Protein AF-0000000085035501 (afdb_homodimer)

Organism: Korarchaeum cryptofilum (strain OPF8) (NCBI:txid374847)

Secondary structure (DSSP, 8-state):
-GGGPPPPTHHHHSPSPHHHHHTT---SEE-S-----SS-TTHHHHHHHHHHHHHHHHHHHSS---TTS-SSPPPTT--HHHHHHHHHHHHHHS-----TTTGGGGEEEEESHHHHHHHHHHHH--TT-EEEEEES--HHHHHHHHHTT-EEEEEEEETTEE-HHHHHHHHHHIIIIIS----EEEE--SS-TTT-----HHHHHHHHHHHHHHT-EEEEE-TTTT-B-SSPPPPPHHHH-TT-SSEEEEEESTTT-GGG-EEEEE--HHHHHHHHHHHHHHTSS--HHHHHHHHHIIIIIHHHHHHHHHHHHHHHHHHHHHHHHHH--SEEE---SBSSEEEEEES-TT--HHHHIIIIIGGGTEE-EEGGGGS-SSSEEEETTTTEEEEGGGT--SSEEEEE-SSS-HHHHHHHHHHHHHHHHHH-/-GGGPPPPTHHHHSPSPHHHHHTT---SEE-S-----SS-TTHHHHHHHHHHHHHHHHHHHSS---TT--SSPPPTT--HHHHHHHHHHHHHHH-----TTTGGGGEEEEESHHHHHHHHHHHH--TT-EEEEEES--HHHHHHHHHTT-EEEEEEEETTEE-HHHHHHHHHHIIIIIS----EEEE--SS-TTT-----HHHHHHHHHHHHHHT-EEEEE-TTTT-B-SSPPPPPHHHH-TT-SSEEEEEESTTT-GGG-EEEEE--HHHHHHHHHHHHHHTSS--HHHHHHHHHIIIIIHHHHHHHHHHHHHHHHHHHHHHHHHH--SEEE---SBSSEEEEEES-TT--HHHHIIIIIGGGTEE-EEGGGGS-SSSEEEETTTTEEEEGGGT--SSEEEEE-SSS-HHHHHHHHHHHHHHHHHH-

Nearest PDB structures (foldseek):
  3av7-assembly1_C  TM=9.246E-01  e=1.450E-37  Pyrococcus horikoshii OT3
  1wst-assembly1_A-2  TM=9.218E-01  e=1.369E-37  Thermococcus profundus
  2zc0-assembly1_A  TM=9.075E-01  e=1.093E-33  Thermococcus litoralis
  3nra-assembly1_B  TM=8.365E-01  e=4.233E-23  Cereibacter sphaeroides 2.4.1
  3nra-assembly1_A  TM=8.394E-01  e=1.058E-22  Cereibacter sphaeroides 2.4.1

Foldseek 3Di:
DVPVDDDDPLPVVDDDQPLVVQVVFFFLAEFADQAFAPPPLPPVVVVLVVVLVVVVVVCVVDDPNPCPVVLPQDFLQADLVLLLLVQVLCCPVQVAQADNVCSSVQKGKDLALLLVLLLVCVLFDAAAAEEEEEVQADLSNQSSCSSNNYFYAYAYDDLQTGALVLVLLVQVQCCVVVVHGHAEYEDAQALGVFALHHHAPVRLVSNLVSQVVRVHAYEYEPAWLLFFQADDRHRHSSRVVNVLQHYKYKYFCCSPNVVLSMIIIGHHPVRSVSSSVSSCVVPNHRRNSSSVSSSCCSVPPVPPRSNSSNVQQVLLLVLQVVLCVPQAPDWDWHDHRGGWKIKIFHPDQPDAPVVCQVPPQSVVRHDWAFSLSSWRPWHWYQDPVVSHTDTRVVVRTRRMTMTTRRRDGSVSSNVSSNVVSNRNVVVD/DVPVDDDDPLPVVDDDQPLVVQVPFFFLAEFADQAFAPPPLPPVVVVLVVVLVVVVVVCVVDDPNPPPVVLPQDFLQADLVLLLLVQVLCCPVQVAQADNVCRSVQKGKDLALLLVLLLVCVLFDAAAAEEEEEVQADLSNQSSCSSNNYFYAYAYDDLQTGALVLVLLVQVQCCVVVVHGHAEYEDAQALHVFALHHHAPVRLVSNLVSCVVRVHAYEYEPAWLLFFQADDRHRHSSNVVNVLQHYKYKYFCCSPNVVLSMIIIGHHPVRSVSSSVSSCVVPNHRRNSSSVSSSCCSVPPVPPRSNSSNVQQVLLLVLQVVLCVPQAPDWDWHDHRGGWKIKIFHPPQPDAPVVCQVPPLSVVRHDWAFSLSSWRPWHWYQDPVVSHTDTRVVPRTRRMTMTTRRHDGSVSSNVSNNVVSNRNVVVD

Structure (mmCIF, N/CA/C/O backbone):
data_AF-0000000085035501-model_v1
#
loop_
_entity.id
_entity.type
_entity.pdbx_description
1 polymer 'Transcriptional regulator, GntR family'
#
loop_
_atom_site.group_PDB
_atom_site.id
_atom_site.type_symbol
_atom_site.label_atom_id
_atom_site.label_alt_id
_atom_site.label_comp_id
_atom_site.label_asym_id
_atom_site.label_entity_id
_atom_site.label_seq_id
_atom_site.pdbx_PDB_ins_code
_atom_site.Cartn_x
_atom_site.Cartn_y
_atom_site.Cartn_z
_atom_site.occupancy
_atom_site.B_iso_or_equiv
_atom_site.auth_seq_id
_atom_site.auth_comp_id
_atom_site.auth_asym_id
_atom_site.auth_atom_id
_atom_site.pdbx_PDB_model_num
ATOM 1 N N . MET A 1 1 ? -14.766 -21.25 15.281 1 64.81 1 MET A N 1
ATOM 2 C CA . MET A 1 1 ? -14.406 -19.938 14.75 1 64.81 1 MET A CA 1
ATOM 3 C C . MET A 1 1 ? -13.039 -19.5 15.25 1 64.81 1 MET A C 1
ATOM 5 O O . MET A 1 1 ? -12.648 -19.828 16.375 1 64.81 1 MET A O 1
ATOM 9 N N . PRO A 1 2 ? -12.203 -19.109 14.25 1 72.81 2 PRO A N 1
ATOM 10 C CA . PRO A 1 2 ? -10.844 -18.812 14.719 1 72.81 2 PRO A CA 1
ATOM 11 C C . PRO A 1 2 ? -10.797 -17.641 15.688 1 72.81 2 PRO A C 1
ATOM 13 O O . PRO A 1 2 ? -9.812 -16.906 15.719 1 72.81 2 PRO A O 1
ATOM 16 N N . SER A 1 3 ? -11.867 -17.484 16.453 1 70.19 3 SER A N 1
ATOM 17 C CA . SER A 1 3 ? -11.945 -16.344 17.375 1 70.19 3 SER A CA 1
ATOM 18 C C . SER A 1 3 ? -10.828 -16.391 18.406 1 70.19 3 SER A C 1
ATOM 20 O O . SER A 1 3 ? -10.508 -15.367 19.016 1 70.19 3 SER A O 1
ATOM 22 N N . ASP A 1 4 ? -10.156 -17.5 18.359 1 80.31 4 ASP A N 1
ATOM 23 C CA . ASP A 1 4 ? -9.133 -17.656 19.391 1 80.31 4 ASP A CA 1
ATOM 24 C C . ASP A 1 4 ? -7.746 -17.312 18.844 1 80.31 4 ASP A C 1
ATOM 26 O O . ASP A 1 4 ? -6.762 -17.312 19.594 1 80.31 4 ASP A O 1
ATOM 30 N N . VAL A 1 5 ? -7.754 -16.984 17.609 1 88.69 5 VAL A N 1
ATOM 31 C CA . VAL A 1 5 ? -6.453 -16.641 17.031 1 88.69 5 VAL A CA 1
ATOM 32 C C . VAL A 1 5 ? -6 -15.273 17.562 1 88.69 5 VAL A C 1
ATOM 34 O O . VAL A 1 5 ? -6.703 -14.273 17.391 1 88.69 5 VAL A O 1
ATOM 37 N N . GLU A 1 6 ? -4.934 -15.289 18.25 1 91.69 6 GLU A N 1
ATOM 38 C CA . GLU A 1 6 ? -4.367 -14.039 18.766 1 91.69 6 GLU A CA 1
ATOM 39 C C . GLU A 1 6 ? -3.82 -13.172 17.625 1 91.69 6 GLU A C 1
ATOM 41 O O . GLU A 1 6 ? -3.012 -13.633 16.828 1 91.69 6 GLU A O 1
ATOM 46 N N . LEU A 1 7 ? -4.254 -11.961 17.594 1 95.44 7 LEU A N 1
ATOM 47 C CA . LEU A 1 7 ? -3.799 -11.031 16.578 1 95.44 7 LEU A CA 1
ATOM 48 C C . LEU A 1 7 ? -2.422 -10.477 16.922 1 95.44 7 LEU A C 1
ATOM 50 O O . LEU A 1 7 ? -1.917 -10.695 18.016 1 95.44 7 LEU A O 1
ATOM 54 N N . ALA A 1 8 ? -1.812 -9.883 15.961 1 96.44 8 ALA A N 1
ATOM 55 C CA . ALA A 1 8 ? -0.515 -9.242 16.156 1 96.44 8 ALA A CA 1
ATOM 56 C C . ALA A 1 8 ? -0.572 -8.227 17.297 1 96.44 8 ALA A C 1
ATOM 58 O O . ALA A 1 8 ? -1.574 -7.531 17.469 1 96.44 8 ALA A O 1
ATOM 59 N N . LYS A 1 9 ? 0.489 -8.047 18.016 1 95.19 9 LYS A N 1
ATOM 60 C CA . LYS A 1 9 ? 0.569 -7.227 19.219 1 95.19 9 LYS A CA 1
ATOM 61 C C . LYS A 1 9 ? 0.275 -5.762 18.906 1 95.19 9 LYS A C 1
ATOM 63 O O . LYS A 1 9 ? -0.312 -5.051 19.719 1 95.19 9 LYS A O 1
ATOM 68 N N . TRP A 1 10 ? 0.683 -5.273 17.703 1 93.31 10 TRP A N 1
ATOM 69 C CA . TRP A 1 10 ? 0.525 -3.861 17.359 1 93.31 10 TRP A CA 1
ATOM 70 C C . TRP A 1 10 ? -0.947 -3.463 17.375 1 93.31 10 TRP A C 1
ATOM 72 O O . TRP A 1 10 ? -1.28 -2.301 17.625 1 93.31 10 TRP A O 1
ATOM 82 N N . THR A 1 11 ? -1.888 -4.469 17.109 1 93.31 11 THR A N 1
ATOM 83 C CA . THR A 1 11 ? -3.314 -4.172 17.031 1 93.31 11 THR A CA 1
ATOM 84 C C . THR A 1 11 ? -3.842 -3.676 18.375 1 93.31 11 THR A C 1
ATOM 86 O O . THR A 1 11 ? -4.836 -2.949 18.422 1 93.31 11 THR A O 1
ATOM 89 N N . LYS A 1 12 ? -3.17 -3.992 19.422 1 91.19 12 LYS A N 1
ATOM 90 C CA . LYS A 1 12 ? -3.576 -3.592 20.766 1 91.19 12 LYS A CA 1
ATOM 91 C C . LYS A 1 12 ? -2.898 -2.287 21.172 1 91.19 12 LYS A C 1
ATOM 93 O O . LYS A 1 12 ? -3.326 -1.636 22.141 1 91.19 12 LYS A O 1
ATOM 98 N N . LEU A 1 13 ? -1.861 -1.946 20.484 1 87.88 13 LEU A N 1
ATOM 99 C CA . LEU A 1 13 ? -1.081 -0.771 20.859 1 87.88 13 LEU A CA 1
ATOM 100 C C . LEU A 1 13 ? -1.721 0.501 20.312 1 87.88 13 LEU A C 1
ATOM 102 O O . LEU A 1 13 ? -1.51 1.589 20.844 1 87.88 13 LEU A O 1
ATOM 106 N N . ILE A 1 14 ? -2.418 0.408 19.234 1 85.44 14 ILE A N 1
ATOM 107 C CA . ILE A 1 14 ? -2.969 1.586 18.578 1 85.44 14 ILE A CA 1
ATOM 108 C C . ILE A 1 14 ? -4.492 1.543 18.625 1 85.44 14 ILE A C 1
ATOM 110 O O . ILE A 1 14 ? -5.117 0.648 18.062 1 85.44 14 ILE A O 1
ATOM 114 N N . PRO A 1 15 ? -4.977 2.436 19.312 1 80.19 15 PRO A N 1
ATOM 115 C CA . PRO A 1 15 ? -6.438 2.512 19.312 1 80.19 15 PRO A CA 1
ATOM 116 C C . PRO A 1 15 ? -7.004 2.936 17.953 1 80.19 15 PRO A C 1
ATOM 118 O O . PRO A 1 15 ? -6.246 3.275 17.047 1 80.19 15 PRO A O 1
ATOM 121 N N . GLU A 1 16 ? -8.266 2.729 17.844 1 73.81 16 GLU A N 1
ATOM 122 C CA . GLU A 1 16 ? -8.906 3.232 16.641 1 73.81 16 GLU A CA 1
ATOM 123 C C . GLU A 1 16 ? -8.555 4.699 16.391 1 73.81 16 GLU A C 1
ATOM 125 O O . GLU A 1 16 ? -8.453 5.48 17.344 1 73.81 16 GLU A O 1
ATOM 130 N N . SER A 1 17 ? -8.258 4.969 15.148 1 67.19 17 SER A N 1
ATOM 131 C CA . SER A 1 17 ? -7.91 6.34 14.789 1 67.19 17 SER A CA 1
ATOM 132 C C . SER A 1 17 ? -8.977 7.324 15.258 1 67.19 17 SER A C 1
ATOM 134 O O . SER A 1 17 ? -10.172 7.098 15.062 1 67.19 17 SER A O 1
ATOM 136 N N . GLU A 1 18 ? -8.516 8.266 15.977 1 66.81 18 GLU A N 1
ATOM 137 C CA . GLU A 1 18 ? -9.422 9.312 16.438 1 66.81 18 GLU A CA 1
ATOM 138 C C . GLU A 1 18 ? -10.125 9.992 15.258 1 66.81 18 GLU A C 1
ATOM 140 O O . GLU A 1 18 ? -11.328 10.242 15.305 1 66.81 18 GLU A O 1
ATOM 145 N N . ILE A 1 19 ? -9.312 10.242 14.242 1 65.44 19 ILE A N 1
ATOM 146 C CA . ILE A 1 19 ? -9.875 10.914 13.078 1 65.44 19 ILE A CA 1
ATOM 147 C C . ILE A 1 19 ? -10.93 10.031 12.422 1 65.44 19 ILE A C 1
ATOM 149 O O . ILE A 1 19 ? -12.016 10.5 12.07 1 65.44 19 ILE A O 1
ATOM 153 N N . ARG A 1 20 ? -10.625 8.828 12.312 1 68 20 ARG A N 1
ATOM 154 C CA . ARG A 1 20 ? -11.578 7.898 11.703 1 68 20 ARG A CA 1
ATOM 155 C C . ARG A 1 20 ? -12.859 7.809 12.531 1 68 20 ARG A C 1
ATOM 157 O O . ARG A 1 20 ? -13.953 7.711 11.977 1 68 20 ARG A O 1
ATOM 164 N N . ARG A 1 21 ? -12.656 7.875 13.805 1 73.38 21 ARG A N 1
ATOM 165 C CA . ARG A 1 21 ? -13.805 7.855 14.703 1 73.38 21 ARG A CA 1
ATOM 166 C C . ARG A 1 21 ? -14.672 9.094 14.5 1 73.38 21 ARG A C 1
ATOM 168 O O . ARG A 1 21 ? -15.906 9.008 14.508 1 73.38 21 ARG A O 1
ATOM 175 N N . LEU A 1 22 ? -14.023 10.141 14.242 1 77.94 22 LEU A N 1
ATOM 176 C CA . LEU A 1 22 ? -14.727 11.422 14.125 1 77.94 22 LEU A CA 1
ATOM 177 C C . LEU A 1 22 ? -15.484 11.5 12.805 1 77.94 22 LEU A C 1
ATOM 179 O O . LEU A 1 22 ? -16.484 12.203 12.711 1 77.94 22 LEU A O 1
ATOM 183 N N . LEU A 1 23 ? -14.945 10.766 11.812 1 70 23 LEU A N 1
ATOM 184 C CA . LEU A 1 23 ? -15.539 10.828 10.484 1 70 23 LEU A CA 1
ATOM 185 C C . LEU A 1 23 ? -16.906 10.148 10.461 1 70 23 LEU A C 1
ATOM 187 O O . LEU A 1 23 ? -17.672 10.305 9.508 1 70 23 LEU A O 1
ATOM 191 N N . ARG A 1 24 ? -17.281 9.57 11.547 1 71.38 24 ARG A N 1
ATOM 192 C CA . ARG A 1 24 ? -18.578 8.914 11.641 1 71.38 24 ARG A CA 1
ATOM 193 C C . ARG A 1 24 ? -19.688 9.914 11.938 1 71.38 24 ARG A C 1
ATOM 195 O O . ARG A 1 24 ? -20.875 9.633 11.719 1 71.38 24 ARG A O 1
ATOM 202 N N . TYR A 1 25 ? -19.219 11.047 12.391 1 77.81 25 TYR A N 1
ATOM 203 C CA . TYR A 1 25 ? -20.203 12.07 12.727 1 77.81 25 TYR A CA 1
ATOM 204 C C . TYR A 1 25 ? -20.594 12.891 11.5 1 77.81 25 TYR A C 1
ATOM 206 O O . TYR A 1 25 ? -19.719 13.281 10.719 1 77.81 25 TYR A O 1
ATOM 214 N N . ASN A 1 26 ? -21.812 12.945 11.281 1 83.5 26 ASN A N 1
ATOM 215 C CA . ASN A 1 26 ? -22.328 13.836 10.258 1 83.5 26 ASN A CA 1
ATOM 216 C C . ASN A 1 26 ? -22.734 15.188 10.844 1 83.5 26 ASN A C 1
ATOM 218 O O . ASN A 1 26 ? -23.75 15.297 11.539 1 83.5 26 ASN A O 1
ATOM 222 N N . VAL A 1 27 ? -21.922 16.203 10.625 1 90.25 27 VAL A N 1
ATOM 223 C CA . VAL A 1 27 ? -22.156 17.531 11.18 1 90.25 27 VAL A CA 1
ATOM 224 C C . VAL A 1 27 ? -22.188 18.562 10.055 1 90.25 27 VAL A C 1
ATOM 226 O O . VAL A 1 27 ? -21.672 18.328 8.961 1 90.25 27 VAL A O 1
ATOM 229 N N . LYS A 1 28 ? -22.812 19.625 10.305 1 92.06 28 LYS A N 1
ATOM 230 C CA . LYS A 1 28 ? -22.906 20.719 9.344 1 92.06 28 LYS A CA 1
ATOM 231 C C . LYS A 1 28 ? -21.562 21.406 9.188 1 92.06 28 LYS A C 1
ATOM 233 O O . LYS A 1 28 ? -21.172 21.766 8.07 1 92.06 28 LYS A O 1
ATOM 238 N N . TYR A 1 29 ? -20.891 21.656 10.328 1 95.5 29 TYR A N 1
ATOM 239 C CA . TYR A 1 29 ? -19.625 22.375 10.32 1 95.5 29 TYR A CA 1
ATOM 240 C C . TYR A 1 29 ? -18.453 21.422 10.555 1 95.5 29 TYR A C 1
ATOM 242 O O . TYR A 1 29 ? -18.047 21.203 11.695 1 95.5 29 TYR A O 1
ATOM 250 N N . TYR A 1 30 ? -17.875 20.969 9.43 1 92.19 30 TYR A N 1
ATOM 251 C CA . TYR A 1 30 ? -16.797 19.969 9.438 1 92.19 30 TYR A CA 1
ATOM 252 C C . TYR A 1 30 ? -15.438 20.641 9.312 1 92.19 30 TYR A C 1
ATOM 254 O O . TYR A 1 30 ? -15.047 21.078 8.227 1 92.19 30 TYR A O 1
ATOM 262 N N . PHE A 1 31 ? -14.703 20.609 10.438 1 95 31 PHE A N 1
ATOM 263 C CA . PHE A 1 31 ? -13.375 21.203 10.438 1 95 31 PHE A CA 1
ATOM 264 C C . PHE A 1 31 ? -12.312 20.188 10.82 1 95 31 PHE A C 1
ATOM 266 O O . PHE A 1 31 ? -11.211 20.547 11.219 1 95 31 PHE A O 1
ATOM 273 N N . ALA A 1 32 ? -12.656 18.859 10.766 1 89.94 32 ALA A N 1
ATOM 274 C CA . ALA A 1 32 ? -11.758 17.828 11.266 1 89.94 32 ALA A CA 1
ATOM 275 C C . ALA A 1 32 ? -10.82 17.328 10.172 1 89.94 32 ALA A C 1
ATOM 277 O O . ALA A 1 32 ? -9.672 16.969 10.438 1 89.94 32 ALA A O 1
ATOM 278 N N . GLY A 1 33 ? -11.234 17.219 8.93 1 79.44 33 GLY A N 1
ATOM 279 C CA . GLY A 1 33 ? -10.461 16.531 7.906 1 79.44 33 GLY A CA 1
ATOM 280 C C . GLY A 1 33 ? -9.578 17.453 7.098 1 79.44 33 GLY A C 1
ATOM 281 O O . GLY A 1 33 ? -9.719 18.688 7.172 1 79.44 33 GLY A O 1
ATOM 282 N N . GLY A 1 34 ? -8.5 16.906 6.484 1 80.81 34 GLY A N 1
ATOM 283 C CA . GLY A 1 34 ? -7.625 17.578 5.543 1 80.81 34 GLY A CA 1
ATOM 284 C C . GLY A 1 34 ? -7.941 17.25 4.094 1 80.81 34 GLY A C 1
ATOM 285 O O . GLY A 1 34 ? -7.031 17.094 3.275 1 80.81 34 GLY A O 1
ATOM 286 N N . LYS A 1 35 ? -9.227 17.141 3.863 1 79.75 35 LYS A N 1
ATOM 287 C CA . LYS A 1 35 ? -9.648 16.844 2.498 1 79.75 35 LYS A CA 1
ATOM 288 C C . LYS A 1 35 ? -9.672 18.109 1.643 1 79.75 35 LYS A C 1
ATOM 290 O O . LYS A 1 35 ? -10.18 19.141 2.07 1 79.75 35 LYS A O 1
ATOM 295 N N . PRO A 1 36 ? -9.094 17.984 0.449 1 81 36 PRO A N 1
ATOM 296 C CA . PRO A 1 36 ? -9.164 19.141 -0.448 1 81 36 PRO A CA 1
ATOM 297 C C . PRO A 1 36 ? -10.594 19.516 -0.83 1 81 36 PRO A C 1
ATOM 299 O O . PRO A 1 36 ? -11.414 18.625 -1.077 1 81 36 PRO A O 1
ATOM 302 N N . GLY A 1 37 ? -10.875 20.828 -0.765 1 68.06 37 GLY A N 1
ATOM 303 C CA . GLY A 1 37 ? -12.234 21.266 -1.021 1 68.06 37 GLY A CA 1
ATOM 304 C C . GLY A 1 37 ? -12.359 22.141 -2.25 1 68.06 37 GLY A C 1
ATOM 305 O O . GLY A 1 37 ? -13.469 22.406 -2.721 1 68.06 37 GLY A O 1
ATOM 306 N N . VAL A 1 38 ? -11.328 22.844 -2.695 1 56.94 38 VAL A N 1
ATOM 307 C CA . VAL A 1 38 ? -11.398 23.812 -3.793 1 56.94 38 VAL A CA 1
ATOM 308 C C . VAL A 1 38 ? -11.516 23.062 -5.121 1 56.94 38 VAL A C 1
ATOM 310 O O . VAL A 1 38 ? -12.172 23.547 -6.051 1 56.94 38 VAL A O 1
ATOM 313 N N . ILE A 1 39 ? -10.664 22.109 -5.422 1 55.53 39 ILE A N 1
ATOM 314 C CA . ILE A 1 39 ? -10.703 21.516 -6.754 1 55.53 39 ILE A CA 1
ATOM 315 C C . ILE A 1 39 ? -12.109 21 -7.051 1 55.53 39 ILE A C 1
ATOM 317 O O . ILE A 1 39 ? -12.656 20.188 -6.309 1 55.53 39 ILE A O 1
ATOM 321 N N . PRO A 1 40 ? -12.766 21.875 -7.883 1 46.12 40 PRO A N 1
ATOM 322 C CA . PRO A 1 40 ? -14.039 21.234 -8.219 1 46.12 40 PRO A CA 1
ATOM 323 C C . PRO A 1 40 ? -13.898 19.734 -8.469 1 46.12 40 PRO A C 1
ATOM 325 O O . PRO A 1 40 ? -13.25 19.312 -9.438 1 46.12 40 PRO A O 1
ATOM 328 N N . THR A 1 41 ? -13.539 18.969 -7.418 1 45.28 41 THR A N 1
ATOM 329 C CA . THR A 1 41 ? -13.25 17.547 -7.316 1 45.28 41 THR A CA 1
ATOM 330 C C . THR A 1 41 ? -13.719 16.812 -8.57 1 45.28 41 THR A C 1
ATOM 332 O O . THR A 1 41 ? -13.047 15.898 -9.047 1 45.28 41 THR A O 1
ATOM 335 N N . GLY A 1 42 ? -14.828 17.344 -9.289 1 44.09 42 GLY A N 1
ATOM 336 C CA . GLY A 1 42 ? -15.422 16.578 -10.375 1 44.09 42 GLY A CA 1
ATOM 337 C C . GLY A 1 42 ? -14.867 16.938 -11.734 1 44.09 42 GLY A C 1
ATOM 338 O O . GLY A 1 42 ? -14.625 16.062 -12.57 1 44.09 42 GLY A O 1
ATOM 339 N N . ALA A 1 43 ? -14.609 18.188 -11.945 1 49.12 43 ALA A N 1
ATOM 340 C CA . ALA A 1 43 ? -14.32 18.594 -13.312 1 49.12 43 ALA A CA 1
ATOM 341 C C . ALA A 1 43 ? -12.875 18.281 -13.68 1 49.12 43 ALA A C 1
ATOM 343 O O . ALA A 1 43 ? -12.594 17.828 -14.797 1 49.12 43 ALA A O 1
ATOM 344 N N . PHE A 1 44 ? -12.039 18.438 -12.719 1 51.84 44 PHE A N 1
ATOM 345 C CA . PHE A 1 44 ? -10.633 18.312 -13.062 1 51.84 44 PHE A CA 1
ATOM 346 C C . PHE A 1 44 ? -10.266 16.844 -13.32 1 51.84 44 PHE A C 1
ATOM 348 O O . PHE A 1 44 ? -9.609 16.531 -14.32 1 51.84 44 PHE A O 1
ATOM 355 N N . PRO A 1 45 ? -10.797 15.992 -12.508 1 56.16 45 PRO A N 1
ATOM 356 C CA . PRO A 1 45 ? -10.516 14.594 -12.859 1 56.16 45 PRO A CA 1
ATOM 357 C C . PRO A 1 45 ? -11.07 14.203 -14.227 1 56.16 45 PRO A C 1
ATOM 359 O O . PRO A 1 45 ? -10.445 13.422 -14.953 1 56.16 45 PRO A O 1
ATOM 362 N N . MET A 1 46 ? -12.094 14.867 -14.484 1 59.75 46 MET A N 1
ATOM 363 C CA . MET A 1 46 ? -12.688 14.562 -15.781 1 59.75 46 MET A CA 1
ATOM 364 C C . MET A 1 46 ? -11.781 15.016 -16.922 1 59.75 46 MET A C 1
ATOM 366 O O . MET A 1 46 ? -11.594 14.297 -17.891 1 59.75 46 MET A O 1
ATOM 370 N N . ILE A 1 47 ? -11.336 16.219 -16.703 1 56.91 47 ILE A N 1
ATOM 371 C CA . ILE A 1 47 ? -10.461 16.766 -17.734 1 56.91 47 ILE A CA 1
ATOM 372 C C . ILE A 1 47 ? -9.203 15.906 -17.844 1 56.91 47 ILE A C 1
ATOM 374 O O . ILE A 1 47 ? -8.781 15.547 -18.953 1 56.91 47 ILE A O 1
ATOM 378 N N . LEU A 1 48 ? -8.727 15.578 -16.672 1 58.88 48 LEU A N 1
ATOM 379 C CA . LEU A 1 48 ? -7.52 14.766 -16.688 1 58.88 48 LEU A CA 1
ATOM 380 C C . LEU A 1 48 ? -7.797 13.391 -17.281 1 58.88 48 LEU A C 1
ATOM 382 O O . LEU A 1 48 ? -6.977 12.852 -18.031 1 58.88 48 LEU A O 1
ATOM 386 N N . MET A 1 49 ? -8.914 12.945 -16.891 1 63.94 49 MET A N 1
ATOM 387 C CA . MET A 1 49 ? -9.305 11.648 -17.438 1 63.94 49 MET A CA 1
ATOM 388 C C . MET A 1 49 ? -9.492 11.727 -18.953 1 63.94 49 MET A C 1
ATOM 390 O O . MET A 1 49 ? -9.109 10.805 -19.672 1 63.94 49 MET A O 1
ATOM 394 N N . ARG A 1 50 ? -10.109 12.82 -19.359 1 63.5 50 ARG A N 1
ATOM 395 C CA . ARG A 1 50 ? -10.297 13.008 -20.797 1 63.5 50 ARG A CA 1
ATOM 396 C C . ARG A 1 50 ? -8.953 13.07 -21.516 1 63.5 50 ARG A C 1
ATOM 398 O O . ARG A 1 50 ? -8.789 12.461 -22.578 1 63.5 50 ARG A O 1
ATOM 405 N N . LEU A 1 51 ? -8.164 13.82 -20.938 1 57.25 51 LEU A N 1
ATOM 406 C CA . LEU A 1 51 ? -6.848 13.969 -21.547 1 57.25 51 LEU A CA 1
ATOM 407 C C . LEU A 1 51 ? -6.094 12.641 -21.547 1 57.25 51 LEU A C 1
ATOM 409 O O . LEU A 1 51 ? -5.449 12.289 -22.547 1 57.25 51 LEU A O 1
ATOM 413 N N . ALA A 1 52 ? -6.215 12.031 -20.359 1 57.78 52 ALA A N 1
ATOM 414 C CA . ALA A 1 52 ? -5.594 10.711 -20.297 1 57.78 52 ALA A CA 1
ATOM 415 C C . ALA A 1 52 ? -6.191 9.773 -21.344 1 57.78 52 ALA A C 1
ATOM 417 O O . ALA A 1 52 ? -5.473 9.016 -21.984 1 57.78 52 ALA A O 1
ATOM 418 N N . LEU A 1 53 ? -7.434 9.898 -21.438 1 62.31 53 LEU A N 1
ATOM 419 C CA . LEU A 1 53 ? -8.133 9.094 -22.438 1 62.31 53 LEU A CA 1
ATOM 420 C C . LEU A 1 53 ? -7.691 9.461 -23.844 1 62.31 53 LEU A C 1
ATOM 422 O O . LEU A 1 53 ? -7.48 8.586 -24.688 1 62.31 53 LEU A O 1
ATOM 426 N N . GLN A 1 54 ? -7.621 10.758 -24.109 1 60.44 54 GLN A N 1
ATOM 427 C CA . GLN A 1 54 ? -7.184 11.219 -25.422 1 60.44 54 GLN A CA 1
ATOM 428 C C . GLN A 1 54 ? -5.773 10.734 -25.734 1 60.44 54 GLN A C 1
ATOM 430 O O . GLN A 1 54 ? -5.5 10.297 -26.844 1 60.44 54 GLN A O 1
ATOM 435 N N . GLU A 1 55 ? -4.949 10.938 -24.781 1 54.16 55 GLU A N 1
ATOM 436 C CA . GLU A 1 55 ? -3.594 10.43 -24.969 1 54.16 55 GLU A CA 1
ATOM 437 C C . GLU A 1 55 ? -3.605 8.93 -25.266 1 54.16 55 GLU A C 1
ATOM 439 O O . GLU A 1 55 ? -2.877 8.461 -26.141 1 54.16 55 GLU A O 1
ATOM 444 N N . LEU A 1 56 ? -4.414 8.359 -24.453 1 54.44 56 LEU A N 1
ATOM 445 C CA . LEU A 1 56 ? -4.539 6.922 -24.656 1 54.44 56 LEU A CA 1
ATOM 446 C C . LEU A 1 56 ? -5.09 6.621 -26.047 1 54.44 56 LEU A C 1
ATOM 448 O O . LEU A 1 56 ? -4.629 5.688 -26.719 1 54.44 56 LEU A O 1
A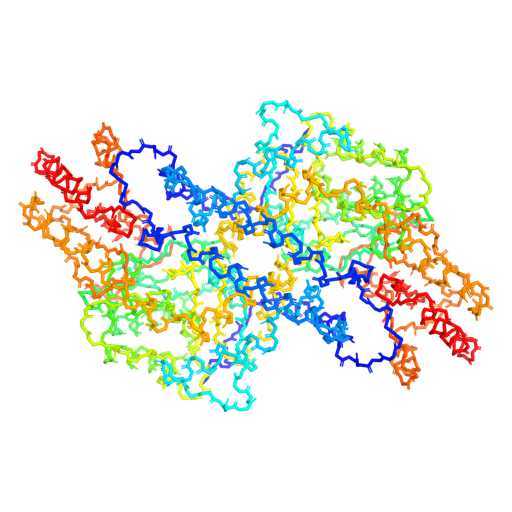TOM 452 N N . GLU A 1 57 ? -6.078 7.434 -26.438 1 58.72 57 GLU A N 1
ATOM 453 C CA . GLU A 1 57 ? -6.68 7.266 -27.75 1 58.72 57 GLU A CA 1
ATOM 454 C C . GLU A 1 57 ? -5.672 7.559 -28.859 1 58.72 57 GLU A C 1
ATOM 456 O O . GLU A 1 57 ? -5.66 6.887 -29.891 1 58.72 57 GLU A O 1
ATOM 461 N N . SER A 1 58 ? -5.02 8.719 -28.766 1 53.28 58 SER A N 1
ATOM 462 C CA . SER A 1 58 ? -4.016 9.07 -29.766 1 53.28 58 SER A CA 1
ATOM 463 C C . SER A 1 58 ? -2.963 7.977 -29.891 1 53.28 58 SER A C 1
ATOM 465 O O . SER A 1 58 ? -2.498 7.688 -31 1 53.28 58 SER A O 1
ATOM 467 N N . VAL A 1 59 ? -2.572 7.594 -28.828 1 45.09 59 VAL A N 1
ATOM 468 C CA . VAL A 1 59 ? -1.604 6.504 -28.875 1 45.09 59 VAL A CA 1
ATOM 469 C C . VAL A 1 59 ? -2.207 5.305 -29.594 1 45.09 59 VAL A C 1
ATOM 471 O O . VAL A 1 59 ? -1.524 4.637 -30.375 1 45.09 59 VAL A O 1
ATOM 474 N N . PHE A 1 60 ? -3.533 5.234 -29.5 1 42.94 60 PHE A N 1
ATOM 475 C CA . PHE A 1 60 ? -4.172 4.055 -30.078 1 42.94 60 PHE A CA 1
ATOM 476 C C . PHE A 1 60 ? -4.711 4.359 -31.469 1 42.94 60 PHE A C 1
ATOM 478 O O . PHE A 1 60 ? -4.941 3.445 -32.281 1 42.94 60 PHE A O 1
ATOM 485 N N . SER A 1 61 ? -5.246 5.605 -31.953 1 43.53 61 SER A N 1
ATOM 486 C CA . SER A 1 61 ? -5.867 5.906 -33.25 1 43.53 61 SER A CA 1
ATOM 487 C C . SER A 1 61 ? -4.852 5.809 -34.375 1 43.53 61 SER A C 1
ATOM 489 O O . SER A 1 61 ? -5.227 5.609 -35.531 1 43.53 61 SER A O 1
ATOM 491 N N . GLY A 1 62 ? -3.588 6.18 -34.5 1 42.31 62 GLY A N 1
ATOM 492 C CA . GLY A 1 62 ? -2.689 6.035 -35.625 1 42.31 62 GLY A CA 1
ATOM 493 C C . GLY A 1 62 ? -1.82 4.793 -35.562 1 42.31 62 GLY A C 1
ATOM 494 O O . GLY A 1 62 ? -1.102 4.469 -36.5 1 42.31 62 GLY A O 1
ATOM 495 N N . ARG A 1 63 ? -0.84 4.996 -34.719 1 36.47 63 ARG A N 1
ATOM 496 C CA . ARG A 1 63 ? 0.372 4.195 -34.594 1 36.47 63 ARG A CA 1
ATOM 497 C C . ARG A 1 63 ? 0.034 2.738 -34.312 1 36.47 63 ARG A C 1
ATOM 499 O O . ARG A 1 63 ? -1.009 2.443 -33.719 1 36.47 63 ARG A O 1
ATOM 506 N N . GLU A 1 64 ? 0.565 1.895 -35.25 1 31.36 64 GLU A N 1
ATOM 507 C CA . GLU A 1 64 ? 0.721 0.509 -34.812 1 31.36 64 GLU A CA 1
ATOM 508 C C . GLU A 1 64 ? 0.938 0.421 -33.312 1 31.36 64 GLU A C 1
ATOM 510 O O . GLU A 1 64 ? 1.764 1.147 -32.75 1 31.36 64 GLU A O 1
ATOM 515 N N . ILE A 1 65 ? -0.095 0.332 -32.594 1 36.59 65 ILE A N 1
ATOM 516 C CA . ILE A 1 65 ? -0.028 0.272 -31.141 1 36.59 65 ILE A CA 1
ATOM 517 C C . ILE A 1 65 ? 1.264 -0.42 -30.703 1 36.59 65 ILE A C 1
ATOM 519 O O . ILE A 1 65 ? 1.47 -1.6 -31 1 36.59 65 ILE A O 1
ATOM 523 N N . ASP A 1 66 ? 2.285 0.201 -30.906 1 32.81 66 ASP A N 1
ATOM 524 C CA . ASP A 1 66 ? 3.375 -0.497 -30.219 1 32.81 66 ASP A CA 1
ATOM 525 C C . ASP A 1 66 ? 2.938 -0.988 -28.844 1 32.81 66 ASP A C 1
ATOM 527 O O . ASP A 1 66 ? 2.275 -0.261 -28.094 1 32.81 66 ASP A O 1
ATOM 531 N N . ILE A 1 67 ? 2.748 -2.078 -28.641 1 35.06 67 ILE A N 1
ATOM 532 C CA . ILE A 1 67 ? 2.371 -3.047 -27.625 1 35.06 67 ILE A CA 1
ATOM 533 C C . ILE A 1 67 ? 2.85 -2.566 -26.25 1 35.06 67 ILE A C 1
ATOM 535 O O . ILE A 1 67 ? 2.471 -3.127 -25.219 1 35.06 67 ILE A O 1
ATOM 539 N N . ILE A 1 68 ? 3.92 -1.834 -26.156 1 37.94 68 ILE A N 1
ATOM 540 C CA . ILE A 1 68 ? 4.734 -1.745 -24.953 1 37.94 68 ILE A CA 1
ATOM 541 C C . ILE A 1 68 ? 4.043 -0.852 -23.922 1 37.94 68 ILE A C 1
ATOM 543 O O . ILE A 1 68 ? 4.121 -1.105 -22.719 1 37.94 68 ILE A O 1
ATOM 547 N N . GLU A 1 69 ? 3.422 0.333 -24.234 1 50.69 69 GLU A N 1
ATOM 548 C CA . GLU A 1 69 ? 3.086 0.993 -22.969 1 50.69 69 GLU A CA 1
ATOM 549 C C . GLU A 1 69 ? 1.779 0.451 -22.391 1 50.69 69 GLU A C 1
ATOM 551 O O . GLU A 1 69 ? 0.716 1.042 -22.594 1 50.69 69 GLU A O 1
ATOM 556 N N . ASP A 1 70 ? 1.649 -0.896 -22.188 1 56.03 70 ASP A N 1
ATOM 557 C CA . ASP A 1 70 ? 0.486 -1.775 -22.125 1 56.03 70 ASP A CA 1
ATOM 558 C C . ASP A 1 70 ? -0.291 -1.557 -20.828 1 56.03 70 ASP A C 1
ATOM 560 O O . ASP A 1 70 ? -1.283 -2.24 -20.562 1 56.03 70 ASP A O 1
ATOM 564 N N . TYR A 1 71 ? -0.056 -0.431 -20.203 1 63.06 71 TYR A N 1
ATOM 565 C CA . TYR A 1 71 ? -0.84 -0.131 -19.016 1 63.06 71 TYR A CA 1
ATOM 566 C C . TYR A 1 71 ? -0.999 -1.369 -18.141 1 63.06 71 TYR A C 1
ATOM 568 O O . TYR A 1 71 ? -2.012 -1.528 -17.453 1 63.06 71 TYR A O 1
ATOM 576 N N . ASN A 1 72 ? -0.031 -2.291 -18.375 1 74.38 72 ASN A N 1
ATOM 577 C CA . ASN A 1 72 ? 0.046 -3.439 -17.484 1 74.38 72 ASN A CA 1
ATOM 578 C C . ASN A 1 72 ? 0.716 -3.076 -16.156 1 74.38 72 ASN A C 1
ATOM 580 O O . ASN A 1 72 ? 0.802 -1.898 -15.805 1 74.38 72 ASN A O 1
ATOM 584 N N . TYR A 1 73 ? 1.067 -4.078 -15.453 1 79.5 73 TYR A N 1
ATOM 585 C CA . TYR A 1 73 ? 1.92 -3.82 -14.305 1 79.5 73 TYR A CA 1
ATOM 586 C C . TYR A 1 73 ? 3.119 -2.965 -14.688 1 79.5 73 TYR A C 1
ATOM 588 O O . TYR A 1 73 ? 3.73 -3.18 -15.734 1 79.5 73 TYR A O 1
ATOM 596 N N . GLY A 1 74 ? 3.291 -1.905 -14.031 1 82.19 74 GLY A N 1
ATOM 597 C CA . GLY A 1 74 ? 4.523 -1.152 -14.203 1 82.19 74 GLY A CA 1
ATOM 598 C C . GLY A 1 74 ? 5.613 -1.564 -13.227 1 82.19 74 GLY A C 1
ATOM 599 O O . GLY A 1 74 ? 5.402 -2.443 -12.391 1 82.19 74 GLY A O 1
ATOM 600 N N . PRO A 1 75 ? 6.754 -1.009 -13.477 1 89.75 75 PRO A N 1
ATOM 601 C CA . PRO A 1 75 ? 7.793 -1.231 -12.469 1 89.75 75 PRO A CA 1
ATOM 602 C C . PRO A 1 75 ? 7.367 -0.798 -11.07 1 89.75 75 PRO A C 1
ATOM 604 O O . PRO A 1 75 ? 6.566 0.129 -10.922 1 89.75 75 PRO A O 1
ATOM 607 N N . THR A 1 76 ? 7.902 -1.462 -10.062 1 93.31 76 THR A N 1
ATOM 608 C CA . THR A 1 76 ? 7.539 -1.199 -8.68 1 93.31 76 THR A CA 1
ATOM 609 C C . THR A 1 76 ? 7.809 0.258 -8.312 1 93.31 76 THR A C 1
ATOM 611 O O . THR A 1 76 ? 7.039 0.873 -7.574 1 93.31 76 THR A O 1
ATOM 614 N N . ASP A 1 77 ? 8.914 0.818 -8.859 1 95.31 77 ASP A N 1
ATOM 615 C CA . ASP A 1 77 ? 9.305 2.178 -8.5 1 95.31 77 ASP A CA 1
ATOM 616 C C . ASP A 1 77 ? 8.625 3.203 -9.406 1 95.31 77 ASP A C 1
ATOM 618 O O . ASP A 1 77 ? 8.797 4.41 -9.219 1 95.31 77 ASP A O 1
ATOM 622 N N . GLY A 1 78 ? 7.852 2.775 -10.391 1 95.25 78 GLY A N 1
ATOM 623 C CA . GLY A 1 78 ? 7.082 3.689 -11.219 1 95.25 78 GLY A CA 1
ATOM 624 C C . GLY A 1 78 ? 7.512 3.678 -12.672 1 95.25 78 GLY A C 1
ATOM 625 O O . GLY A 1 78 ? 8.617 3.244 -12.992 1 95.25 78 GLY A O 1
ATOM 626 N N . LEU A 1 79 ? 6.68 4.188 -13.547 1 92 79 LEU A N 1
ATOM 627 C CA . LEU A 1 79 ? 6.945 4.273 -14.977 1 92 79 LEU A CA 1
ATOM 628 C C . LEU A 1 79 ? 8.094 5.242 -15.258 1 92 79 LEU A C 1
ATOM 630 O O . LEU A 1 79 ? 8.102 6.367 -14.75 1 92 79 LEU A O 1
ATOM 634 N N . PRO A 1 80 ? 9.031 4.836 -16.109 1 92.88 80 PRO A N 1
ATOM 635 C CA . PRO A 1 80 ? 10.203 5.68 -16.359 1 92.88 80 PRO A CA 1
ATOM 636 C C . PRO A 1 80 ? 9.836 7.059 -16.891 1 92.88 80 PRO A C 1
ATOM 638 O O . PRO A 1 80 ? 10.398 8.062 -16.453 1 92.88 80 PRO A O 1
ATOM 641 N N . ASP A 1 81 ? 8.898 7.137 -17.797 1 90.31 81 ASP A N 1
ATOM 642 C CA . ASP A 1 81 ? 8.539 8.422 -18.391 1 90.31 81 ASP A CA 1
ATOM 643 C C . ASP A 1 81 ? 7.875 9.336 -17.359 1 90.31 81 ASP A C 1
ATOM 645 O O . ASP A 1 81 ? 8.078 10.547 -17.375 1 90.31 81 ASP A O 1
ATOM 649 N N . VAL A 1 82 ? 7.102 8.75 -16.469 1 93.19 82 VAL A N 1
ATOM 650 C CA . VAL A 1 82 ? 6.48 9.516 -15.391 1 93.19 82 VAL A CA 1
ATOM 651 C C . VAL A 1 82 ? 7.551 10.008 -14.422 1 93.19 82 VAL A C 1
ATOM 653 O O . VAL A 1 82 ? 7.566 11.18 -14.039 1 93.19 82 VAL A O 1
ATOM 656 N N . ARG A 1 83 ? 8.477 9.125 -14.055 1 97.31 83 ARG A N 1
ATOM 657 C CA . ARG A 1 83 ? 9.555 9.477 -13.141 1 97.31 83 ARG A CA 1
ATOM 658 C C . ARG A 1 83 ? 10.422 10.594 -13.719 1 97.31 83 ARG A C 1
ATOM 660 O O . ARG A 1 83 ? 10.852 11.492 -12.992 1 97.31 83 ARG A O 1
ATOM 667 N N . LYS A 1 84 ? 10.672 10.562 -15.031 1 96.81 84 LYS A N 1
ATOM 668 C CA . LYS A 1 84 ? 11.438 11.609 -15.695 1 96.81 84 LYS A CA 1
ATOM 669 C C . LYS A 1 84 ? 10.719 12.953 -15.617 1 96.81 84 LYS A C 1
ATOM 671 O O . LYS A 1 84 ? 11.32 13.977 -15.297 1 96.81 84 LYS A O 1
ATOM 676 N N . THR A 1 85 ? 9.43 12.93 -15.867 1 94 85 THR A N 1
ATOM 677 C CA . THR A 1 85 ? 8.625 14.141 -15.797 1 94 85 THR A CA 1
ATOM 678 C C . THR A 1 85 ? 8.648 14.734 -14.391 1 94 85 THR A C 1
ATOM 680 O O . THR A 1 85 ? 8.852 15.938 -14.219 1 94 85 THR A O 1
ATOM 683 N N . LEU A 1 86 ? 8.531 13.891 -13.422 1 97.06 86 LEU A N 1
ATOM 684 C CA . LEU A 1 86 ? 8.461 14.359 -12.039 1 97.06 86 LEU A CA 1
ATOM 685 C C . LEU A 1 86 ? 9.828 14.836 -11.555 1 97.06 86 LEU A C 1
ATOM 687 O O . LEU A 1 86 ? 9.922 15.812 -10.812 1 97.06 86 LEU A O 1
ATOM 691 N N . ALA A 1 87 ? 10.875 14.156 -12 1 97.56 87 ALA A N 1
ATOM 692 C CA . ALA A 1 87 ? 12.227 14.609 -11.672 1 97.56 87 ALA A CA 1
ATOM 693 C C . ALA A 1 87 ? 12.484 16 -12.242 1 97.56 87 ALA A C 1
ATOM 695 O O . ALA A 1 87 ? 13.062 16.859 -11.562 1 97.56 87 ALA A O 1
ATOM 696 N N . ASN A 1 88 ? 12.07 16.219 -13.453 1 96.38 88 ASN A N 1
ATOM 697 C CA . ASN A 1 88 ? 12.227 17.531 -14.07 1 96.38 88 ASN A CA 1
ATOM 698 C C . ASN A 1 88 ? 11.43 18.594 -13.336 1 96.38 88 ASN A C 1
ATOM 700 O O . ASN A 1 88 ? 11.914 19.719 -13.133 1 96.38 88 ASN A O 1
ATOM 704 N N . PHE A 1 89 ? 10.281 18.266 -12.984 1 95.69 89 PHE A N 1
ATOM 705 C CA . PHE A 1 89 ? 9.445 19.188 -12.219 1 95.69 89 PHE A CA 1
ATOM 706 C C . PHE A 1 89 ? 10.133 19.578 -10.914 1 95.69 89 PHE A C 1
ATOM 708 O O . PHE A 1 89 ? 10.188 20.766 -10.578 1 95.69 89 PHE A O 1
ATOM 715 N N . LEU A 1 90 ? 10.711 18.594 -10.148 1 97.19 90 LEU A N 1
ATOM 716 C CA . LEU A 1 90 ? 11.367 18.844 -8.867 1 97.19 90 LEU A CA 1
ATOM 717 C C . LEU A 1 90 ? 12.625 19.688 -9.055 1 97.19 90 LEU A C 1
ATOM 719 O O . LEU A 1 90 ? 12.922 20.547 -8.234 1 97.19 90 LEU A O 1
ATOM 723 N N . ARG A 1 91 ? 13.344 19.406 -10.102 1 96.19 91 ARG A N 1
ATOM 724 C CA . ARG A 1 91 ? 14.547 20.172 -10.406 1 96.19 91 ARG A CA 1
ATOM 725 C C . ARG A 1 91 ? 14.211 21.641 -10.641 1 96.19 91 ARG A C 1
ATOM 727 O O . ARG A 1 91 ? 14.859 22.531 -10.086 1 96.19 91 ARG A O 1
ATOM 734 N N . GLU A 1 92 ? 13.18 21.891 -11.398 1 94.69 92 GLU A N 1
ATOM 735 C CA . GLU A 1 92 ? 12.828 23.25 -11.812 1 94.69 92 GLU A CA 1
ATOM 736 C C . GLU A 1 92 ? 12.031 23.953 -10.727 1 94.69 92 GLU A C 1
ATOM 738 O O . GLU A 1 92 ? 12.359 25.094 -10.344 1 94.69 92 GLU A O 1
ATOM 743 N N . ARG A 1 93 ? 11.016 23.297 -10.211 1 93.88 93 ARG A N 1
ATOM 744 C CA . ARG A 1 93 ? 10.062 23.922 -9.297 1 93.88 93 ARG A CA 1
ATOM 745 C C . ARG A 1 93 ? 10.664 24.094 -7.906 1 93.88 93 ARG A C 1
ATOM 747 O O . ARG A 1 93 ? 10.414 25.094 -7.242 1 93.88 93 ARG A O 1
ATOM 754 N N . ASP A 1 94 ? 11.477 23.062 -7.488 1 95.06 94 ASP A N 1
ATOM 755 C CA . ASP A 1 94 ? 11.961 23.047 -6.113 1 95.06 94 ASP A CA 1
ATOM 756 C C . ASP A 1 94 ? 13.469 23.297 -6.062 1 95.06 94 ASP A C 1
ATOM 758 O O . ASP A 1 94 ? 14.07 23.297 -4.984 1 95.06 94 ASP A O 1
ATOM 762 N N . SER A 1 95 ? 14.086 23.5 -7.211 1 95.81 95 SER A N 1
ATOM 763 C CA . SER A 1 95 ? 15.516 23.781 -7.312 1 95.81 95 SER A CA 1
ATOM 764 C C . SER A 1 95 ? 16.344 22.656 -6.688 1 95.81 95 SER A C 1
ATOM 766 O O . SER A 1 95 ? 17.312 22.906 -5.973 1 95.81 95 SER A O 1
ATOM 768 N N . ILE A 1 96 ? 15.883 21.469 -6.816 1 97.06 96 ILE A N 1
ATOM 769 C CA . ILE A 1 96 ? 16.609 20.312 -6.305 1 97.06 96 ILE A CA 1
ATOM 770 C C . ILE A 1 96 ? 17.688 19.891 -7.309 1 97.06 96 ILE A C 1
ATOM 772 O O . ILE A 1 96 ? 17.406 19.766 -8.508 1 97.06 96 ILE A O 1
ATOM 776 N N . ASN A 1 97 ? 18.859 19.703 -6.824 1 94.12 97 ASN A N 1
ATOM 777 C CA . ASN A 1 97 ? 20 19.312 -7.664 1 94.12 97 ASN A CA 1
ATOM 778 C C . ASN A 1 97 ? 19.906 17.859 -8.078 1 94.12 97 ASN A C 1
ATOM 780 O O . ASN A 1 97 ? 20.484 16.984 -7.418 1 94.12 97 ASN A O 1
ATOM 784 N N . LEU A 1 98 ? 19.234 17.609 -9.141 1 95 98 LEU A N 1
ATOM 785 C CA . LEU A 1 98 ? 19.156 16.297 -9.758 1 95 98 LEU A CA 1
ATOM 786 C C . LEU A 1 98 ? 19.859 16.281 -11.117 1 95 98 LEU A C 1
ATOM 788 O O . LEU A 1 98 ? 19.75 17.25 -11.875 1 95 98 LEU A O 1
ATOM 792 N N . ASP A 1 99 ? 20.656 15.234 -11.359 1 94.38 99 ASP A N 1
ATOM 793 C CA . ASP A 1 99 ? 21.25 15.078 -12.68 1 94.38 99 ASP A CA 1
ATOM 794 C C . ASP A 1 99 ? 20.188 15.078 -13.773 1 94.38 99 ASP A C 1
ATOM 796 O O . ASP A 1 99 ? 19.156 14.422 -13.633 1 94.38 99 ASP A O 1
ATOM 800 N N . LYS A 1 100 ? 20.391 15.789 -14.875 1 92.44 100 LYS A N 1
ATOM 801 C CA . LYS A 1 100 ? 19.406 15.977 -15.93 1 92.44 100 LYS A CA 1
ATOM 802 C C . LYS A 1 100 ? 19.094 14.656 -16.625 1 92.44 100 LYS A C 1
ATOM 804 O O . LYS A 1 100 ? 17.953 14.422 -17.047 1 92.44 100 LYS A O 1
ATOM 809 N N . ASP A 1 101 ? 20.047 13.773 -16.688 1 92.81 101 ASP A N 1
ATOM 810 C CA . ASP A 1 101 ? 19.891 12.547 -17.469 1 92.81 101 ASP A CA 1
ATOM 811 C C . ASP A 1 101 ? 19.547 11.359 -16.562 1 92.81 101 ASP A C 1
ATOM 813 O O . ASP A 1 101 ? 18.781 10.477 -16.953 1 92.81 101 ASP A O 1
ATOM 817 N N . GLU A 1 102 ? 20.047 11.43 -15.305 1 94 102 GLU A N 1
ATOM 818 C CA . GLU A 1 102 ? 19.938 10.227 -14.492 1 94 102 GLU A CA 1
ATOM 819 C C . GLU A 1 102 ? 19.188 10.492 -13.195 1 94 102 GLU A C 1
ATOM 821 O O . GLU A 1 102 ? 18.812 9.555 -12.484 1 94 102 GLU A O 1
ATOM 826 N N . GLY A 1 103 ? 18.906 11.742 -12.953 1 93.94 103 GLY A N 1
ATOM 827 C CA . GLY A 1 103 ? 18.297 12.109 -11.68 1 93.94 103 GLY A CA 1
ATOM 828 C C . GLY A 1 103 ? 16.938 11.469 -11.461 1 93.94 103 GLY A C 1
ATOM 829 O O . GLY A 1 103 ? 16.531 11.242 -10.32 1 93.94 103 GLY A O 1
ATOM 830 N N . TRP A 1 104 ? 16.25 11.109 -12.609 1 96.19 104 TRP A N 1
ATOM 831 C CA . TRP A 1 104 ? 14.922 10.5 -12.523 1 96.19 104 TRP A CA 1
ATOM 832 C C . TRP A 1 104 ? 14.992 9.133 -11.852 1 96.19 104 TRP A C 1
ATOM 834 O O . TRP A 1 104 ? 14 8.664 -11.289 1 96.19 104 TRP A O 1
ATOM 844 N N . LYS A 1 105 ? 16.156 8.484 -11.797 1 94.62 105 LYS A N 1
ATOM 845 C CA . LYS A 1 105 ? 16.312 7.168 -11.188 1 94.62 105 LYS A CA 1
ATOM 846 C C . LYS A 1 105 ? 16.172 7.238 -9.672 1 94.62 105 LYS A C 1
ATOM 848 O O . LYS A 1 105 ? 15.961 6.219 -9.008 1 94.62 105 LYS A O 1
ATOM 853 N N . GLN A 1 106 ? 16.234 8.445 -9.109 1 95.19 106 GLN A N 1
ATOM 854 C CA . GLN A 1 106 ? 16.094 8.617 -7.668 1 95.19 106 GLN A CA 1
ATOM 855 C C . GLN A 1 106 ? 14.625 8.742 -7.27 1 95.19 106 GLN A C 1
ATOM 857 O O . GLN A 1 106 ? 14.289 8.672 -6.082 1 95.19 106 GLN A O 1
ATOM 862 N N . VAL A 1 107 ? 13.773 8.93 -8.266 1 97.62 107 VAL A N 1
ATOM 863 C CA . VAL A 1 107 ? 12.359 9.117 -7.984 1 97.62 107 VAL A CA 1
ATOM 864 C C . VAL A 1 107 ? 11.695 7.758 -7.75 1 97.62 107 VAL A C 1
ATOM 866 O O . VAL A 1 107 ? 11.867 6.828 -8.547 1 97.62 107 VAL A O 1
ATOM 869 N N . VAL A 1 108 ? 11.016 7.609 -6.66 1 98.19 108 VAL A N 1
ATOM 870 C CA . VAL A 1 108 ? 10.195 6.441 -6.367 1 98.19 108 VAL A CA 1
ATOM 871 C C . VAL A 1 108 ? 8.727 6.855 -6.281 1 98.19 108 VAL A C 1
ATOM 873 O O . VAL A 1 108 ? 8.359 7.719 -5.484 1 98.19 108 VAL A O 1
ATOM 876 N N . ILE A 1 109 ? 7.914 6.25 -7.125 1 98.25 109 ILE A N 1
ATOM 877 C CA . ILE A 1 109 ? 6.477 6.512 -7.129 1 98.25 109 ILE A CA 1
ATOM 878 C C . ILE A 1 109 ? 5.781 5.59 -6.133 1 98.25 109 ILE A C 1
ATOM 880 O O . ILE A 1 109 ? 6.09 4.398 -6.059 1 98.25 109 ILE A O 1
ATOM 884 N N . THR A 1 110 ? 4.918 6.117 -5.328 1 98.31 110 THR A N 1
ATOM 885 C CA . THR A 1 110 ? 4.133 5.359 -4.359 1 98.31 110 THR A CA 1
ATOM 886 C C . THR A 1 110 ? 2.646 5.672 -4.512 1 98.31 110 THR A C 1
ATOM 888 O O . THR A 1 110 ? 2.271 6.602 -5.227 1 98.31 110 THR A O 1
ATOM 891 N N . THR A 1 111 ? 1.794 4.828 -3.945 1 97.56 111 THR A N 1
ATOM 892 C CA . THR A 1 111 ? 0.36 5.086 -3.885 1 97.56 111 THR A CA 1
ATOM 893 C C . THR A 1 111 ? 0.031 6.035 -2.734 1 97.56 111 THR A C 1
ATOM 895 O O . THR A 1 111 ? -0.367 5.59 -1.654 1 97.56 111 THR A O 1
ATOM 898 N N . GLY A 1 112 ? 0.207 7.305 -3.02 1 95.69 112 GLY A N 1
ATOM 899 C CA . GLY A 1 112 ? 0.157 8.328 -1.987 1 95.69 112 GLY A CA 1
ATOM 900 C C . GLY A 1 112 ? 1.439 8.43 -1.184 1 95.69 112 GLY A C 1
ATOM 901 O O . GLY A 1 112 ? 2.26 7.508 -1.195 1 95.69 112 GLY A O 1
ATOM 902 N N . SER A 1 113 ? 1.584 9.539 -0.459 1 96.06 113 SER A N 1
ATOM 903 C CA . SER A 1 113 ? 2.811 9.734 0.308 1 96.06 113 SER A CA 1
ATOM 904 C C . SER A 1 113 ? 2.76 8.984 1.634 1 96.06 113 SER A C 1
ATOM 906 O O . SER A 1 113 ? 3.799 8.711 2.238 1 96.06 113 SER A O 1
ATOM 908 N N . GLN A 1 114 ? 1.534 8.641 2.1 1 96.88 114 GLN A N 1
ATOM 909 C CA . GLN A 1 114 ? 1.421 7.824 3.301 1 96.88 114 GLN A CA 1
ATOM 910 C C . GLN A 1 114 ? 2.172 6.504 3.139 1 96.88 114 GLN A C 1
ATOM 912 O O . GLN A 1 114 ? 2.801 6.023 4.082 1 96.88 114 GLN A O 1
ATOM 917 N N . GLN A 1 115 ? 2.09 5.949 1.913 1 98.19 115 GLN A N 1
ATOM 918 C CA . GLN A 1 115 ? 2.814 4.707 1.666 1 98.19 115 GLN A CA 1
ATOM 919 C C . GLN A 1 115 ? 4.32 4.906 1.822 1 98.19 115 GLN A C 1
ATOM 921 O O . GLN A 1 115 ? 5.02 4.031 2.34 1 98.19 115 GLN A O 1
ATOM 926 N N . MET A 1 116 ? 4.824 6.023 1.383 1 98.06 116 MET A N 1
ATOM 927 C CA . MET A 1 116 ? 6.25 6.297 1.517 1 98.06 116 MET A CA 1
ATOM 928 C C . MET A 1 116 ? 6.652 6.395 2.984 1 98.06 116 MET A C 1
ATOM 930 O O . MET A 1 116 ? 7.734 5.949 3.367 1 98.06 116 MET A O 1
ATOM 934 N N . ILE A 1 117 ? 5.801 7.043 3.793 1 98.44 117 ILE A N 1
ATOM 935 C CA . ILE A 1 117 ? 6.047 7.102 5.23 1 98.44 117 ILE A CA 1
ATOM 936 C C . ILE A 1 117 ? 6.215 5.688 5.781 1 98.44 117 ILE A C 1
ATOM 938 O O . ILE A 1 117 ? 7.215 5.387 6.434 1 98.44 117 ILE A O 1
ATOM 942 N N . TYR A 1 118 ? 5.301 4.84 5.473 1 98.38 118 TYR A N 1
ATOM 943 C CA . TYR A 1 118 ? 5.348 3.473 5.988 1 98.38 118 TYR A CA 1
ATOM 944 C C . TYR A 1 118 ? 6.605 2.756 5.508 1 98.38 118 TYR A C 1
ATOM 946 O O . TYR A 1 118 ? 7.328 2.152 6.309 1 98.38 118 TYR A O 1
ATOM 954 N N . LEU A 1 119 ? 6.84 2.816 4.203 1 98.38 119 LEU A N 1
ATOM 955 C CA . LEU A 1 119 ? 7.953 2.098 3.596 1 98.38 119 LEU A CA 1
ATOM 956 C C . LEU A 1 119 ? 9.281 2.562 4.184 1 98.38 119 LEU A C 1
ATOM 958 O O . LEU A 1 119 ? 10.156 1.742 4.48 1 98.38 119 LEU A O 1
ATOM 962 N N . THR A 1 120 ? 9.445 3.889 4.348 1 98.06 120 THR A N 1
ATOM 963 C CA . THR A 1 120 ? 10.672 4.445 4.902 1 98.06 120 THR A CA 1
ATOM 964 C C . THR A 1 120 ? 10.898 3.949 6.328 1 98.06 120 THR A C 1
ATOM 966 O O . THR A 1 120 ? 11.984 3.471 6.66 1 98.06 120 THR A O 1
ATOM 969 N N . LEU A 1 121 ? 9.875 4.02 7.109 1 98.38 121 LEU A N 1
ATOM 970 C CA . LEU A 1 121 ? 9.992 3.602 8.5 1 98.38 121 LEU A CA 1
ATOM 971 C C . LEU A 1 121 ? 10.203 2.096 8.602 1 98.38 121 LEU A C 1
ATOM 973 O O . LEU A 1 121 ? 10.984 1.629 9.438 1 98.38 121 LEU A O 1
ATOM 977 N N . ASP A 1 122 ? 9.5 1.393 7.73 1 97.62 122 ASP A N 1
ATOM 978 C CA . ASP A 1 122 ? 9.625 -0.061 7.672 1 97.62 122 ASP A CA 1
ATOM 979 C C . ASP A 1 122 ? 11.062 -0.481 7.379 1 97.62 122 ASP A C 1
ATOM 981 O O . ASP A 1 122 ? 11.539 -1.49 7.906 1 97.62 122 ASP A O 1
ATOM 985 N N . VAL A 1 123 ? 11.797 0.229 6.582 1 97.44 123 VAL A N 1
ATOM 986 C CA . VAL A 1 123 ? 13.156 -0.087 6.156 1 97.44 123 VAL A CA 1
ATOM 987 C C . VAL A 1 123 ? 14.156 0.392 7.211 1 97.44 123 VAL A C 1
ATOM 989 O O . VAL A 1 123 ? 15.203 -0.23 7.418 1 97.44 123 VAL A O 1
ATOM 992 N N . LEU A 1 124 ? 13.812 1.422 7.984 1 97.56 124 LEU A N 1
ATOM 993 C CA . LEU A 1 124 ? 14.781 2.055 8.867 1 97.56 124 LEU A CA 1
ATOM 994 C C . LEU A 1 124 ? 14.672 1.493 10.281 1 97.56 124 LEU A C 1
ATOM 996 O O . LEU A 1 124 ? 15.656 1.479 11.031 1 97.56 124 LEU A O 1
ATOM 1000 N N . LEU A 1 125 ? 13.484 0.987 10.688 1 97.5 125 LEU A N 1
ATOM 1001 C CA . LEU A 1 125 ? 13.273 0.816 12.117 1 97.5 125 LEU A CA 1
ATOM 1002 C C . LEU A 1 125 ? 13.32 -0.659 12.508 1 97.5 125 LEU A C 1
ATOM 1004 O O . LEU A 1 125 ? 12.773 -1.507 11.797 1 97.5 125 LEU A O 1
ATOM 1008 N N . ASN A 1 126 ? 13.992 -0.99 13.508 1 96.94 126 ASN A N 1
ATOM 1009 C CA . ASN A 1 126 ? 13.789 -2.139 14.391 1 96.94 126 ASN A CA 1
ATOM 1010 C C . ASN A 1 126 ? 13.07 -1.74 15.672 1 96.94 126 ASN A C 1
ATOM 1012 O O . ASN A 1 126 ? 13 -0.558 16.016 1 96.94 126 ASN A O 1
ATOM 1016 N N . PRO A 1 127 ? 12.422 -2.701 16.359 1 96.31 127 PRO A N 1
ATOM 1017 C CA . PRO A 1 127 ? 11.797 -2.363 17.641 1 96.31 127 PRO A CA 1
ATOM 1018 C C . PRO A 1 127 ? 12.742 -1.604 18.562 1 96.31 127 PRO A C 1
ATOM 1020 O O . PRO A 1 127 ? 13.906 -1.996 18.734 1 96.31 127 PRO A O 1
ATOM 1023 N N . GLY A 1 128 ? 12.297 -0.475 19.031 1 96.62 128 GLY A N 1
ATOM 1024 C CA . GLY A 1 128 ? 13.07 0.3 19.984 1 96.62 128 GLY A CA 1
ATOM 1025 C C . GLY A 1 128 ? 13.875 1.415 19.344 1 96.62 128 GLY A C 1
ATOM 1026 O O . GLY A 1 128 ? 14.391 2.297 20.031 1 96.62 128 GLY A O 1
ATOM 1027 N N . ASP A 1 129 ? 14.031 1.439 18.047 1 97.88 129 ASP A N 1
ATOM 1028 C CA . ASP A 1 129 ? 14.727 2.531 17.375 1 97.88 129 ASP A CA 1
ATOM 1029 C C . ASP A 1 129 ? 13.984 3.854 17.562 1 97.88 129 ASP A C 1
ATOM 1031 O O . ASP A 1 129 ? 12.766 3.871 17.703 1 97.88 129 ASP A O 1
ATOM 1035 N N . ILE A 1 130 ? 14.719 4.973 17.578 1 98.31 130 ILE A N 1
ATOM 1036 C CA . ILE A 1 130 ? 14.172 6.258 18 1 98.31 130 ILE A CA 1
ATOM 1037 C C . ILE A 1 130 ? 14.008 7.168 16.781 1 98.31 130 ILE A C 1
ATOM 1039 O O . ILE A 1 130 ? 14.898 7.242 15.938 1 98.31 130 ILE A O 1
ATOM 1043 N N . VAL A 1 131 ? 12.883 7.836 16.672 1 98.69 131 VAL A N 1
ATOM 1044 C CA . VAL A 1 131 ? 12.578 8.852 15.664 1 98.69 131 VAL A CA 1
ATOM 1045 C C . VAL A 1 131 ? 12.266 10.18 16.344 1 98.69 131 VAL A C 1
ATOM 1047 O O . VAL A 1 131 ? 11.5 10.219 17.312 1 98.69 131 VAL A O 1
ATOM 1050 N N . ILE A 1 132 ? 12.867 11.258 15.906 1 98.81 132 ILE A N 1
ATOM 1051 C CA . ILE A 1 132 ? 12.555 12.602 16.375 1 98.81 132 ILE A CA 1
ATOM 1052 C C . ILE A 1 132 ? 11.398 13.188 15.57 1 98.81 132 ILE A C 1
ATOM 1054 O O . ILE A 1 132 ? 11.43 13.18 14.336 1 98.81 132 ILE A O 1
ATOM 1058 N N . VAL A 1 133 ? 10.391 13.641 16.25 1 98.69 133 VAL A N 1
ATOM 1059 C CA . VAL A 1 133 ? 9.219 14.219 15.594 1 98.69 133 VAL A CA 1
ATOM 1060 C C . VAL A 1 133 ? 8.883 15.562 16.219 1 98.69 133 VAL A C 1
ATOM 1062 O O . VAL A 1 133 ? 9.242 15.828 17.375 1 98.69 133 VAL A O 1
ATOM 1065 N N . PRO A 1 134 ? 8.203 16.438 15.453 1 98.69 134 PRO A N 1
ATOM 1066 C CA . PRO A 1 134 ? 7.684 17.656 16.078 1 98.69 134 PRO A CA 1
ATOM 1067 C C . PRO A 1 134 ? 6.547 17.375 17.062 1 98.69 134 PRO A C 1
ATOM 1069 O O . PRO A 1 134 ? 5.945 16.312 17.031 1 98.69 134 PRO A O 1
ATOM 1072 N N . ALA A 1 135 ? 6.332 18.281 18 1 97.75 135 ALA A N 1
ATOM 1073 C CA . ALA A 1 135 ? 5.191 18.297 18.906 1 97.75 135 ALA A CA 1
ATOM 1074 C C . ALA A 1 135 ? 4.371 19.578 18.75 1 97.75 135 ALA A C 1
ATOM 1076 O O . ALA A 1 135 ? 4.797 20.656 19.172 1 97.75 135 ALA A O 1
ATOM 1077 N N . PRO A 1 136 ? 3.186 19.5 18.156 1 97.31 136 PRO A N 1
ATOM 1078 C CA . PRO A 1 136 ? 2.426 18.328 17.719 1 97.31 136 PRO A CA 1
ATOM 1079 C C . PRO A 1 136 ? 2.938 17.766 16.391 1 97.31 136 PRO A C 1
ATOM 1081 O O . PRO A 1 136 ? 3.791 18.375 15.742 1 97.31 136 PRO A O 1
ATOM 1084 N N . VAL A 1 137 ? 2.43 16.531 16.062 1 97.12 137 VAL A N 1
ATOM 1085 C CA . VAL A 1 137 ? 2.93 15.836 14.891 1 97.12 137 VAL A CA 1
ATOM 1086 C C . VAL A 1 137 ? 1.77 15.18 14.148 1 97.12 137 VAL A C 1
ATOM 1088 O O . VAL A 1 137 ? 0.747 14.844 14.75 1 97.12 137 VAL A O 1
ATOM 1091 N N . TYR A 1 138 ? 1.923 15 12.859 1 96.12 138 TYR A N 1
ATOM 1092 C CA . TYR A 1 138 ? 0.957 14.328 12 1 96.12 138 TYR A CA 1
ATOM 1093 C C . TYR A 1 138 ? 0.68 12.914 12.5 1 96.12 138 TYR A C 1
ATOM 1095 O O . TYR A 1 138 ? 1.599 12.094 12.609 1 96.12 138 TYR A O 1
ATOM 1103 N N . LEU A 1 139 ? -0.534 12.57 12.633 1 90.94 139 LEU A N 1
ATOM 1104 C CA . LEU A 1 139 ? -0.971 11.32 13.242 1 90.94 139 LEU A CA 1
ATOM 1105 C C . LEU A 1 139 ? -0.601 10.133 12.359 1 90.94 139 LEU A C 1
ATOM 1107 O O . LEU A 1 139 ? -0.23 9.07 12.859 1 90.94 139 LEU A O 1
ATOM 1111 N N . GLY A 1 140 ? -0.745 10.312 11.039 1 91.75 140 GLY A N 1
ATOM 1112 C CA . GLY A 1 140 ? -0.437 9.234 10.117 1 91.75 140 GLY A CA 1
ATOM 1113 C C . GLY A 1 140 ? 1.019 8.805 10.156 1 91.75 140 GLY A C 1
ATOM 1114 O O . GLY A 1 140 ? 1.355 7.691 9.766 1 91.75 140 GLY A O 1
ATOM 1115 N N . PHE A 1 141 ? 1.898 9.672 10.664 1 95.88 141 PHE A N 1
ATOM 1116 C CA . PHE A 1 141 ? 3.314 9.352 10.797 1 95.88 141 PHE A CA 1
ATOM 1117 C C . PHE A 1 141 ? 3.582 8.648 12.125 1 95.88 141 PHE A C 1
ATOM 1119 O O . PHE A 1 141 ? 4.203 7.586 12.156 1 95.88 141 PHE A O 1
ATOM 1126 N N . VAL A 1 142 ? 3.08 9.203 13.211 1 93.44 142 VAL A N 1
ATOM 1127 C CA . VAL A 1 142 ? 3.445 8.742 14.547 1 93.44 142 VAL A CA 1
ATOM 1128 C C . VAL A 1 142 ? 2.838 7.367 14.805 1 93.44 142 VAL A C 1
ATOM 1130 O O . VAL A 1 142 ? 3.443 6.535 15.484 1 93.44 142 VAL A O 1
ATOM 1133 N N . ASN A 1 143 ? 1.668 7.078 14.281 1 92.19 143 ASN A N 1
ATOM 1134 C CA . ASN A 1 143 ? 1.037 5.777 14.477 1 92.19 143 ASN A CA 1
ATOM 1135 C C . ASN A 1 143 ? 1.812 4.668 13.773 1 92.19 143 ASN A C 1
ATOM 1137 O O . ASN A 1 143 ? 1.853 3.533 14.25 1 92.19 143 ASN A O 1
ATOM 1141 N N . VAL A 1 144 ? 2.443 5.016 12.68 1 96 144 VAL A N 1
ATOM 1142 C CA . VAL A 1 144 ? 3.244 4.023 11.969 1 96 144 VAL A CA 1
ATOM 1143 C C . VAL A 1 144 ? 4.469 3.654 12.797 1 96 144 VAL A C 1
ATOM 1145 O O . VAL A 1 144 ? 4.875 2.49 12.828 1 96 144 VAL A O 1
ATOM 1148 N N . ILE A 1 145 ? 5.09 4.652 13.531 1 96.94 145 ILE A N 1
ATOM 1149 C CA . ILE A 1 145 ? 6.211 4.359 14.414 1 96.94 145 ILE A CA 1
ATOM 1150 C C . ILE A 1 145 ? 5.781 3.355 15.477 1 96.94 145 ILE A C 1
ATOM 1152 O O . ILE A 1 145 ? 6.473 2.359 15.719 1 96.94 145 ILE A O 1
ATOM 1156 N N . THR A 1 146 ? 4.594 3.613 16.062 1 94.25 146 THR A N 1
ATOM 1157 C CA . THR A 1 146 ? 4.062 2.734 17.094 1 94.25 146 THR A CA 1
ATOM 1158 C C . THR A 1 146 ? 3.791 1.341 16.531 1 94.25 146 THR A C 1
ATOM 1160 O O . THR A 1 146 ? 4.113 0.337 17.172 1 94.25 146 THR A O 1
ATOM 1163 N N . LYS A 1 147 ? 3.262 1.303 15.383 1 94.44 147 LYS A N 1
ATOM 1164 C CA . LYS A 1 147 ? 2.93 0.037 14.734 1 94.44 147 LYS A CA 1
ATOM 1165 C C . LYS A 1 147 ? 4.176 -0.815 14.516 1 94.44 147 LYS A C 1
ATOM 1167 O O . LYS A 1 147 ? 4.133 -2.039 14.664 1 94.44 147 LYS A O 1
ATOM 1172 N N . LEU A 1 148 ? 5.273 -0.177 14.18 1 96.38 148 LEU A N 1
ATOM 1173 C CA . LEU A 1 148 ? 6.527 -0.863 13.891 1 96.38 148 LEU A CA 1
ATOM 1174 C C . LEU A 1 148 ? 7.383 -0.992 15.148 1 96.38 148 LEU A C 1
ATOM 1176 O O . LEU A 1 148 ? 8.562 -1.322 15.062 1 96.38 148 LEU A O 1
ATOM 1180 N N . TYR A 1 149 ? 6.809 -0.615 16.344 1 95.94 149 TYR A N 1
ATOM 1181 C CA . TYR A 1 149 ? 7.391 -0.79 17.672 1 95.94 149 TYR A CA 1
ATOM 1182 C C . TYR A 1 149 ? 8.602 0.122 17.859 1 95.94 149 TYR A C 1
ATOM 1184 O O . TYR A 1 149 ? 9.508 -0.197 18.625 1 95.94 149 TYR A O 1
ATOM 1192 N N . GLY A 1 150 ? 8.625 1.216 17.047 1 96.81 150 GLY A N 1
ATOM 1193 C CA . GLY A 1 150 ? 9.633 2.244 17.266 1 96.81 150 GLY A CA 1
ATOM 1194 C C . GLY A 1 150 ? 9.328 3.137 18.453 1 96.81 150 GLY A C 1
ATOM 1195 O O . GLY A 1 150 ? 8.25 3.041 19.047 1 96.81 150 GLY A O 1
ATOM 1196 N N . ASP A 1 151 ? 10.32 3.928 18.797 1 97.25 151 ASP A N 1
ATOM 1197 C CA . ASP A 1 151 ? 10.172 4.918 19.859 1 97.25 151 ASP A CA 1
ATOM 1198 C C . ASP A 1 151 ? 10.219 6.336 19.297 1 97.25 151 ASP A C 1
ATOM 1200 O O . ASP A 1 151 ? 10.734 6.562 18.203 1 97.25 151 ASP A O 1
ATOM 1204 N N . THR A 1 152 ? 9.602 7.262 20.047 1 97.94 152 THR A N 1
ATOM 1205 C CA . THR A 1 152 ? 9.516 8.641 19.578 1 97.94 152 THR A CA 1
ATOM 1206 C C . THR A 1 152 ? 10.086 9.602 20.609 1 97.94 152 THR A C 1
ATOM 1208 O O . THR A 1 152 ? 9.906 9.398 21.812 1 97.94 152 THR A O 1
ATOM 1211 N N . ILE A 1 153 ? 10.805 10.539 20.188 1 98.75 153 ILE A N 1
ATOM 1212 C CA . ILE A 1 153 ? 11.109 11.742 20.969 1 98.75 153 ILE A CA 1
ATOM 1213 C C . ILE A 1 153 ? 10.477 12.953 20.297 1 98.75 153 ILE A C 1
ATOM 1215 O O . ILE A 1 153 ? 1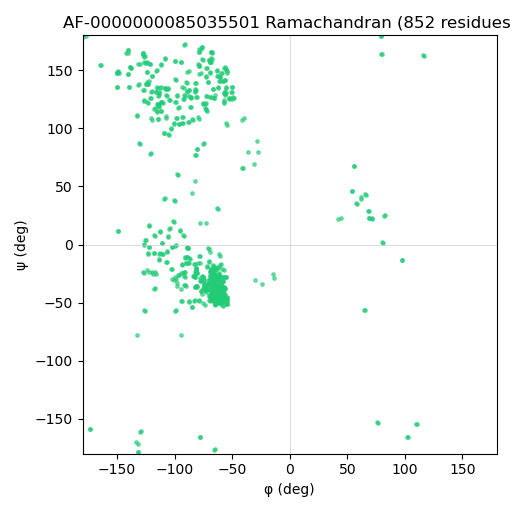0.922 13.375 19.219 1 98.75 153 ILE A O 1
ATOM 1219 N N . ALA A 1 154 ? 9.469 13.445 20.906 1 98.62 154 ALA A N 1
ATOM 1220 C CA . ALA A 1 154 ? 8.812 14.648 20.422 1 98.62 154 ALA A CA 1
ATOM 1221 C C . ALA A 1 154 ? 9.555 15.906 20.859 1 98.62 154 ALA A C 1
ATOM 1223 O O . ALA A 1 154 ? 10.055 15.977 21.984 1 98.62 154 ALA A O 1
ATOM 1224 N N . VAL A 1 155 ? 9.664 16.844 19.969 1 98.75 155 VAL A N 1
ATOM 1225 C CA . VAL A 1 155 ? 10.383 18.078 20.25 1 98.75 155 VAL A CA 1
ATOM 1226 C C . VAL A 1 155 ? 9.453 19.281 20.031 1 98.75 155 VAL A C 1
ATOM 1228 O O . VAL A 1 155 ? 8.922 19.453 18.938 1 98.75 155 VAL A O 1
ATOM 1231 N N . PRO A 1 156 ? 9.258 20.078 21.016 1 96.81 156 PRO A N 1
ATOM 1232 C CA . PRO A 1 156 ? 8.367 21.234 20.875 1 96.81 156 PRO A CA 1
ATOM 1233 C C . PRO A 1 156 ? 8.914 22.281 19.922 1 96.81 156 PRO A C 1
ATOM 1235 O O . PRO A 1 156 ? 10.094 22.266 19.578 1 96.81 156 PRO A O 1
ATOM 1238 N N . GLY A 1 157 ? 8.016 23.078 19.469 1 96.94 157 GLY A N 1
ATOM 1239 C CA . GLY A 1 157 ? 8.336 24.219 18.625 1 96.94 157 GLY A CA 1
ATOM 1240 C C . GLY A 1 157 ? 7.668 25.5 19.062 1 96.94 157 GLY A C 1
ATOM 1241 O O . GLY A 1 157 ? 7.242 25.625 20.203 1 96.94 157 GLY A O 1
ATOM 1242 N N . ASP A 1 158 ? 7.781 26.516 18.234 1 96.69 158 ASP A N 1
ATOM 1243 C CA . ASP A 1 158 ? 7.133 27.812 18.422 1 96.69 158 ASP A CA 1
ATOM 1244 C C . ASP A 1 158 ? 6.375 28.234 17.172 1 96.69 158 ASP A C 1
ATOM 1246 O O . ASP A 1 158 ? 5.945 27.391 16.391 1 96.69 158 ASP A O 1
ATOM 1250 N N . LYS A 1 159 ? 6.066 29.453 17 1 95.62 159 LYS A N 1
ATOM 1251 C CA . LYS A 1 159 ? 5.238 29.969 15.914 1 95.62 159 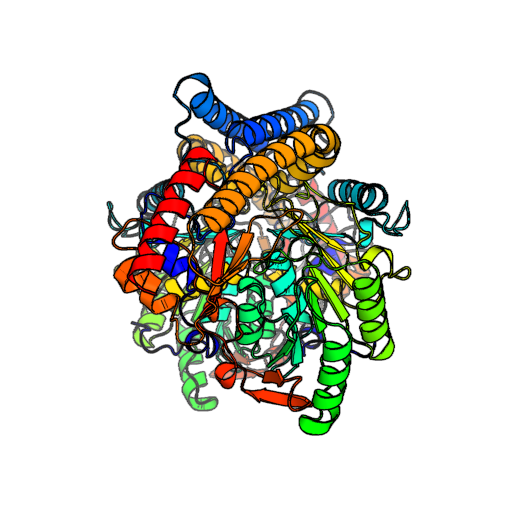LYS A CA 1
ATOM 1252 C C . LYS A 1 159 ? 5.871 29.672 14.562 1 95.62 159 LYS A C 1
ATOM 1254 O O . LYS A 1 159 ? 5.195 29.734 13.531 1 95.62 159 LYS A O 1
ATOM 1259 N N . ASP A 1 160 ? 7.199 29.344 14.617 1 97 160 ASP A N 1
ATOM 1260 C CA . ASP A 1 160 ? 7.91 29.094 13.367 1 97 160 ASP A CA 1
ATOM 1261 C C . ASP A 1 160 ? 8.164 27.594 13.188 1 97 160 ASP A C 1
ATOM 1263 O O . ASP A 1 160 ? 8.906 27.188 12.281 1 97 160 ASP A O 1
ATOM 1267 N N . GLY A 1 161 ? 7.625 26.766 14.031 1 97.88 161 GLY A N 1
ATOM 1268 C CA . GLY A 1 161 ? 7.777 25.328 13.906 1 97.88 161 GLY A CA 1
ATOM 1269 C C . GLY A 1 161 ? 8.797 24.75 14.859 1 97.88 161 GLY A C 1
ATOM 1270 O O . GLY A 1 161 ? 9.18 25.406 15.836 1 97.88 161 GLY A O 1
ATOM 1271 N N . ILE A 1 162 ? 9.227 23.562 14.656 1 98.62 162 ILE A N 1
ATOM 1272 C CA . ILE A 1 162 ? 10.148 22.812 15.508 1 98.62 162 ILE A CA 1
ATOM 1273 C C . ILE A 1 162 ? 11.445 23.609 15.688 1 98.62 162 ILE A C 1
ATOM 1275 O O . ILE A 1 162 ? 11.93 24.234 14.742 1 98.62 162 ILE A O 1
ATOM 1279 N N . ILE A 1 163 ? 12.031 23.594 16.875 1 98.75 163 ILE A N 1
ATOM 1280 C CA . ILE A 1 163 ? 13.234 24.359 17.188 1 98.75 163 ILE A CA 1
ATOM 1281 C C . ILE A 1 163 ? 14.461 23.453 17.047 1 98.75 163 ILE A C 1
ATOM 1283 O O . ILE A 1 163 ? 14.641 22.516 17.812 1 98.75 163 ILE A O 1
ATOM 1287 N N . PRO A 1 164 ? 15.352 23.766 16.141 1 98.81 164 PRO A N 1
ATOM 1288 C CA . PRO A 1 164 ? 16.5 22.891 15.852 1 98.81 164 PRO A CA 1
ATOM 1289 C C . PRO A 1 164 ? 17.406 22.688 17.062 1 98.81 164 PRO A C 1
ATOM 1291 O O . PRO A 1 164 ? 17.906 21.594 17.281 1 98.81 164 PRO A O 1
ATOM 1294 N N . ASP A 1 165 ? 17.578 23.703 17.891 1 98.5 165 ASP A N 1
ATOM 1295 C CA . ASP A 1 165 ? 18.406 23.547 19.078 1 98.5 165 ASP A CA 1
ATOM 1296 C C . ASP A 1 165 ? 17.844 22.484 20.016 1 98.5 165 ASP A C 1
ATOM 1298 O O . ASP A 1 165 ? 18.609 21.719 20.625 1 98.5 165 ASP A O 1
ATOM 1302 N N . TYR A 1 166 ? 16.547 22.469 20.125 1 98.81 166 TYR A N 1
ATOM 1303 C CA . TYR A 1 166 ? 15.914 21.438 20.938 1 98.81 166 TYR A CA 1
ATOM 1304 C C . TYR A 1 166 ? 16.109 20.047 20.328 1 98.81 166 TYR A C 1
ATOM 1306 O O . TYR A 1 166 ? 16.219 19.062 21.047 1 98.81 166 TYR A O 1
ATOM 1314 N N . VAL A 1 167 ? 16.172 19.969 19 1 98.88 167 VAL A N 1
ATOM 1315 C CA . VAL A 1 167 ? 16.422 18.703 18.312 1 98.88 167 VAL A CA 1
ATOM 1316 C C . VAL A 1 167 ? 17.828 18.203 18.656 1 98.88 167 VAL A C 1
ATOM 1318 O O . VAL A 1 167 ? 18 17.031 19 1 98.88 167 VAL A O 1
ATOM 1321 N N . GLU A 1 168 ? 18.75 19.094 18.578 1 98.62 168 GLU A N 1
ATOM 1322 C CA . GLU A 1 168 ? 20.141 18.734 18.891 1 98.62 168 GLU A CA 1
ATOM 1323 C C . GLU A 1 168 ? 20.281 18.25 20.328 1 98.62 168 GLU A C 1
ATOM 1325 O O . GLU A 1 168 ? 20.938 17.234 20.594 1 98.62 168 GLU A O 1
ATOM 1330 N N . ASP A 1 169 ? 19.625 18.969 21.203 1 98.56 169 ASP A N 1
ATOM 1331 C CA . ASP A 1 169 ? 19.672 18.594 22.625 1 98.56 169 ASP A CA 1
ATOM 1332 C C . ASP A 1 169 ? 19 17.234 22.828 1 98.56 169 ASP A C 1
ATOM 1334 O O . ASP A 1 169 ? 19.484 16.406 23.609 1 98.56 169 ASP A O 1
ATOM 1338 N N . ALA A 1 170 ? 17.906 17.031 22.219 1 98.69 170 ALA A N 1
ATOM 1339 C CA . ALA A 1 170 ? 17.188 15.766 22.344 1 98.69 170 ALA A CA 1
ATOM 1340 C C . ALA A 1 170 ? 18.047 14.594 21.875 1 98.69 170 ALA A C 1
ATOM 1342 O O . ALA A 1 170 ? 18.031 13.523 22.484 1 98.69 170 ALA A O 1
ATOM 1343 N N . ILE A 1 171 ? 18.797 14.797 20.766 1 98.5 171 ILE A N 1
ATOM 1344 C CA . ILE A 1 171 ? 19.688 13.766 20.25 1 98.5 171 ILE A CA 1
ATOM 1345 C C . ILE A 1 171 ? 20.766 13.445 21.281 1 98.5 171 ILE A C 1
ATOM 1347 O O . ILE A 1 171 ? 21.016 12.273 21.578 1 98.5 171 ILE A O 1
ATOM 1351 N N . LYS A 1 172 ? 21.312 14.484 21.891 1 98.19 172 LYS A N 1
ATOM 1352 C CA . LYS A 1 172 ? 22.344 14.297 22.906 1 98.19 172 LYS A CA 1
ATOM 1353 C C . LYS A 1 172 ? 21.781 13.547 24.109 1 98.19 172 LYS A C 1
ATOM 1355 O O . LYS A 1 172 ? 22.438 12.641 24.641 1 98.19 172 LYS A O 1
ATOM 1360 N N . LYS A 1 173 ? 20.656 13.93 24.5 1 98.12 173 LYS A N 1
ATOM 1361 C CA . LYS A 1 173 ? 20.016 13.289 25.656 1 98.12 173 LYS A CA 1
ATOM 1362 C C . LYS A 1 173 ? 19.672 11.828 25.359 1 98.12 173 LYS A C 1
ATOM 1364 O O . LYS A 1 173 ? 19.812 10.961 26.219 1 98.12 173 LYS A O 1
ATOM 1369 N N . ALA A 1 174 ? 19.188 11.57 24.141 1 98 174 ALA A N 1
ATOM 1370 C CA . ALA A 1 174 ? 18.891 10.195 23.75 1 98 174 ALA A CA 1
ATOM 1371 C C . ALA A 1 174 ? 20.125 9.312 23.844 1 98 174 ALA A C 1
ATOM 1373 O O . ALA A 1 174 ? 20.062 8.195 24.375 1 98 174 ALA A O 1
ATOM 1374 N N . GLN A 1 175 ? 21.234 9.789 23.328 1 97.19 175 GLN A N 1
ATOM 1375 C CA . GLN A 1 175 ? 22.484 9.039 23.359 1 97.19 175 GLN A CA 1
ATOM 1376 C C . GLN A 1 175 ? 22.969 8.812 24.781 1 97.19 175 GLN A C 1
ATOM 1378 O O . GLN A 1 175 ? 23.391 7.711 25.125 1 97.19 175 GLN A O 1
ATOM 1383 N N . ARG A 1 176 ? 22.812 9.773 25.578 1 96.81 176 ARG A N 1
ATOM 1384 C CA . ARG A 1 176 ? 23.344 9.727 26.938 1 96.81 176 ARG A CA 1
ATOM 1385 C C . ARG A 1 176 ? 22.438 8.891 27.828 1 96.81 176 ARG A C 1
ATOM 1387 O O . ARG A 1 176 ? 22.906 8.016 28.562 1 96.81 176 ARG A O 1
ATOM 1394 N N . ASP A 1 177 ? 21.141 9.156 27.781 1 95.88 177 ASP A N 1
ATOM 1395 C CA . ASP A 1 177 ? 20.219 8.617 28.766 1 95.88 177 ASP A CA 1
ATOM 1396 C C . ASP A 1 177 ? 19.625 7.285 28.297 1 95.88 177 ASP A C 1
ATOM 1398 O O . ASP A 1 177 ? 19.25 6.438 29.109 1 95.88 177 ASP A O 1
ATOM 1402 N N . LEU A 1 178 ? 19.547 7.09 26.984 1 95.69 178 LEU A N 1
ATOM 1403 C CA . LEU A 1 178 ? 18.891 5.898 26.453 1 95.69 178 LEU A CA 1
ATOM 1404 C C . LEU A 1 178 ? 19.906 4.996 25.75 1 95.69 178 LEU A C 1
ATOM 1406 O O . LEU A 1 178 ? 19.609 3.85 25.422 1 95.69 178 LEU A O 1
ATOM 1410 N N . GLY A 1 179 ? 21.125 5.512 25.484 1 96.12 179 GLY A N 1
ATOM 1411 C CA . GLY A 1 179 ? 22.172 4.738 24.828 1 96.12 179 GLY A CA 1
ATOM 1412 C C . GLY A 1 179 ? 21.891 4.492 23.359 1 96.12 179 GLY A C 1
ATOM 1413 O O . GLY A 1 179 ? 22.359 3.496 22.797 1 96.12 179 GLY A O 1
ATOM 1414 N N . LYS A 1 180 ? 21.062 5.332 22.766 1 95.31 180 LYS A N 1
ATOM 1415 C CA . LYS A 1 180 ? 20.656 5.129 21.375 1 95.31 180 LYS A CA 1
ATOM 1416 C C . LYS A 1 180 ? 20.609 6.453 20.609 1 95.31 180 LYS A C 1
ATOM 1418 O O . LYS A 1 180 ? 20.078 7.445 21.125 1 95.31 180 LYS A O 1
ATOM 1423 N N . LYS A 1 181 ? 21.125 6.441 19.453 1 96.19 181 LYS A N 1
ATOM 1424 C CA . LYS A 1 181 ? 21.016 7.574 18.547 1 96.19 181 LYS A CA 1
ATOM 1425 C C . LYS A 1 181 ? 19.766 7.473 17.688 1 96.19 181 LYS A C 1
ATOM 1427 O O . LYS A 1 181 ? 19.469 6.414 17.125 1 96.19 181 LYS A O 1
ATOM 1432 N N . PRO A 1 182 ? 18.984 8.562 17.609 1 98 182 PRO A N 1
ATOM 1433 C CA . PRO A 1 182 ? 17.859 8.539 16.688 1 98 182 PRO A CA 1
ATOM 1434 C C . PRO A 1 182 ? 18.281 8.234 15.242 1 98 182 PRO A C 1
ATOM 1436 O O . PRO A 1 182 ? 19.391 8.57 14.844 1 98 182 PRO A O 1
ATOM 1439 N N . LYS A 1 183 ? 17.406 7.668 14.484 1 97.81 183 LYS A N 1
ATOM 1440 C CA . LYS A 1 183 ? 17.734 7.27 13.117 1 97.81 183 LYS A CA 1
ATOM 1441 C C . LYS A 1 183 ? 17.141 8.25 12.109 1 97.81 183 LYS A C 1
ATOM 1443 O O . LYS A 1 183 ? 17.578 8.305 10.961 1 97.81 183 LYS A O 1
ATOM 1448 N N . LEU A 1 184 ? 16.125 8.992 12.555 1 98.31 184 LEU A N 1
ATOM 1449 C CA . LEU A 1 184 ? 15.344 9.805 11.625 1 98.31 184 LEU A CA 1
ATOM 1450 C C . LEU A 1 184 ? 14.789 11.047 12.312 1 98.31 184 LEU A C 1
ATOM 1452 O O . LEU A 1 184 ? 14.352 10.977 13.461 1 98.31 184 LEU A O 1
ATOM 1456 N N . ILE A 1 185 ? 14.875 12.188 11.703 1 98.75 185 ILE A N 1
ATOM 1457 C CA . ILE A 1 185 ? 14.156 13.414 12.039 1 98.75 185 ILE A CA 1
ATOM 1458 C C . ILE A 1 185 ? 13.023 13.641 11.039 1 98.75 185 ILE A C 1
ATOM 1460 O O . ILE A 1 185 ? 13.242 13.609 9.828 1 98.75 185 ILE A O 1
ATOM 1464 N N . TYR A 1 186 ? 11.82 13.781 11.523 1 98.81 186 TYR A N 1
ATOM 1465 C CA . TYR A 1 186 ? 10.664 14.023 10.672 1 98.81 186 TYR A CA 1
ATOM 1466 C C . TYR A 1 186 ? 10.195 15.469 10.781 1 98.81 186 TYR A C 1
ATOM 1468 O O . TYR A 1 186 ? 10.047 15.992 11.891 1 98.81 186 TYR A O 1
ATOM 1476 N N . VAL A 1 187 ? 9.914 16.141 9.602 1 98.75 187 VAL A N 1
ATOM 1477 C CA . VAL A 1 187 ? 9.375 17.5 9.633 1 98.75 187 VAL A CA 1
ATOM 1478 C C . VAL A 1 187 ? 8.469 17.719 8.422 1 98.75 187 VAL A C 1
ATOM 1480 O O . VAL A 1 187 ? 8.664 17.109 7.371 1 98.75 187 VAL A O 1
ATOM 1483 N N . ILE A 1 188 ? 7.492 18.484 8.562 1 98.62 188 ILE A N 1
ATOM 1484 C CA . ILE A 1 188 ? 6.703 19.109 7.504 1 98.62 188 ILE A CA 1
ATOM 1485 C C . ILE A 1 188 ? 7 20.609 7.461 1 98.62 188 ILE A C 1
ATOM 1487 O O . ILE A 1 188 ? 6.367 21.406 8.164 1 98.62 188 ILE A O 1
ATOM 1491 N N . PRO A 1 189 ? 7.906 21.016 6.594 1 98.5 189 PRO A N 1
ATOM 1492 C CA . PRO A 1 189 ? 8.438 22.391 6.703 1 98.5 189 PRO A CA 1
ATOM 1493 C C . PRO A 1 189 ? 7.461 23.438 6.195 1 98.5 189 PRO A C 1
ATOM 1495 O O . PRO A 1 189 ? 7.555 24.609 6.582 1 98.5 189 PRO A O 1
ATOM 1498 N N . ASP A 1 190 ? 6.602 23.047 5.266 1 98.25 190 ASP A N 1
ATOM 1499 C CA . ASP A 1 190 ? 5.648 23.984 4.688 1 98.25 190 ASP A CA 1
ATOM 1500 C C . ASP A 1 190 ? 4.23 23.703 5.184 1 98.25 190 ASP A C 1
ATOM 1502 O O . ASP A 1 190 ? 3.604 22.719 4.77 1 98.25 190 ASP A O 1
ATOM 1506 N N . SER A 1 191 ? 3.748 24.625 6.035 1 97.81 191 SER A N 1
ATOM 1507 C CA . SER A 1 191 ? 2.371 24.531 6.508 1 97.81 191 SER A CA 1
ATOM 1508 C C . SER A 1 191 ? 2.115 23.172 7.168 1 97.81 191 SER A C 1
ATOM 1510 O O . SER A 1 191 ? 1.231 22.422 6.746 1 97.81 191 SER A O 1
ATOM 1512 N N . ASP A 1 192 ? 2.748 23 8.25 1 98.06 192 ASP A N 1
ATOM 1513 C CA . ASP A 1 192 ? 2.807 21.766 9.016 1 98.06 192 ASP A CA 1
ATOM 1514 C C . ASP A 1 192 ? 1.407 21.266 9.375 1 98.06 192 ASP A C 1
ATOM 1516 O O . ASP A 1 192 ? 0.538 22.062 9.734 1 98.06 192 ASP A O 1
ATOM 1520 N N . ASN A 1 193 ? 1.123 20.016 9.125 1 97.31 193 ASN A N 1
ATOM 1521 C CA . ASN A 1 193 ? 0.009 19.297 9.742 1 97.31 193 ASN A CA 1
ATOM 1522 C C . ASN A 1 193 ? 0.413 18.672 11.078 1 97.31 193 ASN A C 1
ATOM 1524 O O . ASN A 1 193 ? 1.19 17.719 11.109 1 97.31 193 ASN A O 1
ATOM 1528 N N . PRO A 1 194 ? 0.009 19.203 12.148 1 97.12 194 PRO A N 1
ATOM 1529 C CA . PRO A 1 194 ? -1.272 19.906 12.289 1 97.12 194 PRO A CA 1
ATOM 1530 C C . PRO A 1 194 ? -1.107 21.391 12.539 1 97.12 194 PRO A C 1
ATOM 1532 O O . PRO A 1 194 ? -2.088 22.141 12.5 1 97.12 194 PRO A O 1
ATOM 1535 N N . SER A 1 195 ? 0.051 21.922 12.758 1 97.56 195 SER A N 1
ATOM 1536 C CA . SER A 1 195 ? 0.228 23.219 13.391 1 97.56 195 SER A CA 1
ATOM 1537 C C . SER A 1 195 ? 0.047 24.359 12.391 1 97.56 195 SER A C 1
ATOM 1539 O O . SER A 1 195 ? -0.165 25.5 12.781 1 97.56 195 SER A O 1
ATOM 1541 N N . GLY A 1 196 ? 0.24 24.062 11.117 1 97.69 196 GLY A N 1
ATOM 1542 C CA . GLY A 1 196 ? 0.131 25.094 10.094 1 97.69 196 GLY A CA 1
ATOM 1543 C C . GLY A 1 196 ? 1.383 25.938 9.969 1 97.69 196 GLY A C 1
ATOM 1544 O O . GLY A 1 196 ? 1.46 26.828 9.109 1 97.69 196 GLY A O 1
ATOM 1545 N N . THR A 1 197 ? 2.398 25.656 10.727 1 97.88 197 THR A N 1
ATOM 1546 C CA . THR A 1 197 ? 3.602 26.484 10.766 1 97.88 197 THR A CA 1
ATOM 1547 C C . THR A 1 197 ? 4.488 26.203 9.562 1 97.88 197 THR A C 1
ATOM 1549 O O . THR A 1 197 ? 4.426 25.109 8.977 1 97.88 197 THR A O 1
ATOM 1552 N N . THR A 1 198 ? 5.277 27.156 9.156 1 98.38 198 THR A N 1
ATOM 1553 C CA . THR A 1 198 ? 6.273 27.047 8.086 1 98.38 198 THR A CA 1
ATOM 1554 C C . THR A 1 198 ? 7.668 27.359 8.617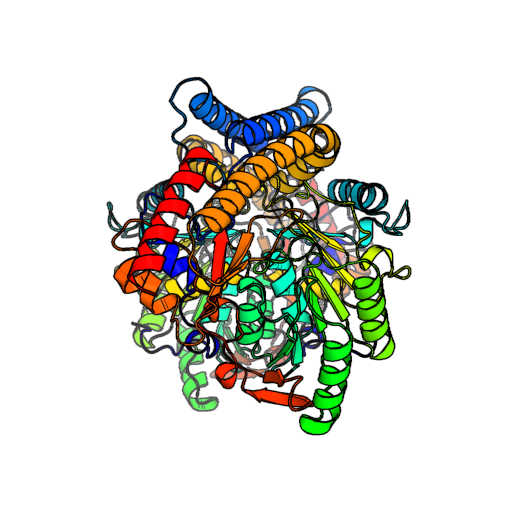 1 98.38 198 THR A C 1
ATOM 1556 O O . THR A 1 198 ? 7.883 28.406 9.25 1 98.38 198 THR A O 1
ATOM 1559 N N . LEU A 1 199 ? 8.586 26.469 8.414 1 98.5 199 LEU A N 1
ATOM 1560 C CA . LEU A 1 199 ? 9.961 26.656 8.875 1 98.5 199 LEU A CA 1
ATOM 1561 C C . LEU A 1 199 ? 10.68 27.703 8.031 1 98.5 199 LEU A C 1
ATOM 1563 O O . LEU A 1 199 ? 10.703 27.609 6.805 1 98.5 199 LEU A O 1
ATOM 1567 N N . PRO A 1 200 ? 11.266 28.688 8.703 1 98.19 200 PRO A N 1
ATOM 1568 C CA . PRO A 1 200 ? 12.125 29.594 7.938 1 98.19 200 PRO A CA 1
ATOM 1569 C C . PRO A 1 200 ? 13.398 28.906 7.426 1 98.19 200 PRO A C 1
ATOM 1571 O O . PRO A 1 200 ? 13.758 27.828 7.902 1 98.19 200 PRO A O 1
ATOM 1574 N N . GLU A 1 201 ? 14.047 29.531 6.508 1 98.06 201 GLU A N 1
ATOM 1575 C CA . GLU A 1 201 ? 15.234 28.953 5.871 1 98.06 201 GLU A CA 1
ATOM 1576 C C . GLU A 1 201 ? 16.312 28.641 6.902 1 98.06 201 GLU A C 1
ATOM 1578 O O . GLU A 1 201 ? 17 27.625 6.797 1 98.06 201 GLU A O 1
ATOM 1583 N N . SER A 1 202 ? 16.5 29.5 7.863 1 98.56 202 SER A N 1
ATOM 1584 C CA . SER A 1 202 ? 17.531 29.312 8.875 1 98.56 202 SER A CA 1
ATOM 1585 C C . SER A 1 202 ? 17.328 28.016 9.641 1 98.56 202 SER A C 1
ATOM 1587 O O . SER A 1 202 ? 18.297 27.281 9.898 1 98.56 202 SER A O 1
ATOM 1589 N N . ARG A 1 203 ? 16.125 27.672 9.969 1 98.75 203 ARG A N 1
ATOM 1590 C CA . ARG A 1 203 ? 15.852 26.453 10.711 1 98.75 203 ARG A CA 1
ATOM 1591 C C . ARG A 1 203 ? 16 25.219 9.82 1 98.75 203 ARG A C 1
ATOM 1593 O O . ARG A 1 203 ? 16.438 24.172 10.281 1 98.75 203 ARG A O 1
ATOM 1600 N N . ARG A 1 204 ? 15.633 25.375 8.555 1 98.81 204 ARG A N 1
ATOM 1601 C CA . ARG A 1 204 ? 15.828 24.281 7.598 1 98.81 204 ARG A CA 1
ATOM 1602 C C . ARG A 1 204 ? 17.297 23.922 7.473 1 98.81 204 ARG A C 1
ATOM 1604 O O . ARG A 1 204 ? 17.656 22.734 7.535 1 98.81 204 ARG A O 1
ATOM 1611 N N . ARG A 1 205 ? 18.141 24.922 7.363 1 98.69 205 ARG A N 1
ATOM 1612 C CA . ARG A 1 205 ? 19.578 24.719 7.266 1 98.69 205 ARG A CA 1
ATOM 1613 C C . ARG A 1 205 ? 20.141 24.078 8.531 1 98.69 205 ARG A C 1
ATOM 1615 O O . ARG A 1 205 ? 20.953 23.156 8.461 1 98.69 205 ARG A O 1
ATOM 1622 N N . LYS A 1 206 ? 19.688 24.578 9.609 1 98.81 206 LYS A N 1
ATOM 1623 C CA . LYS A 1 206 ? 20.172 24.062 10.883 1 98.81 206 LYS A CA 1
ATOM 1624 C C . LYS A 1 206 ? 19.766 22.609 11.086 1 98.81 206 LYS A C 1
ATOM 1626 O O . LYS A 1 206 ? 20.562 21.797 11.57 1 98.81 206 LYS A O 1
ATOM 1631 N N . LEU A 1 207 ? 18.562 22.219 10.75 1 98.88 207 LEU A N 1
ATOM 1632 C CA . LEU A 1 207 ? 18.109 20.844 10.867 1 98.88 207 LEU A CA 1
ATOM 1633 C C . LEU A 1 207 ? 18.938 19.922 9.984 1 98.88 207 LEU A C 1
ATOM 1635 O O . LEU A 1 207 ? 19.297 18.812 10.406 1 98.88 207 LEU A O 1
ATOM 1639 N N . LEU A 1 208 ? 19.219 20.375 8.758 1 98.69 208 LEU A N 1
ATOM 1640 C CA . LEU A 1 208 ? 20.047 19.578 7.859 1 98.69 208 LEU A CA 1
ATOM 1641 C C . LEU A 1 208 ? 21.438 19.375 8.445 1 98.69 208 LEU A C 1
ATOM 1643 O O . LEU A 1 208 ? 21.984 18.281 8.398 1 98.69 208 LEU A O 1
ATOM 1647 N N . GLU A 1 209 ? 21.984 20.469 8.992 1 98.5 209 GLU A N 1
ATOM 1648 C CA . GLU A 1 209 ? 23.297 20.406 9.617 1 98.5 209 GLU A CA 1
ATOM 1649 C C . GLU A 1 209 ? 23.312 19.406 10.773 1 98.5 209 GLU A C 1
ATOM 1651 O O . GLU A 1 209 ? 24.219 18.594 10.883 1 98.5 209 GLU A O 1
ATOM 1656 N N . ILE A 1 210 ? 22.328 19.484 11.594 1 98.56 210 ILE A N 1
ATOM 1657 C CA . ILE A 1 210 ? 22.203 18.578 12.727 1 98.56 210 ILE A CA 1
ATOM 1658 C C . ILE A 1 210 ? 22.125 17.125 12.234 1 98.56 210 ILE A C 1
ATOM 1660 O O . ILE A 1 210 ? 22.797 16.25 12.758 1 98.56 210 ILE A O 1
ATOM 1664 N N . ALA A 1 211 ? 21.312 16.859 11.188 1 98.25 211 ALA A N 1
ATOM 1665 C CA . ALA A 1 211 ? 21.156 15.523 10.633 1 98.25 211 ALA A CA 1
ATOM 1666 C C . ALA A 1 211 ? 22.484 15 10.094 1 98.25 211 ALA A C 1
ATOM 1668 O O . ALA A 1 211 ? 22.891 13.875 10.398 1 98.25 211 ALA A O 1
ATOM 1669 N N . LYS A 1 212 ? 23.234 15.82 9.383 1 97.25 212 LYS A N 1
ATOM 1670 C CA . LYS A 1 212 ? 24.516 15.438 8.773 1 97.25 212 LYS A CA 1
ATOM 1671 C C . LYS A 1 212 ? 25.562 15.148 9.836 1 97.25 212 LYS A C 1
ATOM 1673 O O . LYS A 1 212 ? 26.25 14.133 9.781 1 97.25 212 LYS A O 1
ATOM 1678 N N . GLU A 1 213 ? 25.609 16.016 10.797 1 96.81 213 GLU A N 1
ATOM 1679 C CA . GLU A 1 213 ? 26.625 15.906 11.836 1 96.81 213 GLU A CA 1
ATOM 1680 C C . GLU A 1 213 ? 26.422 14.641 12.672 1 96.81 213 GLU A C 1
ATOM 1682 O O . GLU A 1 213 ? 27.391 14.039 13.141 1 96.81 213 GLU A O 1
ATOM 1687 N N . ASN A 1 214 ? 25.219 14.234 12.797 1 96.75 214 ASN A N 1
ATOM 1688 C CA . ASN A 1 214 ? 24.922 13.094 13.664 1 96.75 214 ASN A CA 1
ATOM 1689 C C . ASN A 1 214 ? 24.688 11.82 12.859 1 96.75 214 ASN A C 1
ATOM 1691 O O . ASN A 1 214 ? 24.453 10.758 13.43 1 96.75 214 ASN A O 1
ATOM 1695 N N . GLY A 1 215 ? 24.734 11.93 11.547 1 96.19 215 GLY A N 1
ATOM 1696 C CA . GLY A 1 215 ? 24.5 10.758 10.727 1 96.19 215 GLY A CA 1
ATOM 1697 C C . GLY A 1 215 ? 23.078 10.234 10.844 1 96.19 215 GLY A C 1
ATOM 1698 O O . GLY A 1 215 ? 22.859 9.031 11.023 1 96.19 215 GLY A O 1
ATOM 1699 N N . ILE A 1 216 ? 22.094 11.117 10.852 1 97.31 216 ILE A N 1
ATOM 1700 C CA . ILE A 1 216 ? 20.672 10.82 10.969 1 97.31 216 ILE A CA 1
ATOM 1701 C C . ILE A 1 216 ? 19.953 11.227 9.688 1 97.31 216 ILE A C 1
ATOM 1703 O O . ILE A 1 216 ? 20.25 12.281 9.117 1 97.31 216 ILE A O 1
ATOM 1707 N N . TYR A 1 217 ? 19.047 10.391 9.141 1 98.31 217 TYR A N 1
ATOM 1708 C CA . TYR A 1 217 ? 18.234 10.781 7.996 1 98.31 217 TYR A CA 1
ATOM 1709 C C . TYR A 1 217 ? 17.219 11.844 8.391 1 98.31 217 TYR A C 1
ATOM 1711 O O . TYR A 1 217 ? 16.812 11.922 9.555 1 98.31 217 TYR A O 1
ATOM 1719 N N . LEU A 1 218 ? 16.906 12.68 7.492 1 98.62 218 LEU A N 1
ATOM 1720 C CA . LEU A 1 218 ? 15.852 13.664 7.656 1 98.62 218 LEU A CA 1
ATOM 1721 C C . LEU A 1 218 ? 14.734 13.445 6.637 1 98.62 218 LEU A C 1
ATOM 1723 O O . LEU A 1 218 ? 14.992 13.422 5.43 1 98.62 218 LEU A O 1
ATOM 1727 N N . LEU A 1 219 ? 13.562 13.141 7.082 1 98.75 219 LEU A N 1
ATOM 1728 C CA . LEU A 1 219 ? 12.391 12.992 6.215 1 98.75 219 LEU A CA 1
ATOM 1729 C C . LEU A 1 219 ? 11.617 14.297 6.109 1 98.75 219 LEU A C 1
ATOM 1731 O O . LEU A 1 219 ? 11.016 14.75 7.086 1 98.75 219 LEU A O 1
ATOM 1735 N N . GLU A 1 220 ? 11.672 14.891 4.984 1 98.88 220 GLU A N 1
ATOM 1736 C CA . GLU A 1 220 ? 10.961 16.125 4.664 1 98.88 220 GLU A CA 1
ATOM 1737 C C . GLU A 1 220 ? 9.641 15.828 3.953 1 98.88 220 GLU A C 1
ATOM 1739 O O . GLU A 1 220 ? 9.633 15.477 2.773 1 98.88 220 GLU A O 1
ATOM 1744 N N . ASP A 1 221 ? 8.57 15.938 4.676 1 98.69 221 ASP A N 1
ATOM 1745 C CA . ASP A 1 221 ? 7.223 15.781 4.137 1 98.69 221 ASP A CA 1
ATOM 1746 C C . ASP A 1 221 ? 6.719 17.078 3.52 1 98.69 221 ASP A C 1
ATOM 1748 O O . ASP A 1 221 ? 6.355 18.016 4.238 1 98.69 221 ASP A O 1
ATOM 1752 N N . ALA A 1 222 ? 6.656 17.109 2.217 1 98.44 222 ALA A N 1
ATOM 1753 C CA . ALA A 1 222 ? 6.324 18.328 1.491 1 98.44 222 ALA A CA 1
ATOM 1754 C C . ALA A 1 222 ? 4.926 18.234 0.881 1 98.44 222 ALA A C 1
ATOM 1756 O O . ALA A 1 222 ? 4.703 18.703 -0.24 1 98.44 222 ALA A O 1
ATOM 1757 N N . ALA A 1 223 ? 3.998 17.672 1.602 1 96.88 223 ALA A N 1
ATOM 1758 C CA . ALA A 1 223 ? 2.639 17.438 1.121 1 96.88 223 ALA A CA 1
ATOM 1759 C C . ALA A 1 223 ? 1.939 18.75 0.785 1 96.88 223 ALA A C 1
ATOM 1761 O O . ALA A 1 223 ? 1.095 18.797 -0.113 1 96.88 223 ALA A O 1
ATOM 1762 N N . TYR A 1 224 ? 2.305 19.859 1.42 1 96.75 224 TYR A N 1
ATOM 1763 C CA . TYR A 1 224 ? 1.56 21.109 1.264 1 96.75 224 TYR A CA 1
ATOM 1764 C C . TYR A 1 224 ? 2.391 22.156 0.529 1 96.75 224 TYR A C 1
ATOM 1766 O O . TYR A 1 224 ? 2.031 23.328 0.501 1 96.75 224 TYR A O 1
ATOM 1774 N N . ARG A 1 225 ? 3.469 21.703 -0.009 1 96.19 225 ARG A N 1
ATOM 1775 C CA . ARG A 1 225 ? 4.438 22.641 -0.576 1 96.19 225 ARG A CA 1
ATOM 1776 C C . ARG A 1 225 ? 3.803 23.484 -1.675 1 96.19 225 ARG A C 1
ATOM 1778 O O . ARG A 1 225 ? 4.137 24.656 -1.83 1 96.19 225 ARG A O 1
ATOM 1785 N N . GLU A 1 226 ? 2.861 22.938 -2.4 1 94.62 226 GLU A N 1
ATOM 1786 C CA . GLU A 1 226 ? 2.271 23.688 -3.51 1 94.62 226 GLU A CA 1
ATOM 1787 C C . GLU A 1 226 ? 1.056 24.484 -3.055 1 94.62 226 GLU A C 1
ATOM 1789 O O . GLU A 1 226 ? 0.562 25.344 -3.787 1 94.62 226 GLU A O 1
ATOM 1794 N N . ILE A 1 227 ? 0.576 24.234 -1.87 1 94.19 227 ILE A N 1
ATOM 1795 C CA . ILE A 1 227 ? -0.572 24.953 -1.334 1 94.19 227 ILE A CA 1
ATOM 1796 C C . ILE A 1 227 ? -0.091 26.094 -0.428 1 94.19 227 ILE A C 1
ATOM 1798 O O . ILE A 1 227 ? -0.367 26.094 0.774 1 94.19 227 ILE A O 1
ATOM 1802 N N . GLN A 1 228 ? 0.667 27.016 -0.974 1 96.25 228 GLN A N 1
ATOM 1803 C CA . GLN A 1 228 ? 1.149 28.219 -0.306 1 96.25 228 GLN A CA 1
ATOM 1804 C C . GLN A 1 228 ? 0.542 29.469 -0.927 1 96.25 228 GLN A C 1
ATOM 1806 O O . GLN A 1 228 ? 0.726 29.734 -2.117 1 96.25 228 GLN A O 1
ATOM 1811 N N . PHE A 1 229 ? -0.192 30.281 -0.13 1 95.19 229 PHE A N 1
ATOM 1812 C CA . PHE A 1 229 ? -0.908 31.406 -0.715 1 95.19 229 PHE A CA 1
ATOM 1813 C C . PHE A 1 229 ? -0.465 32.719 -0.076 1 95.19 229 PHE A C 1
ATOM 1815 O O . PHE A 1 229 ? -0.905 33.781 -0.487 1 95.19 229 PHE A O 1
ATOM 1822 N N . ARG A 1 230 ? 0.402 32.656 0.866 1 94.56 230 ARG A N 1
ATOM 1823 C CA . ARG A 1 230 ? 0.997 33.812 1.498 1 94.56 230 ARG A CA 1
ATOM 1824 C C . ARG A 1 230 ? 2.492 33.625 1.724 1 94.56 230 ARG A C 1
ATOM 1826 O O . ARG A 1 230 ? 2.961 32.5 1.847 1 94.56 230 ARG A O 1
ATOM 1833 N N . GLY A 1 231 ? 3.137 34.719 1.729 1 90.12 231 GLY A N 1
ATOM 1834 C CA . GLY A 1 231 ? 4.559 34.656 2.039 1 90.12 231 GLY A CA 1
ATOM 1835 C C . GLY A 1 231 ? 5.41 34.219 0.868 1 90.12 231 GLY A C 1
ATOM 1836 O O . GLY A 1 231 ? 4.891 33.938 -0.221 1 90.12 231 GLY A O 1
ATOM 1837 N N . GLU A 1 232 ? 6.691 34.156 1.102 1 91.5 232 GLU A N 1
ATOM 1838 C CA . GLU A 1 232 ? 7.641 33.75 0.075 1 91.5 232 GLU A CA 1
ATOM 1839 C C . GLU A 1 232 ? 7.836 32.25 0.079 1 91.5 232 GLU A C 1
ATOM 1841 O O . GLU A 1 232 ? 7.715 31.594 1.123 1 91.5 232 GLU A O 1
ATOM 1846 N N . ARG A 1 233 ? 8.094 31.797 -1.116 1 92.94 233 ARG A N 1
ATOM 1847 C CA . ARG A 1 233 ? 8.414 30.375 -1.244 1 92.94 233 ARG A CA 1
ATOM 1848 C C . ARG A 1 233 ? 9.836 30.094 -0.759 1 92.94 233 ARG A C 1
ATOM 1850 O O . ARG A 1 233 ? 10.797 30.672 -1.273 1 92.94 233 ARG A O 1
ATOM 1857 N N . ILE A 1 234 ? 9.977 29.234 0.234 1 96.62 234 ILE A N 1
ATOM 1858 C CA . ILE A 1 234 ? 11.273 28.906 0.821 1 96.62 234 ILE A CA 1
ATOM 1859 C C . ILE A 1 234 ? 11.781 27.594 0.234 1 96.62 234 ILE A C 1
ATOM 1861 O O . ILE A 1 234 ? 11.008 26.656 0.044 1 96.62 234 ILE A O 1
ATOM 1865 N N . LYS A 1 235 ? 13.039 27.469 -0.019 1 96.75 235 LYS A N 1
ATOM 1866 C CA . LYS A 1 235 ? 13.625 26.25 -0.57 1 96.75 235 LYS A CA 1
ATOM 1867 C C . LYS A 1 235 ? 13.406 25.062 0.368 1 96.75 235 LYS A C 1
ATOM 1869 O O . LYS A 1 235 ? 13.516 25.203 1.588 1 96.75 235 LYS A O 1
ATOM 1874 N N . PRO A 1 236 ? 13.117 23.922 -0.276 1 98.38 236 PRO A N 1
ATOM 1875 C CA . PRO A 1 236 ? 13.047 22.734 0.589 1 98.38 236 PRO A CA 1
ATOM 1876 C C . PRO A 1 236 ? 14.406 22.328 1.146 1 98.38 236 PRO A C 1
ATOM 1878 O O . PRO A 1 236 ? 15.438 22.688 0.579 1 98.38 236 PRO A O 1
ATOM 1881 N N . ILE A 1 237 ? 14.398 21.609 2.266 1 98.81 237 ILE A N 1
ATOM 1882 C CA . ILE A 1 237 ? 15.625 21.109 2.885 1 98.81 237 ILE A CA 1
ATOM 1883 C C . ILE A 1 237 ? 16.391 20.234 1.895 1 98.81 237 ILE A C 1
ATOM 1885 O O . ILE A 1 237 ? 17.609 20.266 1.841 1 98.81 237 ILE A O 1
ATOM 1889 N N . ARG A 1 238 ? 15.633 19.484 1.105 1 98.5 238 ARG A N 1
ATOM 1890 C CA . ARG A 1 238 ? 16.234 18.594 0.12 1 98.5 238 ARG A CA 1
ATOM 1891 C C . ARG A 1 238 ? 17.094 19.359 -0.873 1 98.5 238 ARG A C 1
ATOM 1893 O O . ARG A 1 238 ? 18.109 18.875 -1.338 1 98.5 238 ARG A O 1
ATOM 1900 N N . ALA A 1 239 ? 16.656 20.547 -1.246 1 98.19 239 ALA A N 1
ATOM 1901 C CA . ALA A 1 239 ? 17.406 21.375 -2.18 1 98.19 239 ALA A CA 1
ATOM 1902 C C . ALA A 1 239 ? 18.75 21.812 -1.573 1 98.19 239 ALA A C 1
ATOM 1904 O O . ALA A 1 239 ? 19.703 22.094 -2.297 1 98.19 239 ALA A O 1
ATOM 1905 N N . LEU A 1 240 ? 18.828 21.891 -0.258 1 97.94 240 LEU A N 1
ATOM 1906 C CA . LEU A 1 240 ? 20.047 22.281 0.459 1 97.94 240 LEU A CA 1
ATOM 1907 C C . LEU A 1 240 ? 20.984 21.094 0.609 1 97.94 240 LEU A C 1
ATOM 1909 O O . LEU A 1 240 ? 22.188 21.266 0.841 1 97.94 240 LEU A O 1
ATOM 1913 N N . ASP A 1 241 ? 20.422 19.875 0.555 1 97.25 241 ASP A N 1
ATOM 1914 C CA . ASP A 1 241 ? 21.203 18.641 0.617 1 97.25 241 ASP A CA 1
ATOM 1915 C C . ASP A 1 241 ? 21.797 18.297 -0.747 1 97.25 241 ASP A C 1
ATOM 1917 O O . ASP A 1 241 ? 21.344 17.359 -1.404 1 97.25 241 ASP A O 1
ATOM 1921 N N . GLU A 1 242 ? 22.797 18.891 -1.183 1 92.06 242 GLU A N 1
ATOM 1922 C CA . GLU A 1 242 ? 23.344 18.859 -2.531 1 92.06 242 GLU A CA 1
ATOM 1923 C C . GLU A 1 242 ? 23.688 17.438 -2.955 1 92.06 242 GLU A C 1
ATOM 1925 O O . GLU A 1 242 ? 23.484 17.047 -4.109 1 92.06 242 GLU A O 1
ATOM 1930 N N . GLU A 1 243 ? 24.156 16.641 -2.072 1 90.81 243 GLU A N 1
ATOM 1931 C CA . GLU A 1 243 ? 24.562 15.273 -2.393 1 90.81 243 GLU A CA 1
ATOM 1932 C C . GLU A 1 243 ? 23.359 14.336 -2.434 1 90.81 243 GLU A C 1
ATOM 1934 O O . GLU A 1 243 ? 23.422 13.25 -3.008 1 90.81 243 GLU A O 1
ATOM 1939 N N . GLY A 1 244 ? 22.281 14.758 -1.806 1 93.44 244 GLY A N 1
ATOM 1940 C CA . GLY A 1 244 ? 21.078 13.945 -1.776 1 93.44 244 GLY A CA 1
ATOM 1941 C C . GLY A 1 244 ? 21.234 12.68 -0.959 1 93.44 244 GLY A C 1
ATOM 1942 O O . GLY A 1 244 ? 20.578 11.664 -1.24 1 93.44 244 GLY A O 1
ATOM 1943 N N . SER A 1 245 ? 22.094 12.664 0.057 1 94.44 245 SER A N 1
ATOM 1944 C CA . SER A 1 245 ? 22.422 11.453 0.798 1 94.44 245 SER A CA 1
ATOM 1945 C C . SER A 1 245 ? 21.781 11.461 2.18 1 94.44 245 SER A C 1
ATOM 1947 O O . SER A 1 245 ? 21.828 10.461 2.9 1 94.44 245 SER A O 1
ATOM 1949 N N . THR A 1 246 ? 21.109 12.633 2.566 1 97.06 246 THR A N 1
ATOM 1950 C CA . THR A 1 246 ? 20.641 12.766 3.939 1 97.06 246 THR A CA 1
ATOM 1951 C C . THR A 1 246 ? 19.125 12.906 3.975 1 97.06 246 THR A C 1
ATOM 1953 O O . THR A 1 246 ? 18.453 12.305 4.82 1 97.06 246 THR A O 1
ATOM 1956 N N . VAL A 1 247 ? 18.547 13.625 3.014 1 98.25 247 VAL A N 1
ATOM 1957 C CA . VAL A 1 247 ? 17.156 14.016 3.082 1 98.25 247 VAL A CA 1
ATOM 1958 C C . VAL A 1 247 ? 16.297 13.062 2.242 1 98.25 247 VAL A C 1
ATOM 1960 O O . VAL A 1 247 ? 16.609 12.805 1.078 1 98.25 247 VAL A O 1
ATOM 1963 N N . ILE A 1 248 ? 15.375 12.461 2.826 1 98.25 248 ILE A N 1
ATOM 1964 C CA . ILE A 1 248 ? 14.266 11.805 2.146 1 98.25 248 ILE A CA 1
ATOM 1965 C C . ILE A 1 248 ? 13.148 12.812 1.879 1 98.25 248 ILE A C 1
ATOM 1967 O O . ILE A 1 248 ? 12.602 13.406 2.812 1 98.25 248 ILE A O 1
ATOM 1971 N N . TYR A 1 249 ? 12.836 13.023 0.621 1 98.62 249 TYR A N 1
ATOM 1972 C CA . TYR A 1 249 ? 11.914 14.086 0.229 1 98.62 249 TYR A CA 1
ATOM 1973 C C . TYR A 1 249 ? 10.617 13.508 -0.323 1 98.62 249 TYR A C 1
ATOM 1975 O O . TYR A 1 249 ? 10.633 12.758 -1.299 1 98.62 249 TYR A O 1
ATOM 1983 N N . MET A 1 250 ? 9.5 13.875 0.29 1 98.31 250 MET A N 1
ATOM 1984 C CA . MET A 1 250 ? 8.211 13.312 -0.102 1 98.31 250 MET A CA 1
ATOM 1985 C C . MET A 1 250 ? 7.312 14.391 -0.709 1 98.31 250 MET A C 1
ATOM 1987 O O . MET A 1 250 ? 7.141 15.461 -0.127 1 98.31 250 MET A O 1
ATOM 1991 N N . ARG A 1 251 ? 6.777 14.078 -1.823 1 97.88 251 ARG A N 1
ATOM 1992 C CA . ARG A 1 251 ? 5.746 14.867 -2.486 1 97.88 251 ARG A CA 1
ATOM 1993 C C . ARG A 1 251 ? 4.52 14.016 -2.799 1 97.88 251 ARG A C 1
ATOM 1995 O O . ARG A 1 251 ? 4.617 12.789 -2.877 1 97.88 251 ARG A O 1
ATOM 2002 N N . THR A 1 252 ? 3.439 14.617 -2.936 1 96.44 252 THR A N 1
ATOM 2003 C CA . THR A 1 252 ? 2.213 13.898 -3.264 1 96.44 252 THR A CA 1
ATOM 2004 C C . THR A 1 252 ? 1.278 14.781 -4.09 1 96.44 252 THR A C 1
ATOM 2006 O O . THR A 1 252 ? 1.259 16 -3.926 1 96.44 252 THR A O 1
ATOM 2009 N N . THR A 1 253 ? 0.482 14.164 -4.969 1 91.06 253 THR A N 1
ATOM 2010 C CA . THR A 1 253 ? -0.568 14.844 -5.715 1 91.06 253 THR A CA 1
ATOM 2011 C C . THR A 1 253 ? -1.804 15.055 -4.844 1 91.06 253 THR A C 1
ATOM 2013 O O . THR A 1 253 ? -2.693 15.836 -5.195 1 91.06 253 THR A O 1
ATOM 2016 N N . SER A 1 254 ? -1.867 14.492 -3.711 1 89.31 254 SER A N 1
ATOM 2017 C CA . SER A 1 254 ? -3.113 14.266 -2.982 1 89.31 254 SER A CA 1
ATOM 2018 C C . SER A 1 254 ? -3.699 15.586 -2.48 1 89.31 254 SER A C 1
ATOM 2020 O O . SER A 1 254 ? -4.902 15.68 -2.24 1 89.31 254 SER A O 1
ATOM 2022 N N . LYS A 1 255 ? -2.863 16.578 -2.25 1 90 255 LYS A N 1
ATOM 2023 C CA . LYS A 1 255 ? -3.381 17.859 -1.763 1 90 255 LYS A CA 1
ATOM 2024 C C . LYS A 1 255 ? -3.783 18.766 -2.92 1 90 255 LYS A C 1
ATOM 2026 O O . LYS A 1 255 ? -4.504 19.75 -2.725 1 90 255 LYS A O 1
ATOM 2031 N N . GLU A 1 256 ? -3.312 18.406 -4.09 1 84.94 256 GLU A N 1
ATOM 2032 C CA . GLU A 1 256 ? -3.646 19.125 -5.312 1 84.94 256 GLU A CA 1
ATOM 2033 C C . GLU A 1 256 ? -4.758 18.422 -6.086 1 84.94 256 GLU A C 1
ATOM 2035 O O . GLU A 1 256 ? -5.789 19.016 -6.391 1 84.94 256 GLU A O 1
ATOM 2040 N N . VAL A 1 257 ? -4.504 17.188 -6.398 1 82.31 257 VAL A N 1
ATOM 2041 C CA . VAL A 1 257 ? -5.43 16.328 -7.109 1 82.31 257 VAL A CA 1
ATOM 2042 C C . VAL A 1 257 ? -5.559 14.992 -6.367 1 82.31 257 VAL A C 1
ATOM 2044 O O . VAL A 1 257 ? -4.953 13.992 -6.762 1 82.31 257 VAL A O 1
ATOM 2047 N N . SER A 1 258 ? -6.434 14.938 -5.449 1 83.88 258 SER A N 1
ATOM 2048 C CA . SER A 1 258 ? -6.504 13.852 -4.473 1 83.88 258 SER A CA 1
ATOM 2049 C C . SER A 1 258 ? -6.887 12.539 -5.141 1 83.88 258 SER A C 1
ATOM 2051 O O . SER A 1 258 ? -6.523 11.461 -4.66 1 83.88 258 SER A O 1
ATOM 2053 N N . VAL A 1 259 ? -7.539 12.602 -6.285 1 80.56 259 VAL A N 1
ATOM 2054 C CA . VAL A 1 259 ? -8.07 11.414 -6.941 1 80.56 259 VAL A CA 1
ATOM 2055 C C . VAL A 1 259 ? -6.918 10.547 -7.453 1 80.56 259 VAL A C 1
ATOM 2057 O O . VAL A 1 259 ? -7.07 9.336 -7.609 1 80.56 259 VAL A O 1
ATOM 2060 N N . LEU A 1 260 ? -5.758 11.086 -7.648 1 85.62 260 LEU A N 1
ATOM 2061 C CA . LEU A 1 260 ? -4.656 10.383 -8.297 1 85.62 260 LEU A CA 1
ATOM 2062 C C . LEU A 1 260 ? -3.924 9.492 -7.301 1 85.62 260 LEU A C 1
ATOM 2064 O O . LEU A 1 260 ? -3.432 8.422 -7.668 1 85.62 260 LEU A O 1
ATOM 2068 N N . ARG A 1 261 ? -3.789 9.945 -6.043 1 92.25 261 ARG A N 1
ATOM 2069 C CA . ARG A 1 261 ? -3.104 9.195 -4.996 1 92.25 261 ARG A CA 1
ATOM 2070 C C . ARG A 1 261 ? -1.696 8.805 -5.434 1 92.25 261 ARG A C 1
ATOM 2072 O O . ARG A 1 261 ? -1.292 7.648 -5.289 1 92.25 261 ARG A O 1
ATOM 2079 N N . VAL A 1 262 ? -0.989 9.742 -5.996 1 95.69 262 VAL A N 1
ATOM 2080 C CA . VAL A 1 262 ? 0.369 9.461 -6.449 1 95.69 262 VAL A CA 1
ATOM 2081 C C . VAL A 1 262 ? 1.37 10.227 -5.582 1 95.69 262 VAL A C 1
ATOM 2083 O O . VAL A 1 262 ? 1.309 11.453 -5.488 1 95.69 262 VAL A O 1
ATOM 2086 N N . GLY A 1 263 ? 2.172 9.508 -4.852 1 98 263 GLY A N 1
ATOM 2087 C CA . GLY A 1 263 ? 3.373 10.062 -4.246 1 98 263 GLY A CA 1
ATOM 2088 C C . GLY A 1 263 ? 4.594 9.969 -5.141 1 98 263 GLY A C 1
ATOM 2089 O O . GLY A 1 263 ? 4.766 8.984 -5.863 1 98 263 GLY A O 1
ATOM 2090 N N . TYR A 1 264 ? 5.398 10.961 -5.184 1 98.31 264 TYR A N 1
ATOM 2091 C CA . TYR A 1 264 ? 6.641 10.961 -5.941 1 98.31 264 TYR A CA 1
ATOM 2092 C C . TYR A 1 264 ? 7.797 11.492 -5.098 1 98.31 264 TYR A C 1
ATOM 2094 O O . TYR A 1 264 ? 7.84 12.672 -4.762 1 98.31 264 TYR A O 1
ATOM 2102 N N . ASN A 1 265 ? 8.703 10.656 -4.75 1 98.31 265 ASN A N 1
ATOM 2103 C CA . ASN A 1 265 ? 9.648 10.844 -3.654 1 98.31 265 ASN A CA 1
ATOM 2104 C C . ASN A 1 265 ? 11.094 10.719 -4.129 1 98.31 265 ASN A C 1
ATOM 2106 O O . ASN A 1 265 ? 11.367 10.031 -5.113 1 98.31 265 ASN A O 1
ATOM 2110 N N . LEU A 1 266 ? 11.93 11.453 -3.486 1 97.94 266 LEU A N 1
ATOM 2111 C CA . LEU A 1 266 ? 13.367 11.297 -3.664 1 97.94 266 LEU A CA 1
ATOM 2112 C C . LEU A 1 266 ? 14 10.633 -2.447 1 97.94 266 LEU A C 1
ATOM 2114 O O . LEU A 1 266 ? 13.773 11.062 -1.312 1 97.94 266 LEU A O 1
ATOM 2118 N N . MET A 1 267 ? 14.742 9.602 -2.729 1 93.81 267 MET A N 1
ATOM 2119 C CA . MET A 1 267 ? 15.367 8.812 -1.665 1 93.81 267 MET A CA 1
ATOM 2120 C C . MET A 1 267 ? 16.891 8.82 -1.804 1 93.81 267 MET A C 1
ATOM 2122 O O . MET A 1 267 ? 17.406 8.812 -2.918 1 93.81 267 MET A O 1
ATOM 2126 N N . PRO A 1 268 ? 17.578 8.82 -0.617 1 94.19 268 PRO A N 1
ATOM 2127 C CA . PRO A 1 268 ? 19 8.5 -0.685 1 94.19 268 PRO A CA 1
ATOM 2128 C C . PRO A 1 268 ? 19.266 7.125 -1.302 1 94.19 268 PRO A C 1
ATOM 2130 O O . PRO A 1 268 ? 18.531 6.172 -1.038 1 94.19 268 PRO A O 1
ATOM 2133 N N . PRO A 1 269 ? 20.297 7.012 -2.104 1 90.38 269 PRO A N 1
ATOM 2134 C CA . PRO A 1 269 ? 20.562 5.766 -2.818 1 90.38 269 PRO A CA 1
ATOM 2135 C C . PRO A 1 269 ? 20.734 4.574 -1.881 1 90.38 269 PRO A C 1
ATOM 2137 O O . PRO A 1 269 ? 20.344 3.453 -2.223 1 90.38 269 PRO A O 1
ATOM 2140 N N . GLU A 1 270 ? 21.234 4.801 -0.715 1 89.81 270 GLU A N 1
ATOM 2141 C CA . GLU A 1 270 ? 21.594 3.727 0.203 1 89.81 270 GLU A CA 1
ATOM 2142 C C . GLU A 1 270 ? 20.359 2.975 0.696 1 89.81 270 GLU A C 1
ATOM 2144 O O . GLU A 1 270 ? 20.453 1.816 1.104 1 89.81 270 GLU A O 1
ATOM 2149 N N . ILE A 1 271 ? 19.234 3.637 0.663 1 93.5 271 ILE A N 1
ATOM 2150 C CA . ILE A 1 271 ? 18.078 2.963 1.232 1 93.5 271 ILE A CA 1
ATOM 2151 C C . ILE A 1 271 ? 17.016 2.756 0.15 1 93.5 271 ILE A C 1
ATOM 2153 O O . ILE A 1 271 ? 16.016 2.066 0.373 1 93.5 271 ILE A O 1
ATOM 2157 N N . ARG A 1 272 ? 17.219 3.305 -1.015 1 94.69 272 ARG A N 1
ATOM 2158 C CA . ARG A 1 272 ? 16.234 3.32 -2.084 1 94.69 272 ARG A CA 1
ATOM 2159 C C . ARG A 1 272 ? 15.82 1.901 -2.475 1 94.69 272 ARG A C 1
ATOM 2161 O O . ARG A 1 272 ? 14.633 1.597 -2.578 1 94.69 272 ARG A O 1
ATOM 2168 N N . GLU A 1 273 ? 16.797 1.029 -2.664 1 92.75 273 GLU A N 1
ATOM 2169 C CA . GLU A 1 273 ? 16.516 -0.317 -3.154 1 92.75 273 GLU A CA 1
ATOM 2170 C C . GLU A 1 273 ? 15.695 -1.113 -2.143 1 92.75 273 GLU A C 1
ATOM 2172 O O . GLU A 1 273 ? 14.828 -1.908 -2.521 1 92.75 273 GLU A O 1
ATOM 2177 N N . GLU A 1 274 ? 15.969 -0.903 -0.882 1 95.06 274 GLU A N 1
ATOM 2178 C CA . GLU A 1 274 ? 15.211 -1.601 0.152 1 95.06 274 GLU A CA 1
ATOM 2179 C C . GLU A 1 274 ? 13.773 -1.081 0.233 1 95.06 274 GLU A C 1
ATOM 2181 O O . GLU A 1 274 ? 12.852 -1.839 0.53 1 95.06 274 GLU A O 1
ATOM 2186 N N . VAL A 1 275 ? 13.641 0.205 -0.028 1 96.69 275 VAL A N 1
ATOM 2187 C CA . VAL A 1 275 ? 12.305 0.791 -0.041 1 96.69 275 VAL A CA 1
ATOM 2188 C C . VAL A 1 275 ? 11.5 0.226 -1.212 1 96.69 275 VAL A C 1
ATOM 2190 O O . VAL A 1 275 ? 10.336 -0.138 -1.055 1 96.69 275 VAL A O 1
ATOM 2193 N N . VAL A 1 276 ? 12.117 0.106 -2.348 1 95.25 276 VAL A N 1
ATOM 2194 C CA . VAL A 1 276 ? 11.461 -0.44 -3.529 1 95.25 276 VAL A CA 1
ATOM 2195 C C . VAL A 1 276 ? 11.125 -1.912 -3.301 1 95.25 276 VAL A C 1
ATOM 2197 O O . VAL A 1 276 ? 10.039 -2.373 -3.666 1 95.25 276 VAL A O 1
ATOM 2200 N N . LYS A 1 277 ? 12.047 -2.656 -2.707 1 93.94 277 LYS A N 1
ATOM 2201 C CA . LYS A 1 277 ? 11.797 -4.051 -2.35 1 93.94 277 LYS A CA 1
ATOM 2202 C C . LYS A 1 277 ? 10.586 -4.168 -1.428 1 93.94 277 LYS A C 1
ATOM 2204 O O . LYS A 1 277 ? 9.703 -4.996 -1.659 1 93.94 277 LYS A O 1
ATOM 2209 N N . ALA A 1 278 ? 10.523 -3.334 -0.399 1 95.81 278 ALA A N 1
ATOM 2210 C CA . ALA A 1 278 ? 9.398 -3.322 0.533 1 95.81 278 ALA A CA 1
ATOM 2211 C C . ALA A 1 278 ? 8.086 -3.029 -0.193 1 95.81 278 ALA A C 1
ATOM 2213 O O . ALA A 1 278 ? 7.066 -3.674 0.068 1 95.81 278 ALA A O 1
ATOM 2214 N N . LYS A 1 279 ? 8.141 -2.082 -1.09 1 96.25 279 LYS A N 1
ATOM 2215 C CA . LYS A 1 279 ? 6.941 -1.719 -1.839 1 96.25 279 LYS A CA 1
ATOM 2216 C C . LYS A 1 279 ? 6.426 -2.898 -2.656 1 96.25 279 LYS A C 1
ATOM 2218 O O . LYS A 1 279 ? 5.215 -3.072 -2.811 1 96.25 279 LYS A O 1
ATOM 2223 N N . GLY A 1 280 ? 7.352 -3.66 -3.193 1 93.69 280 GLY A N 1
ATOM 2224 C CA . GLY A 1 280 ? 6.973 -4.844 -3.947 1 93.69 280 GLY A CA 1
ATOM 2225 C C . GLY A 1 280 ? 6.098 -5.801 -3.158 1 93.69 280 GLY A C 1
ATOM 2226 O O . GLY A 1 280 ? 5.25 -6.488 -3.729 1 93.69 280 GLY A O 1
ATOM 2227 N N . TYR A 1 281 ? 6.258 -5.773 -1.874 1 93.88 281 TYR A N 1
ATOM 2228 C CA . TYR A 1 281 ? 5.473 -6.648 -1.012 1 93.88 281 TYR A CA 1
ATOM 2229 C C . TYR A 1 281 ? 4.18 -5.965 -0.577 1 93.88 281 TYR A C 1
ATOM 2231 O O . TYR A 1 281 ? 3.264 -6.621 -0.073 1 93.88 281 TYR A O 1
ATOM 2239 N N . HIS A 1 282 ? 4.117 -4.625 -0.75 1 95.38 282 HIS A N 1
ATOM 2240 C CA . HIS A 1 282 ? 2.945 -3.867 -0.324 1 95.38 282 HIS A CA 1
ATOM 2241 C C . HIS A 1 282 ? 1.857 -3.887 -1.393 1 95.38 282 HIS A C 1
ATOM 2243 O O . HIS A 1 282 ? 0.708 -4.23 -1.107 1 95.38 282 HIS A O 1
ATOM 2249 N N . ASP A 1 283 ? 2.307 -3.488 -2.592 1 94.94 283 ASP A N 1
ATOM 2250 C CA . ASP A 1 283 ? 1.264 -3.385 -3.607 1 94.94 283 ASP A CA 1
ATOM 2251 C C . ASP A 1 283 ? 1.82 -3.68 -4.996 1 94.94 283 ASP A C 1
ATOM 2253 O O . ASP A 1 283 ? 1.134 -3.479 -6 1 94.94 283 ASP A O 1
ATOM 2257 N N . LEU A 1 284 ? 3.031 -4.199 -5.125 1 92.75 284 LEU A N 1
ATOM 2258 C CA . LEU A 1 284 ? 3.732 -4.504 -6.371 1 92.75 284 LEU A CA 1
ATOM 2259 C C . LEU A 1 284 ? 4.027 -3.229 -7.152 1 92.75 284 LEU A C 1
ATOM 2261 O O . LEU A 1 284 ? 5.188 -2.939 -7.461 1 92.75 284 LEU A O 1
ATOM 2265 N N . CYS A 1 285 ? 3.031 -2.461 -7.449 1 93 285 CYS A N 1
ATOM 2266 C CA . CYS A 1 285 ? 3.229 -1.204 -8.164 1 93 285 CYS A CA 1
ATOM 2267 C C . CYS A 1 285 ? 1.995 -0.316 -8.055 1 93 285 CYS A C 1
ATOM 2269 O O . CYS A 1 285 ? 0.894 -0.805 -7.801 1 93 285 CYS A O 1
ATOM 2271 N N . THR A 1 286 ? 2.223 0.931 -8.18 1 96 286 THR A N 1
ATOM 2272 C CA . THR A 1 286 ? 1.153 1.919 -8.258 1 96 286 THR A CA 1
ATOM 2273 C C . THR A 1 286 ? 0.425 1.82 -9.602 1 96 286 THR A C 1
ATOM 2275 O O . THR A 1 286 ? 1.051 1.605 -10.641 1 96 286 THR A O 1
ATOM 2278 N N . PRO A 1 287 ? -0.921 1.962 -9.57 1 91.38 287 PRO A N 1
ATOM 2279 C CA . PRO A 1 287 ? -1.627 1.872 -10.852 1 91.38 287 PRO A CA 1
ATOM 2280 C C . PRO A 1 287 ? -1.023 2.779 -11.922 1 91.38 287 PRO A C 1
ATOM 2282 O O . PRO A 1 287 ? -0.804 3.967 -11.68 1 91.38 287 PRO A O 1
ATOM 2285 N N . THR A 1 288 ? -0.792 2.209 -13.086 1 86 288 THR A N 1
ATOM 2286 C CA . THR A 1 288 ? -0.098 2.934 -14.148 1 86 288 THR A CA 1
ATOM 2287 C C . THR A 1 288 ? -0.963 4.07 -14.68 1 86 288 THR A C 1
ATOM 2289 O O . THR A 1 288 ? -0.447 5.117 -15.078 1 86 288 THR A O 1
ATOM 2292 N N . ILE A 1 289 ? -2.275 3.943 -14.602 1 81.94 289 ILE A N 1
ATOM 2293 C CA . ILE A 1 289 ? -3.178 4.957 -15.141 1 81.94 289 ILE A CA 1
ATOM 2294 C C . ILE A 1 289 ? -3.084 6.23 -14.305 1 81.94 289 ILE A C 1
ATOM 2296 O O . ILE A 1 289 ? -3.062 7.336 -14.844 1 81.94 289 ILE A O 1
ATOM 2300 N N . THR A 1 290 ? -3.086 6.105 -12.984 1 87.62 290 THR A N 1
ATOM 2301 C CA . THR A 1 290 ? -2.984 7.297 -12.148 1 87.62 290 THR A CA 1
ATOM 2302 C C . THR A 1 290 ? -1.61 7.945 -12.297 1 87.62 290 THR A C 1
ATOM 2304 O O . THR A 1 290 ? -1.484 9.164 -12.219 1 87.62 290 THR A O 1
ATOM 2307 N N . GLN A 1 291 ? -0.562 7.148 -12.539 1 90.19 291 GLN A N 1
ATOM 2308 C CA . GLN A 1 291 ? 0.767 7.695 -12.797 1 90.19 291 GLN A CA 1
ATOM 2309 C C . GLN A 1 291 ? 0.777 8.539 -14.07 1 90.19 291 GLN A C 1
ATOM 2311 O O . GLN A 1 291 ? 1.312 9.656 -14.078 1 90.19 291 GLN A O 1
ATOM 2316 N N . LYS A 1 292 ? 0.195 7.973 -15.078 1 83.19 292 LYS A N 1
ATOM 2317 C CA . LYS A 1 292 ? 0.15 8.688 -16.344 1 83.19 292 LYS A CA 1
ATOM 2318 C C . LYS A 1 292 ? -0.655 9.977 -16.234 1 83.19 292 LYS A C 1
ATOM 2320 O O . LYS A 1 292 ? -0.29 11 -16.812 1 83.19 292 LYS A O 1
ATOM 2325 N N . MET A 1 293 ? -1.737 9.93 -15.508 1 81.62 293 MET A N 1
ATOM 2326 C CA . MET A 1 293 ? -2.525 11.133 -15.266 1 81.62 293 MET A CA 1
ATOM 2327 C C . MET A 1 293 ? -1.714 12.172 -14.492 1 81.62 293 MET A C 1
ATOM 2329 O O . MET A 1 293 ? -1.819 13.367 -14.758 1 81.62 293 MET A O 1
ATOM 2333 N N . ALA A 1 294 ? -0.929 11.734 -13.539 1 87.56 294 ALA A N 1
ATOM 2334 C CA . ALA A 1 294 ? -0.062 12.641 -12.797 1 87.56 294 ALA A CA 1
ATOM 2335 C C . ALA A 1 294 ? 0.948 13.312 -13.719 1 87.56 294 ALA A C 1
ATOM 2337 O O . ALA A 1 294 ? 1.208 14.516 -13.602 1 87.56 294 ALA A O 1
ATOM 2338 N N . LYS A 1 295 ? 1.516 12.484 -14.594 1 86.38 295 LYS A N 1
ATOM 2339 C CA . LYS A 1 295 ? 2.439 13.023 -15.578 1 86.38 295 LYS A CA 1
ATOM 2340 C C . LYS A 1 295 ? 1.79 14.156 -16.375 1 86.38 295 LYS A C 1
ATOM 2342 O O . LYS A 1 295 ? 2.373 15.234 -16.531 1 86.38 295 LYS A O 1
ATOM 2347 N N . LEU A 1 296 ? 0.582 13.922 -16.844 1 76.25 296 LEU A N 1
ATOM 2348 C CA . LEU A 1 296 ? -0.137 14.906 -17.641 1 76.25 296 LEU A CA 1
ATOM 2349 C C . LEU A 1 296 ? -0.469 16.141 -16.812 1 76.25 296 LEU A C 1
ATOM 2351 O O . LEU A 1 296 ? -0.396 17.266 -17.312 1 76.25 296 LEU A O 1
ATOM 2355 N N . TYR A 1 297 ? -0.883 15.969 -15.602 1 79.75 297 TYR A N 1
ATOM 2356 C CA . TYR A 1 297 ? -1.183 17.078 -14.703 1 79.75 297 TYR A CA 1
ATOM 2357 C C . TYR A 1 297 ? 0.013 18.016 -14.57 1 79.75 297 TYR A C 1
ATOM 2359 O O . TYR A 1 297 ? -0.109 19.219 -14.789 1 79.75 297 TYR A O 1
ATOM 2367 N N . TYR A 1 298 ? 1.215 17.5 -14.336 1 85.62 298 TYR A N 1
ATOM 2368 C CA . TYR A 1 298 ? 2.377 18.328 -14.055 1 85.62 298 TYR A CA 1
ATOM 2369 C C . TYR A 1 298 ? 2.973 18.891 -15.336 1 85.62 298 TYR A C 1
ATOM 2371 O O . TYR A 1 298 ? 3.596 19.969 -15.32 1 85.62 298 TYR A O 1
ATOM 2379 N N . GLU A 1 299 ? 2.732 18.219 -16.391 1 80.69 299 GLU A N 1
ATOM 2380 C CA . GLU A 1 299 ? 3.275 18.688 -17.672 1 80.69 299 GLU A CA 1
ATOM 2381 C C . GLU A 1 299 ? 2.4 19.781 -18.266 1 80.69 299 GLU A C 1
ATOM 2383 O O . GLU A 1 299 ? 2.912 20.734 -18.859 1 80.69 299 GLU A O 1
ATOM 2388 N N . LEU A 1 300 ? 1.059 19.625 -18.047 1 70.56 300 LEU A N 1
ATOM 2389 C CA . LEU A 1 300 ? 0.189 20.438 -18.891 1 70.56 300 LEU A CA 1
ATOM 2390 C C . LEU A 1 300 ? -0.666 21.375 -18.062 1 70.56 300 LEU A C 1
ATOM 2392 O O . LEU A 1 300 ? -1.064 22.453 -18.531 1 70.56 300 LEU A O 1
ATOM 2396 N N . TYR A 1 301 ? -0.937 21.094 -16.797 1 71.31 301 TYR A N 1
ATOM 2397 C CA . TYR A 1 301 ? -2.045 21.781 -16.141 1 71.31 301 TYR A CA 1
ATOM 2398 C C . TYR A 1 301 ? -1.577 22.5 -14.875 1 71.31 301 TYR A C 1
ATOM 2400 O O . TYR A 1 301 ? -2.182 23.484 -14.445 1 71.31 301 TYR A O 1
ATOM 2408 N N . PHE A 1 302 ? -0.506 22.094 -14.328 1 79.31 302 PHE A N 1
ATOM 2409 C CA . PHE A 1 302 ? -0.104 22.469 -12.984 1 79.31 302 PHE A CA 1
ATOM 2410 C C . PHE A 1 302 ? 0.004 23.984 -12.852 1 79.31 302 PHE A C 1
ATOM 2412 O O . PHE A 1 302 ? -0.614 24.594 -11.969 1 79.31 302 PHE A O 1
ATOM 2419 N N . PRO A 1 303 ? 0.725 24.734 -13.672 1 76.5 303 PRO A N 1
ATOM 2420 C CA . PRO A 1 303 ? 0.952 26.156 -13.414 1 76.5 303 PRO A CA 1
ATOM 2421 C C . PRO A 1 303 ? -0.346 26.969 -13.336 1 76.5 303 PRO A C 1
ATOM 2423 O O . PRO A 1 303 ? -0.557 27.719 -12.391 1 76.5 303 PRO A O 1
ATOM 2426 N N . LYS A 1 304 ? -1.264 26.781 -14.227 1 70.5 304 LYS A N 1
ATOM 2427 C CA . LYS A 1 304 ? -2.504 27.547 -14.25 1 70.5 304 LYS A CA 1
ATOM 2428 C C . LYS A 1 304 ? -3.477 27.047 -13.188 1 70.5 304 LYS A C 1
ATOM 2430 O O . LYS A 1 304 ? -4.164 27.859 -12.547 1 70.5 304 LYS A O 1
ATOM 2435 N N . PHE A 1 305 ? -3.406 25.891 -12.938 1 73.81 305 PHE A N 1
ATOM 2436 C CA . PHE A 1 305 ? -4.355 25.281 -12.016 1 73.81 305 PHE A CA 1
ATOM 2437 C C . PHE A 1 305 ? -4 25.609 -10.57 1 73.81 305 PHE A C 1
ATOM 2439 O O . PHE A 1 305 ? -4.871 25.969 -9.781 1 73.81 305 PHE A O 1
ATOM 2446 N N . ILE A 1 306 ? -2.773 25.594 -10.266 1 83.62 306 ILE A N 1
ATOM 2447 C CA . ILE A 1 306 ? -2.338 25.703 -8.875 1 83.62 306 ILE A CA 1
ATOM 2448 C C . ILE A 1 306 ? -2.594 27.109 -8.359 1 83.62 306 ILE A C 1
ATOM 2450 O O . ILE A 1 306 ? -2.9 27.312 -7.184 1 83.62 306 ILE A O 1
ATOM 2454 N N . GLU A 1 307 ? -2.539 28.109 -9.219 1 83.31 307 GLU A N 1
ATOM 2455 C CA . GLU A 1 307 ? -2.785 29.484 -8.797 1 83.31 307 GLU A CA 1
ATOM 2456 C C . GLU A 1 307 ? -4.238 29.688 -8.383 1 83.31 307 GLU A C 1
ATOM 2458 O O . GLU A 1 307 ? -4.52 30.359 -7.391 1 83.31 307 GLU A O 1
ATOM 2463 N N . LYS A 1 308 ? -5.102 29.062 -9.133 1 78.75 308 LYS A N 1
ATOM 2464 C CA . LYS A 1 308 ? -6.52 29.141 -8.797 1 78.75 308 LYS A CA 1
ATOM 2465 C C . LYS A 1 308 ? -6.812 28.422 -7.48 1 78.75 308 LYS A C 1
ATOM 2467 O O . LYS A 1 308 ? -7.613 28.906 -6.672 1 78.75 308 LYS A O 1
ATOM 2472 N N . VAL A 1 309 ? -6.16 27.375 -7.328 1 83.06 309 VAL A N 1
ATOM 2473 C CA . VAL A 1 309 ? -6.32 26.578 -6.121 1 83.06 309 VAL A CA 1
ATOM 2474 C C . VAL A 1 309 ? -5.832 27.375 -4.91 1 83.06 309 VAL A C 1
ATOM 2476 O O . VAL A 1 309 ? -6.512 27.438 -3.883 1 83.06 309 VAL A O 1
ATOM 2479 N N . ARG A 1 310 ? -4.727 28.016 -5.02 1 90.75 310 ARG A N 1
ATOM 2480 C CA . ARG A 1 310 ? -4.141 28.797 -3.932 1 90.75 310 ARG A CA 1
ATOM 2481 C C . ARG A 1 310 ? -5.062 29.938 -3.52 1 90.75 310 ARG A C 1
ATOM 2483 O O . ARG A 1 310 ? -5.242 30.203 -2.328 1 90.75 310 ARG A O 1
ATOM 2490 N N . GLU A 1 311 ? -5.645 30.562 -4.496 1 89.88 311 GLU A N 1
ATOM 2491 C CA . GLU A 1 311 ? -6.566 31.656 -4.203 1 89.88 311 GLU A CA 1
ATOM 2492 C C . GLU A 1 311 ? -7.801 31.141 -3.459 1 89.88 311 GLU A C 1
ATOM 2494 O O . GLU A 1 311 ? -8.297 31.812 -2.547 1 89.88 311 GLU A O 1
ATOM 2499 N N . GLY A 1 312 ? -8.281 30 -3.875 1 90.5 312 GLY A N 1
ATOM 2500 C CA . GLY A 1 312 ? -9.398 29.375 -3.189 1 90.5 312 GLY A CA 1
ATOM 2501 C C . GLY A 1 312 ? -9.109 29.062 -1.735 1 90.5 312 GLY A C 1
ATOM 2502 O O . GLY A 1 312 ? -9.953 29.297 -0.863 1 90.5 312 GLY A O 1
ATOM 2503 N N . TYR A 1 313 ? -7.934 28.578 -1.492 1 93.31 313 TYR A N 1
ATOM 2504 C CA . TYR A 1 313 ? -7.559 28.234 -0.124 1 93.31 313 TYR A CA 1
ATOM 2505 C C . TYR A 1 313 ? -7.273 29.484 0.692 1 93.31 313 TYR A C 1
ATOM 2507 O O . TYR A 1 313 ? -7.539 29.516 1.896 1 93.31 313 TYR A O 1
ATOM 2515 N N . ARG A 1 314 ? -6.715 30.547 0.069 1 96.38 314 ARG A N 1
ATOM 2516 C CA . ARG A 1 314 ? -6.48 31.812 0.76 1 96.38 314 ARG A CA 1
ATOM 2517 C C . ARG A 1 314 ? -7.777 32.375 1.34 1 96.38 314 ARG A C 1
ATOM 2519 O O . ARG A 1 314 ? -7.816 32.781 2.5 1 96.38 314 ARG A O 1
ATOM 2526 N N . LYS A 1 315 ? -8.82 32.344 0.563 1 96.12 315 LYS A N 1
ATOM 2527 C CA . LYS A 1 315 ? -10.117 32.844 0.998 1 96.12 315 LYS A CA 1
ATOM 2528 C C . LYS A 1 315 ? -10.664 32.062 2.174 1 96.12 315 LYS A C 1
ATOM 2530 O O . LYS A 1 315 ? -11.273 32.625 3.086 1 96.12 315 LYS A O 1
ATOM 2535 N N . ARG A 1 316 ? -10.492 30.797 2.125 1 96.06 316 ARG A N 1
ATOM 2536 C CA . ARG A 1 316 ? -10.945 29.922 3.203 1 96.06 316 ARG A CA 1
ATOM 2537 C C . ARG A 1 316 ? -10.148 30.188 4.48 1 96.06 316 ARG A C 1
ATOM 2539 O O . ARG A 1 316 ? -10.727 30.266 5.566 1 96.06 316 ARG A O 1
ATOM 2546 N N . TYR A 1 317 ? -8.844 30.312 4.312 1 97.38 317 TYR A N 1
ATOM 2547 C CA . TYR A 1 317 ? -7.98 30.641 5.441 1 97.38 317 TYR A CA 1
ATOM 2548 C C . TYR A 1 317 ? -8.398 31.969 6.074 1 97.38 317 TYR A C 1
ATOM 2550 O O . TYR A 1 317 ? -8.562 32.062 7.293 1 97.38 317 TYR A O 1
ATOM 2558 N N . GLU A 1 318 ? -8.57 32.969 5.285 1 98.38 318 GLU A N 1
ATOM 2559 C CA . GLU A 1 318 ? -8.922 34.312 5.773 1 98.38 318 GLU A CA 1
ATOM 2560 C C . GLU A 1 318 ? -10.25 34.281 6.512 1 98.38 318 GLU A C 1
ATOM 2562 O O . GLU A 1 318 ? -10.398 34.938 7.547 1 98.38 318 GLU A O 1
ATOM 2567 N N . ALA A 1 319 ? -11.148 33.531 5.965 1 98.38 319 ALA A N 1
ATOM 2568 C CA . ALA A 1 319 ? -12.453 33.438 6.617 1 98.38 319 ALA A CA 1
ATOM 2569 C C . ALA A 1 319 ? -12.32 32.812 8.008 1 98.38 319 ALA A C 1
ATOM 2571 O O . ALA A 1 319 ? -12.914 33.312 8.969 1 98.38 319 ALA A O 1
ATOM 2572 N N . MET A 1 320 ? -11.562 31.781 8.109 1 98.62 320 MET A N 1
ATOM 2573 C CA . MET A 1 320 ? -11.414 31.109 9.391 1 98.62 320 MET A CA 1
ATOM 2574 C C . MET A 1 320 ? -10.625 31.969 10.367 1 98.62 320 MET A C 1
ATOM 2576 O O . MET A 1 320 ? -11.023 32.125 11.523 1 98.62 320 MET A O 1
ATOM 2580 N N . ALA A 1 321 ? -9.523 32.5 9.938 1 98.69 321 ALA A N 1
ATOM 2581 C CA . ALA A 1 321 ? -8.664 33.344 10.781 1 98.69 321 ALA A CA 1
ATOM 2582 C C . ALA A 1 321 ? -9.43 34.531 11.352 1 98.69 321 ALA A C 1
ATOM 2584 O O . ALA A 1 321 ? -9.359 34.781 12.555 1 98.69 321 ALA A O 1
ATOM 2585 N N . LYS A 1 322 ? -10.133 35.156 10.492 1 98.69 322 LYS A N 1
ATOM 2586 C CA . LYS A 1 322 ? -10.914 36.312 10.914 1 98.69 322 LYS A CA 1
ATOM 2587 C C . LYS A 1 322 ? -11.977 35.906 11.938 1 98.69 322 LYS A C 1
ATOM 2589 O O . LYS A 1 322 ? -12.148 36.594 12.953 1 98.69 322 LYS A O 1
ATOM 2594 N N . ALA A 1 323 ? -12.664 34.875 11.633 1 98.75 323 ALA A N 1
ATOM 2595 C CA . ALA A 1 323 ? -13.719 34.406 12.531 1 98.75 323 ALA A CA 1
ATOM 2596 C C . ALA A 1 323 ? -13.156 34 13.891 1 98.75 323 ALA A C 1
ATOM 2598 O O . ALA A 1 323 ? -13.781 34.25 14.93 1 98.75 323 ALA A O 1
ATOM 2599 N N . ILE A 1 324 ? -12.031 33.375 13.922 1 98.75 324 ILE A N 1
ATOM 2600 C CA . ILE A 1 324 ? -11.375 33 15.18 1 98.75 324 ILE A CA 1
ATOM 2601 C C . ILE A 1 324 ? -11.023 34.25 15.969 1 98.75 324 ILE A C 1
ATOM 2603 O O . ILE A 1 324 ? -11.352 34.375 17.156 1 98.75 324 ILE A O 1
ATOM 2607 N N . ASP A 1 325 ? -10.438 35.219 15.344 1 98.38 325 ASP A N 1
ATOM 2608 C CA . ASP A 1 325 ? -9.984 36.438 15.992 1 98.38 325 ASP A CA 1
ATOM 2609 C C . ASP A 1 325 ? -11.164 37.219 16.578 1 98.38 325 ASP A C 1
ATOM 2611 O O . ASP A 1 325 ? -11.016 37.906 17.609 1 98.38 325 ASP A O 1
ATOM 2615 N N . GLU A 1 326 ? -12.258 37.031 15.969 1 98.19 326 GLU A N 1
ATOM 2616 C CA . GLU A 1 326 ? -13.414 37.812 16.359 1 98.19 326 GLU A CA 1
ATOM 2617 C C . GLU A 1 326 ? -14.234 37.125 17.422 1 98.19 326 GLU A C 1
ATOM 2619 O O . GLU A 1 326 ? -14.938 37.75 18.219 1 98.19 326 GLU A O 1
ATOM 2624 N N . SER A 1 327 ? -14.117 35.844 17.5 1 98.19 327 SER A N 1
ATOM 2625 C CA . SER A 1 327 ? -15.172 35.156 18.25 1 98.19 327 SER A CA 1
ATOM 2626 C C . SER A 1 327 ? -14.594 34.25 19.328 1 98.19 327 SER A C 1
ATOM 2628 O O . SER A 1 327 ? -15.281 33.906 20.297 1 98.19 327 SER A O 1
ATOM 2630 N N . PHE A 1 328 ? -13.375 33.812 19.203 1 98.38 328 PHE A N 1
ATOM 2631 C CA . PHE A 1 328 ? -12.82 32.844 20.156 1 98.38 328 PHE A CA 1
ATOM 2632 C C . PHE A 1 328 ? -12.406 33.562 21.438 1 98.38 328 PHE A C 1
ATOM 2634 O O . PHE A 1 328 ? -12.016 34.719 21.422 1 98.38 328 PHE A O 1
ATOM 2641 N N . PRO A 1 329 ? -12.539 32.844 22.609 1 97.75 329 PRO A N 1
ATOM 2642 C CA . PRO A 1 329 ? -11.984 33.406 23.844 1 97.75 329 PRO A CA 1
ATOM 2643 C C . PRO A 1 329 ? -10.461 33.531 23.797 1 97.75 329 PRO A C 1
ATOM 2645 O O . PRO A 1 329 ? -9.844 33.219 22.781 1 97.75 329 PRO A O 1
ATOM 2648 N N . ASP A 1 330 ? -9.883 33.969 24.938 1 97.19 330 ASP A N 1
ATOM 2649 C CA . ASP A 1 330 ? -8.438 34.188 25.016 1 97.19 330 ASP A CA 1
ATOM 2650 C C . ASP A 1 330 ? -7.66 32.938 24.672 1 97.19 330 ASP A C 1
ATOM 2652 O O . ASP A 1 330 ? -7.906 31.875 25.25 1 97.19 330 ASP A O 1
ATOM 2656 N N . GLY A 1 331 ? -6.828 33 23.703 1 97.12 331 GLY A N 1
ATOM 2657 C CA . GLY A 1 331 ? -6 31.922 23.172 1 97.12 331 GLY A CA 1
ATOM 2658 C C . GLY A 1 331 ? -5.07 32.375 22.062 1 97.12 331 GLY A C 1
ATOM 2659 O O . GLY A 1 331 ? -4.973 33.562 21.781 1 97.12 331 GLY A O 1
ATOM 2660 N N . THR A 1 332 ? -4.328 31.422 21.609 1 97.25 332 THR A N 1
ATOM 2661 C CA . THR A 1 332 ? -3.408 31.703 20.516 1 97.25 332 THR A CA 1
ATOM 2662 C C . THR A 1 332 ? -3.668 30.766 19.344 1 97.25 332 THR A C 1
ATOM 2664 O O . THR A 1 332 ? -3.967 29.594 19.531 1 97.25 332 THR A O 1
ATOM 2667 N N . ARG A 1 333 ? -3.598 31.297 18.172 1 98 333 ARG A N 1
ATOM 2668 C CA . ARG A 1 333 ? -3.668 30.469 16.969 1 98 333 ARG A CA 1
ATOM 2669 C C . ARG A 1 333 ? -2.414 30.641 16.109 1 98 333 ARG A C 1
ATOM 2671 O O . ARG A 1 333 ? -1.75 31.672 16.172 1 98 333 ARG A O 1
ATOM 2678 N N . THR A 1 334 ? -2.113 29.656 15.312 1 98.19 334 THR A N 1
ATOM 2679 C CA . THR A 1 334 ? -1.069 29.766 14.305 1 98.19 334 THR A CA 1
ATOM 2680 C C . THR A 1 334 ? -1.554 30.609 13.125 1 98.19 334 THR A C 1
ATOM 2682 O O . THR A 1 334 ? -2.744 30.906 13.016 1 98.19 334 THR A O 1
ATOM 2685 N N . ASP A 1 335 ? -0.651 31.141 12.383 1 97.62 335 ASP A N 1
ATOM 2686 C CA . ASP A 1 335 ? -0.921 31.938 11.195 1 97.62 335 ASP A CA 1
ATOM 2687 C C . ASP A 1 335 ? -0.287 31.312 9.953 1 97.62 335 ASP A C 1
ATOM 2689 O O . ASP A 1 335 ? 0.743 31.781 9.469 1 97.62 335 ASP A O 1
ATOM 2693 N N . PRO A 1 336 ? -0.918 30.281 9.406 1 97.44 336 PRO A N 1
ATOM 2694 C CA . PRO A 1 336 ? -0.334 29.516 8.305 1 97.44 336 PRO A CA 1
ATOM 2695 C C . PRO A 1 336 ? -0.126 30.359 7.047 1 97.44 336 PRO A C 1
ATOM 2697 O O . PRO A 1 336 ? -0.941 31.234 6.746 1 97.44 336 PRO A O 1
ATOM 2700 N N . THR A 1 337 ? 0.93 30.078 6.32 1 97.56 337 THR A N 1
ATOM 2701 C CA . THR A 1 337 ? 1.186 30.703 5.02 1 97.56 337 THR A CA 1
ATOM 2702 C C . THR A 1 337 ? 0.531 29.891 3.902 1 97.56 337 THR A C 1
ATOM 2704 O O . THR A 1 337 ? 0.44 30.359 2.764 1 97.56 337 THR A O 1
ATOM 2707 N N . GLY A 1 338 ? 0.059 28.75 4.164 1 97.38 338 GLY A N 1
ATOM 2708 C CA . GLY A 1 338 ? -0.568 27.797 3.271 1 97.38 338 GLY A CA 1
ATOM 2709 C C . GLY A 1 338 ? -1.155 26.594 3.998 1 97.38 338 GLY A C 1
ATOM 2710 O O . GLY A 1 338 ? -1.526 26.703 5.168 1 97.38 338 GLY A O 1
ATOM 2711 N N . GLY A 1 339 ? -1.338 25.516 3.246 1 96.56 339 GLY A N 1
ATOM 2712 C CA . GLY A 1 339 ? -1.837 24.281 3.828 1 96.56 339 GLY A CA 1
ATOM 2713 C C . GLY A 1 339 ? -3.326 24.312 4.117 1 96.56 339 GLY A C 1
ATOM 2714 O O . GLY A 1 339 ? -4.086 24.984 3.412 1 96.56 339 GLY A O 1
ATOM 2715 N N . PHE A 1 340 ? -3.707 23.5 5.121 1 96.88 340 PHE A N 1
ATOM 2716 C CA . PHE A 1 340 ? -5.133 23.234 5.281 1 96.88 340 PHE A CA 1
ATOM 2717 C C . PHE A 1 340 ? -5.586 23.547 6.703 1 96.88 340 PHE A C 1
ATOM 2719 O O . PHE A 1 340 ? -6.777 23.484 7.012 1 96.88 340 PHE A O 1
ATOM 2726 N N . PHE A 1 341 ? -4.645 24.016 7.656 1 98.06 341 PHE A N 1
ATOM 2727 C CA . PHE A 1 341 ? -5.031 23.922 9.055 1 98.06 341 PHE A CA 1
ATOM 2728 C C . PHE A 1 341 ? -4.59 25.156 9.828 1 98.06 341 PHE A C 1
ATOM 2730 O O . PHE A 1 341 ? -3.551 25.75 9.523 1 98.06 341 PHE A O 1
ATOM 2737 N N . ILE A 1 342 ? -5.379 25.531 10.812 1 98.5 342 ILE A N 1
ATOM 2738 C CA . ILE A 1 342 ? -5.012 26.438 11.891 1 98.5 342 ILE A CA 1
ATOM 2739 C C . ILE A 1 342 ? -5.016 25.688 13.219 1 98.5 342 ILE A C 1
ATOM 2741 O O . ILE A 1 342 ? -5.938 24.922 13.5 1 98.5 342 ILE A O 1
ATOM 2745 N N . TRP A 1 343 ? -3.953 25.781 13.93 1 98.56 343 TRP A N 1
ATOM 2746 C CA . TRP A 1 343 ? -3.881 25.281 15.297 1 98.56 343 TRP A CA 1
ATOM 2747 C C . TRP A 1 343 ? -4.273 26.359 16.297 1 98.56 343 TRP A C 1
ATOM 2749 O O . TRP A 1 343 ? -3.777 27.484 16.219 1 98.56 343 TRP A O 1
ATOM 2759 N N . TRP A 1 344 ? -5.199 26.078 17.203 1 98.44 344 TRP A N 1
ATOM 2760 C CA . TRP A 1 344 ? -5.594 27.016 18.25 1 98.44 344 TRP A CA 1
ATOM 2761 C C . TRP A 1 344 ? -5.406 26.391 19.641 1 98.44 344 TRP A C 1
ATOM 2763 O O . TRP A 1 344 ? -5.711 25.219 19.844 1 98.44 344 TRP A O 1
ATOM 2773 N N . GLU A 1 345 ? -4.902 27.172 20.562 1 97.62 345 GLU A N 1
ATOM 2774 C CA . GLU A 1 345 ? -4.742 26.781 21.953 1 97.62 345 GLU A CA 1
ATOM 2775 C C . GLU A 1 345 ? -5.398 27.781 22.891 1 97.62 345 GLU A C 1
ATOM 2777 O O . GLU A 1 345 ? -5.156 28.984 22.797 1 97.62 345 GLU A O 1
ATOM 2782 N N . SER A 1 346 ? -6.137 27.234 23.812 1 97.81 346 SER A N 1
ATOM 2783 C CA . SER A 1 346 ? -6.742 28.078 24.828 1 97.81 346 SER A CA 1
ATOM 2784 C C . SER A 1 346 ? -5.699 28.578 25.828 1 97.81 346 SER A C 1
ATOM 2786 O O . SER A 1 346 ? -4.773 27.844 26.172 1 97.81 346 SER A O 1
ATOM 2788 N N . SER A 1 347 ? -5.895 29.797 26.281 1 96.69 347 SER A N 1
ATOM 2789 C CA . SER A 1 347 ? -5.055 30.297 27.359 1 96.69 347 SER A CA 1
ATOM 2790 C C . SER A 1 347 ? -5.328 29.547 28.672 1 96.69 347 SER A C 1
ATOM 2792 O O . SER A 1 347 ? -4.492 29.547 29.578 1 96.69 347 SER A O 1
ATOM 2794 N N . ARG A 1 348 ? -6.461 28.984 28.75 1 96.25 348 ARG A N 1
ATOM 2795 C CA . ARG A 1 348 ? -6.793 28.141 29.891 1 96.25 348 ARG A CA 1
ATOM 2796 C C . ARG A 1 348 ? -6.188 26.75 29.75 1 96.25 348 ARG A C 1
ATOM 2798 O O . ARG A 1 348 ? -6.754 25.891 29.078 1 96.25 348 ARG A O 1
ATOM 2805 N N . LYS A 1 349 ? -5.258 26.516 30.531 1 93.81 349 LYS A N 1
ATOM 2806 C CA . LYS A 1 349 ? -4.492 25.281 30.406 1 93.81 349 LYS A CA 1
ATOM 2807 C C . LYS A 1 349 ? -5.316 24.078 30.859 1 93.81 349 LYS A C 1
ATOM 2809 O O . LYS A 1 349 ? -5.016 22.938 30.484 1 93.81 349 LYS A O 1
ATOM 2814 N N . ASP A 1 350 ? -6.328 24.297 31.609 1 94.38 350 ASP A N 1
ATOM 2815 C CA . ASP A 1 350 ? -7.16 23.203 32.125 1 94.38 350 ASP A CA 1
ATOM 2816 C C . ASP A 1 350 ? -8.297 22.891 31.141 1 94.38 350 ASP A C 1
ATOM 2818 O O . ASP A 1 350 ? -9.07 21.953 31.359 1 94.38 350 ASP A O 1
ATOM 2822 N N . PHE A 1 351 ? -8.328 23.688 30.062 1 96.62 351 PHE A N 1
ATOM 2823 C CA . PHE A 1 351 ? -9.328 23.406 29.031 1 96.62 351 PHE A CA 1
ATOM 2824 C C . PHE A 1 351 ? -9.055 22.078 28.359 1 96.62 351 PHE A C 1
ATOM 2826 O O . PHE A 1 351 ? -7.938 21.812 27.906 1 96.62 351 PHE A O 1
ATOM 2833 N N . ASP A 1 352 ? -10.086 21.234 28.359 1 97.5 352 ASP A N 1
ATOM 2834 C CA . ASP A 1 352 ? -10.016 19.938 27.703 1 97.5 352 ASP A CA 1
ATOM 2835 C C . ASP A 1 352 ? -10.75 19.938 26.375 1 97.5 352 ASP A C 1
ATOM 2837 O O . ASP A 1 352 ? -11.969 19.75 26.328 1 97.5 352 ASP A O 1
ATOM 2841 N N . SER A 1 353 ? -9.969 20.078 25.344 1 97.38 353 SER A N 1
ATOM 2842 C CA . SER A 1 353 ? -10.547 20.234 24 1 97.38 353 SER A CA 1
ATOM 2843 C C . SER A 1 353 ? -11.305 18.984 23.578 1 97.38 353 SER A C 1
ATOM 2845 O O . SER A 1 353 ? -12.281 19.078 22.828 1 97.38 353 SER A O 1
ATOM 2847 N N . LYS A 1 354 ? -10.828 17.812 23.969 1 96.12 354 LYS A N 1
ATOM 2848 C CA . LYS A 1 354 ? -11.516 16.562 23.625 1 96.12 354 LYS A CA 1
ATOM 2849 C C . LYS A 1 354 ? -12.875 16.484 24.312 1 96.12 354 LYS A C 1
ATOM 2851 O O . LYS A 1 354 ? -13.875 16.156 23.672 1 96.12 354 LYS A O 1
ATOM 2856 N N . LYS A 1 355 ? -12.906 16.734 25.609 1 96.69 355 LYS A N 1
ATOM 2857 C CA . LYS A 1 355 ? -14.156 16.734 26.359 1 96.69 355 LYS A CA 1
ATOM 2858 C C . LYS A 1 355 ? -15.148 17.75 25.781 1 96.69 355 LYS A C 1
ATOM 2860 O O . LYS A 1 355 ? -16.328 17.453 25.625 1 96.69 355 LYS A O 1
ATOM 2865 N N . PHE A 1 356 ? -14.641 18.891 25.516 1 97.75 356 PHE A N 1
ATOM 2866 C CA . PHE A 1 356 ? -15.477 19.938 24.938 1 97.75 356 PHE A CA 1
ATOM 2867 C C . PHE A 1 356 ? -16.062 19.5 23.594 1 97.75 356 PHE A C 1
ATOM 2869 O O . PHE A 1 356 ? -17.219 19.781 23.297 1 97.75 356 PHE A O 1
ATOM 2876 N N . LEU A 1 357 ? -15.266 18.859 22.719 1 96.94 357 LEU A N 1
ATOM 2877 C CA . LEU A 1 357 ? -15.727 18.359 21.422 1 96.94 357 LEU A CA 1
ATOM 2878 C C . LEU A 1 357 ? -16.906 17.422 21.609 1 96.94 357 LEU A C 1
ATOM 2880 O O . LEU A 1 357 ? -17.953 17.594 20.953 1 96.94 357 LEU A O 1
ATOM 2884 N N . GLU A 1 358 ? -16.781 16.453 22.469 1 94.69 358 GLU A N 1
ATOM 2885 C CA . GLU A 1 358 ? -17.75 15.383 22.641 1 94.69 358 GLU A CA 1
ATOM 2886 C C . GLU A 1 358 ? -19.031 15.898 23.312 1 94.69 358 GLU A C 1
ATOM 2888 O O . GLU A 1 358 ? -20.141 15.516 22.938 1 94.69 358 GLU A O 1
ATOM 2893 N N . GLU A 1 359 ? -18.891 16.797 24.281 1 96.69 359 GLU A N 1
ATOM 2894 C CA . GLU A 1 359 ? -20.016 17.188 25.125 1 96.69 359 GLU A CA 1
ATOM 2895 C C . GLU A 1 359 ? -20.719 18.406 24.578 1 96.69 359 GLU A C 1
ATOM 2897 O O . GLU A 1 359 ? -21.906 18.625 24.844 1 96.69 359 GLU A O 1
ATOM 2902 N N . VAL A 1 360 ? -19.969 19.188 23.812 1 97.75 360 VAL A N 1
ATOM 2903 C CA . VAL A 1 360 ? -20.562 20.469 23.453 1 97.75 360 VAL A CA 1
ATOM 2904 C C . VAL A 1 360 ? -20.547 20.656 21.938 1 97.75 360 VAL A C 1
ATOM 2906 O O . VAL A 1 360 ? -21.594 20.844 21.312 1 97.75 360 VAL A O 1
ATOM 2909 N N . ALA A 1 361 ? -19.438 20.594 21.281 1 97.88 361 ALA A N 1
ATOM 2910 C CA . ALA A 1 361 ? -19.281 20.969 19.875 1 97.88 361 ALA A CA 1
ATOM 2911 C C . ALA A 1 361 ? -20.094 20.047 18.969 1 97.88 361 ALA A C 1
ATOM 2913 O O . ALA A 1 361 ? -20.891 20.5 18.141 1 97.88 361 ALA A O 1
ATOM 2914 N N . ILE A 1 362 ? -19.875 18.703 19.156 1 96.19 362 ILE A N 1
ATOM 2915 C CA . ILE A 1 362 ? -20.531 17.734 18.281 1 96.19 362 ILE A CA 1
ATOM 2916 C C . ILE A 1 362 ? -22.047 17.859 18.422 1 96.19 362 ILE A C 1
ATOM 2918 O O . ILE A 1 362 ? -22.766 17.953 17.406 1 96.19 362 ILE A O 1
ATOM 2922 N N . PRO A 1 363 ? -22.609 17.906 19.625 1 96 363 PRO A N 1
ATOM 2923 C CA . PRO A 1 363 ? -24.062 18.094 19.75 1 96 363 PRO A CA 1
ATOM 2924 C C . PRO A 1 363 ? -24.562 19.359 19.078 1 96 363 PRO A C 1
ATOM 2926 O O . PRO A 1 363 ? -25.75 19.5 18.797 1 96 363 PRO A O 1
ATOM 2929 N N . ASN A 1 364 ? -23.672 20.297 18.891 1 97.31 364 ASN A N 1
ATOM 2930 C CA . ASN A 1 364 ? -24.047 21.547 18.234 1 97.31 364 ASN A CA 1
ATOM 2931 C C . ASN A 1 364 ? -23.547 21.594 16.797 1 97.31 364 ASN A C 1
ATOM 2933 O O . ASN A 1 364 ? -23.328 22.672 16.234 1 97.31 364 ASN A O 1
ATOM 2937 N N . ASP A 1 365 ? -23.125 20.5 16.203 1 96.56 365 ASP A N 1
ATOM 2938 C CA . ASP A 1 365 ? -22.906 20.281 14.766 1 96.56 365 ASP A CA 1
ATOM 2939 C C . ASP A 1 365 ? -21.547 20.828 14.328 1 96.56 365 ASP A C 1
ATOM 2941 O O . ASP A 1 365 ? -21.391 21.281 13.195 1 96.56 365 ASP A O 1
ATOM 2945 N N . VAL A 1 366 ? -20.656 20.906 15.258 1 97.31 366 VAL A N 1
ATOM 2946 C CA . VAL A 1 366 ? -19.297 21.328 14.93 1 97.31 366 VAL A CA 1
ATOM 2947 C C . VAL A 1 366 ? -18.312 20.203 15.211 1 97.31 366 VAL A C 1
ATOM 2949 O O . VAL A 1 366 ? -18.344 19.594 16.281 1 97.31 366 VAL A O 1
ATOM 2952 N N . LEU A 1 367 ? -17.469 19.953 14.242 1 96.38 367 LEU A N 1
ATOM 2953 C CA . LEU A 1 367 ? -16.469 18.891 14.398 1 96.38 367 LEU A CA 1
ATOM 2954 C C . LEU A 1 367 ? -15.07 19.422 14.125 1 96.38 367 LEU A C 1
ATOM 2956 O O . LEU A 1 367 ? -14.828 20.062 13.102 1 96.38 367 LEU A O 1
ATOM 2960 N N . TYR A 1 368 ? -14.195 19.281 15.023 1 96.5 368 TYR A N 1
ATOM 2961 C CA . TYR A 1 368 ? -12.766 19.547 14.883 1 96.5 368 TYR A CA 1
ATOM 2962 C C . TYR A 1 368 ? -11.945 18.375 15.43 1 96.5 368 TYR A C 1
ATOM 2964 O O . TYR A 1 368 ? -12.492 17.344 15.805 1 96.5 368 TYR A O 1
ATOM 2972 N N . VAL A 1 369 ? -10.578 18.453 15.406 1 96.06 369 VAL A N 1
ATOM 2973 C CA . VAL A 1 369 ? -9.75 17.406 15.977 1 96.06 369 VAL A CA 1
ATOM 2974 C C . VAL A 1 369 ? -9.062 17.906 17.234 1 96.06 369 VAL A C 1
ATOM 2976 O O . VAL A 1 369 ? -8.352 18.922 17.203 1 96.06 369 VAL A O 1
ATOM 2979 N N . PRO A 1 370 ? -9.297 17.234 18.344 1 96.19 370 PRO A N 1
ATOM 2980 C CA . PRO A 1 370 ? -8.586 17.625 19.562 1 96.19 370 PRO A CA 1
ATOM 2981 C C . PRO A 1 370 ? -7.07 17.5 19.438 1 96.19 370 PRO A C 1
ATOM 2983 O O . PRO A 1 370 ? -6.578 16.562 18.797 1 96.19 370 PRO A O 1
ATOM 2986 N N . GLY A 1 371 ? -6.398 18.406 20.047 1 95.94 371 GLY A N 1
ATOM 2987 C CA . GLY A 1 371 ? -4.957 18.516 19.875 1 95.94 371 GLY A CA 1
ATOM 2988 C C . GLY A 1 371 ? -4.211 17.297 20.391 1 95.94 371 GLY A C 1
ATOM 2989 O O . GLY A 1 371 ? -3.178 16.906 19.844 1 95.94 371 GLY A O 1
ATOM 2990 N N . GLU A 1 372 ? -4.727 16.656 21.422 1 93.75 372 GLU A N 1
ATOM 2991 C CA . GLU A 1 372 ? -4.074 15.516 22.062 1 93.75 372 GLU A CA 1
ATOM 2992 C C . GLU A 1 372 ? -3.809 14.398 21.062 1 93.75 372 GLU A C 1
ATOM 2994 O O . GLU A 1 372 ? -2.84 13.648 21.203 1 93.75 372 GLU A O 1
ATOM 2999 N N . ALA A 1 373 ? -4.602 14.305 20.031 1 92.31 373 ALA A N 1
ATOM 3000 C CA . ALA A 1 373 ? -4.5 13.242 19.031 1 92.31 373 ALA A CA 1
ATOM 3001 C C . ALA A 1 373 ? -3.205 13.359 18.234 1 92.31 373 ALA A C 1
ATOM 3003 O O . ALA A 1 373 ? -2.758 12.391 17.609 1 92.31 373 ALA A O 1
ATOM 3004 N N . PHE A 1 374 ? -2.582 14.547 18.266 1 95.75 374 PHE A N 1
ATOM 3005 C CA . PHE A 1 374 ? -1.422 14.812 17.422 1 95.75 374 PHE A CA 1
ATOM 3006 C C . PHE A 1 374 ? -0.131 14.688 18.219 1 95.75 374 PHE A C 1
ATOM 3008 O O . PHE A 1 374 ? 0.91 15.211 17.812 1 95.75 374 PHE A O 1
ATOM 3015 N N . TYR A 1 375 ? -0.211 14.008 19.344 1 94.69 375 TYR A N 1
ATOM 3016 C CA . TYR A 1 375 ? 0.957 13.648 20.125 1 94.69 375 TYR A CA 1
ATOM 3017 C C . TYR A 1 375 ? 1.145 12.141 20.172 1 94.69 375 TYR A C 1
ATOM 3019 O O . TYR A 1 375 ? 0.172 11.383 20.109 1 94.69 375 TYR A O 1
ATOM 3027 N N . PRO A 1 376 ? 2.402 11.711 20.281 1 93.5 376 PRO A N 1
ATOM 3028 C CA . PRO A 1 376 ? 2.623 10.266 20.344 1 93.5 376 PRO A CA 1
ATOM 3029 C C . PRO A 1 376 ? 1.911 9.617 21.531 1 93.5 376 PRO A C 1
ATOM 3031 O O . PRO A 1 376 ? 1.771 10.234 22.594 1 93.5 376 PRO A O 1
ATOM 3034 N N . LEU A 1 377 ? 1.487 8.367 21.344 1 87.31 377 LEU A N 1
ATOM 3035 C CA . LEU A 1 377 ? 0.818 7.609 22.391 1 87.31 377 LEU A CA 1
ATOM 3036 C C . LEU A 1 377 ? 1.815 7.145 23.438 1 87.31 377 LEU A C 1
ATOM 3038 O O . LEU A 1 377 ? 1.453 6.957 24.609 1 87.31 377 LEU A O 1
ATOM 3042 N N . THR A 1 378 ? 3.002 6.926 23.016 1 89.81 378 THR A N 1
ATOM 3043 C CA . THR A 1 378 ? 4.098 6.48 23.859 1 89.81 378 THR A CA 1
ATOM 3044 C C . THR A 1 378 ? 5.398 7.176 23.484 1 89.81 378 THR A C 1
ATOM 3046 O O . THR A 1 378 ? 5.461 7.883 22.469 1 89.81 378 THR A O 1
ATOM 3049 N N . GLY A 1 379 ? 6.371 7.055 24.312 1 95.69 379 GLY A N 1
ATOM 3050 C CA . GLY A 1 379 ? 7.672 7.648 24.047 1 95.69 379 GLY A CA 1
ATOM 3051 C C . GLY A 1 379 ? 7.988 8.82 24.953 1 95.69 379 GLY A C 1
ATOM 3052 O O . GLY A 1 379 ? 7.574 8.844 26.125 1 95.69 379 GLY A O 1
ATOM 3053 N N . ARG A 1 380 ? 8.867 9.711 24.438 1 97.56 380 ARG A N 1
ATOM 3054 C CA . ARG A 1 380 ? 9.367 10.812 25.25 1 97.56 380 ARG A CA 1
ATOM 3055 C C . ARG A 1 380 ? 9.133 12.148 24.547 1 97.56 380 ARG A C 1
ATOM 3057 O O . ARG A 1 380 ? 8.82 12.188 23.359 1 97.56 380 ARG A O 1
ATOM 3064 N N . ILE A 1 381 ? 9.203 13.141 25.297 1 98 381 ILE A N 1
ATOM 3065 C CA . ILE A 1 381 ? 9.188 14.508 24.797 1 98 381 ILE A CA 1
ATOM 3066 C C . ILE A 1 381 ? 10.32 15.305 25.438 1 98 381 ILE A C 1
ATOM 3068 O O . ILE A 1 381 ? 10.617 15.125 26.625 1 98 381 ILE A O 1
ATOM 3072 N N . TYR A 1 382 ? 10.984 16.094 24.641 1 98.38 382 TYR A N 1
ATOM 3073 C CA . TYR A 1 382 ? 12.008 16.984 25.172 1 98.38 382 TYR A CA 1
ATOM 3074 C C . TYR A 1 382 ? 11.383 18.156 25.938 1 98.38 382 TYR A C 1
ATOM 3076 O O . TYR A 1 382 ? 10.562 18.891 25.391 1 98.38 382 TYR A O 1
ATOM 3084 N N . ASP A 1 383 ? 11.742 18.281 27.188 1 96.88 383 ASP A N 1
ATOM 3085 C CA . ASP A 1 383 ? 11.305 19.375 28.031 1 96.88 383 ASP A CA 1
ATOM 3086 C C . ASP A 1 383 ? 12.398 20.438 28.156 1 96.88 383 ASP A C 1
ATOM 3088 O O . ASP A 1 383 ? 13.328 20.281 28.953 1 96.88 383 ASP A O 1
ATOM 3092 N N . PRO A 1 384 ? 12.18 21.484 27.453 1 94.81 384 PRO A N 1
ATOM 3093 C CA . PRO A 1 384 ? 13.242 22.5 27.469 1 94.81 384 PRO A CA 1
ATOM 3094 C C . PRO A 1 384 ? 13.438 23.125 28.844 1 94.81 384 PRO A C 1
ATOM 3096 O O . PRO A 1 384 ? 14.531 23.594 29.156 1 94.81 384 PRO A O 1
ATOM 3099 N N . SER A 1 385 ? 12.43 23.172 29.688 1 93.31 385 SER A N 1
ATOM 3100 C CA . SER A 1 385 ? 12.539 23.766 31.016 1 93.31 385 SER A CA 1
ATOM 3101 C C . SER A 1 385 ? 13.477 22.953 31.906 1 93.31 385 SER A C 1
ATOM 3103 O O . SER A 1 385 ? 14.227 23.516 32.719 1 93.31 385 SER A O 1
ATOM 3105 N N . GLU A 1 386 ? 13.523 21.672 31.672 1 91.06 386 GLU A N 1
ATOM 3106 C CA . GLU A 1 386 ? 14.344 20.781 32.469 1 91.06 386 GLU A CA 1
ATOM 3107 C C . GLU A 1 386 ? 15.578 20.312 31.703 1 91.06 386 GLU A C 1
ATOM 3109 O O . GLU A 1 386 ? 16.516 19.781 32.281 1 91.06 386 GLU A O 1
ATOM 3114 N N . GLY A 1 387 ? 15.484 20.531 30.438 1 93.62 387 GLY A N 1
ATOM 3115 C CA . GLY A 1 387 ? 16.547 20 29.594 1 93.62 387 GLY A CA 1
ATOM 3116 C C . GLY A 1 387 ? 16.641 18.484 29.641 1 93.62 387 GLY A C 1
ATOM 3117 O O . GLY A 1 387 ? 17.75 17.938 29.75 1 93.62 387 GLY A O 1
ATOM 3118 N N . SER A 1 388 ? 15.492 17.844 29.641 1 95.94 388 SER A N 1
ATOM 3119 C CA . SER A 1 388 ? 15.469 16.391 29.797 1 95.94 388 SER A CA 1
ATOM 3120 C C . SER A 1 388 ? 14.391 15.758 28.922 1 95.94 388 SER A C 1
ATOM 3122 O O . SER A 1 388 ? 13.547 16.453 28.375 1 95.94 388 SER A O 1
ATOM 3124 N N . LEU A 1 389 ? 14.492 14.492 28.75 1 97.94 389 LEU A N 1
ATOM 3125 C CA . LEU A 1 389 ? 13.453 13.695 28.125 1 97.94 389 LEU A CA 1
ATOM 3126 C C . LEU A 1 389 ? 12.492 13.133 29.156 1 97.94 389 LEU A C 1
ATOM 3128 O O . LEU A 1 389 ? 12.914 12.5 30.125 1 97.94 389 LEU A O 1
ATOM 3132 N N . VAL A 1 390 ? 11.242 13.406 28.969 1 97.06 390 VAL A N 1
ATOM 3133 C CA . VAL A 1 390 ? 10.227 12.914 29.906 1 97.06 390 VAL A CA 1
ATOM 3134 C C . VAL A 1 390 ? 9.141 12.172 29.141 1 97.06 390 VAL A C 1
ATOM 3136 O O . VAL A 1 390 ? 9.07 12.25 27.906 1 97.06 390 VAL A O 1
ATOM 3139 N N . ASP A 1 391 ? 8.359 11.438 29.859 1 96.56 391 ASP A N 1
ATOM 3140 C CA . ASP A 1 391 ? 7.242 10.727 29.25 1 96.56 391 ASP A CA 1
ATOM 3141 C C . ASP A 1 391 ? 6.316 11.688 28.516 1 96.56 391 ASP A C 1
ATOM 3143 O O . ASP A 1 391 ? 5.91 12.719 29.062 1 96.56 391 ASP A O 1
ATOM 3147 N N . VAL A 1 392 ? 6.02 11.359 27.25 1 95.88 392 VAL A N 1
ATOM 3148 C CA . VAL A 1 392 ? 5.25 12.266 26.406 1 95.88 392 VAL A CA 1
ATOM 3149 C C . VAL A 1 392 ? 3.879 12.516 27.031 1 95.88 392 VAL A C 1
ATOM 3151 O O . VAL A 1 392 ? 3.336 13.617 26.938 1 95.88 392 VAL A O 1
ATOM 3154 N N . ARG A 1 393 ? 3.244 11.57 27.766 1 90.19 393 ARG A N 1
ATOM 3155 C CA . ARG A 1 393 ? 1.901 11.68 28.328 1 90.19 393 ARG A CA 1
ATOM 3156 C C . ARG A 1 393 ? 1.859 12.703 29.453 1 90.19 393 ARG A C 1
ATOM 3158 O O . ARG A 1 393 ? 0.82 13.312 29.703 1 90.19 393 ARG A O 1
ATOM 3165 N N . LYS A 1 394 ? 2.984 12.898 29.984 1 90.94 394 LYS A N 1
ATOM 3166 C CA . LYS A 1 394 ? 3.068 13.836 31.109 1 90.94 394 LYS A CA 1
ATOM 3167 C C . LYS A 1 394 ? 3.084 15.281 30.609 1 90.94 394 LYS A C 1
ATOM 3169 O O . LYS A 1 394 ? 2.85 16.203 31.391 1 90.94 394 LYS A O 1
ATOM 3174 N N . ARG A 1 395 ? 3.342 15.422 29.375 1 91.56 395 ARG A N 1
ATOM 3175 C CA . ARG A 1 395 ? 3.52 16.781 28.859 1 91.56 395 ARG A CA 1
ATOM 3176 C C . ARG A 1 395 ? 2.576 17.047 27.703 1 91.56 395 ARG A C 1
ATOM 3178 O O . ARG A 1 395 ? 2.662 18.109 27.062 1 91.56 395 ARG A O 1
ATOM 3185 N N . THR A 1 396 ? 1.722 16.156 27.359 1 94.62 396 THR A N 1
ATOM 3186 C CA . THR A 1 396 ? 0.772 16.359 26.266 1 94.62 396 THR A CA 1
ATOM 3187 C C . THR A 1 396 ? -0.312 17.344 26.672 1 94.62 396 THR A C 1
ATOM 3189 O O . THR A 1 396 ? -1.106 17.078 27.562 1 94.62 396 THR A O 1
ATOM 3192 N N . PRO A 1 397 ? -0.369 18.5 26 1 95.69 397 PRO A N 1
ATOM 3193 C CA . PRO A 1 397 ? -1.406 19.469 26.344 1 95.69 397 PRO A CA 1
ATOM 3194 C C . PRO A 1 397 ? -2.797 19.031 25.875 1 95.69 397 PRO A C 1
ATOM 3196 O O . PRO A 1 397 ? -2.934 18.375 24.844 1 95.69 397 PRO A O 1
ATOM 3199 N N . LYS A 1 398 ? -3.795 19.453 26.547 1 96.44 398 LYS A N 1
ATOM 3200 C CA . LYS A 1 398 ? -5.172 19.094 26.219 1 96.44 398 LYS A CA 1
ATOM 3201 C C . LYS A 1 398 ? -5.941 20.281 25.672 1 96.44 398 LYS A C 1
ATOM 3203 O O . LYS A 1 398 ? -7.055 20.141 25.172 1 96.44 398 LYS A O 1
ATOM 3208 N N . ASN A 1 399 ? -5.336 21.484 25.719 1 97.56 399 ASN A N 1
ATOM 3209 C CA . ASN A 1 399 ? -6.07 22.719 25.484 1 97.56 399 ASN A CA 1
ATOM 3210 C C . ASN A 1 399 ? -5.945 23.172 24.031 1 97.56 399 ASN A C 1
ATOM 3212 O O . ASN A 1 399 ? -6.203 24.344 23.719 1 97.56 399 ASN A O 1
ATOM 3216 N N . GLY A 1 400 ? -5.453 22.312 23.172 1 97.12 400 GLY A N 1
ATOM 3217 C CA . GLY A 1 400 ? -5.293 22.656 21.766 1 97.12 400 GLY A CA 1
ATOM 3218 C C . GLY A 1 400 ? -6.281 21.953 20.859 1 97.12 400 GLY A C 1
ATOM 3219 O O . GLY A 1 400 ? -6.883 20.953 21.25 1 97.12 400 GLY A O 1
ATOM 3220 N N . MET A 1 401 ? -6.488 22.469 19.672 1 97.62 401 MET A N 1
ATOM 3221 C CA . MET A 1 401 ? -7.309 21.828 18.641 1 97.62 401 MET A CA 1
ATOM 3222 C C . MET A 1 401 ? -6.816 22.203 17.25 1 97.62 401 MET A C 1
ATOM 3224 O O . MET A 1 401 ? -6.254 23.281 17.047 1 97.62 401 MET A O 1
ATOM 3228 N N . ARG A 1 402 ? -6.945 21.328 16.328 1 97.75 402 ARG A N 1
ATOM 3229 C CA . ARG A 1 402 ? -6.695 21.594 14.906 1 97.75 402 ARG A CA 1
ATOM 3230 C C . ARG A 1 402 ? -7.992 21.891 14.164 1 97.75 402 ARG A C 1
ATOM 3232 O O . ARG A 1 402 ? -8.953 21.125 14.25 1 97.75 402 ARG A O 1
ATOM 3239 N N . LEU A 1 403 ? -8 22.969 13.477 1 98.25 403 LEU A N 1
ATOM 3240 C CA . LEU A 1 403 ? -9.141 23.406 12.672 1 98.25 403 LEU A CA 1
ATOM 3241 C C . LEU A 1 403 ? -8.797 23.391 11.188 1 98.25 403 LEU A C 1
ATOM 3243 O O . LEU A 1 403 ? -7.914 24.141 10.75 1 98.25 403 LEU A O 1
ATOM 3247 N N . GLY A 1 404 ? -9.523 22.562 10.422 1 96.69 404 GLY A N 1
ATOM 3248 C CA . GLY A 1 404 ? -9.297 22.5 8.984 1 96.69 404 GLY A CA 1
ATOM 3249 C C . GLY A 1 404 ? -10.18 23.438 8.195 1 96.69 404 GLY A C 1
ATOM 3250 O O . GLY A 1 404 ? -11.383 23.531 8.445 1 96.69 404 GLY A O 1
ATOM 3251 N N . TYR A 1 405 ? -9.625 24.172 7.215 1 95.94 405 TYR A N 1
ATOM 3252 C CA . TYR A 1 405 ? -10.406 25.125 6.441 1 95.94 405 TYR A CA 1
ATOM 3253 C C . TYR A 1 405 ? -10.461 24.734 4.969 1 95.94 405 TYR A C 1
ATOM 3255 O O . TYR A 1 405 ? -11 25.469 4.141 1 95.94 405 TYR A O 1
ATOM 3263 N N . SER A 1 406 ? -9.953 23.562 4.637 1 91.94 406 SER A N 1
ATOM 3264 C CA . SER A 1 406 ? -9.742 23.219 3.232 1 91.94 406 SER A CA 1
ATOM 3265 C C . SER A 1 406 ? -11.055 22.828 2.559 1 91.94 406 SER A C 1
ATOM 3267 O O . SER A 1 406 ? -11.25 23.078 1.37 1 91.94 406 SER A O 1
ATOM 3269 N N . TYR A 1 407 ? -11.977 22.281 3.225 1 86.62 407 TYR A N 1
ATOM 3270 C CA . TYR A 1 407 ? -13.078 21.578 2.592 1 86.62 407 TYR A CA 1
ATOM 3271 C C . TYR A 1 407 ? -14.273 22.5 2.383 1 86.62 407 TYR A C 1
ATOM 3273 O O . TYR A 1 407 ? -14.828 22.562 1.283 1 86.62 407 TYR A O 1
ATOM 3281 N N . ASN A 1 408 ? -14.68 23.25 3.424 1 89.81 408 ASN A N 1
ATOM 3282 C CA . ASN A 1 408 ? -15.898 24.062 3.414 1 89.81 408 ASN A CA 1
ATOM 3283 C C . ASN A 1 408 ? -15.688 25.375 2.662 1 89.81 408 ASN A C 1
ATOM 3285 O O . ASN A 1 408 ? -14.578 25.891 2.613 1 89.81 408 ASN A O 1
ATOM 3289 N N . ASP A 1 409 ? -16.766 25.891 2.168 1 90.88 409 ASP A N 1
ATOM 3290 C CA . ASP A 1 409 ? -16.719 27.234 1.579 1 90.88 409 ASP A CA 1
ATOM 3291 C C . ASP A 1 409 ? -16.516 28.297 2.654 1 90.88 409 ASP A C 1
ATOM 3293 O O . ASP A 1 409 ? -16.875 28.094 3.816 1 90.88 409 ASP A O 1
ATOM 3297 N N . PRO A 1 410 ? -16.031 29.453 2.252 1 95.19 410 PRO A N 1
ATOM 3298 C CA . PRO A 1 410 ? -15.727 30.516 3.215 1 95.19 410 PRO A CA 1
ATOM 3299 C C . PRO A 1 410 ? -16.922 30.906 4.066 1 95.19 410 PRO A C 1
ATOM 3301 O O . PRO A 1 410 ? -16.781 31.156 5.266 1 95.19 410 PRO A O 1
ATOM 3304 N N . ALA A 1 411 ? -18.094 30.922 3.463 1 96.75 411 ALA A N 1
ATOM 3305 C CA . ALA A 1 411 ? -19.281 31.344 4.203 1 96.75 411 ALA A CA 1
ATOM 3306 C C . ALA A 1 411 ? -19.609 30.328 5.301 1 96.75 411 ALA A C 1
ATOM 3308 O O . ALA A 1 411 ? -19.953 30.719 6.422 1 96.75 411 ALA A O 1
ATOM 3309 N N . VAL A 1 412 ? -19.5 29.062 4.957 1 96 412 VAL A N 1
ATOM 3310 C CA . VAL A 1 412 ? -19.766 28 5.918 1 96 412 VAL A CA 1
ATOM 3311 C C . VAL A 1 412 ? -18.703 28.016 7.008 1 96 412 VAL A C 1
ATOM 3313 O O . VAL A 1 412 ? -19 27.812 8.188 1 96 412 VAL A O 1
AT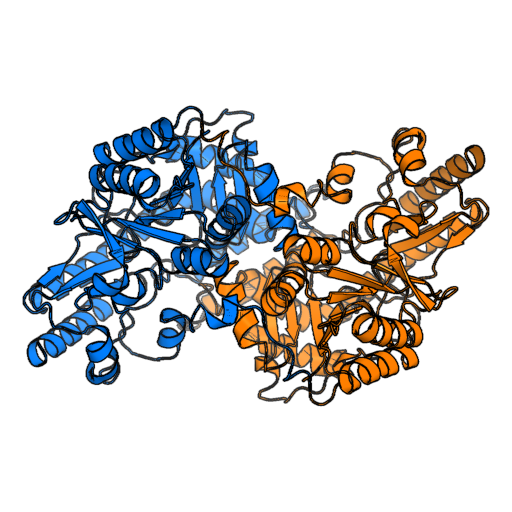OM 3316 N N . ILE A 1 413 ? -17.5 28.328 6.676 1 97.62 413 ILE A N 1
ATOM 3317 C CA . ILE A 1 413 ? -16.391 28.406 7.625 1 97.62 413 ILE A CA 1
ATOM 3318 C C . ILE A 1 413 ? -16.656 29.531 8.625 1 97.62 413 ILE A C 1
ATOM 3320 O O . ILE A 1 413 ? -16.578 29.328 9.836 1 97.62 413 ILE A O 1
ATOM 3324 N N . GLU A 1 414 ? -16.984 30.609 8.109 1 98.38 414 GLU A N 1
ATOM 3325 C CA . GLU A 1 414 ? -17.234 31.766 8.969 1 98.38 414 GLU A CA 1
ATOM 3326 C C . GLU A 1 414 ? -18.359 31.484 9.961 1 98.38 414 GLU A C 1
ATOM 3328 O O . GLU A 1 414 ? -18.219 31.719 11.156 1 98.38 414 GLU A O 1
ATOM 3333 N N . GLU A 1 415 ? -19.422 30.953 9.438 1 98.5 415 GLU A N 1
ATOM 3334 C CA . GLU A 1 415 ? -20.578 30.625 10.273 1 98.5 415 GLU A CA 1
ATOM 3335 C C . GLU A 1 415 ? -20.219 29.609 11.344 1 98.5 415 GLU A C 1
ATOM 3337 O O . GLU A 1 415 ? -20.516 29.797 12.523 1 98.5 415 GLU A O 1
ATOM 3342 N N . GLY A 1 416 ? -19.594 28.547 10.922 1 98.56 416 GLY A N 1
ATOM 3343 C CA . GLY A 1 416 ? -19.266 27.453 11.828 1 98.56 416 GLY A CA 1
ATOM 3344 C C . GLY A 1 416 ? -18.25 27.859 12.883 1 98.56 416 GLY A C 1
ATOM 3345 O O . GLY A 1 416 ? -18.359 27.469 14.047 1 98.56 416 GLY A O 1
ATOM 3346 N N . ILE A 1 417 ? -17.297 28.625 12.531 1 98.75 417 ILE A N 1
ATOM 3347 C CA . ILE A 1 417 ? -16.25 29.031 13.461 1 98.75 417 ILE A CA 1
ATOM 3348 C C . ILE A 1 417 ? -16.812 30.047 14.461 1 98.75 417 ILE A C 1
ATOM 3350 O O . ILE A 1 417 ? -16.453 30.031 15.641 1 98.75 417 ILE A O 1
ATOM 3354 N N . ARG A 1 418 ? -17.656 30.953 14.039 1 98.62 418 ARG A N 1
ATOM 3355 C CA . ARG A 1 418 ? -18.297 31.875 14.969 1 98.62 418 ARG A CA 1
ATOM 3356 C C . ARG A 1 418 ? -19.172 31.109 15.977 1 98.62 418 ARG A C 1
ATOM 3358 O O . ARG A 1 418 ? -19.203 31.469 17.156 1 98.62 418 ARG A O 1
ATOM 3365 N N . LYS A 1 419 ? -19.812 30.141 15.453 1 98.56 419 LYS A N 1
ATOM 3366 C CA . LYS A 1 419 ? -20.594 29.297 16.359 1 98.56 419 LYS A CA 1
ATOM 3367 C C . LYS A 1 419 ? -19.688 28.625 17.391 1 98.56 419 LYS A C 1
ATOM 3369 O O . LYS A 1 419 ? -20 28.609 18.578 1 98.56 419 LYS A O 1
ATOM 3374 N N . LEU A 1 420 ? -18.625 28.062 16.938 1 98.62 420 LEU A N 1
ATOM 3375 C CA . LEU A 1 420 ? -17.656 27.422 17.828 1 98.62 420 LEU A CA 1
ATOM 3376 C C . LEU A 1 420 ? -17.141 28.422 18.859 1 98.62 420 LEU A C 1
ATOM 3378 O O . LEU A 1 420 ? -17.016 28.094 20.031 1 98.62 420 LEU A O 1
ATOM 3382 N N . GLY A 1 421 ? -16.828 29.609 18.391 1 98.5 421 GLY A N 1
ATOM 3383 C CA . GLY A 1 421 ? -16.391 30.656 19.297 1 98.5 421 GLY A CA 1
ATOM 3384 C C . GLY A 1 421 ? -17.391 30.984 20.391 1 98.5 421 GLY A C 1
ATOM 3385 O O . GLY A 1 421 ? -17.031 31.156 21.547 1 98.5 421 GLY A O 1
ATOM 3386 N N . SER A 1 422 ? -18.625 31.031 19.984 1 98.06 422 SER A N 1
ATOM 3387 C CA . SER A 1 422 ? -19.688 31.297 20.953 1 98.06 422 SER A CA 1
ATOM 3388 C C . SER A 1 422 ? -19.781 30.188 21.984 1 98.06 422 SER A C 1
ATOM 3390 O O . SER A 1 422 ? -19.984 30.453 23.172 1 98.06 422 SER A O 1
ATOM 3392 N N . LEU A 1 423 ? -19.672 28.984 21.5 1 98.19 423 LEU A N 1
ATOM 3393 C CA . LEU A 1 423 ? -19.734 27.828 22.406 1 98.19 423 LEU A CA 1
ATOM 3394 C C . LEU A 1 423 ? -18.547 27.828 23.359 1 98.19 423 LEU A C 1
ATOM 3396 O O . LEU A 1 423 ? -18.703 27.516 24.547 1 98.19 423 LEU A O 1
ATOM 3400 N N . LEU A 1 424 ? -17.438 28.156 22.875 1 97.94 424 LEU A N 1
ATOM 3401 C CA . LEU A 1 424 ? -16.234 28.219 23.688 1 97.94 424 LEU A CA 1
ATOM 3402 C C . LEU A 1 424 ? -16.359 29.297 24.766 1 97.94 424 LEU A C 1
ATOM 3404 O O . LEU A 1 424 ? -15.969 29.078 25.906 1 97.94 424 LEU A O 1
ATOM 3408 N N . SER A 1 425 ? -16.844 30.391 24.406 1 95.62 425 SER A N 1
ATOM 3409 C CA . SER A 1 425 ? -16.953 31.516 25.328 1 95.62 425 SER A CA 1
ATOM 3410 C C . SER A 1 425 ? -17.906 31.203 26.469 1 95.62 425 SER A C 1
ATOM 3412 O O . SER A 1 425 ? -17.719 31.688 27.594 1 95.62 425 SER A O 1
ATOM 3414 N N . LYS A 1 426 ? -18.812 30.344 26.234 1 92.81 426 LYS A N 1
ATOM 3415 C CA . LYS A 1 426 ? -19.75 29.938 27.281 1 92.81 426 LYS A CA 1
ATOM 3416 C C . LYS A 1 426 ? -19.141 28.875 28.188 1 92.81 426 LYS A C 1
ATOM 3418 O O . LYS A 1 426 ? -19.547 28.734 29.344 1 92.81 426 LYS A O 1
ATOM 3423 N N . SER A 1 427 ? -18.234 28.141 27.594 1 83.69 427 SER A N 1
ATOM 3424 C CA . SER A 1 427 ? -17.703 27 28.328 1 83.69 427 SER A CA 1
ATOM 3425 C C . SER A 1 427 ? -16.359 27.312 28.969 1 83.69 427 SER A C 1
ATOM 3427 O O . SER A 1 427 ? -15.922 26.625 29.891 1 83.69 427 SER A O 1
ATOM 3429 N N . VAL A 1 428 ? -15.672 28.141 28.438 1 73.62 428 VAL A N 1
ATOM 3430 C CA . VAL A 1 428 ? -14.328 28.469 28.922 1 73.62 428 VAL A CA 1
ATOM 3431 C C . VAL A 1 428 ? -14.383 29.734 29.766 1 73.62 428 VAL A C 1
ATOM 3433 O O . VAL A 1 428 ? -15.141 30.672 29.469 1 73.62 428 VAL A O 1
ATOM 3436 N N . MET B 1 1 ? 27.375 11.125 6.043 1 65.56 1 MET B N 1
ATOM 3437 C CA . MET B 1 1 ? 26.312 10.375 5.367 1 65.56 1 MET B CA 1
ATOM 3438 C C . MET B 1 1 ? 25.766 9.281 6.273 1 65.56 1 MET B C 1
ATOM 3440 O O . MET B 1 1 ? 26.484 8.719 7.094 1 65.56 1 MET B O 1
ATOM 3444 N N . PRO B 1 2 ? 24.406 9.312 6.359 1 73.56 2 PRO B N 1
ATOM 3445 C CA . PRO B 1 2 ? 23.875 8.344 7.32 1 73.56 2 PRO B CA 1
ATOM 3446 C C . PRO B 1 2 ? 24.188 6.898 6.938 1 73.56 2 PRO B C 1
ATOM 3448 O O . PRO B 1 2 ? 23.406 5.992 7.25 1 73.56 2 PRO B O 1
ATOM 3451 N N . SER B 1 3 ? 25.297 6.703 6.285 1 70.69 3 SER B N 1
ATOM 3452 C CA . SER B 1 3 ? 25.656 5.367 5.809 1 70.69 3 SER B CA 1
ATOM 3453 C C . SER B 1 3 ? 25.797 4.387 6.969 1 70.69 3 SER B C 1
ATOM 3455 O O . SER B 1 3 ? 25.734 3.172 6.77 1 70.69 3 SER B O 1
ATOM 3457 N N . ASP B 1 4 ? 25.766 4.977 8.125 1 80.44 4 ASP B N 1
ATOM 3458 C CA . ASP B 1 4 ? 26 4.109 9.281 1 80.44 4 ASP B CA 1
ATOM 3459 C C . ASP B 1 4 ? 24.672 3.711 9.938 1 80.44 4 ASP B C 1
ATOM 3461 O O . ASP B 1 4 ? 24.672 2.93 10.898 1 80.44 4 ASP B O 1
ATOM 3465 N N . VAL B 1 5 ? 23.641 4.211 9.359 1 88.88 5 VAL B N 1
ATOM 3466 C CA . VAL B 1 5 ? 22.359 3.855 9.953 1 88.88 5 VAL B CA 1
ATOM 3467 C C . VAL B 1 5 ? 22.016 2.402 9.633 1 88.88 5 VAL B C 1
ATOM 3469 O O . VAL B 1 5 ? 21.969 2.018 8.461 1 88.88 5 VAL B O 1
ATOM 3472 N N . GLU B 1 6 ? 21.922 1.628 10.641 1 91.75 6 GLU B N 1
ATOM 3473 C CA . GLU B 1 6 ? 21.547 0.227 10.461 1 91.75 6 GLU B CA 1
ATOM 3474 C C . GLU B 1 6 ? 20.094 0.092 10.023 1 91.75 6 GLU B C 1
ATOM 3476 O O . GLU B 1 6 ? 19.188 0.627 10.664 1 91.75 6 GLU B O 1
ATOM 3481 N N . LEU B 1 7 ? 19.891 -0.608 8.953 1 95.5 7 LEU B N 1
ATOM 3482 C CA . LEU B 1 7 ? 18.547 -0.82 8.438 1 95.5 7 LEU B CA 1
ATOM 3483 C C . LEU B 1 7 ? 17.828 -1.904 9.227 1 95.5 7 LEU B C 1
ATOM 3485 O O . LEU B 1 7 ? 18.438 -2.586 10.055 1 95.5 7 LEU B O 1
ATOM 3489 N N . ALA B 1 8 ? 16.562 -1.967 9.047 1 96.5 8 ALA B N 1
ATOM 3490 C CA . ALA B 1 8 ? 15.75 -2.996 9.688 1 96.5 8 ALA B CA 1
ATOM 3491 C C . ALA B 1 8 ? 16.281 -4.391 9.375 1 96.5 8 ALA B C 1
ATOM 3493 O O . ALA B 1 8 ? 16.734 -4.648 8.258 1 96.5 8 ALA B O 1
ATOM 3494 N N . LYS B 1 9 ? 16.125 -5.328 10.266 1 95.25 9 LYS B N 1
ATOM 3495 C CA . LYS B 1 9 ? 16.688 -6.672 10.18 1 95.25 9 LYS B CA 1
ATOM 3496 C C . LYS B 1 9 ? 16.125 -7.434 8.984 1 95.25 9 LYS B C 1
ATOM 3498 O O . LYS B 1 9 ? 16.812 -8.234 8.359 1 95.25 9 LYS B O 1
ATOM 3503 N N . TRP B 1 10 ? 14.828 -7.195 8.648 1 93.5 10 TRP B N 1
ATOM 3504 C CA . TRP B 1 10 ? 14.18 -7.957 7.586 1 93.5 10 TRP B CA 1
ATOM 3505 C C . TRP B 1 10 ? 14.891 -7.738 6.25 1 93.5 10 TRP B C 1
ATOM 3507 O O . TRP B 1 10 ? 14.867 -8.609 5.379 1 93.5 10 TRP B O 1
ATOM 3517 N N . THR B 1 11 ? 15.586 -6.531 6.074 1 93.38 11 THR B N 1
ATOM 3518 C CA . THR B 1 11 ? 16.234 -6.199 4.812 1 93.38 11 THR B CA 1
ATOM 3519 C C . THR B 1 11 ? 17.375 -7.184 4.52 1 93.38 11 THR B C 1
ATOM 3521 O O . THR B 1 11 ? 17.719 -7.395 3.357 1 93.38 11 THR B O 1
ATOM 3524 N N . LYS B 1 12 ? 17.875 -7.812 5.52 1 91.25 12 LYS B N 1
ATOM 3525 C CA . LYS B 1 12 ? 18.969 -8.766 5.371 1 91.25 12 LYS B CA 1
ATOM 3526 C C . LYS B 1 12 ? 18.438 -10.188 5.219 1 91.25 12 LYS B C 1
ATOM 3528 O O . LYS B 1 12 ? 19.172 -11.086 4.789 1 91.25 12 LYS B O 1
ATOM 3533 N N . LEU B 1 13 ? 17.203 -10.391 5.578 1 87.94 13 LEU B N 1
ATOM 3534 C CA . LEU B 1 13 ? 16.641 -11.734 5.562 1 87.94 13 LEU B CA 1
ATOM 3535 C C . LEU B 1 13 ? 16.156 -12.102 4.164 1 87.94 13 LEU B C 1
ATOM 3537 O O . LEU B 1 13 ? 16.047 -13.289 3.828 1 87.94 13 LEU B O 1
ATOM 3541 N N . ILE B 1 14 ? 15.789 -11.148 3.377 1 85.56 14 ILE B N 1
ATOM 3542 C CA . ILE B 1 14 ? 15.211 -11.414 2.066 1 85.56 14 ILE B CA 1
ATOM 3543 C C . ILE B 1 14 ? 16.141 -10.891 0.974 1 85.56 14 ILE B C 1
ATOM 3545 O O . ILE B 1 14 ? 16.391 -9.68 0.882 1 85.56 14 ILE B O 1
ATOM 3549 N N . PRO B 1 15 ? 16.594 -11.766 0.288 1 80.19 15 PRO B N 1
ATOM 3550 C CA . PRO B 1 15 ? 17.406 -11.32 -0.848 1 80.19 15 PRO B CA 1
ATOM 3551 C C . PRO B 1 15 ? 16.578 -10.617 -1.922 1 80.19 15 PRO B C 1
ATOM 3553 O O . PRO B 1 15 ? 15.352 -10.578 -1.832 1 80.19 15 PRO B O 1
ATOM 3556 N N . GLU B 1 16 ? 17.281 -9.961 -2.77 1 73.75 16 GLU B N 1
ATOM 3557 C CA . GLU B 1 16 ? 16.578 -9.375 -3.906 1 73.75 16 GLU B CA 1
ATOM 3558 C C . GLU B 1 16 ? 15.695 -10.414 -4.598 1 73.75 16 GLU B C 1
ATOM 3560 O O . GLU B 1 16 ? 16.078 -11.578 -4.723 1 73.75 16 GLU B O 1
ATOM 3565 N N . SER B 1 17 ? 14.5 -9.969 -4.898 1 67.31 17 SER B N 1
ATOM 3566 C CA . SER B 1 17 ? 13.555 -10.867 -5.566 1 67.31 17 SER B CA 1
ATOM 3567 C C . SER B 1 17 ? 14.18 -11.484 -6.816 1 67.31 17 SER B C 1
ATOM 3569 O O . SER B 1 17 ? 14.781 -10.781 -7.629 1 67.31 17 SER B O 1
ATOM 3571 N N . GLU B 1 18 ? 14.133 -12.75 -6.824 1 66.62 18 GLU B N 1
ATOM 3572 C CA . GLU B 1 18 ? 14.625 -13.469 -7.996 1 66.62 18 GLU B CA 1
ATOM 3573 C C . GLU B 1 18 ? 13.914 -13.008 -9.266 1 66.62 18 GLU B C 1
ATOM 3575 O O . GLU B 1 18 ? 14.547 -12.797 -10.297 1 66.62 18 GLU B O 1
ATOM 3580 N N . ILE B 1 19 ? 12.617 -12.859 -9.102 1 65.38 19 ILE B N 1
ATOM 3581 C CA . ILE B 1 19 ? 11.828 -12.453 -10.266 1 65.38 19 ILE B CA 1
ATOM 3582 C C . ILE B 1 19 ? 12.242 -11.055 -10.711 1 65.38 19 ILE B C 1
ATOM 3584 O O . ILE B 1 19 ? 12.43 -10.805 -11.898 1 65.38 19 ILE B O 1
ATOM 3588 N N . ARG B 1 20 ? 12.383 -10.219 -9.797 1 68.06 20 ARG B N 1
ATOM 3589 C CA . ARG B 1 20 ? 12.789 -8.859 -10.125 1 68.06 20 ARG B CA 1
ATOM 3590 C C . ARG B 1 20 ? 14.164 -8.836 -10.781 1 68.06 20 ARG B C 1
ATOM 3592 O O . ARG B 1 20 ? 14.406 -8.055 -11.703 1 68.06 20 ARG B O 1
ATOM 3599 N N . ARG B 1 21 ? 14.984 -9.719 -10.297 1 73.62 21 ARG B N 1
ATOM 3600 C CA . ARG B 1 21 ? 16.312 -9.836 -10.891 1 73.62 21 ARG B CA 1
ATOM 3601 C C . ARG B 1 21 ? 16.234 -10.312 -12.336 1 73.62 21 ARG B C 1
ATOM 3603 O O . ARG B 1 21 ? 16.953 -9.82 -13.203 1 73.62 21 ARG B O 1
ATOM 3610 N N . LEU B 1 22 ? 15.312 -11.141 -12.555 1 78.12 22 LEU B N 1
ATOM 3611 C CA . LEU B 1 22 ? 15.18 -11.75 -13.875 1 78.12 22 LEU B CA 1
ATOM 3612 C C . LEU B 1 22 ? 14.594 -10.758 -14.875 1 78.12 22 LEU B C 1
ATOM 3614 O O . LEU B 1 22 ? 14.859 -10.852 -16.078 1 78.12 22 LEU B O 1
ATOM 3618 N N . LEU B 1 23 ? 13.805 -9.828 -14.328 1 69.88 23 LEU B N 1
ATOM 3619 C CA . LEU B 1 23 ? 13.117 -8.883 -15.195 1 69.88 23 LEU B CA 1
ATOM 3620 C C . LEU B 1 23 ? 14.109 -7.898 -15.812 1 69.88 23 LEU B C 1
ATOM 3622 O O . LEU B 1 23 ? 13.773 -7.176 -16.75 1 69.88 23 LEU B O 1
ATOM 3626 N N . ARG B 1 24 ? 15.344 -7.992 -15.445 1 71.25 24 ARG B N 1
ATOM 3627 C CA . ARG B 1 24 ? 16.375 -7.113 -15.984 1 71.25 24 ARG B CA 1
ATOM 3628 C C . ARG B 1 24 ? 16.891 -7.637 -17.328 1 71.25 24 ARG B C 1
ATOM 3630 O O . ARG B 1 24 ? 17.5 -6.887 -18.094 1 71.25 24 ARG B O 1
ATOM 3637 N N . TYR B 1 25 ? 16.578 -8.891 -17.516 1 77.81 25 TYR B N 1
ATOM 3638 C CA . TYR B 1 25 ? 17.047 -9.484 -18.766 1 77.81 25 TYR B CA 1
ATOM 3639 C C . TYR B 1 25 ? 16.062 -9.211 -19.906 1 77.81 25 TYR B C 1
ATOM 3641 O O . TYR B 1 25 ? 14.852 -9.336 -19.734 1 77.81 25 TYR B O 1
ATOM 3649 N N . ASN B 1 26 ? 16.578 -8.695 -20.906 1 83.62 26 ASN B N 1
ATOM 3650 C CA . ASN B 1 26 ? 15.805 -8.547 -22.141 1 83.62 26 ASN B CA 1
ATOM 3651 C C . ASN B 1 26 ? 16 -9.734 -23.078 1 83.62 26 ASN B C 1
ATOM 3653 O O . ASN B 1 26 ? 17.078 -9.891 -23.672 1 83.62 26 ASN B O 1
ATOM 3657 N N . VAL B 1 27 ? 15.031 -10.609 -23.156 1 90.25 27 VAL B N 1
ATOM 3658 C CA . VAL B 1 27 ? 15.117 -11.82 -23.953 1 90.25 27 VAL B CA 1
ATOM 3659 C C . VAL B 1 27 ? 13.953 -11.875 -24.938 1 90.25 27 VAL B C 1
ATOM 3661 O O . VAL B 1 27 ? 12.93 -11.211 -24.734 1 90.25 27 VAL B O 1
ATOM 3664 N N . LYS B 1 28 ? 14.141 -12.586 -25.969 1 92.12 28 LYS B N 1
ATOM 3665 C CA . LYS B 1 28 ? 13.102 -12.773 -26.969 1 92.12 28 LYS B CA 1
ATOM 3666 C C . LYS B 1 28 ? 11.961 -13.641 -26.438 1 92.12 28 LYS B C 1
ATOM 3668 O O . LYS B 1 28 ? 10.789 -13.359 -26.672 1 92.12 28 LYS B O 1
ATOM 3673 N N . TYR B 1 29 ? 12.352 -14.727 -25.75 1 95.56 29 TYR B N 1
ATOM 3674 C CA . TYR B 1 29 ? 11.367 -15.68 -25.25 1 95.56 29 TYR B CA 1
ATOM 3675 C C . TYR B 1 29 ? 11.203 -15.531 -23.734 1 95.56 29 TYR B C 1
ATOM 3677 O O . TYR B 1 29 ? 11.898 -16.203 -22.969 1 95.56 29 TYR B O 1
ATOM 3685 N N . TYR B 1 30 ? 10.188 -14.742 -23.344 1 92.12 30 TYR B N 1
ATOM 3686 C CA . TYR B 1 30 ? 9.93 -14.398 -21.953 1 92.12 30 TYR B CA 1
ATOM 3687 C C . TYR B 1 30 ? 8.828 -15.273 -21.375 1 92.12 30 TYR B C 1
ATOM 3689 O O . TYR B 1 30 ? 7.645 -15.07 -21.656 1 92.12 30 TYR B O 1
ATOM 3697 N N . PHE B 1 31 ? 9.258 -16.172 -20.484 1 95 31 PHE B N 1
ATOM 3698 C CA . PHE B 1 31 ? 8.289 -17.062 -19.844 1 95 31 PHE B CA 1
ATOM 3699 C C . PHE B 1 31 ? 8.32 -16.922 -18.328 1 95 31 PHE B C 1
ATOM 3701 O O . PHE B 1 31 ? 7.863 -17.812 -17.609 1 95 31 PHE B O 1
ATOM 3708 N N . ALA B 1 32 ? 8.922 -15.82 -17.812 1 89.94 32 ALA B N 1
ATOM 3709 C CA . ALA B 1 32 ? 9.141 -15.688 -16.375 1 89.94 32 ALA B CA 1
ATOM 3710 C C . ALA B 1 32 ? 7.965 -14.992 -15.695 1 89.94 32 ALA B C 1
ATOM 3712 O O . ALA B 1 32 ? 7.637 -15.289 -14.539 1 89.94 32 ALA B O 1
ATOM 3713 N N . GLY B 1 33 ? 7.309 -14.039 -16.312 1 79.44 33 GLY B N 1
ATOM 3714 C CA . GLY B 1 33 ? 6.352 -13.195 -15.617 1 79.44 33 GLY B CA 1
ATOM 3715 C C . GLY B 1 33 ? 4.922 -13.688 -15.734 1 79.44 33 GLY B C 1
ATOM 3716 O O . GLY B 1 33 ? 4.633 -14.57 -16.547 1 79.44 33 GLY B O 1
ATOM 3717 N N . GLY B 1 34 ? 4.047 -13.281 -14.781 1 81.06 34 GLY B N 1
ATOM 3718 C CA . GLY B 1 34 ? 2.611 -13.508 -14.797 1 81.06 34 GLY B CA 1
ATOM 3719 C C . GLY B 1 34 ? 1.828 -12.289 -15.25 1 81.06 34 GLY B C 1
ATOM 3720 O O . GLY B 1 34 ? 0.76 -11.992 -14.711 1 81.06 34 GLY B O 1
ATOM 3721 N N . LYS B 1 35 ? 2.412 -11.625 -16.219 1 79.5 35 LYS B N 1
ATOM 3722 C CA . LYS B 1 35 ? 1.738 -10.445 -16.75 1 79.5 35 LYS B CA 1
ATOM 3723 C C . LYS B 1 35 ? 0.683 -10.836 -17.781 1 79.5 35 LYS B C 1
ATOM 3725 O O . LYS B 1 35 ? 0.937 -11.672 -18.656 1 79.5 35 LYS B O 1
ATOM 3730 N N . PRO B 1 36 ? -0.501 -10.242 -17.641 1 81.62 36 PRO B N 1
ATOM 3731 C CA . PRO B 1 36 ? -1.526 -10.516 -18.641 1 81.62 36 PRO B CA 1
ATOM 3732 C C . PRO B 1 36 ? -1.116 -10.062 -20.047 1 81.62 36 PRO B C 1
ATOM 3734 O O . PRO B 1 36 ? -0.525 -8.984 -20.203 1 81.62 36 PRO B O 1
ATOM 3737 N N . GLY B 1 37 ? -1.373 -10.922 -21.031 1 68.38 37 GLY B N 1
ATOM 3738 C CA . GLY B 1 37 ? -0.938 -10.617 -22.375 1 68.38 37 GLY B CA 1
ATOM 3739 C C . GLY B 1 37 ? -2.088 -10.469 -23.359 1 68.38 37 GLY B C 1
ATOM 3740 O O . GLY B 1 37 ? -1.898 -9.992 -24.484 1 68.38 37 GLY B O 1
ATOM 3741 N N . VAL B 1 38 ? -3.258 -11.039 -23.141 1 57.06 38 VAL B N 1
ATOM 3742 C CA . VAL B 1 38 ? -4.363 -11.055 -24.094 1 57.06 38 VAL B CA 1
ATOM 3743 C C . VAL B 1 38 ? -5.035 -9.68 -24.125 1 57.06 38 VAL B C 1
ATOM 3745 O O . VAL B 1 38 ? -5.52 -9.25 -25.172 1 57.06 38 VAL B O 1
ATOM 3748 N N . ILE B 1 39 ? -5.398 -9.109 -23 1 55.31 39 ILE B N 1
ATOM 3749 C CA . ILE B 1 39 ? -6.168 -7.871 -23.078 1 55.31 39 ILE B CA 1
ATOM 3750 C C . ILE B 1 39 ? -5.406 -6.836 -23.906 1 55.31 39 ILE B C 1
ATOM 3752 O O . ILE B 1 39 ? -4.258 -6.508 -23.594 1 55.31 39 ILE B O 1
ATOM 3756 N N . PRO B 1 40 ? -5.934 -6.699 -25.141 1 45.97 40 PRO B N 1
ATOM 3757 C CA . PRO B 1 40 ? -5.195 -5.609 -25.797 1 45.97 40 PRO B CA 1
ATOM 3758 C C . PRO B 1 40 ? -4.93 -4.438 -24.844 1 45.97 40 PRO B C 1
ATOM 3760 O O . PRO B 1 40 ? -5.863 -3.74 -24.453 1 45.97 40 PRO B O 1
ATOM 3763 N N . THR B 1 41 ? -4.113 -4.664 -23.797 1 45.12 41 THR B N 1
ATOM 3764 C CA . THR B 1 41 ? -3.705 -3.828 -22.672 1 45.12 41 THR B CA 1
ATOM 3765 C C . THR B 1 41 ? -4.062 -2.367 -22.938 1 45.12 41 THR B C 1
ATOM 3767 O O . THR B 1 41 ? -4.469 -1.651 -22.016 1 45.12 41 THR B O 1
ATOM 3770 N N . GLY B 1 42 ? -4.184 -1.942 -24.281 1 44.44 42 GLY B N 1
ATOM 3771 C CA . GLY B 1 42 ? -4.363 -0.528 -24.578 1 44.44 42 GLY B CA 1
ATOM 3772 C C . GLY B 1 42 ? -5.812 -0.147 -24.812 1 44.44 42 GLY B C 1
ATOM 3773 O O . GLY B 1 42 ? -6.254 0.93 -24.406 1 44.44 42 GLY B O 1
ATOM 3774 N N . ALA B 1 43 ? -6.559 -1.005 -25.406 1 49.44 43 ALA B N 1
ATOM 3775 C CA . ALA B 1 43 ? -7.887 -0.579 -25.844 1 49.44 43 ALA B CA 1
ATOM 3776 C C . ALA B 1 43 ? -8.875 -0.607 -24.688 1 49.44 43 ALA B C 1
ATOM 3778 O O . ALA B 1 43 ? -9.703 0.297 -24.547 1 49.44 43 ALA B O 1
ATOM 3779 N N . PHE B 1 44 ? -8.711 -1.562 -23.859 1 52.34 44 PHE B N 1
ATOM 3780 C CA . PHE B 1 44 ? -9.727 -1.749 -22.844 1 52.34 44 PHE B CA 1
ATOM 3781 C C . PHE B 1 44 ? -9.625 -0.665 -21.766 1 52.34 44 PHE B C 1
ATOM 3783 O O . PHE B 1 44 ? -10.633 -0.065 -21.391 1 52.34 44 PHE B O 1
ATOM 3790 N N . PRO B 1 45 ? -8.414 -0.323 -21.422 1 56.38 45 PRO B N 1
ATOM 3791 C CA . PRO B 1 45 ? -8.352 0.794 -20.484 1 56.38 45 PRO B CA 1
ATOM 3792 C C . PRO B 1 45 ? -8.93 2.086 -21.062 1 56.38 45 PRO B C 1
ATOM 3794 O O . PRO B 1 45 ? -9.555 2.861 -20.328 1 56.38 45 PRO B O 1
ATOM 3797 N N . MET B 1 46 ? -8.773 2.109 -22.281 1 59.88 46 MET B N 1
ATOM 3798 C CA . MET B 1 46 ? -9.297 3.316 -22.922 1 59.88 46 MET B CA 1
ATOM 3799 C C . MET B 1 46 ? -10.82 3.35 -22.844 1 59.88 46 MET B C 1
ATOM 3801 O O . MET B 1 46 ? -11.406 4.391 -22.562 1 59.88 46 MET B O 1
ATOM 3805 N N . ILE B 1 47 ? -11.328 2.201 -23.203 1 57.22 47 ILE B N 1
ATOM 3806 C CA . ILE B 1 47 ? -12.781 2.123 -23.188 1 57.22 47 ILE B CA 1
ATOM 3807 C C . ILE B 1 47 ? -13.289 2.365 -21.766 1 57.22 47 ILE B C 1
ATOM 3809 O O . ILE B 1 47 ? -14.227 3.143 -21.562 1 57.22 47 ILE B O 1
ATOM 3813 N N . LEU B 1 48 ? -12.57 1.729 -20.875 1 59.28 48 LEU B N 1
ATOM 3814 C CA . LEU B 1 48 ? -12.992 1.898 -19.484 1 59.28 48 LEU B CA 1
ATOM 3815 C C . LEU B 1 48 ? -12.805 3.344 -19.031 1 59.28 48 LEU B C 1
ATOM 3817 O O . LEU B 1 48 ? -13.648 3.889 -18.312 1 59.28 48 LEU B O 1
ATOM 3821 N N . MET B 1 49 ? -11.727 3.824 -19.469 1 63.84 49 MET B N 1
ATOM 3822 C CA . MET B 1 49 ? -11.461 5.219 -19.141 1 63.84 49 MET B CA 1
ATOM 3823 C C . MET B 1 49 ? -12.508 6.137 -19.766 1 63.84 49 MET B C 1
ATOM 3825 O O . MET B 1 49 ? -12.953 7.098 -19.141 1 63.84 49 MET B O 1
ATOM 3829 N N . ARG B 1 50 ? -12.852 5.82 -20.984 1 63.59 50 ARG B N 1
ATOM 3830 C CA . ARG B 1 50 ? -13.875 6.609 -21.656 1 63.59 50 ARG B CA 1
ATOM 3831 C C . ARG B 1 50 ? -15.203 6.527 -20.922 1 63.59 50 ARG B C 1
ATOM 3833 O O . ARG B 1 50 ? -15.875 7.543 -20.719 1 63.59 50 ARG B O 1
ATOM 3840 N N . LEU B 1 51 ? -15.477 5.367 -20.609 1 57.62 51 LEU B N 1
ATOM 3841 C CA . LEU B 1 51 ? -16.734 5.164 -19.906 1 57.62 51 LEU B CA 1
ATOM 3842 C C . LEU B 1 51 ? -16.703 5.852 -18.547 1 57.62 51 LEU B C 1
ATOM 3844 O O . LEU B 1 51 ? -17.688 6.469 -18.141 1 57.62 51 LEU B O 1
ATOM 3848 N N . ALA B 1 52 ? -15.531 5.625 -17.906 1 57.72 52 ALA B N 1
ATOM 3849 C CA . ALA B 1 52 ? -15.383 6.312 -16.625 1 57.72 52 ALA B CA 1
ATOM 3850 C C . ALA B 1 52 ? -15.492 7.824 -16.812 1 57.72 52 ALA B C 1
ATOM 3852 O O . ALA B 1 52 ? -16.125 8.508 -15.992 1 57.72 52 ALA B O 1
ATOM 3853 N N . LEU B 1 53 ? -14.898 8.242 -17.844 1 62.44 53 LEU B N 1
ATOM 3854 C CA . LEU B 1 53 ? -14.969 9.664 -18.156 1 62.44 53 LEU B CA 1
ATOM 3855 C C . LEU B 1 53 ? -16.406 10.086 -18.453 1 62.44 53 LEU B C 1
ATOM 3857 O O . LEU B 1 53 ? -16.844 11.148 -18 1 62.44 53 LEU B O 1
ATOM 3861 N N . GLN B 1 54 ? -17.094 9.305 -19.234 1 60.56 54 GLN B N 1
ATOM 3862 C CA . GLN B 1 54 ? -18.484 9.602 -19.578 1 60.56 54 GLN B CA 1
ATOM 3863 C C . GLN B 1 54 ? -19.344 9.648 -18.312 1 60.56 54 GLN B C 1
ATOM 3865 O O . GLN B 1 54 ? -20.188 10.531 -18.172 1 60.56 54 GLN B O 1
ATOM 3870 N N . GLU B 1 55 ? -19.172 8.648 -17.562 1 54.66 55 GLU B N 1
ATOM 3871 C CA . GLU B 1 55 ? -19.906 8.656 -16.297 1 54.66 55 GLU B CA 1
ATOM 3872 C C . GLU B 1 55 ? -19.594 9.906 -15.484 1 54.66 55 GLU B C 1
ATOM 3874 O O . GLU B 1 55 ? -20.5 10.523 -14.914 1 54.66 55 GLU B O 1
ATOM 3879 N N . LEU B 1 56 ? -18.328 10.133 -15.484 1 54.84 56 LEU B N 1
ATOM 3880 C CA . LEU B 1 56 ? -17.906 11.336 -14.773 1 54.84 56 LEU B CA 1
ATOM 3881 C C . LEU B 1 56 ? -18.531 12.586 -15.391 1 54.84 56 LEU B C 1
ATOM 3883 O O . LEU B 1 56 ? -18.953 13.492 -14.672 1 54.84 56 LEU B O 1
ATOM 3887 N N . GLU B 1 57 ? -18.531 12.586 -16.719 1 58.69 57 GLU B N 1
ATOM 3888 C CA . GLU B 1 57 ? -19.109 13.719 -17.438 1 58.69 57 GLU B CA 1
ATOM 3889 C C . GLU B 1 57 ? -20.609 13.82 -17.172 1 58.69 57 GLU B C 1
ATOM 3891 O O . GLU B 1 57 ? -21.156 14.922 -17.062 1 58.69 57 GLU B O 1
ATOM 3896 N N . SER B 1 58 ? -21.297 12.719 -17.344 1 53.56 58 SER B N 1
ATOM 3897 C CA . SER B 1 58 ? -22.734 12.719 -17.094 1 53.56 58 SER B CA 1
ATOM 3898 C C . SER B 1 58 ? -23.047 13.219 -15.688 1 53.56 58 SER B C 1
ATOM 3900 O O . SER B 1 58 ? -24.031 13.93 -15.484 1 53.56 58 SER B O 1
ATOM 3902 N N . VAL B 1 59 ? -22.312 12.719 -14.859 1 45.78 59 VAL B N 1
ATOM 3903 C CA . VAL B 1 59 ? -22.516 13.18 -13.484 1 45.78 59 VAL B CA 1
ATOM 3904 C C . VAL B 1 59 ? -22.297 14.688 -13.406 1 45.78 59 VAL B C 1
ATOM 3906 O O . VAL B 1 59 ? -23.047 15.391 -12.727 1 45.78 59 VAL B O 1
ATOM 3909 N N . PHE B 1 60 ? -21.375 15.109 -14.242 1 43.47 60 PHE B N 1
ATOM 3910 C CA . PHE B 1 60 ? -21.047 16.516 -14.164 1 43.47 60 PHE B CA 1
ATOM 3911 C C . PHE B 1 60 ? -21.891 17.344 -15.117 1 43.47 60 PHE B C 1
ATOM 3913 O O . PHE B 1 60 ? -22.078 18.547 -14.93 1 43.47 60 PHE B O 1
ATOM 3920 N N . SER B 1 61 ? -22.375 17.016 -16.391 1 44.06 61 SER B N 1
ATOM 3921 C CA . SER B 1 61 ? -23.109 17.75 -17.422 1 44.06 61 SER B CA 1
ATOM 3922 C C . SER B 1 61 ? -24.531 18.031 -16.969 1 44.06 61 SER B C 1
ATOM 3924 O O . SER B 1 61 ? -25.219 18.859 -17.562 1 44.06 61 SER B O 1
ATOM 3926 N N . GLY B 1 62 ? -25.266 17.703 -15.961 1 39.25 62 GLY B N 1
ATOM 3927 C CA . GLY B 1 62 ? -26.578 18.156 -15.523 1 39.25 62 GLY B CA 1
ATOM 3928 C C . GLY B 1 62 ? -26.641 18.484 -14.039 1 39.25 62 GLY B C 1
ATOM 3929 O O . GLY B 1 62 ? -27.531 19.203 -13.594 1 39.25 62 GLY B O 1
ATOM 3930 N N . ARG B 1 63 ? -26.734 17.5 -13.133 1 35.78 63 ARG B N 1
ATOM 3931 C CA . ARG B 1 63 ? -27.203 17.5 -11.75 1 35.78 63 ARG B CA 1
ATOM 3932 C C . ARG B 1 63 ? -26.297 18.344 -10.867 1 35.78 63 ARG B C 1
ATOM 3934 O O . ARG B 1 63 ? -25.125 18.547 -11.172 1 35.78 63 ARG B O 1
ATOM 3941 N N . GLU B 1 64 ? -27 19.297 -10.086 1 32.06 64 GLU B N 1
ATOM 3942 C CA . GLU B 1 64 ? -26.359 19.828 -8.891 1 32.06 64 GLU B CA 1
ATOM 3943 C C . GLU B 1 64 ? -25.375 18.828 -8.305 1 32.06 64 GLU B C 1
ATOM 3945 O O . GLU B 1 64 ? -25.719 17.656 -8.07 1 32.06 64 GLU B O 1
ATOM 3950 N N . ILE B 1 65 ? -24.281 18.766 -8.852 1 36.34 65 ILE B N 1
ATOM 3951 C CA . ILE B 1 65 ? -23.25 17.828 -8.461 1 36.34 65 ILE B CA 1
ATOM 3952 C C . ILE B 1 65 ? -23.266 17.641 -6.941 1 36.34 65 ILE B C 1
ATOM 3954 O O . ILE B 1 65 ? -23.062 18.609 -6.195 1 36.34 65 ILE B O 1
ATOM 3958 N N . ASP B 1 66 ? -24.109 16.906 -6.547 1 33 66 ASP B N 1
ATOM 3959 C CA . ASP B 1 66 ? -23.922 16.609 -5.129 1 33 66 ASP B CA 1
ATOM 3960 C C . ASP B 1 66 ? -22.438 16.422 -4.801 1 33 66 ASP B C 1
ATOM 3962 O O . ASP B 1 66 ? -21.703 15.797 -5.566 1 33 66 ASP B O 1
ATOM 3966 N N . ILE B 1 67 ? -21.828 17.219 -4.172 1 35.66 67 ILE B N 1
ATOM 3967 C CA . ILE B 1 67 ? -20.531 17.453 -3.549 1 35.66 67 ILE B CA 1
ATOM 3968 C C . ILE B 1 67 ? -19.859 16.109 -3.252 1 35.66 67 ILE B C 1
ATOM 3970 O O . ILE B 1 67 ? -18.641 16.047 -3.043 1 35.66 67 ILE B O 1
ATOM 3974 N N . ILE B 1 68 ? -20.609 15.094 -2.926 1 38.09 68 ILE B N 1
ATOM 3975 C CA . ILE B 1 68 ? -20.125 13.867 -2.295 1 38.09 68 ILE B CA 1
ATOM 3976 C C . ILE B 1 68 ? -19.344 13.039 -3.305 1 38.09 68 ILE B C 1
ATOM 3978 O O . ILE B 1 68 ? -18.406 12.32 -2.934 1 38.09 68 ILE B O 1
ATOM 3982 N N . GLU B 1 69 ? -19.719 12.906 -4.609 1 50.62 69 GLU B N 1
ATOM 3983 C CA . GLU B 1 69 ? -18.938 11.867 -5.277 1 50.62 69 GLU B CA 1
ATOM 3984 C C . GLU B 1 69 ? -17.625 12.414 -5.805 1 50.62 69 GLU B C 1
ATOM 3986 O O . GLU B 1 69 ? -17.375 12.398 -7.012 1 50.62 69 GLU B O 1
ATOM 3991 N N . ASP B 1 70 ? -16.922 13.227 -5 1 55.81 70 ASP B N 1
ATOM 3992 C CA . ASP B 1 70 ? -15.922 14.227 -5.367 1 55.81 70 ASP B CA 1
ATOM 3993 C C . ASP B 1 70 ? -14.578 13.57 -5.688 1 55.81 70 ASP B C 1
ATOM 3995 O O . ASP B 1 70 ? -13.602 14.258 -5.977 1 55.81 70 ASP B O 1
ATOM 3999 N N . TYR B 1 71 ? -14.625 12.281 -5.949 1 63.22 71 TYR B N 1
ATOM 4000 C CA . TYR B 1 71 ? -13.391 11.625 -6.355 1 63.22 71 TYR B CA 1
ATOM 4001 C C . TYR B 1 71 ? -12.227 12.055 -5.469 1 63.22 71 TYR B C 1
ATOM 4003 O O . TYR B 1 71 ? -11.078 12.109 -5.922 1 63.22 71 TYR B O 1
ATOM 4011 N N . ASN B 1 72 ? -12.641 12.523 -4.246 1 74.38 72 ASN B N 1
ATOM 4012 C CA . ASN B 1 72 ? -11.625 12.789 -3.23 1 74.38 72 ASN B CA 1
ATOM 4013 C C . ASN B 1 72 ? -11.141 11.508 -2.564 1 74.38 72 ASN B C 1
ATOM 4015 O O . ASN B 1 72 ? -11.328 10.414 -3.105 1 74.38 72 ASN B O 1
ATOM 4019 N N . TYR B 1 73 ? -10.484 11.695 -1.479 1 79.62 73 TYR B N 1
ATOM 4020 C CA . TYR B 1 73 ? -10.195 10.516 -0.661 1 79.62 73 TYR B CA 1
ATOM 4021 C C . TYR B 1 73 ? -11.469 9.719 -0.393 1 79.62 73 TYR B C 1
ATOM 4023 O O . TYR B 1 73 ? -12.523 10.289 -0.118 1 79.62 73 TYR B O 1
ATOM 4031 N N . GLY B 1 74 ? -11.438 8.5 -0.701 1 82.44 74 GLY B N 1
ATOM 4032 C CA . GLY B 1 74 ? -12.523 7.629 -0.284 1 82.44 74 GLY B CA 1
ATOM 4033 C C . GLY B 1 74 ? -12.273 6.961 1.055 1 82.44 74 GLY B C 1
ATOM 4034 O O . GLY B 1 74 ? -11.219 7.156 1.664 1 82.44 74 GLY B O 1
ATOM 4035 N N . PRO B 1 75 ? -13.312 6.324 1.499 1 89.81 75 PRO B N 1
ATOM 4036 C CA . PRO B 1 75 ? -13.078 5.52 2.699 1 89.81 75 PRO B CA 1
ATOM 4037 C C . PRO B 1 75 ? -11.938 4.512 2.523 1 89.81 75 PRO B C 1
ATOM 4039 O O . PRO B 1 75 ? -11.703 4.039 1.411 1 89.81 75 PRO B O 1
ATOM 4042 N N . THR B 1 76 ? -11.273 4.199 3.613 1 93.31 76 THR B N 1
ATOM 4043 C CA . THR B 1 76 ? -10.117 3.305 3.586 1 93.31 76 THR B CA 1
ATOM 4044 C C . THR B 1 76 ? -10.508 1.94 3.021 1 93.31 76 THR B C 1
ATOM 4046 O O . THR B 1 76 ? -9.727 1.321 2.291 1 93.31 76 THR B O 1
ATOM 4049 N N . ASP B 1 77 ? -11.734 1.501 3.346 1 95.38 77 ASP B N 1
ATOM 4050 C CA . ASP B 1 77 ? -12.148 0.167 2.926 1 95.38 77 ASP B CA 1
ATOM 4051 C C . ASP B 1 77 ? -12.789 0.205 1.54 1 95.38 77 ASP B C 1
ATOM 4053 O O . ASP B 1 77 ? -13.164 -0.837 0.993 1 95.38 77 ASP B O 1
ATOM 4057 N N . GLY B 1 78 ? -12.945 1.365 0.935 1 95.25 78 GLY B N 1
ATOM 4058 C CA . GLY B 1 78 ? -13.438 1.466 -0.429 1 95.25 78 GLY B CA 1
ATOM 4059 C C . GLY B 1 78 ? -14.758 2.201 -0.531 1 95.25 78 GLY B C 1
ATOM 4060 O O . GLY B 1 78 ? -15.492 2.32 0.456 1 95.25 78 GLY B O 1
ATOM 4061 N N . LEU B 1 79 ? -15.102 2.645 -1.713 1 92 79 LEU B N 1
ATOM 4062 C CA . LEU B 1 79 ? -16.344 3.348 -1.987 1 92 79 LEU B CA 1
ATOM 4063 C C . LEU B 1 79 ? -17.547 2.424 -1.796 1 92 79 LEU B C 1
ATOM 4065 O O . LEU B 1 79 ? -17.562 1.305 -2.316 1 92 79 LEU B O 1
ATOM 4069 N N . PRO B 1 80 ? -18.578 2.916 -1.099 1 92.94 80 PRO B N 1
ATOM 4070 C CA . PRO B 1 80 ? -19.719 2.047 -0.801 1 92.94 80 PRO B CA 1
ATOM 4071 C C . PRO B 1 80 ? -20.391 1.501 -2.061 1 92.94 80 PRO B C 1
ATOM 4073 O O . PRO B 1 80 ? -20.734 0.321 -2.113 1 92.94 80 PRO B O 1
ATOM 4076 N N . ASP B 1 81 ? -20.547 2.311 -3.072 1 90.25 81 ASP B N 1
ATOM 4077 C CA . ASP B 1 81 ? -21.234 1.862 -4.285 1 90.25 81 ASP B CA 1
ATOM 4078 C C . ASP B 1 81 ? -20.406 0.817 -5.023 1 90.25 81 ASP B C 1
ATOM 4080 O O . ASP B 1 81 ? -20.953 -0.123 -5.605 1 90.25 81 ASP B O 1
ATOM 4084 N N . VAL B 1 82 ? -19.094 0.967 -4.984 1 93.12 82 VAL B N 1
ATOM 4085 C CA . VAL B 1 82 ? -18.203 -0.018 -5.594 1 93.12 82 VAL B CA 1
ATOM 4086 C C . VAL B 1 82 ? -18.266 -1.322 -4.805 1 93.12 82 VAL B C 1
ATOM 4088 O O . VAL B 1 82 ? -18.391 -2.402 -5.383 1 93.12 82 VAL B O 1
ATOM 4091 N N . ARG B 1 83 ? -18.219 -1.23 -3.479 1 97.31 83 ARG B N 1
ATOM 4092 C CA . ARG B 1 83 ? -18.266 -2.408 -2.619 1 97.31 83 ARG B CA 1
ATOM 4093 C C . ARG B 1 83 ? -19.578 -3.164 -2.818 1 97.31 83 ARG B C 1
ATOM 4095 O O . ARG B 1 83 ? -19.594 -4.398 -2.828 1 97.31 83 ARG B O 1
ATOM 4102 N N . LYS B 1 84 ? -20.688 -2.438 -2.988 1 96.81 84 LYS B N 1
ATOM 4103 C CA . LYS B 1 84 ? -21.984 -3.059 -3.244 1 96.81 84 LYS B CA 1
ATOM 4104 C C . LYS B 1 84 ? -21.984 -3.818 -4.566 1 96.81 84 LYS B C 1
ATOM 4106 O O . LYS B 1 84 ? -22.438 -4.961 -4.637 1 96.81 84 LYS B O 1
ATOM 4111 N N . THR B 1 85 ? -21.438 -3.207 -5.586 1 93.88 85 THR B N 1
ATOM 4112 C CA . THR B 1 85 ? -21.344 -3.842 -6.898 1 93.88 85 THR B CA 1
ATOM 4113 C C . THR B 1 85 ? -20.516 -5.121 -6.82 1 93.88 85 THR B C 1
ATOM 4115 O O . THR B 1 85 ? -20.922 -6.16 -7.344 1 93.88 85 THR B O 1
ATOM 4118 N N . LEU B 1 86 ? -19.438 -5.062 -6.117 1 97 86 LEU B N 1
ATOM 4119 C CA . LEU B 1 86 ? -18.531 -6.203 -6.047 1 97 86 LEU B CA 1
ATOM 4120 C C . LEU B 1 86 ? -19.109 -7.309 -5.176 1 97 86 LEU B C 1
ATOM 4122 O O . LEU B 1 86 ? -18.953 -8.492 -5.477 1 97 86 LEU B O 1
ATOM 4126 N N . ALA B 1 87 ? -19.797 -6.926 -4.117 1 97.5 87 ALA B N 1
ATOM 4127 C CA . ALA B 1 87 ? -20.484 -7.91 -3.289 1 97.5 87 ALA B CA 1
ATOM 4128 C C . ALA B 1 87 ? -21.531 -8.664 -4.094 1 97.5 87 ALA B C 1
ATOM 4130 O O . ALA B 1 87 ? -21.656 -9.891 -3.982 1 97.5 87 ALA B O 1
ATOM 4131 N N . ASN B 1 88 ? -22.281 -7.945 -4.895 1 96.25 88 ASN B N 1
ATOM 4132 C CA . ASN B 1 88 ? -23.281 -8.57 -5.75 1 96.25 88 ASN B CA 1
ATOM 4133 C C . ASN B 1 88 ? -22.641 -9.508 -6.77 1 96.25 88 ASN B C 1
ATOM 4135 O O . ASN B 1 88 ? -23.156 -10.602 -7.023 1 96.25 88 ASN B O 1
ATOM 4139 N N . PHE B 1 89 ? -21.625 -9.086 -7.328 1 95.5 89 PHE B N 1
ATOM 4140 C CA . PHE B 1 89 ? -20.891 -9.914 -8.273 1 95.5 89 PHE B CA 1
ATOM 4141 C C . PHE B 1 89 ? -20.453 -11.219 -7.621 1 95.5 89 PHE B C 1
ATOM 4143 O O . PHE B 1 89 ? -20.641 -12.297 -8.188 1 95.5 89 PHE B O 1
ATOM 4150 N N . LEU B 1 90 ? -19.875 -11.164 -6.363 1 97.19 90 LEU B N 1
ATOM 4151 C CA . LEU B 1 90 ? -19.375 -12.336 -5.648 1 97.19 90 LEU B CA 1
ATOM 4152 C C . LEU B 1 90 ? -20.531 -13.266 -5.273 1 97.19 90 LEU B C 1
ATOM 4154 O O . LEU B 1 90 ? -20.391 -14.492 -5.336 1 97.19 90 LEU B O 1
ATOM 4158 N N . ARG B 1 91 ? -21.609 -12.688 -4.883 1 96.12 91 ARG B N 1
ATOM 4159 C CA . ARG B 1 91 ? -22.797 -13.477 -4.543 1 96.12 91 ARG B CA 1
ATOM 4160 C C . ARG B 1 91 ? -23.281 -14.273 -5.746 1 96.12 91 ARG B C 1
ATOM 4162 O O . ARG B 1 91 ? -23.547 -15.477 -5.633 1 96.12 91 ARG B O 1
ATOM 4169 N N . GLU B 1 92 ? -23.344 -13.641 -6.887 1 94.56 92 GLU B N 1
ATOM 4170 C CA . GLU B 1 92 ? -23.922 -14.25 -8.078 1 94.56 92 GLU B CA 1
ATOM 4171 C C . GLU B 1 92 ? -22.906 -15.148 -8.789 1 94.56 92 GLU B C 1
ATOM 4173 O O . GLU B 1 92 ? -23.203 -16.297 -9.117 1 94.56 92 GLU B O 1
ATOM 4178 N N . ARG B 1 93 ? -21.719 -14.625 -8.984 1 93.69 93 ARG B N 1
ATOM 4179 C CA . ARG B 1 93 ? -20.703 -15.289 -9.797 1 93.69 93 ARG B CA 1
ATOM 4180 C C . ARG B 1 93 ? -20.078 -16.453 -9.047 1 93.69 93 ARG B C 1
ATOM 4182 O O . ARG B 1 93 ? -19.797 -17.5 -9.641 1 93.69 93 ARG B O 1
ATOM 4189 N N . ASP B 1 94 ? -19.875 -16.25 -7.699 1 94.94 94 ASP B N 1
ATOM 4190 C CA . ASP B 1 94 ? -19.125 -17.234 -6.926 1 94.94 94 ASP B CA 1
ATOM 4191 C C . ASP B 1 94 ? -20.031 -17.969 -5.938 1 94.94 94 ASP B C 1
ATOM 4193 O O . ASP B 1 94 ? -19.562 -18.828 -5.184 1 94.94 94 ASP B O 1
ATOM 4197 N N . SER B 1 95 ? -21.297 -17.641 -5.938 1 95.75 95 SER B N 1
ATOM 4198 C CA . SER B 1 95 ? -22.297 -18.266 -5.066 1 95.75 95 SER B CA 1
ATOM 4199 C C . SER B 1 95 ? -21.906 -18.109 -3.598 1 95.75 95 SER B C 1
ATOM 4201 O O . SER B 1 95 ? -22.031 -19.062 -2.816 1 95.75 95 SER B O 1
ATOM 4203 N N . ILE B 1 96 ? -21.328 -17.031 -3.27 1 97.06 96 ILE B N 1
ATOM 4204 C CA . ILE B 1 96 ? -20.969 -16.766 -1.882 1 97.06 96 ILE B CA 1
ATOM 4205 C C . ILE B 1 96 ? -22.188 -16.219 -1.128 1 97.06 96 ILE B C 1
ATOM 4207 O O . ILE B 1 96 ? -22.875 -15.32 -1.611 1 97.06 96 ILE B O 1
ATOM 4211 N N . ASN B 1 97 ? -22.422 -16.781 0.013 1 94.06 97 ASN B N 1
ATOM 4212 C CA . ASN B 1 97 ? -23.562 -16.391 0.835 1 94.06 97 ASN B CA 1
ATOM 4213 C C . ASN B 1 97 ? -23.328 -15.055 1.531 1 94.06 97 ASN B C 1
ATOM 4215 O O . ASN B 1 97 ? -22.859 -15.023 2.674 1 94.06 97 ASN B O 1
ATOM 4219 N N . LEU B 1 98 ? -23.641 -14.016 0.857 1 95 98 LEU B N 1
ATOM 4220 C CA . LEU B 1 98 ? -23.594 -12.672 1.416 1 95 98 LEU B CA 1
ATOM 4221 C C . LEU B 1 98 ? -25 -12.094 1.549 1 95 98 LEU B C 1
ATOM 4223 O O . LEU B 1 98 ? -25.844 -12.297 0.672 1 95 98 LEU B O 1
ATOM 4227 N N . ASP B 1 99 ? -25.281 -11.461 2.703 1 94.31 99 ASP B N 1
ATOM 4228 C CA . ASP B 1 99 ? -26.547 -10.758 2.861 1 94.31 99 ASP B CA 1
ATOM 4229 C C . ASP B 1 99 ? -26.75 -9.734 1.746 1 94.31 99 ASP B C 1
ATOM 4231 O O . ASP B 1 99 ? -25.828 -8.992 1.407 1 94.31 99 ASP B O 1
ATOM 4235 N N . LYS B 1 100 ? -27.938 -9.664 1.144 1 92.44 100 LYS B N 1
ATOM 4236 C CA . LYS B 1 100 ? -28.219 -8.82 -0.016 1 92.44 100 LYS B CA 1
ATOM 4237 C C . LYS B 1 100 ? -28.109 -7.34 0.339 1 92.44 100 LYS B C 1
ATOM 4239 O O . LYS B 1 100 ? -27.703 -6.527 -0.489 1 92.44 100 LYS B O 1
ATOM 4244 N N . ASP B 1 101 ? -28.375 -7 1.569 1 92.75 101 ASP B N 1
ATOM 4245 C CA . ASP B 1 101 ? -28.438 -5.594 1.955 1 92.75 101 ASP B CA 1
ATOM 4246 C C . ASP B 1 101 ? -27.172 -5.164 2.676 1 92.75 101 ASP B C 1
ATOM 4248 O O . ASP B 1 101 ? -26.719 -4.023 2.535 1 92.75 101 ASP B O 1
ATOM 4252 N N . GLU B 1 102 ? -26.547 -6.145 3.373 1 93.94 102 GLU B N 1
ATOM 4253 C CA . GLU B 1 102 ? -25.469 -5.73 4.262 1 93.94 102 GLU B CA 1
ATOM 4254 C C . GLU B 1 102 ? -24.156 -6.441 3.918 1 93.94 102 GLU B C 1
ATOM 4256 O O . GLU B 1 102 ? -23.094 -6.066 4.41 1 93.94 102 GLU B O 1
ATOM 4261 N N . GLY B 1 103 ? -24.25 -7.387 3.027 1 93.94 103 GLY B N 1
ATOM 4262 C CA . GLY B 1 103 ? -23.078 -8.203 2.725 1 93.94 103 GLY B CA 1
ATOM 4263 C C . GLY B 1 103 ? -21.922 -7.398 2.166 1 93.94 103 GLY B C 1
ATOM 4264 O O . GLY B 1 103 ? -20.766 -7.781 2.326 1 93.94 103 GLY B O 1
ATOM 4265 N N . TRP B 1 104 ? -22.25 -6.223 1.529 1 96.25 104 TRP B N 1
ATOM 4266 C CA . TRP B 1 104 ? -21.219 -5.375 0.936 1 96.25 104 TRP B CA 1
ATOM 4267 C C . TRP B 1 104 ? -20.297 -4.82 2.006 1 96.25 104 TRP B C 1
ATOM 4269 O O . TRP B 1 104 ? -19.156 -4.461 1.717 1 96.25 104 TRP B O 1
ATOM 4279 N N . LYS B 1 105 ? -20.688 -4.793 3.281 1 94.62 105 LYS B N 1
ATOM 4280 C CA . LYS B 1 105 ? -19.875 -4.266 4.375 1 94.62 105 LYS B CA 1
ATOM 4281 C C . LYS B 1 105 ? -18.688 -5.172 4.668 1 94.62 105 LYS B C 1
ATOM 4283 O O . LYS B 1 105 ? -17.734 -4.758 5.324 1 94.62 105 LYS B O 1
ATOM 4288 N N . GLN B 1 106 ? -18.719 -6.398 4.148 1 95.12 106 GLN B N 1
ATOM 4289 C CA . GLN B 1 106 ? -17.625 -7.336 4.367 1 95.12 106 GLN B CA 1
ATOM 4290 C C . GLN B 1 106 ? -16.531 -7.164 3.314 1 95.12 106 GLN B C 1
ATOM 4292 O O . GLN B 1 106 ? -15.438 -7.703 3.455 1 95.12 106 GLN B O 1
ATOM 4297 N N . VAL B 1 107 ? -16.859 -6.395 2.283 1 97.62 107 VAL B N 1
ATOM 4298 C CA . VAL B 1 107 ? -15.906 -6.207 1.194 1 97.62 107 VAL B CA 1
ATOM 4299 C C . VAL B 1 107 ? -14.891 -5.137 1.58 1 97.62 107 VAL B C 1
ATOM 4301 O O . VAL B 1 107 ? -15.258 -4.055 2.039 1 97.62 107 VAL B O 1
ATOM 4304 N N . VAL B 1 108 ? -13.641 -5.453 1.482 1 98.19 108 VAL B N 1
ATOM 4305 C CA . VAL B 1 108 ? -12.547 -4.504 1.652 1 98.19 108 VAL B CA 1
ATOM 4306 C C . VAL B 1 108 ? -11.797 -4.344 0.336 1 98.19 108 VAL B C 1
ATOM 4308 O O . VAL B 1 108 ? -11.289 -5.324 -0.221 1 98.19 108 VAL B O 1
ATOM 4311 N N . ILE B 1 109 ? -11.75 -3.127 -0.154 1 98.25 109 ILE B N 1
ATOM 4312 C CA . ILE B 1 109 ? -11.023 -2.816 -1.381 1 98.25 109 ILE B CA 1
ATOM 4313 C C . ILE B 1 109 ? -9.562 -2.506 -1.053 1 98.25 109 ILE B C 1
ATOM 4315 O O . ILE B 1 109 ? -9.273 -1.794 -0.088 1 98.25 109 ILE B O 1
ATOM 4319 N N . THR B 1 110 ? -8.648 -3.07 -1.775 1 98.38 110 THR B N 1
ATOM 4320 C CA . THR B 1 110 ? -7.223 -2.83 -1.625 1 98.38 110 THR B CA 1
ATOM 4321 C C . THR B 1 110 ? -6.594 -2.451 -2.963 1 98.38 110 THR B C 1
ATOM 4323 O O . THR B 1 110 ? -7.234 -2.564 -4.008 1 98.38 110 THR B O 1
ATOM 4326 N N . THR B 1 111 ? -5.395 -1.882 -2.918 1 97.56 111 THR B N 1
ATOM 4327 C CA . THR B 1 111 ? -4.621 -1.61 -4.125 1 97.56 111 THR B CA 1
ATOM 4328 C C . THR B 1 111 ? -3.904 -2.871 -4.602 1 97.56 111 THR B C 1
ATOM 4330 O O . THR B 1 111 ? -2.721 -3.064 -4.32 1 97.56 111 THR B O 1
ATOM 4333 N N . GLY B 1 112 ? -4.66 -3.68 -5.309 1 95.69 112 GLY B N 1
ATOM 4334 C CA . GLY B 1 112 ? -4.219 -5.02 -5.664 1 95.69 112 GLY B CA 1
ATOM 4335 C C . GLY B 1 112 ? -4.379 -6.02 -4.535 1 95.69 112 GLY B C 1
ATOM 4336 O O . GLY B 1 112 ? -4.52 -5.637 -3.373 1 95.69 112 GLY B O 1
ATOM 4337 N N . SER B 1 113 ? -4.309 -7.305 -4.891 1 96 113 SER B N 1
ATOM 4338 C CA . SER B 1 113 ? -4.504 -8.328 -3.871 1 96 113 SER B CA 1
ATOM 4339 C C . SER B 1 113 ? -3.225 -8.562 -3.07 1 96 113 SER B C 1
ATOM 4341 O O . SER B 1 113 ? -3.273 -9.086 -1.954 1 96 113 SER B O 1
ATOM 4343 N N . GLN B 1 114 ? -2.061 -8.18 -3.641 1 96.81 114 GLN B N 1
ATOM 4344 C CA . GLN B 1 114 ? -0.817 -8.266 -2.881 1 96.81 114 GLN B CA 1
ATOM 4345 C C . GLN B 1 114 ? -0.912 -7.477 -1.578 1 96.81 114 GLN B C 1
ATOM 4347 O O . GLN B 1 114 ? -0.399 -7.91 -0.545 1 96.81 114 GLN B O 1
ATOM 4352 N N . GLN B 1 115 ? -1.584 -6.309 -1.663 1 98.19 115 GLN B N 1
ATOM 4353 C CA . GLN B 1 115 ? -1.754 -5.512 -0.451 1 98.19 115 GLN B CA 1
ATOM 4354 C C . GLN B 1 115 ? -2.568 -6.273 0.594 1 98.19 115 GLN B C 1
ATOM 4356 O O . GLN B 1 115 ? -2.279 -6.191 1.79 1 98.19 115 GLN B O 1
ATOM 4361 N N . MET B 1 116 ? -3.564 -6.992 0.165 1 98 116 MET B N 1
ATOM 4362 C CA . MET B 1 116 ? -4.375 -7.762 1.104 1 98 116 MET B CA 1
ATOM 4363 C C . MET B 1 116 ? -3.545 -8.852 1.776 1 98 116 MET B C 1
ATOM 4365 O O . MET B 1 116 ? -3.727 -9.133 2.963 1 98 116 MET B O 1
ATOM 4369 N N . ILE B 1 117 ? -2.689 -9.508 0.991 1 98.38 117 ILE B N 1
ATOM 4370 C CA . ILE B 1 117 ? -1.781 -10.5 1.56 1 98.38 117 ILE B CA 1
ATOM 4371 C C . ILE B 1 117 ? -0.977 -9.867 2.693 1 98.38 117 ILE B C 1
ATOM 4373 O O . ILE B 1 117 ? -0.958 -10.391 3.812 1 98.38 117 ILE B O 1
ATOM 4377 N N . TYR B 1 118 ? -0.39 -8.758 2.432 1 98.38 118 TYR B N 1
ATOM 4378 C CA . TYR B 1 118 ? 0.437 -8.102 3.438 1 98.38 118 TYR B CA 1
ATOM 4379 C C . TYR B 1 118 ? -0.387 -7.723 4.664 1 98.38 118 TYR B C 1
ATOM 4381 O O . TYR B 1 118 ? 0.003 -8.016 5.797 1 98.38 118 TYR B O 1
ATOM 4389 N N . LEU B 1 119 ? -1.514 -7.059 4.418 1 98.38 119 LEU B N 1
ATOM 4390 C CA . LEU B 1 119 ? -2.352 -6.562 5.504 1 98.38 119 LEU B CA 1
ATOM 4391 C C . LEU B 1 119 ? -2.834 -7.707 6.387 1 98.38 119 LEU B C 1
ATOM 4393 O O . LEU B 1 119 ? -2.828 -7.594 7.617 1 98.38 119 LEU B O 1
ATOM 4397 N N . THR B 1 120 ? -3.266 -8.812 5.762 1 98.06 120 THR B N 1
ATOM 4398 C CA . THR B 1 120 ? -3.75 -9.969 6.504 1 98.06 120 THR B CA 1
ATOM 4399 C C . THR B 1 120 ? -2.646 -10.547 7.387 1 98.06 120 THR B C 1
ATOM 4401 O O . THR B 1 120 ? -2.854 -10.773 8.578 1 98.06 120 THR B O 1
ATOM 4404 N N . LEU B 1 121 ? -1.505 -10.727 6.809 1 98.38 121 LEU B N 1
ATOM 4405 C CA . LEU B 1 121 ? -0.388 -11.305 7.551 1 98.38 121 LEU B CA 1
ATOM 4406 C C . LEU B 1 121 ? 0.082 -10.352 8.648 1 98.38 121 LEU B C 1
ATOM 4408 O O . LEU B 1 121 ? 0.415 -10.781 9.75 1 98.38 121 LEU B O 1
ATOM 4412 N N . ASP B 1 122 ? 0.08 -9.07 8.305 1 97.62 122 ASP B N 1
ATOM 4413 C CA . ASP B 1 122 ? 0.469 -8.031 9.25 1 97.62 122 ASP B CA 1
ATOM 4414 C C . ASP B 1 122 ? -0.425 -8.055 10.484 1 97.62 122 ASP B C 1
ATOM 4416 O O . ASP B 1 122 ? 0.043 -7.809 11.602 1 97.62 122 ASP B O 1
ATOM 4420 N N . VAL B 1 123 ? -1.688 -8.336 10.359 1 97.44 123 VAL B N 1
ATOM 4421 C CA . VAL B 1 123 ? -2.672 -8.32 11.438 1 97.44 123 VAL B CA 1
ATOM 4422 C C . VAL B 1 123 ? -2.623 -9.648 12.203 1 97.44 123 VAL B C 1
ATOM 4424 O O . VAL B 1 123 ? -2.854 -9.68 13.414 1 97.44 123 VAL B O 1
ATOM 4427 N N . LEU B 1 124 ? -2.201 -10.734 11.555 1 97.56 124 LEU B N 1
ATOM 4428 C CA . LEU B 1 124 ? -2.314 -12.055 12.156 1 97.56 124 LEU B CA 1
ATOM 4429 C C . LEU B 1 124 ? -1.004 -12.461 12.82 1 97.56 124 LEU B C 1
ATOM 4431 O O . LEU B 1 124 ? -1.006 -13.242 13.781 1 97.56 124 LEU B O 1
ATOM 4435 N N . LEU B 1 125 ? 0.154 -11.93 12.367 1 97.5 125 LEU B N 1
ATOM 4436 C CA . LEU B 1 125 ? 1.4 -12.594 12.734 1 97.5 125 LEU B CA 1
ATOM 4437 C C . LEU B 1 125 ? 2.17 -11.773 13.766 1 97.5 125 LEU B C 1
ATOM 4439 O O . LEU B 1 125 ? 2.246 -10.547 13.656 1 97.5 125 LEU B O 1
ATOM 4443 N N . ASN B 1 126 ? 2.65 -12.367 14.758 1 96.94 126 ASN B N 1
ATOM 4444 C CA . ASN B 1 126 ? 3.814 -12 15.555 1 96.94 126 ASN B CA 1
ATOM 4445 C C . ASN B 1 126 ? 5.043 -12.812 15.156 1 96.94 126 ASN B C 1
ATOM 4447 O O . ASN B 1 126 ? 4.926 -13.852 14.5 1 96.94 126 ASN B O 1
ATOM 4451 N N . PRO B 1 127 ? 6.25 -12.312 15.453 1 96.31 127 PRO B N 1
ATOM 4452 C CA . PRO B 1 127 ? 7.441 -13.109 15.172 1 96.31 127 PRO B CA 1
ATOM 4453 C C . PRO B 1 127 ? 7.328 -14.539 15.688 1 96.31 127 PRO B C 1
ATOM 4455 O O . PRO B 1 127 ? 6.926 -14.758 16.844 1 96.31 127 PRO B O 1
ATOM 4458 N N . GLY B 1 128 ? 7.543 -15.477 14.82 1 96.62 128 GLY B N 1
ATOM 4459 C CA . GLY B 1 128 ? 7.539 -16.875 15.211 1 96.62 128 GLY B CA 1
ATOM 4460 C C . GLY B 1 128 ? 6.215 -17.562 14.945 1 96.62 128 GLY B C 1
ATOM 4461 O O . GLY B 1 128 ? 6.129 -18.797 15 1 96.62 128 GLY B O 1
ATOM 4462 N N . ASP B 1 129 ? 5.152 -16.859 14.664 1 97.88 129 ASP B N 1
ATOM 4463 C CA . ASP B 1 129 ? 3.879 -17.484 14.328 1 97.88 129 ASP B CA 1
ATOM 4464 C C . ASP B 1 129 ? 3.986 -18.297 13.031 1 97.88 129 ASP B C 1
ATOM 4466 O O . ASP B 1 129 ? 4.781 -17.969 12.156 1 97.88 129 ASP B O 1
ATOM 4470 N N . ILE B 1 130 ? 3.195 -19.375 12.906 1 98.31 130 ILE B N 1
ATOM 4471 C CA . ILE B 1 130 ? 3.381 -20.359 11.852 1 98.31 130 ILE B CA 1
ATOM 4472 C C . ILE B 1 130 ? 2.254 -20.234 10.82 1 98.31 130 ILE B C 1
ATOM 4474 O O . ILE B 1 130 ? 1.086 -20.078 11.188 1 98.31 130 ILE B O 1
ATOM 4478 N N . VAL B 1 131 ? 2.578 -20.25 9.555 1 98.69 131 VAL B N 1
ATOM 4479 C CA . VAL B 1 131 ? 1.654 -20.266 8.43 1 98.69 131 VAL B CA 1
ATOM 4480 C C . VAL B 1 131 ? 1.884 -21.531 7.598 1 98.69 131 VAL B C 1
ATOM 4482 O O . VAL B 1 131 ? 3.025 -21.875 7.285 1 98.69 131 VAL B O 1
ATOM 4485 N N . ILE B 1 132 ? 0.841 -22.25 7.258 1 98.81 132 ILE B N 1
ATOM 4486 C CA . ILE B 1 132 ? 0.908 -23.391 6.359 1 98.81 132 ILE B CA 1
ATOM 4487 C C . ILE B 1 132 ? 0.763 -22.922 4.914 1 98.81 132 ILE B C 1
ATOM 4489 O O . ILE B 1 132 ? -0.172 -22.203 4.582 1 98.81 132 ILE B O 1
ATOM 4493 N N . VAL B 1 133 ? 1.687 -23.328 4.09 1 98.69 133 VAL B N 1
ATOM 4494 C CA . VAL B 1 133 ? 1.671 -22.938 2.682 1 98.69 133 VAL B CA 1
ATOM 4495 C C . VAL B 1 133 ? 1.872 -24.172 1.804 1 98.69 133 VAL B C 1
ATOM 4497 O O . VAL B 1 133 ? 2.434 -25.172 2.252 1 98.69 133 VAL B O 1
ATOM 4500 N N . PRO B 1 134 ? 1.385 -24.109 0.552 1 98.62 134 PRO B N 1
ATOM 4501 C CA . PRO B 1 134 ? 1.724 -25.188 -0.383 1 98.62 134 PRO B CA 1
ATOM 4502 C C . PRO B 1 134 ? 3.199 -25.172 -0.777 1 98.62 134 PRO B C 1
ATOM 4504 O O . PRO B 1 134 ? 3.889 -24.172 -0.592 1 98.62 134 PRO B O 1
ATOM 4507 N N . ALA B 1 135 ? 3.701 -26.312 -1.21 1 97.75 135 ALA B N 1
ATOM 4508 C CA . ALA B 1 135 ? 5.027 -26.469 -1.803 1 97.75 135 ALA B CA 1
ATOM 4509 C C . ALA B 1 135 ? 4.93 -27.016 -3.225 1 97.75 135 ALA B C 1
ATOM 4511 O O . ALA B 1 135 ? 4.633 -28.203 -3.426 1 97.75 135 ALA B O 1
ATOM 4512 N N . PRO B 1 136 ? 5.207 -26.203 -4.23 1 97.25 136 PRO B N 1
ATOM 4513 C CA . PRO B 1 136 ? 5.707 -24.828 -4.223 1 97.25 136 PRO B CA 1
ATOM 4514 C C . PRO B 1 136 ? 4.621 -23.812 -3.891 1 97.25 136 PRO B C 1
ATOM 4516 O O . PRO B 1 136 ? 3.443 -24.156 -3.801 1 97.25 136 PRO B O 1
ATOM 4519 N N . VAL B 1 137 ? 5.09 -22.547 -3.621 1 97.06 137 VAL B N 1
ATOM 4520 C CA . VAL B 1 137 ? 4.172 -21.516 -3.172 1 97.06 137 VAL B CA 1
ATOM 4521 C C . VAL B 1 137 ? 4.508 -20.188 -3.859 1 97.06 137 VAL B C 1
ATOM 4523 O O . VAL B 1 137 ? 5.652 -19.969 -4.25 1 97.06 137 VAL B O 1
ATOM 4526 N N . TYR B 1 138 ? 3.525 -19.344 -4.012 1 96.12 138 TYR B N 1
ATOM 4527 C CA . TYR B 1 138 ? 3.668 -18.016 -4.574 1 96.12 138 TYR B CA 1
ATOM 4528 C C . TYR B 1 138 ? 4.688 -17.188 -3.789 1 96.12 138 TYR B C 1
ATOM 4530 O O . TYR B 1 138 ? 4.531 -16.984 -2.582 1 96.12 138 TYR B O 1
ATOM 4538 N N . LEU B 1 139 ? 5.598 -16.594 -4.445 1 90.75 139 LEU B N 1
ATOM 4539 C CA . LEU B 1 139 ? 6.73 -15.906 -3.84 1 90.75 139 LEU B CA 1
ATOM 4540 C C . LEU B 1 139 ? 6.27 -14.641 -3.115 1 90.75 139 LEU B C 1
ATOM 4542 O O . LEU B 1 139 ? 6.805 -14.297 -2.059 1 90.75 139 LEU B O 1
ATOM 4546 N N . GLY B 1 140 ? 5.305 -13.938 -3.725 1 91.69 140 GLY B N 1
ATOM 4547 C CA . GLY B 1 140 ? 4.809 -12.711 -3.121 1 91.69 140 GLY B CA 1
ATOM 4548 C C . GLY B 1 140 ? 4.156 -12.938 -1.769 1 91.69 140 GLY B C 1
ATOM 4549 O O . GLY B 1 140 ? 4.051 -12.008 -0.964 1 91.69 140 GLY B O 1
ATOM 4550 N N . PHE B 1 141 ? 3.75 -14.164 -1.479 1 95.81 141 PHE B N 1
ATOM 4551 C CA . PHE B 1 141 ? 3.156 -14.508 -0.193 1 95.81 141 PHE B CA 1
ATOM 4552 C C . PHE B 1 141 ? 4.234 -14.891 0.815 1 95.81 141 PHE B C 1
ATOM 4554 O O . PHE B 1 141 ? 4.273 -14.359 1.925 1 95.81 141 PHE B O 1
ATOM 4561 N N . VAL B 1 142 ? 5.137 -15.766 0.432 1 93.38 142 VAL B N 1
ATOM 4562 C CA . VAL B 1 142 ? 6.078 -16.375 1.372 1 93.38 142 VAL B CA 1
ATOM 4563 C C . VAL B 1 142 ? 7.098 -15.328 1.823 1 93.38 142 VAL B C 1
ATOM 4565 O O . VAL B 1 142 ? 7.543 -15.344 2.973 1 93.38 142 VAL B O 1
ATOM 4568 N N . ASN B 1 143 ? 7.477 -14.391 0.979 1 92.12 143 ASN B N 1
ATOM 4569 C CA . ASN B 1 143 ? 8.438 -13.352 1.348 1 92.12 143 ASN B CA 1
ATOM 4570 C C . ASN B 1 143 ? 7.852 -12.391 2.381 1 92.12 143 ASN B C 1
ATOM 4572 O O . ASN B 1 143 ? 8.578 -11.875 3.232 1 92.12 143 ASN B O 1
ATOM 4576 N N . VAL B 1 144 ? 6.543 -12.219 2.324 1 95.94 144 VAL B N 1
ATOM 4577 C CA . VAL B 1 144 ? 5.895 -11.352 3.305 1 95.94 144 VAL B CA 1
ATOM 4578 C C . VAL B 1 144 ? 5.941 -12.008 4.684 1 95.94 144 VAL B C 1
ATOM 4580 O O . VAL B 1 144 ? 6.129 -11.328 5.695 1 95.94 144 VAL B O 1
ATOM 4583 N N . ILE B 1 145 ? 5.797 -13.367 4.758 1 96.94 145 ILE B N 1
ATOM 4584 C CA . ILE B 1 145 ? 5.914 -14.078 6.027 1 96.94 145 ILE B CA 1
ATOM 4585 C C . ILE B 1 145 ? 7.297 -13.844 6.625 1 96.94 145 ILE B C 1
ATOM 4587 O O . ILE B 1 145 ? 7.426 -13.508 7.805 1 96.94 145 ILE B O 1
ATOM 4591 N N . THR B 1 146 ? 8.32 -13.969 5.762 1 94.19 146 THR B N 1
ATOM 4592 C CA . THR B 1 146 ? 9.695 -13.773 6.195 1 94.19 146 THR B CA 1
ATOM 4593 C C . THR B 1 146 ? 9.914 -12.336 6.668 1 94.19 146 THR B C 1
ATOM 4595 O O . THR B 1 146 ? 10.555 -12.109 7.695 1 94.19 146 THR B O 1
ATOM 4598 N N . LYS B 1 147 ? 9.367 -11.438 5.949 1 94.44 147 LYS B N 1
ATOM 4599 C CA . LYS B 1 147 ? 9.508 -10.023 6.273 1 94.44 147 LYS B CA 1
ATOM 4600 C C . LYS B 1 147 ? 8.93 -9.711 7.648 1 94.44 147 LYS B C 1
ATOM 4602 O O . LYS B 1 147 ? 9.484 -8.898 8.391 1 94.44 147 LYS B O 1
ATOM 4607 N N . LEU B 1 148 ? 7.84 -10.352 7.984 1 96.31 148 LEU B N 1
ATOM 4608 C CA . LEU B 1 148 ? 7.141 -10.109 9.242 1 96.31 148 LEU B CA 1
ATOM 4609 C C . LEU B 1 148 ? 7.633 -11.07 10.32 1 96.31 148 LEU B C 1
ATOM 4611 O O . LEU B 1 148 ? 7.008 -11.195 11.383 1 96.31 148 LEU B O 1
ATOM 4615 N N . TYR B 1 149 ? 8.727 -11.852 10.031 1 95.94 149 TYR B N 1
ATOM 4616 C CA . TYR B 1 149 ? 9.438 -12.719 10.953 1 95.94 149 TYR B CA 1
ATOM 4617 C C . TYR B 1 149 ? 8.578 -13.914 11.359 1 95.94 149 TYR B C 1
ATOM 4619 O O . TYR B 1 149 ? 8.734 -14.461 12.453 1 95.94 149 TYR B O 1
ATOM 4627 N N . GLY B 1 150 ? 7.574 -14.227 10.484 1 96.81 150 GLY B N 1
ATOM 4628 C CA . GLY B 1 150 ? 6.809 -15.445 10.68 1 96.81 150 GLY B CA 1
ATOM 4629 C C . GLY B 1 150 ? 7.566 -16.688 10.266 1 96.81 150 GLY B C 1
ATOM 4630 O O . GLY B 1 150 ? 8.656 -16.609 9.695 1 96.81 150 GLY B O 1
ATOM 4631 N N . ASP B 1 151 ? 6.98 -17.812 10.625 1 97.25 151 ASP B N 1
ATOM 4632 C CA . ASP B 1 151 ? 7.516 -19.125 10.234 1 97.25 151 ASP B CA 1
ATOM 4633 C C . ASP B 1 151 ? 6.586 -19.828 9.25 1 97.25 151 ASP B C 1
ATOM 4635 O O . ASP B 1 151 ? 5.398 -19.5 9.172 1 97.25 151 ASP B O 1
ATOM 4639 N N . THR B 1 152 ? 7.16 -20.719 8.453 1 97.88 152 THR B N 1
ATOM 4640 C CA . THR B 1 152 ? 6.387 -21.406 7.426 1 97.88 152 THR B CA 1
ATOM 4641 C C . THR B 1 152 ? 6.5 -22.922 7.574 1 97.88 152 THR B C 1
ATOM 4643 O O . THR B 1 152 ? 7.566 -23.438 7.918 1 97.88 152 THR B O 1
ATOM 4646 N N . ILE B 1 153 ? 5.453 -23.594 7.414 1 98.75 153 ILE B N 1
ATOM 4647 C CA . ILE B 1 153 ? 5.441 -25.031 7.141 1 98.75 153 ILE B CA 1
ATOM 4648 C C . ILE B 1 153 ? 4.879 -25.281 5.746 1 98.75 153 ILE B C 1
ATOM 4650 O O . ILE B 1 153 ? 3.686 -25.094 5.504 1 98.75 153 ILE B O 1
ATOM 4654 N N . ALA B 1 154 ? 5.746 -25.656 4.887 1 98.56 154 ALA B N 1
ATOM 4655 C CA . ALA B 1 154 ? 5.344 -26 3.527 1 98.56 154 ALA B CA 1
ATOM 4656 C C . ALA B 1 154 ? 4.812 -27.438 3.457 1 98.56 154 ALA B C 1
ATOM 4658 O O . ALA B 1 154 ? 5.34 -28.328 4.117 1 98.56 154 ALA B O 1
ATOM 4659 N N . VAL B 1 155 ? 3.766 -27.625 2.709 1 98.75 155 VAL B N 1
ATOM 4660 C CA . VAL B 1 155 ? 3.135 -28.922 2.58 1 98.75 155 VAL B CA 1
ATOM 4661 C C . VAL B 1 155 ? 3.08 -29.328 1.109 1 98.75 155 VAL B C 1
ATOM 4663 O O . VAL B 1 155 ? 2.512 -28.609 0.283 1 98.75 155 VAL B O 1
ATOM 4666 N N . PRO B 1 156 ? 3.646 -30.438 0.779 1 96.81 156 PRO B N 1
ATOM 4667 C CA . PRO B 1 156 ? 3.656 -30.875 -0.62 1 96.81 156 PRO B CA 1
ATOM 4668 C C . PRO B 1 156 ? 2.268 -31.25 -1.13 1 96.81 156 PRO B C 1
ATOM 4670 O O . PRO B 1 156 ? 1.341 -31.422 -0.335 1 96.81 156 PRO B O 1
ATOM 4673 N N . GLY B 1 157 ? 2.178 -31.25 -2.41 1 96.94 157 GLY B N 1
ATOM 4674 C CA . GLY B 1 157 ? 0.968 -31.672 -3.1 1 96.94 157 GLY B CA 1
ATOM 4675 C C . GLY B 1 157 ? 1.233 -32.625 -4.246 1 96.94 157 GLY B C 1
ATOM 4676 O O . GLY B 1 157 ? 2.287 -33.281 -4.297 1 96.94 157 GLY B O 1
ATOM 4677 N N . ASP B 1 158 ? 0.202 -32.875 -5.016 1 96.69 158 ASP B N 1
ATOM 4678 C CA . ASP B 1 158 ? 0.272 -33.719 -6.223 1 96.69 158 ASP B CA 1
ATOM 4679 C C . ASP B 1 158 ? -0.373 -33 -7.41 1 96.69 158 ASP B C 1
ATOM 4681 O O . ASP B 1 158 ? -0.424 -31.766 -7.449 1 96.69 158 ASP B O 1
ATOM 4685 N N . LYS B 1 159 ? -0.733 -33.688 -8.43 1 95.62 159 LYS B N 1
ATOM 4686 C CA . LYS B 1 159 ? -1.246 -33.125 -9.664 1 95.62 159 LYS B CA 1
ATOM 4687 C C . LYS B 1 159 ? -2.518 -32.312 -9.414 1 95.62 159 LYS B C 1
ATOM 4689 O O . LYS B 1 159 ? -2.922 -31.5 -10.25 1 95.62 159 LYS B O 1
ATOM 4694 N N . ASP B 1 160 ? -3.125 -32.562 -8.211 1 96.94 160 ASP B N 1
ATOM 4695 C CA . ASP B 1 160 ? -4.375 -31.891 -7.891 1 96.94 160 ASP B CA 1
ATOM 4696 C C . ASP B 1 160 ? -4.148 -30.781 -6.855 1 96.94 160 ASP B C 1
ATOM 4698 O O . ASP B 1 160 ? -5.105 -30.203 -6.34 1 96.94 160 ASP B O 1
ATOM 4702 N N . GLY B 1 161 ? -2.93 -30.5 -6.508 1 97.88 161 GLY B N 1
ATOM 4703 C CA . GLY B 1 161 ? -2.613 -29.438 -5.566 1 97.88 161 GLY B CA 1
ATOM 4704 C C . GLY B 1 161 ? -2.281 -29.953 -4.18 1 97.88 161 GLY B C 1
ATOM 4705 O O . GLY B 1 161 ? -1.992 -31.141 -4 1 97.88 161 GLY B O 1
ATOM 4706 N N . ILE B 1 162 ? -2.264 -29.109 -3.203 1 98.62 162 ILE B N 1
ATOM 4707 C CA . ILE B 1 162 ? -1.896 -29.406 -1.822 1 98.62 162 ILE B CA 1
ATOM 4708 C C . ILE B 1 162 ? -2.773 -30.531 -1.28 1 98.62 162 ILE B C 1
ATOM 4710 O O . ILE B 1 162 ? -3.973 -30.578 -1.564 1 98.62 162 ILE B O 1
ATOM 4714 N N . ILE B 1 163 ? -2.217 -31.453 -0.481 1 98.75 163 ILE B N 1
ATOM 4715 C CA . ILE B 1 163 ? -2.936 -32.594 0.049 1 98.75 163 ILE B CA 1
ATOM 4716 C C . ILE B 1 163 ? -3.434 -32.281 1.459 1 98.75 163 ILE B C 1
ATOM 4718 O O . ILE B 1 163 ? -2.637 -32.125 2.387 1 98.75 163 ILE B O 1
ATOM 4722 N N . PRO B 1 164 ? -4.727 -32.281 1.675 1 98.81 164 PRO B N 1
ATOM 4723 C CA . PRO B 1 164 ? -5.289 -31.875 2.965 1 98.81 164 PRO B CA 1
ATOM 4724 C C . PRO B 1 164 ? -4.832 -32.75 4.113 1 98.81 164 PRO B C 1
ATOM 4726 O O . PRO B 1 164 ? -4.59 -32.281 5.223 1 98.81 164 PRO B O 1
ATOM 4729 N N . ASP B 1 165 ? -4.656 -34.062 3.877 1 98.5 165 ASP B N 1
ATOM 4730 C CA . ASP B 1 165 ? -4.199 -34.938 4.938 1 98.5 165 ASP B CA 1
ATOM 4731 C C . ASP B 1 165 ? -2.816 -34.531 5.438 1 98.5 165 ASP B C 1
ATOM 4733 O O . ASP B 1 165 ? -2.533 -34.625 6.633 1 98.5 165 ASP B O 1
ATOM 4737 N N . TYR B 1 166 ? -2 -34.125 4.523 1 98.81 166 TYR B N 1
ATOM 4738 C CA . TYR B 1 166 ? -0.673 -33.656 4.902 1 98.81 166 TYR B CA 1
ATOM 4739 C C . TYR B 1 166 ? -0.76 -32.375 5.695 1 98.81 166 TYR B C 1
ATOM 4741 O O . TYR B 1 166 ? 0.057 -32.125 6.582 1 98.81 166 TYR B O 1
ATOM 4749 N N . VAL B 1 167 ? -1.746 -31.531 5.406 1 98.88 167 VAL B N 1
ATOM 4750 C CA . VAL B 1 167 ? -1.971 -30.297 6.148 1 98.88 167 VAL B CA 1
ATOM 4751 C C . VAL B 1 167 ? -2.346 -30.625 7.594 1 98.88 167 VAL B C 1
ATOM 4753 O O . VAL B 1 167 ? -1.789 -30.062 8.531 1 98.88 167 VAL B O 1
ATOM 4756 N N . GLU B 1 168 ? -3.238 -31.547 7.734 1 98.62 168 GLU B N 1
ATOM 4757 C CA . GLU B 1 168 ? -3.68 -31.969 9.062 1 98.62 168 GLU B CA 1
ATOM 4758 C C . GLU B 1 168 ? -2.518 -32.531 9.883 1 98.62 168 GLU B C 1
ATOM 4760 O O . GLU B 1 168 ? -2.354 -32.188 11.055 1 98.62 168 GLU B O 1
ATOM 4765 N N . ASP B 1 169 ? -1.738 -33.344 9.227 1 98.56 169 ASP B N 1
ATOM 4766 C CA . ASP B 1 169 ? -0.579 -33.938 9.898 1 98.56 169 ASP B CA 1
ATOM 4767 C C . ASP B 1 169 ? 0.429 -32.844 10.281 1 98.56 169 ASP B C 1
ATOM 4769 O O . ASP B 1 169 ? 1.013 -32.875 11.367 1 98.56 169 ASP B O 1
ATOM 4773 N N . ALA B 1 170 ? 0.662 -31.938 9.406 1 98.69 170 ALA B N 1
ATOM 4774 C CA . ALA B 1 170 ? 1.603 -30.859 9.664 1 98.69 170 ALA B CA 1
ATOM 4775 C C . ALA B 1 170 ? 1.169 -30.031 10.875 1 98.69 170 ALA B C 1
ATOM 4777 O O . ALA B 1 170 ? 2.004 -29.625 11.688 1 98.69 170 ALA B O 1
ATOM 4778 N N . ILE B 1 171 ? -0.147 -29.781 10.992 1 98.5 171 ILE B N 1
ATOM 4779 C CA . ILE B 1 171 ? -0.688 -29.031 12.117 1 98.5 171 ILE B CA 1
ATOM 4780 C C . ILE B 1 171 ? -0.422 -29.797 13.422 1 98.5 171 ILE B C 1
ATOM 4782 O O . ILE B 1 171 ? 0.052 -29.219 14.398 1 98.5 171 ILE B O 1
ATOM 4786 N N . LYS B 1 172 ? -0.644 -31.094 13.383 1 98.19 172 LYS B N 1
ATOM 4787 C CA . LYS B 1 172 ? -0.405 -31.938 14.555 1 98.19 172 LYS B CA 1
ATOM 4788 C C . LYS B 1 172 ? 1.069 -31.922 14.945 1 98.19 172 LYS B C 1
ATOM 4790 O O . LYS B 1 172 ? 1.402 -31.797 16.125 1 98.19 172 LYS B O 1
ATOM 4795 N N . LYS B 1 173 ? 1.878 -32.031 13.984 1 98.12 173 LYS B N 1
ATOM 4796 C CA . LYS B 1 173 ? 3.316 -32.031 14.234 1 98.12 173 LYS B CA 1
ATOM 4797 C C . LYS B 1 173 ? 3.791 -30.688 14.766 1 98.12 173 LYS B C 1
ATOM 4799 O O . LYS B 1 173 ? 4.66 -30.641 15.633 1 98.12 173 LYS B O 1
ATOM 4804 N N . ALA B 1 174 ? 3.248 -29.625 14.203 1 98 174 ALA B N 1
ATOM 4805 C CA . ALA B 1 174 ? 3.604 -28.281 14.68 1 98 174 ALA B CA 1
ATOM 4806 C C . ALA B 1 174 ? 3.266 -28.125 16.156 1 98 174 ALA B C 1
ATOM 4808 O O . ALA B 1 174 ? 4.078 -27.609 16.938 1 98 174 ALA B O 1
ATOM 4809 N N . GLN B 1 175 ? 2.096 -28.547 16.547 1 97.19 175 GLN B N 1
ATOM 4810 C CA . GLN B 1 175 ? 1.657 -28.453 17.938 1 97.19 175 GLN B CA 1
ATOM 4811 C C . GLN B 1 175 ? 2.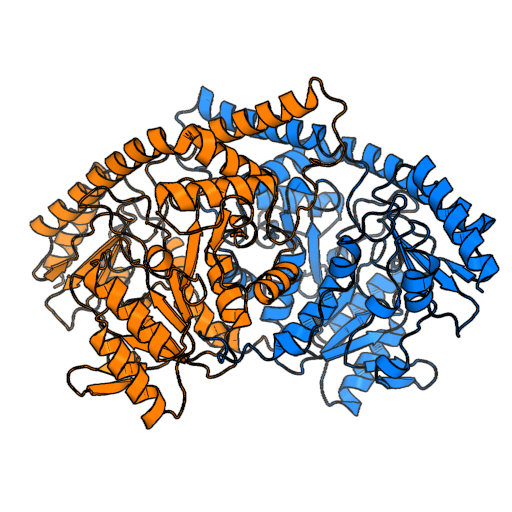525 -29.312 18.844 1 97.19 175 GLN B C 1
ATOM 4813 O O . GLN B 1 175 ? 2.916 -28.875 19.938 1 97.19 175 GLN B O 1
ATOM 4818 N N . ARG B 1 176 ? 2.861 -30.422 18.391 1 96.75 176 ARG B N 1
ATOM 4819 C CA . ARG B 1 176 ? 3.592 -31.375 19.219 1 96.75 176 ARG B CA 1
ATOM 4820 C C . ARG B 1 176 ? 5.066 -31 19.297 1 96.75 176 ARG B C 1
ATOM 4822 O O . ARG B 1 176 ? 5.637 -30.969 20.391 1 96.75 176 ARG B O 1
ATOM 4829 N N . ASP B 1 177 ? 5.68 -30.719 18.172 1 95.88 177 ASP B N 1
ATOM 4830 C CA . ASP B 1 177 ? 7.133 -30.609 18.078 1 95.88 177 ASP B CA 1
ATOM 4831 C C . ASP B 1 177 ? 7.578 -29.156 18.312 1 95.88 177 ASP B C 1
ATOM 4833 O O . ASP B 1 177 ? 8.688 -28.906 18.781 1 95.88 177 ASP B O 1
ATOM 4837 N N . LEU B 1 178 ? 6.711 -28.219 17.984 1 95.69 178 LEU B N 1
ATOM 4838 C CA . LEU B 1 178 ? 7.098 -26.812 18.062 1 95.69 178 LEU B CA 1
ATOM 4839 C C . LEU B 1 178 ? 6.309 -26.078 19.141 1 95.69 178 LEU B C 1
ATOM 4841 O O . LEU B 1 178 ? 6.633 -24.953 19.516 1 95.69 178 LEU B O 1
ATOM 4845 N N . GLY B 1 179 ? 5.238 -26.719 19.656 1 96.12 179 GLY B N 1
ATOM 4846 C CA . GLY B 1 179 ? 4.422 -26.125 20.703 1 96.12 179 GLY B CA 1
ATOM 4847 C C . GLY B 1 179 ? 3.568 -24.969 20.219 1 96.12 179 GLY B C 1
ATOM 4848 O O . GLY B 1 179 ? 3.227 -24.078 20.984 1 96.12 179 GLY B O 1
ATOM 4849 N N . LYS B 1 180 ? 3.314 -24.938 18.922 1 95.44 180 LYS B N 1
ATOM 4850 C CA . LYS B 1 180 ? 2.58 -23.812 18.328 1 95.44 180 LYS B CA 1
ATOM 4851 C C . LYS B 1 180 ? 1.582 -24.297 17.281 1 95.44 180 LYS B C 1
ATOM 4853 O O . LYS B 1 180 ? 1.914 -25.125 16.438 1 95.44 180 LYS B O 1
ATOM 4858 N N . LYS B 1 181 ? 0.433 -23.766 17.344 1 96.38 181 LYS B N 1
ATOM 4859 C CA . LYS B 1 181 ? -0.579 -24 16.312 1 96.38 181 LYS B CA 1
ATOM 4860 C C . LYS B 1 181 ? -0.463 -22.969 15.188 1 96.38 181 LYS B C 1
ATOM 4862 O O . LYS B 1 181 ? -0.346 -21.781 15.445 1 96.38 181 LYS B O 1
ATOM 4867 N N . PRO B 1 182 ? -0.465 -23.453 13.945 1 98 182 PRO B N 1
ATOM 4868 C CA . PRO B 1 182 ? -0.5 -22.484 12.844 1 98 182 PRO B CA 1
ATOM 4869 C C . PRO B 1 182 ? -1.705 -21.547 12.922 1 98 182 PRO B C 1
ATOM 4871 O O . PRO B 1 182 ? -2.758 -21.938 13.438 1 98 182 PRO B O 1
ATOM 4874 N N . LYS B 1 183 ? -1.571 -20.375 12.398 1 97.81 183 LYS B N 1
ATOM 4875 C CA . LYS B 1 183 ? -2.635 -19.375 12.469 1 97.81 183 LYS B CA 1
ATOM 4876 C C . LYS B 1 183 ? -3.387 -19.281 11.148 1 97.81 183 LYS B C 1
ATOM 4878 O O . LYS B 1 183 ? -4.512 -18.781 11.102 1 97.81 183 LYS B O 1
ATOM 4883 N N . LEU B 1 184 ? -2.73 -19.734 10.07 1 98.31 184 LEU B N 1
ATOM 4884 C CA . LEU B 1 184 ? -3.258 -19.484 8.734 1 98.31 184 LEU B CA 1
ATOM 4885 C C . LEU B 1 184 ? -2.859 -20.609 7.781 1 98.31 184 LEU B C 1
ATOM 4887 O O . LEU B 1 184 ? -1.73 -21.109 7.832 1 98.31 184 LEU B O 1
ATOM 4891 N N . ILE B 1 185 ? -3.75 -21.094 6.973 1 98.75 185 ILE B N 1
ATOM 4892 C CA . ILE B 1 185 ? -3.51 -21.922 5.801 1 98.75 185 ILE B CA 1
ATOM 4893 C C . ILE B 1 185 ? -3.689 -21.109 4.527 1 98.75 185 ILE B C 1
ATOM 4895 O O . ILE B 1 185 ? -4.711 -20.438 4.355 1 98.75 185 ILE B O 1
ATOM 4899 N N . TYR B 1 186 ? -2.691 -21.078 3.705 1 98.81 186 TYR B N 1
ATOM 4900 C CA . TYR B 1 186 ? -2.756 -20.344 2.449 1 98.81 186 TYR B CA 1
ATOM 4901 C C . TYR B 1 186 ? -2.902 -21.297 1.266 1 98.81 186 TYR B C 1
ATOM 4903 O O . TYR B 1 186 ? -2.174 -22.281 1.163 1 98.81 186 TYR B O 1
ATOM 4911 N N . VAL B 1 187 ? -3.855 -20.969 0.294 1 98.75 187 VAL B N 1
ATOM 4912 C CA . VAL B 1 187 ? -3.986 -21.781 -0.912 1 98.75 187 VAL B CA 1
ATOM 4913 C C . VAL B 1 187 ? -4.449 -20.906 -2.074 1 98.75 187 VAL B C 1
ATOM 4915 O O . VAL B 1 187 ? -5.145 -19.906 -1.87 1 98.75 187 VAL B O 1
ATOM 4918 N N . ILE B 1 188 ? -4.07 -21.203 -3.225 1 98.62 188 ILE B N 1
ATOM 4919 C CA . ILE B 1 188 ? -4.621 -20.75 -4.496 1 98.62 188 ILE B CA 1
ATOM 4920 C C . ILE B 1 188 ? -5.34 -21.906 -5.188 1 98.62 188 ILE B C 1
ATOM 4922 O O . ILE B 1 188 ? -4.727 -22.688 -5.922 1 98.62 188 ILE B O 1
ATOM 4926 N N . PRO B 1 189 ? -6.629 -22 -5.016 1 98.5 189 PRO B N 1
ATOM 4927 C CA . PRO B 1 189 ? -7.324 -23.234 -5.402 1 98.5 189 PRO B CA 1
ATOM 4928 C C . PRO B 1 189 ? -7.504 -23.359 -6.914 1 98.5 189 PRO B C 1
ATOM 4930 O O . PRO B 1 189 ? -7.664 -24.469 -7.434 1 98.5 189 PRO B O 1
ATOM 4933 N N . ASP B 1 190 ? -7.578 -22.203 -7.582 1 98.25 190 ASP B N 1
ATOM 4934 C CA . ASP B 1 190 ? -7.789 -22.219 -9.023 1 98.25 190 ASP B CA 1
ATOM 4935 C C . ASP B 1 190 ? -6.512 -21.812 -9.766 1 98.25 190 ASP B C 1
ATOM 4937 O O . ASP B 1 190 ? -6.117 -20.656 -9.758 1 98.25 190 ASP B O 1
ATOM 4941 N N . SER B 1 191 ? -5.926 -22.828 -10.445 1 97.81 191 SER B N 1
ATOM 4942 C CA . SER B 1 191 ? -4.754 -22.562 -11.273 1 97.81 191 SER B CA 1
ATOM 4943 C C . SER B 1 191 ? -3.646 -21.891 -10.461 1 97.81 191 SER B C 1
ATOM 4945 O O . SER B 1 191 ? -3.203 -20.797 -10.797 1 97.81 191 SER B O 1
ATOM 4947 N N . ASP B 1 192 ? -3.146 -22.641 -9.578 1 98.06 192 ASP B N 1
ATOM 4948 C CA . ASP B 1 192 ? -2.186 -22.219 -8.562 1 98.06 192 ASP B CA 1
ATOM 4949 C C . ASP B 1 192 ? -0.948 -21.594 -9.203 1 98.06 192 ASP B C 1
ATOM 4951 O O . ASP B 1 192 ? -0.463 -22.078 -10.227 1 98.06 192 ASP B O 1
ATOM 4955 N N . ASN B 1 193 ? -0.526 -20.438 -8.719 1 97.25 193 ASN B N 1
ATOM 4956 C CA . ASN B 1 193 ? 0.815 -19.922 -8.938 1 97.25 193 ASN B CA 1
ATOM 4957 C C . ASN B 1 193 ? 1.794 -20.406 -7.875 1 97.25 193 ASN B C 1
ATOM 4959 O O . ASN B 1 193 ? 1.707 -20 -6.715 1 97.25 193 ASN B O 1
ATOM 4963 N N . PRO B 1 194 ? 2.625 -21.297 -8.18 1 97.12 194 PRO B N 1
ATOM 4964 C CA . PRO B 1 194 ? 3.223 -21.438 -9.508 1 97.12 194 PRO B CA 1
ATOM 4965 C C . PRO B 1 194 ? 2.801 -22.719 -10.211 1 97.12 194 PRO B C 1
ATOM 4967 O O . PRO B 1 194 ? 3.076 -22.891 -11.406 1 97.12 194 PRO B O 1
ATOM 4970 N N . SER B 1 195 ? 2.127 -23.625 -9.609 1 97.56 195 SER B N 1
ATOM 4971 C CA . SER B 1 195 ? 2.051 -25.016 -10.07 1 97.56 195 SER B CA 1
ATOM 4972 C C . SER B 1 195 ? 1.016 -25.172 -11.18 1 97.56 195 SER B C 1
ATOM 4974 O O . SER B 1 195 ? 1.03 -26.156 -11.914 1 97.56 195 SER B O 1
ATOM 4976 N N . GLY B 1 196 ? 0.058 -24.25 -11.234 1 97.69 196 GLY B N 1
ATOM 4977 C CA . GLY B 1 196 ? -0.997 -24.344 -12.234 1 97.69 196 GLY B CA 1
ATOM 4978 C C . GLY B 1 196 ? -2.096 -25.328 -11.844 1 97.69 196 GLY B C 1
ATOM 4979 O O . GLY B 1 196 ? -3.086 -25.469 -12.562 1 97.69 196 GLY B O 1
ATOM 4980 N N . THR B 1 197 ? -2.016 -25.922 -10.695 1 97.88 197 THR B N 1
ATOM 4981 C CA . THR B 1 197 ? -2.959 -26.953 -10.281 1 97.88 197 THR B CA 1
ATOM 4982 C C . THR B 1 197 ? -4.27 -26.328 -9.805 1 97.88 197 THR B C 1
ATOM 4984 O O . THR B 1 197 ? -4.293 -25.172 -9.375 1 97.88 197 THR B O 1
ATOM 4987 N N . THR B 1 198 ? -5.348 -27.062 -9.906 1 98.38 198 THR B N 1
ATOM 4988 C CA . THR B 1 198 ? -6.672 -26.688 -9.414 1 98.38 198 THR B CA 1
ATOM 4989 C C . THR B 1 198 ? -7.18 -27.719 -8.406 1 98.38 198 THR B C 1
ATOM 4991 O O . THR B 1 198 ? -7.191 -28.922 -8.688 1 98.38 198 THR B O 1
ATOM 4994 N N . LEU B 1 199 ? -7.551 -27.266 -7.242 1 98.5 199 LEU B N 1
ATOM 4995 C CA . LEU B 1 199 ? -8.055 -28.141 -6.195 1 98.5 199 LEU B CA 1
ATOM 4996 C C . LEU B 1 199 ? -9.453 -28.641 -6.535 1 98.5 199 LEU B C 1
ATOM 4998 O O . LEU B 1 199 ? -10.352 -27.844 -6.828 1 98.5 199 LEU B O 1
ATOM 5002 N N . PRO B 1 200 ? -9.633 -29.953 -6.488 1 98.19 200 PRO B N 1
ATOM 5003 C CA . PRO B 1 200 ? -11.008 -30.438 -6.617 1 98.19 200 PRO B CA 1
ATOM 5004 C C . PRO B 1 200 ? -11.883 -30.078 -5.414 1 98.19 200 PRO B C 1
ATOM 5006 O O . PRO B 1 200 ? -11.359 -29.719 -4.355 1 98.19 200 PRO B O 1
ATOM 5009 N N . GLU B 1 201 ? -13.156 -30.203 -5.57 1 98.06 201 GLU B N 1
ATOM 5010 C CA . GLU B 1 201 ? -14.102 -29.828 -4.531 1 98.06 201 GLU B CA 1
ATOM 5011 C C . GLU B 1 201 ? -13.844 -30.594 -3.238 1 98.06 201 GLU B C 1
ATOM 5013 O O . GLU B 1 201 ? -13.969 -30.031 -2.145 1 98.06 201 GLU B O 1
ATOM 5018 N N . SER B 1 202 ? -13.523 -31.844 -3.328 1 98.56 202 SER B N 1
ATOM 5019 C CA . SER B 1 202 ? -13.305 -32.688 -2.148 1 98.56 202 SER B CA 1
ATOM 5020 C C . SER B 1 202 ? -12.164 -32.125 -1.295 1 98.56 202 SER B C 1
ATOM 5022 O O . SER B 1 202 ? -12.266 -32.094 -0.068 1 98.56 202 SER B O 1
ATOM 5024 N N . ARG B 1 203 ? -11.109 -31.672 -1.903 1 98.75 203 ARG B N 1
ATOM 5025 C CA . ARG B 1 203 ? -9.977 -31.125 -1.16 1 98.75 203 ARG B CA 1
ATOM 5026 C C . ARG B 1 203 ? -10.305 -29.766 -0.568 1 98.75 203 ARG B C 1
ATOM 5028 O O . ARG B 1 203 ? -9.852 -29.422 0.526 1 98.75 203 ARG B O 1
ATOM 5035 N N . ARG B 1 204 ? -11.094 -28.984 -1.298 1 98.81 204 ARG B N 1
ATOM 5036 C CA . ARG B 1 204 ? -11.539 -27.688 -0.783 1 98.81 204 ARG B CA 1
ATOM 5037 C C . ARG B 1 204 ? -12.352 -27.859 0.497 1 98.81 204 ARG B C 1
ATOM 5039 O O . ARG B 1 204 ? -12.109 -27.172 1.49 1 98.81 204 ARG B O 1
ATOM 5046 N N . ARG B 1 205 ? -13.25 -28.812 0.49 1 98.69 205 ARG B N 1
ATOM 5047 C CA . ARG B 1 205 ? -14.078 -29.109 1.653 1 98.69 205 ARG B CA 1
ATOM 5048 C C . ARG B 1 205 ? -13.227 -29.594 2.824 1 98.69 205 ARG B C 1
ATOM 5050 O O . ARG B 1 205 ? -13.422 -29.156 3.961 1 98.69 205 ARG B O 1
ATOM 5057 N N . LYS B 1 206 ? -12.344 -30.438 2.508 1 98.81 206 LYS B N 1
ATOM 5058 C CA . LYS B 1 206 ? -11.5 -31 3.557 1 98.81 206 LYS B CA 1
ATOM 5059 C C . LYS B 1 206 ? -10.609 -29.938 4.184 1 98.81 206 LYS B C 1
ATOM 5061 O O . LYS B 1 206 ? -10.414 -29.922 5.402 1 98.81 206 LYS B O 1
ATOM 5066 N N . LEU B 1 207 ? -10.039 -29.047 3.416 1 98.88 207 LEU B N 1
ATOM 5067 C CA . LEU B 1 207 ? -9.211 -27.953 3.938 1 98.88 207 LEU B CA 1
ATOM 5068 C C . LEU B 1 207 ? -10.023 -27.047 4.855 1 98.88 207 LEU B C 1
ATOM 5070 O O . LEU B 1 207 ? -9.539 -26.625 5.906 1 98.88 207 LEU B O 1
ATOM 5074 N N . LEU B 1 208 ? -11.25 -26.734 4.434 1 98.69 208 LEU B N 1
ATOM 5075 C CA . LEU B 1 208 ? -12.125 -25.906 5.262 1 98.69 208 LEU B CA 1
ATOM 5076 C C . LEU B 1 208 ? -12.414 -26.609 6.59 1 98.69 208 LEU B C 1
ATOM 5078 O O . LEU B 1 208 ? -12.375 -25.969 7.648 1 98.69 208 LEU B O 1
ATOM 5082 N N . GLU B 1 209 ? -12.688 -27.906 6.5 1 98.56 209 GLU B N 1
ATOM 5083 C CA . GLU B 1 209 ? -12.953 -28.688 7.703 1 98.56 209 GLU B CA 1
ATOM 5084 C C . GLU B 1 209 ? -11.758 -28.656 8.648 1 98.56 209 GLU B C 1
ATOM 5086 O O . GLU B 1 209 ? -11.914 -28.453 9.852 1 98.56 209 GLU B O 1
ATOM 5091 N N . ILE B 1 210 ? -10.609 -28.875 8.117 1 98.56 210 ILE B N 1
ATOM 5092 C CA . ILE B 1 210 ? -9.383 -28.859 8.898 1 98.56 210 ILE B CA 1
ATOM 5093 C C . ILE B 1 210 ? -9.211 -27.484 9.562 1 98.56 210 ILE B C 1
ATOM 5095 O O . ILE B 1 210 ? -8.906 -27.406 10.75 1 98.56 210 ILE B O 1
ATOM 5099 N N . ALA B 1 211 ? -9.43 -26.391 8.812 1 98.25 211 ALA B N 1
ATOM 5100 C CA . ALA B 1 211 ? -9.297 -25.031 9.344 1 98.25 211 ALA B CA 1
ATOM 5101 C C . ALA B 1 211 ? -10.273 -24.797 10.492 1 98.25 211 ALA B C 1
ATOM 5103 O O . ALA B 1 211 ? -9.883 -24.312 11.555 1 98.25 211 ALA B O 1
ATOM 5104 N N . LYS B 1 212 ? -11.516 -25.219 10.352 1 97.25 212 LYS B N 1
ATOM 5105 C CA . LYS B 1 212 ? -12.562 -25.016 11.352 1 97.25 212 LYS B CA 1
ATOM 5106 C C . LYS B 1 212 ? -12.273 -25.812 12.617 1 97.25 212 LYS B C 1
ATOM 5108 O O . LYS B 1 212 ? -12.359 -25.281 13.727 1 97.25 212 LYS B O 1
ATOM 5113 N N . GLU B 1 213 ? -11.883 -27.031 12.406 1 96.88 213 GLU B N 1
ATOM 5114 C CA . GLU B 1 213 ? -11.656 -27.922 13.539 1 96.88 213 GLU B CA 1
ATOM 5115 C C . GLU B 1 213 ? -10.477 -27.453 14.391 1 96.88 213 GLU B C 1
ATOM 5117 O O . GLU B 1 213 ? -10.469 -27.641 15.609 1 96.88 213 GLU B O 1
ATOM 5122 N N . ASN B 1 214 ? -9.555 -26.812 13.766 1 96.75 214 ASN B N 1
ATOM 5123 C CA . ASN B 1 214 ? -8.352 -26.406 14.484 1 96.75 214 ASN B CA 1
ATOM 5124 C C . ASN B 1 214 ? -8.375 -24.922 14.844 1 96.75 214 ASN B C 1
ATOM 5126 O O . ASN B 1 214 ? -7.445 -24.422 15.477 1 96.75 214 ASN B O 1
ATOM 5130 N N . GLY B 1 215 ? -9.414 -24.234 14.43 1 96.25 215 GLY B N 1
ATOM 5131 C CA . GLY B 1 215 ? -9.484 -22.812 14.711 1 96.25 215 GLY B CA 1
ATOM 5132 C C . GLY B 1 215 ? -8.398 -22.016 14.008 1 96.25 215 GLY B C 1
ATOM 5133 O O . GLY B 1 215 ? -7.734 -21.188 14.625 1 96.25 215 GLY B O 1
ATOM 5134 N N . ILE B 1 216 ? -8.141 -22.312 12.75 1 97.31 216 ILE B N 1
ATOM 5135 C CA . ILE B 1 216 ? -7.141 -21.672 11.898 1 97.31 216 ILE B CA 1
ATOM 5136 C C . ILE B 1 216 ? -7.824 -20.953 10.75 1 97.31 216 ILE B C 1
ATOM 5138 O O . ILE B 1 216 ? -8.781 -21.469 10.164 1 97.31 216 ILE B O 1
ATOM 5142 N N . TYR B 1 217 ? -7.434 -19.703 10.422 1 98.31 217 TYR B N 1
ATOM 5143 C CA . TYR B 1 217 ? -7.957 -19.016 9.242 1 98.31 217 TYR B CA 1
ATOM 5144 C C . TYR B 1 217 ? -7.445 -19.656 7.965 1 98.31 217 TYR B C 1
ATOM 5146 O O . TYR B 1 217 ? -6.383 -20.281 7.957 1 98.31 217 TYR B O 1
ATOM 5154 N N . LEU B 1 218 ? -8.234 -19.625 6.965 1 98.62 218 LEU B N 1
ATOM 5155 C CA . LEU B 1 218 ? -7.844 -20.078 5.633 1 98.62 218 LEU B CA 1
ATOM 5156 C C . LEU B 1 218 ? -7.891 -18.922 4.637 1 98.62 218 LEU B C 1
ATOM 5158 O O . LEU B 1 218 ? -8.93 -18.266 4.48 1 98.62 218 LEU B O 1
ATOM 5162 N N . LEU B 1 219 ? -6.781 -18.562 4.07 1 98.75 219 LEU B N 1
ATOM 5163 C CA . LEU B 1 219 ? -6.703 -17.531 3.043 1 98.75 219 LEU B CA 1
ATOM 5164 C C . LEU B 1 219 ? -6.789 -18.141 1.648 1 98.75 219 LEU B C 1
ATOM 5166 O O . LEU B 1 219 ? -5.875 -18.844 1.216 1 98.75 219 LEU B O 1
ATOM 5170 N N . GLU B 1 220 ? -7.859 -17.906 1.006 1 98.88 220 GLU B N 1
ATOM 5171 C CA . GLU B 1 220 ? -8.117 -18.359 -0.359 1 98.88 220 GLU B CA 1
ATOM 5172 C C . GLU B 1 220 ? -7.789 -17.266 -1.372 1 98.88 220 GLU B C 1
ATOM 5174 O O . GLU B 1 220 ? -8.539 -16.297 -1.512 1 98.88 220 GLU B O 1
ATOM 5179 N N . ASP B 1 221 ? -6.684 -17.422 -2.021 1 98.69 221 ASP B N 1
ATOM 5180 C CA . ASP B 1 221 ? -6.258 -16.516 -3.086 1 98.69 221 ASP B CA 1
ATOM 5181 C C . ASP B 1 221 ? -6.883 -16.906 -4.422 1 98.69 221 ASP B C 1
ATOM 5183 O O . ASP B 1 221 ? -6.469 -17.891 -5.043 1 98.69 221 ASP B O 1
ATOM 5187 N N . ALA B 1 222 ? -7.816 -16.109 -4.871 1 98.44 222 ALA B N 1
ATOM 5188 C CA . ALA B 1 222 ? -8.586 -16.438 -6.062 1 98.44 222 ALA B CA 1
ATOM 5189 C C . ALA B 1 222 ? -8.211 -15.531 -7.23 1 98.44 222 ALA B C 1
ATOM 5191 O O . ALA B 1 222 ? -9.078 -15.117 -8.008 1 98.44 222 ALA B O 1
ATOM 5192 N N . ALA B 1 223 ? -6.961 -15.234 -7.363 1 96.81 223 ALA B N 1
ATOM 5193 C CA . ALA B 1 223 ? -6.461 -14.312 -8.375 1 96.81 223 ALA B CA 1
ATOM 5194 C C . ALA B 1 223 ? -6.766 -14.812 -9.781 1 96.81 223 ALA B C 1
ATOM 5196 O O . ALA B 1 223 ? -6.969 -14.016 -10.703 1 96.81 223 ALA B O 1
ATOM 5197 N N . TYR B 1 224 ? -6.887 -16.125 -9.992 1 96.75 224 TYR B N 1
ATOM 5198 C CA . TYR B 1 224 ? -7.008 -16.672 -11.344 1 96.75 224 TYR B CA 1
ATOM 5199 C C . TYR B 1 224 ? -8.391 -17.281 -11.562 1 96.75 224 TYR B C 1
ATOM 5201 O O . TYR B 1 224 ? -8.617 -17.984 -12.555 1 96.75 224 TYR B O 1
ATOM 5209 N N . ARG B 1 225 ? -9.25 -17 -10.648 1 96.19 225 ARG B N 1
ATOM 5210 C CA . ARG B 1 225 ? -10.547 -17.672 -10.648 1 96.19 225 ARG B CA 1
ATOM 5211 C C . ARG B 1 225 ? -11.297 -17.406 -11.953 1 96.19 225 ARG B C 1
ATOM 5213 O O . ARG B 1 225 ? -12.008 -18.281 -12.461 1 96.19 225 ARG B O 1
ATOM 5220 N N . GLU B 1 226 ? -11.117 -16.25 -12.555 1 94.69 226 GLU B N 1
ATOM 5221 C CA . GLU B 1 226 ? -11.867 -15.906 -13.758 1 94.69 226 GLU B CA 1
ATOM 5222 C C . GLU B 1 226 ? -11.109 -16.328 -15.016 1 94.69 226 GLU B C 1
ATOM 5224 O O . GLU B 1 226 ? -11.664 -16.344 -16.109 1 94.69 226 GLU B O 1
ATOM 5229 N N . ILE B 1 227 ? -9.867 -16.703 -14.859 1 94.19 227 ILE B N 1
ATOM 5230 C CA . ILE B 1 227 ? -9.062 -17.141 -15.992 1 94.19 227 ILE B CA 1
ATOM 5231 C C . ILE B 1 227 ? -9.055 -18.672 -16.047 1 94.19 227 ILE B C 1
ATOM 5233 O O . ILE B 1 227 ? -8 -19.297 -15.914 1 94.19 227 ILE B O 1
ATOM 5237 N N . GLN B 1 228 ? -10.203 -19.281 -16.203 1 96.31 228 GLN B N 1
ATOM 5238 C CA . GLN B 1 228 ? -10.398 -20.719 -16.375 1 96.31 228 GLN B CA 1
ATOM 5239 C C . GLN B 1 228 ? -10.953 -21.031 -17.766 1 96.31 228 GLN B C 1
ATOM 5241 O O . GLN B 1 228 ? -12.031 -20.578 -18.125 1 96.31 228 GLN B O 1
ATOM 5246 N N . PHE B 1 229 ? -10.227 -21.844 -18.562 1 95.19 229 PHE B N 1
ATOM 5247 C CA . PHE B 1 229 ? -10.648 -22.062 -19.938 1 95.19 229 PHE B CA 1
ATOM 5248 C C . PHE B 1 229 ? -10.875 -23.547 -20.203 1 95.19 229 PHE B C 1
ATOM 5250 O O . PHE B 1 229 ? -11.305 -23.922 -21.297 1 95.19 229 PHE B O 1
ATOM 5257 N N . ARG B 1 230 ? -10.641 -24.359 -19.25 1 94.5 230 ARG B N 1
ATOM 5258 C CA . ARG B 1 230 ? -10.914 -25.781 -19.328 1 94.5 230 ARG B CA 1
ATOM 5259 C C . ARG B 1 230 ? -11.531 -26.297 -18.031 1 94.5 230 ARG B C 1
ATOM 5261 O O . ARG B 1 230 ? -11.305 -25.719 -16.969 1 94.5 230 ARG B O 1
ATOM 5268 N N . GLY B 1 231 ? -12.273 -27.297 -18.203 1 90.06 231 GLY B N 1
ATOM 5269 C CA . GLY B 1 231 ? -12.836 -27.938 -17.031 1 90.06 231 GLY B CA 1
ATOM 5270 C C . GLY B 1 231 ? -14.031 -27.203 -16.469 1 90.06 231 GLY B C 1
ATOM 5271 O O . GLY B 1 231 ? -14.469 -26.188 -17.016 1 90.06 231 GLY B O 1
ATOM 5272 N N . GLU B 1 232 ? -14.578 -27.766 -15.414 1 91.38 232 GLU B N 1
ATOM 5273 C CA . GLU B 1 232 ? -15.742 -27.172 -14.758 1 91.38 232 GLU B CA 1
ATOM 5274 C C . GLU B 1 232 ? -15.328 -26.156 -13.703 1 91.38 232 GLU B C 1
ATOM 5276 O O . GLU B 1 232 ? -14.258 -26.266 -13.109 1 91.38 232 GLU B O 1
ATOM 5281 N N . ARG B 1 233 ? -16.219 -25.219 -13.602 1 92.81 233 ARG B N 1
ATOM 5282 C CA . ARG B 1 233 ? -16 -24.234 -12.547 1 92.81 233 ARG B CA 1
ATOM 5283 C C . ARG B 1 233 ? -16.344 -24.812 -11.18 1 92.81 233 ARG B C 1
ATOM 5285 O O . ARG B 1 233 ? -17.484 -25.25 -10.953 1 92.81 233 ARG B O 1
ATOM 5292 N N . ILE B 1 234 ? -15.398 -24.828 -10.266 1 96.62 234 ILE B N 1
ATOM 5293 C CA . ILE B 1 234 ? -15.586 -25.375 -8.93 1 96.62 234 ILE B CA 1
ATOM 5294 C C . ILE B 1 234 ? -15.852 -24.25 -7.934 1 96.62 234 ILE B C 1
ATOM 5296 O O . ILE B 1 234 ? -15.227 -23.203 -7.996 1 96.62 234 ILE B O 1
ATOM 5300 N N . LYS B 1 235 ? -16.703 -24.453 -7 1 96.75 235 LYS B N 1
ATOM 5301 C CA . LYS B 1 235 ? -17.031 -23.438 -5.996 1 96.75 235 LYS B CA 1
ATOM 5302 C C . LYS B 1 235 ? -15.805 -23.062 -5.168 1 96.75 235 LYS B C 1
ATOM 5304 O O . LYS B 1 235 ? -15.008 -23.938 -4.812 1 96.75 235 LYS B O 1
ATOM 5309 N N . PRO B 1 236 ? -15.727 -21.75 -4.879 1 98.38 236 PRO B N 1
ATOM 5310 C CA . PRO B 1 236 ? -14.633 -21.391 -3.975 1 98.38 236 PRO B CA 1
ATOM 5311 C C . PRO B 1 236 ? -14.852 -21.906 -2.553 1 98.38 236 PRO B C 1
ATOM 5313 O O . PRO B 1 236 ? -15.984 -22.188 -2.16 1 98.38 236 PRO B O 1
ATOM 5316 N N . ILE B 1 237 ? -13.766 -22.062 -1.794 1 98.81 237 ILE B N 1
ATOM 5317 C CA . ILE B 1 237 ? -13.836 -22.5 -0.405 1 98.81 237 ILE B CA 1
ATOM 5318 C C . ILE B 1 237 ? -14.703 -21.547 0.401 1 98.81 237 ILE B C 1
ATOM 5320 O O . ILE B 1 237 ? -15.461 -21.953 1.278 1 98.81 237 ILE B O 1
ATOM 5324 N N . ARG B 1 238 ? -14.602 -20.266 0.059 1 98.5 238 ARG B N 1
ATOM 5325 C CA . ARG B 1 238 ? -15.375 -19.234 0.756 1 98.5 238 ARG B CA 1
ATOM 5326 C C . ARG B 1 238 ? -16.875 -19.5 0.636 1 98.5 238 ARG B C 1
ATOM 5328 O O . ARG B 1 238 ? -17.625 -19.219 1.564 1 98.5 238 ARG B O 1
ATOM 5335 N N . ALA B 1 239 ? -17.312 -19.969 -0.51 1 98.12 239 ALA B N 1
ATOM 5336 C CA . ALA B 1 239 ? -18.734 -20.266 -0.718 1 98.12 239 ALA B CA 1
ATOM 5337 C C . ALA B 1 239 ? -19.188 -21.406 0.189 1 98.12 239 ALA B C 1
ATOM 5339 O O . ALA B 1 239 ? -20.359 -21.516 0.525 1 98.12 239 ALA B O 1
ATOM 5340 N N . LEU B 1 240 ? -18.281 -22.281 0.589 1 97.94 240 LEU B N 1
ATOM 5341 C CA . LEU B 1 240 ? -18.562 -23.406 1.47 1 97.94 240 LEU B CA 1
ATOM 5342 C C . LEU B 1 240 ? -18.578 -22.969 2.93 1 97.94 240 LEU B C 1
ATOM 5344 O O . LEU B 1 240 ? -19.156 -23.656 3.781 1 97.94 240 LEU B O 1
ATOM 5348 N N . ASP B 1 241 ? -17.891 -21.875 3.236 1 97.19 241 ASP B N 1
ATOM 5349 C CA . ASP B 1 241 ? -17.859 -21.297 4.574 1 97.19 241 ASP B CA 1
ATOM 5350 C C . ASP B 1 241 ? -19.094 -20.422 4.82 1 97.19 241 ASP B C 1
ATOM 5352 O O . ASP B 1 241 ? -19 -19.203 4.859 1 97.19 241 ASP B O 1
ATOM 5356 N N . GLU B 1 242 ? -20.188 -20.938 5.07 1 92.06 242 GLU B N 1
ATOM 5357 C CA . GLU B 1 242 ? -21.5 -20.297 5.105 1 92.06 242 GLU B CA 1
ATOM 5358 C C . GLU B 1 242 ? -21.516 -19.141 6.086 1 92.06 242 GLU B C 1
ATOM 5360 O O . GLU B 1 242 ? -22.125 -18.094 5.82 1 92.06 242 GLU B O 1
ATOM 5365 N N . GLU B 1 243 ? -20.844 -19.25 7.176 1 90.75 243 GLU B N 1
ATOM 5366 C CA . GLU B 1 243 ? -20.844 -18.219 8.203 1 90.75 243 GLU B CA 1
ATOM 5367 C C . GLU B 1 243 ? -19.875 -17.094 7.852 1 90.75 243 GLU B C 1
ATOM 5369 O O . GLU B 1 243 ? -19.969 -15.992 8.391 1 90.75 243 GLU B O 1
ATOM 5374 N N . GLY B 1 244 ? -18.922 -17.406 6.984 1 93.31 244 GLY B N 1
ATOM 5375 C CA . GLY B 1 244 ? -17.938 -16.422 6.586 1 93.31 244 GLY B CA 1
ATOM 5376 C C . GLY B 1 244 ? -16.984 -16.047 7.703 1 93.31 244 GLY B C 1
ATOM 5377 O O . GLY B 1 244 ? -16.469 -14.93 7.742 1 93.31 244 GLY B O 1
ATOM 5378 N N . SER B 1 245 ? -16.719 -16.953 8.648 1 94.38 245 SER B N 1
ATOM 5379 C CA . SER B 1 245 ? -15.93 -16.625 9.828 1 94.38 245 SER B CA 1
ATOM 5380 C C . SER B 1 245 ? -14.539 -17.25 9.75 1 94.38 245 SER B C 1
ATOM 5382 O O . SER B 1 245 ? -13.68 -16.953 10.594 1 94.38 245 SER B O 1
ATOM 5384 N N . THR B 1 246 ? -14.281 -18.109 8.688 1 97.06 246 THR B N 1
ATOM 5385 C CA . THR B 1 246 ? -13.031 -18.859 8.656 1 97.06 246 THR B CA 1
ATOM 5386 C C . THR B 1 246 ? -12.188 -18.453 7.453 1 97.06 246 THR B C 1
ATOM 5388 O O . THR B 1 246 ? -10.969 -18.297 7.566 1 97.06 246 THR B O 1
ATOM 5391 N N . VAL B 1 247 ? -12.828 -18.188 6.316 1 98.25 247 VAL B N 1
ATOM 5392 C CA . VAL B 1 247 ? -12.109 -18.031 5.055 1 98.25 247 VAL B CA 1
ATOM 5393 C C . VAL B 1 247 ? -11.922 -16.547 4.75 1 98.25 247 VAL B C 1
ATOM 5395 O O . VAL B 1 247 ? -12.875 -15.773 4.801 1 98.25 247 VAL B O 1
ATOM 5398 N N . ILE B 1 248 ? -10.75 -16.141 4.59 1 98.25 248 ILE B N 1
ATOM 5399 C CA . ILE B 1 248 ? -10.391 -14.875 3.959 1 98.25 248 ILE B CA 1
ATOM 5400 C C . ILE B 1 248 ? -10.305 -15.055 2.447 1 98.25 248 ILE B C 1
ATOM 5402 O O . ILE B 1 248 ? -9.5 -15.852 1.958 1 98.25 248 ILE B O 1
ATOM 5406 N N . TYR B 1 249 ? -11.133 -14.352 1.721 1 98.62 249 TYR B N 1
ATOM 5407 C CA . TYR B 1 249 ? -11.266 -14.562 0.284 1 98.62 249 TYR B CA 1
ATOM 5408 C C . TYR B 1 249 ? -10.734 -13.375 -0.499 1 98.62 249 TYR B C 1
ATOM 5410 O O . TYR B 1 249 ? -11.211 -12.25 -0.325 1 98.62 249 TYR B O 1
ATOM 5418 N N . MET B 1 250 ? -9.773 -13.617 -1.374 1 98.31 250 MET B N 1
ATOM 5419 C CA . MET B 1 250 ? -9.133 -12.539 -2.117 1 98.31 250 MET B CA 1
ATOM 5420 C C . MET B 1 250 ? -9.453 -12.633 -3.605 1 98.31 250 MET B C 1
ATOM 5422 O O . MET B 1 250 ? -9.305 -13.703 -4.207 1 98.31 250 MET B O 1
ATOM 5426 N N . ARG B 1 251 ? -9.852 -11.555 -4.141 1 97.88 251 ARG B N 1
ATOM 5427 C CA . ARG B 1 251 ? -10.031 -11.367 -5.578 1 97.88 251 ARG B CA 1
ATOM 5428 C C . ARG B 1 251 ? -9.266 -10.141 -6.066 1 97.88 251 ARG B C 1
ATOM 5430 O O . ARG B 1 251 ? -8.953 -9.242 -5.285 1 97.88 251 ARG B O 1
ATOM 5437 N N . THR B 1 252 ? -8.969 -10.117 -7.281 1 96.38 252 THR B N 1
ATOM 5438 C CA . THR B 1 252 ? -8.266 -8.977 -7.863 1 96.38 252 THR B CA 1
ATOM 5439 C C . THR B 1 252 ? -8.648 -8.797 -9.328 1 96.38 252 THR B C 1
ATOM 5441 O O . THR B 1 252 ? -8.938 -9.773 -10.023 1 96.38 252 THR B O 1
ATOM 5444 N N . THR B 1 253 ? -8.641 -7.551 -9.805 1 91.06 253 THR B N 1
ATOM 5445 C CA . THR B 1 253 ? -8.836 -7.234 -11.211 1 91.06 253 THR B CA 1
ATOM 5446 C C . THR B 1 253 ? -7.555 -7.488 -12.008 1 91.06 253 THR B C 1
ATOM 5448 O O . THR B 1 253 ? -7.582 -7.531 -13.242 1 91.06 253 THR B O 1
ATOM 5451 N N . SER B 1 254 ? -6.477 -7.73 -11.391 1 89.38 254 SER B N 1
ATOM 5452 C CA . SER B 1 254 ? -5.148 -7.582 -11.977 1 89.38 254 SER B CA 1
ATOM 5453 C C . SER B 1 254 ? -4.895 -8.633 -13.055 1 89.38 254 SER B C 1
ATOM 5455 O O . SER B 1 254 ? -4.062 -8.43 -13.938 1 89.38 254 SER B O 1
ATOM 5457 N N . LYS B 1 255 ? -5.551 -9.773 -12.969 1 90 255 LYS B N 1
ATOM 5458 C CA . LYS B 1 255 ? -5.336 -10.805 -13.977 1 90 255 LYS B CA 1
ATOM 5459 C C . LYS B 1 255 ? -6.277 -10.625 -15.164 1 90 255 LYS B C 1
ATOM 5461 O O . LYS B 1 255 ? -6.062 -11.195 -16.234 1 90 255 LYS B O 1
ATOM 5466 N N . GLU B 1 256 ? -7.285 -9.82 -14.93 1 85.12 256 GLU B N 1
ATOM 5467 C CA . GLU B 1 256 ? -8.258 -9.492 -15.969 1 85.12 256 GLU B CA 1
ATOM 5468 C C . GLU B 1 256 ? -7.949 -8.133 -16.594 1 85.12 256 GLU B C 1
ATOM 5470 O O . GLU B 1 256 ? -7.805 -8.023 -17.812 1 85.12 256 GLU B O 1
ATOM 5475 N N . VAL B 1 257 ? -7.902 -7.152 -15.758 1 82.31 257 VAL B N 1
ATOM 5476 C CA . VAL B 1 257 ? -7.605 -5.773 -16.125 1 82.31 257 VAL B CA 1
ATOM 5477 C C . VAL B 1 257 ? -6.516 -5.215 -15.211 1 82.31 257 VAL B C 1
ATOM 5479 O O . VAL B 1 257 ? -6.805 -4.469 -14.273 1 82.31 257 VAL B O 1
ATOM 5482 N N . SER B 1 258 ? -5.309 -5.426 -15.562 1 83.94 258 SER B N 1
ATOM 5483 C CA . SER B 1 258 ? -4.168 -5.203 -14.68 1 83.94 258 SER B CA 1
ATOM 5484 C C . SER B 1 258 ? -3.988 -3.723 -14.367 1 83.94 258 SER B C 1
ATOM 5486 O O . SER B 1 258 ? -3.465 -3.363 -13.312 1 83.94 258 SER B O 1
ATOM 5488 N N . VAL B 1 259 ? -4.484 -2.855 -15.227 1 80.75 259 VAL B N 1
ATOM 5489 C CA . VAL B 1 259 ? -4.258 -1.419 -15.094 1 80.75 259 VAL B CA 1
ATOM 5490 C C . VAL B 1 259 ? -4.992 -0.889 -13.867 1 80.75 259 VAL B C 1
ATOM 5492 O O . VAL B 1 259 ? -4.605 0.133 -13.297 1 80.75 259 VAL B O 1
ATOM 5495 N N . LEU B 1 260 ? -5.992 -1.566 -13.383 1 85.69 260 LEU B N 1
ATOM 5496 C CA . LEU B 1 260 ? -6.859 -1.049 -12.336 1 85.69 260 LEU B CA 1
ATOM 5497 C C . LEU B 1 260 ? -6.23 -1.255 -10.961 1 85.69 260 LEU B C 1
ATOM 5499 O O . LEU B 1 260 ? -6.418 -0.436 -10.055 1 85.69 260 LEU B O 1
ATOM 5503 N N . ARG B 1 261 ? -5.527 -2.387 -10.766 1 92.25 261 ARG B N 1
ATOM 5504 C CA . ARG B 1 261 ? -4.883 -2.709 -9.492 1 92.25 261 ARG B CA 1
ATOM 5505 C C . ARG B 1 261 ? -5.883 -2.65 -8.344 1 92.25 261 ARG B C 1
ATOM 5507 O O . ARG B 1 261 ? -5.605 -2.045 -7.309 1 92.25 261 ARG B O 1
ATOM 5514 N N . VAL B 1 262 ? -7.02 -3.236 -8.547 1 95.62 262 VAL B N 1
ATOM 5515 C CA . VAL B 1 262 ? -8.039 -3.229 -7.504 1 95.62 262 VAL B CA 1
ATOM 5516 C C . VAL B 1 262 ? -8.234 -4.645 -6.965 1 95.62 262 VAL B C 1
ATOM 5518 O O . VAL B 1 262 ? -8.555 -5.566 -7.719 1 95.62 262 VAL B O 1
ATOM 5521 N N . GLY B 1 263 ? -7.91 -4.84 -5.719 1 98 263 GLY B N 1
ATOM 5522 C CA . GLY B 1 263 ? -8.336 -6.02 -4.98 1 98 263 GLY B CA 1
ATOM 5523 C C . GLY B 1 263 ? -9.664 -5.832 -4.277 1 98 263 GLY B C 1
ATOM 5524 O O . GLY B 1 263 ? -9.961 -4.75 -3.766 1 98 263 GLY B O 1
ATOM 5525 N N . TYR B 1 264 ? -10.5 -6.812 -4.285 1 98.31 264 TYR B N 1
ATOM 5526 C CA . TYR B 1 264 ? -11.781 -6.785 -3.582 1 98.31 264 TYR B CA 1
ATOM 5527 C C . TYR B 1 264 ? -11.992 -8.07 -2.789 1 98.31 264 TYR B C 1
ATOM 5529 O O . TYR B 1 264 ? -12.172 -9.141 -3.371 1 98.31 264 TYR B O 1
ATOM 5537 N N . ASN B 1 265 ? -11.953 -7.988 -1.512 1 98.25 265 ASN B N 1
ATOM 5538 C CA . ASN B 1 265 ? -11.742 -9.109 -0.604 1 98.25 265 ASN B CA 1
ATOM 5539 C C . ASN B 1 265 ? -12.875 -9.234 0.41 1 98.25 265 ASN B C 1
ATOM 5541 O O . ASN B 1 265 ? -13.523 -8.242 0.744 1 98.25 265 ASN B O 1
ATOM 5545 N N . LEU B 1 266 ? -13.133 -10.438 0.783 1 97.94 266 LEU B N 1
ATOM 5546 C CA . LEU B 1 266 ? -14.039 -10.711 1.895 1 97.94 266 LEU B CA 1
ATOM 5547 C C . LEU B 1 266 ? -13.258 -11.172 3.125 1 97.94 266 LEU B C 1
ATOM 5549 O O . LEU B 1 266 ? -12.445 -12.094 3.045 1 97.94 266 LEU B O 1
ATOM 5553 N N . MET B 1 267 ? -13.539 -10.5 4.207 1 93.81 267 MET B N 1
ATOM 5554 C CA . MET B 1 267 ? -12.828 -10.781 5.453 1 93.81 267 MET B CA 1
ATOM 5555 C C . MET B 1 267 ? -13.797 -11.234 6.539 1 93.81 267 MET B C 1
ATOM 5557 O O . MET B 1 267 ? -14.922 -10.742 6.613 1 93.81 267 MET B O 1
ATOM 5561 N N . PRO B 1 268 ? -13.305 -12.188 7.402 1 94.19 268 PRO B N 1
ATOM 5562 C CA . PRO B 1 268 ? -14.055 -12.406 8.641 1 94.19 268 PRO B CA 1
ATOM 5563 C C . PRO B 1 268 ? -14.195 -11.141 9.477 1 94.19 268 PRO B C 1
ATOM 5565 O O . PRO B 1 268 ? -13.25 -10.359 9.586 1 94.19 268 PRO B O 1
ATOM 5568 N N . PRO B 1 269 ? -15.344 -10.945 10.07 1 90.31 269 PRO B N 1
ATOM 5569 C CA . PRO B 1 269 ? -15.602 -9.711 10.82 1 90.31 269 PRO B CA 1
ATOM 5570 C C . PRO B 1 269 ? -14.594 -9.477 11.938 1 90.31 269 PRO B C 1
ATOM 5572 O O . PRO B 1 269 ? -14.242 -8.328 12.227 1 90.31 269 PRO B O 1
ATOM 5575 N N . GLU B 1 270 ? -14.086 -10.516 12.508 1 89.88 270 GLU B N 1
ATOM 5576 C CA . GLU B 1 270 ? -13.242 -10.414 13.695 1 89.88 270 GLU B CA 1
ATOM 5577 C C . GLU B 1 270 ? -11.914 -9.742 13.375 1 89.88 270 GLU B C 1
ATOM 5579 O O . GLU B 1 270 ? -11.266 -9.18 14.266 1 89.88 270 GLU B O 1
ATOM 5584 N N . ILE B 1 271 ? -11.516 -9.812 12.125 1 93.5 271 ILE B N 1
ATOM 5585 C CA . ILE B 1 271 ? -10.195 -9.266 11.836 1 93.5 271 ILE B CA 1
ATOM 5586 C C . ILE B 1 271 ? -10.32 -8.102 10.859 1 93.5 271 ILE B C 1
ATOM 5588 O O . ILE B 1 271 ? -9.344 -7.391 10.594 1 93.5 271 ILE B O 1
ATOM 5592 N N . ARG B 1 272 ? -11.492 -7.871 10.328 1 94.69 272 ARG B N 1
ATOM 5593 C CA . ARG B 1 272 ? -11.727 -6.895 9.273 1 94.69 272 ARG B CA 1
ATOM 5594 C C . ARG B 1 272 ? -11.297 -5.5 9.711 1 94.69 272 ARG B C 1
ATOM 5596 O O . ARG B 1 272 ? -10.578 -4.809 8.977 1 94.69 272 ARG B O 1
ATOM 5603 N N . GLU B 1 273 ? -11.695 -5.09 10.898 1 92.75 273 GLU B N 1
ATOM 5604 C CA . GLU B 1 273 ? -11.43 -3.729 11.359 1 92.75 273 GLU B CA 1
ATOM 5605 C C . GLU B 1 273 ? -9.938 -3.477 11.523 1 92.75 273 GLU B C 1
ATOM 5607 O O . GLU B 1 273 ? -9.453 -2.379 11.242 1 92.75 273 GLU B O 1
ATOM 5612 N N . GLU B 1 274 ? -9.227 -4.484 11.969 1 95.06 274 GLU B N 1
ATOM 5613 C CA . GLU B 1 274 ? -7.781 -4.34 12.125 1 95.06 274 GLU B CA 1
ATOM 5614 C C . GLU B 1 274 ? -7.082 -4.273 10.773 1 95.06 274 GLU B C 1
ATOM 5616 O O . GLU B 1 274 ? -6.07 -3.584 10.625 1 95.06 274 GLU B O 1
ATOM 5621 N N . VAL B 1 275 ? -7.648 -4.988 9.812 1 96.69 275 VAL B N 1
ATOM 5622 C CA . VAL B 1 275 ? -7.098 -4.945 8.461 1 96.69 275 VAL B CA 1
ATOM 5623 C C . VAL B 1 275 ? -7.312 -3.559 7.863 1 96.69 275 VAL B C 1
ATOM 5625 O O . VAL B 1 275 ? -6.402 -2.988 7.254 1 96.69 275 VAL B O 1
ATOM 5628 N N . VAL B 1 276 ? -8.469 -3.006 8.062 1 95.25 276 VAL B N 1
ATOM 5629 C CA . VAL B 1 276 ? -8.781 -1.675 7.555 1 95.25 276 VAL B CA 1
ATOM 5630 C C . VAL B 1 276 ? -7.914 -0.634 8.258 1 95.25 276 VAL B C 1
ATOM 5632 O O . VAL B 1 276 ? -7.406 0.291 7.617 1 95.25 276 VAL B O 1
ATOM 5635 N N . LYS B 1 277 ? -7.738 -0.773 9.57 1 93.81 277 LYS B N 1
ATOM 5636 C CA . LYS B 1 277 ? -6.848 0.104 10.32 1 93.81 277 LYS B CA 1
ATOM 5637 C C . LYS B 1 277 ? -5.426 0.052 9.766 1 93.81 277 LYS B C 1
ATOM 5639 O O . LYS B 1 277 ? -4.809 1.093 9.539 1 93.81 277 LYS B O 1
ATOM 5644 N N . ALA B 1 278 ? -4.914 -1.145 9.508 1 95.81 278 ALA B N 1
ATOM 5645 C CA . ALA B 1 278 ? -3.584 -1.328 8.93 1 95.81 278 ALA B CA 1
ATOM 5646 C C . ALA B 1 278 ? -3.475 -0.653 7.57 1 95.81 278 ALA B C 1
ATOM 5648 O O . ALA B 1 278 ? -2.471 -0 7.273 1 95.81 278 ALA B O 1
ATOM 5649 N N . LYS B 1 279 ? -4.5 -0.815 6.785 1 96.25 279 LYS B N 1
ATOM 5650 C CA . LYS B 1 279 ? -4.496 -0.215 5.453 1 96.25 279 LYS B CA 1
ATOM 5651 C C . LYS B 1 279 ? -4.402 1.306 5.535 1 96.25 279 LYS B C 1
ATOM 5653 O O . LYS B 1 279 ? -3.762 1.94 4.695 1 96.25 279 LYS B O 1
ATOM 5658 N N . GLY B 1 280 ? -5.07 1.863 6.531 1 93.69 280 GLY B N 1
ATOM 5659 C CA . GLY B 1 280 ?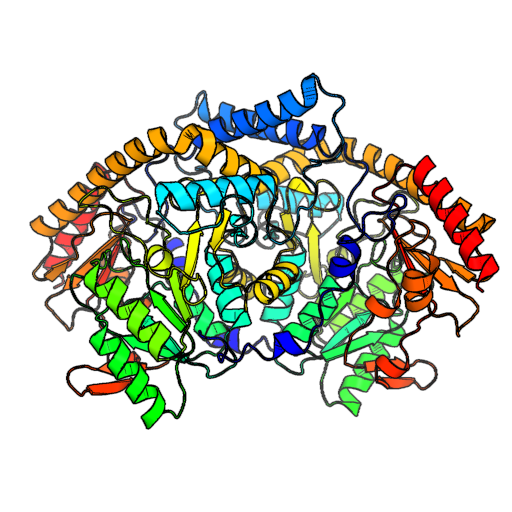 -5.004 3.301 6.738 1 93.69 280 GLY B CA 1
ATOM 5660 C C . GLY B 1 280 ? -3.588 3.82 6.891 1 93.69 280 GLY B C 1
ATOM 5661 O O . GLY B 1 280 ? -3.289 4.949 6.5 1 93.69 280 GLY B O 1
ATOM 5662 N N . TYR B 1 281 ? -2.725 2.979 7.379 1 93.94 281 TYR B N 1
ATOM 5663 C CA . TYR B 1 281 ? -1.33 3.365 7.57 1 93.94 281 TYR B CA 1
ATOM 5664 C C . TYR B 1 281 ? -0.505 3.061 6.324 1 93.94 281 TYR B C 1
ATOM 5666 O O . TYR B 1 281 ? 0.62 3.547 6.184 1 93.94 281 TYR B O 1
ATOM 5674 N N . HIS B 1 282 ? -1.067 2.223 5.414 1 95.31 282 HIS B N 1
ATOM 5675 C CA . HIS B 1 282 ? -0.347 1.828 4.207 1 95.31 282 HIS B CA 1
ATOM 5676 C C . HIS B 1 282 ? -0.517 2.863 3.102 1 95.31 282 HIS B C 1
ATOM 5678 O O . HIS B 1 282 ? 0.47 3.352 2.545 1 95.31 282 HIS B O 1
ATOM 5684 N N . ASP B 1 283 ? -1.806 3.133 2.846 1 95.06 283 ASP B N 1
ATOM 5685 C CA . ASP B 1 283 ? -2.002 4.027 1.711 1 95.06 283 ASP B CA 1
ATOM 5686 C C . ASP B 1 283 ? -3.254 4.883 1.896 1 95.06 283 ASP B C 1
ATOM 5688 O O . ASP B 1 283 ? -3.68 5.578 0.971 1 95.06 283 ASP B O 1
ATOM 5692 N N . LEU B 1 284 ? -3.857 4.918 3.072 1 92.75 284 LEU B N 1
ATOM 5693 C CA . LEU B 1 284 ? -5.078 5.641 3.412 1 92.75 284 LEU B CA 1
ATOM 5694 C C . LEU B 1 284 ? -6.27 5.086 2.643 1 92.75 284 LEU B C 1
ATOM 5696 O O . LEU B 1 284 ? -7.262 4.668 3.242 1 92.75 284 LEU B O 1
ATOM 5700 N N . CYS B 1 285 ? -6.191 5.051 1.355 1 93.06 285 CYS B N 1
ATOM 5701 C CA . CYS B 1 285 ? -7.27 4.5 0.54 1 93.06 285 CYS B CA 1
ATOM 5702 C C . CYS B 1 285 ? -6.789 4.227 -0.881 1 93.06 285 CYS B C 1
ATOM 5704 O O . CYS B 1 285 ? -5.805 4.812 -1.333 1 93.06 285 CYS B O 1
ATOM 5706 N N . THR B 1 286 ? -7.441 3.324 -1.504 1 96 286 THR B N 1
ATOM 5707 C CA . THR B 1 286 ? -7.23 3.035 -2.918 1 96 286 THR B CA 1
ATOM 5708 C C . THR B 1 286 ? -7.777 4.16 -3.789 1 96 286 THR B C 1
ATOM 5710 O O . THR B 1 286 ? -8.836 4.719 -3.496 1 96 286 THR B O 1
ATOM 5713 N N . PRO B 1 287 ? -7.035 4.512 -4.867 1 91.38 287 PRO B N 1
ATOM 5714 C CA . PRO B 1 287 ? -7.555 5.59 -5.711 1 91.38 287 PRO B CA 1
ATOM 5715 C C . PRO B 1 287 ? -9.008 5.371 -6.121 1 91.38 287 PRO B C 1
ATOM 5717 O O . PRO B 1 287 ? -9.359 4.289 -6.605 1 91.38 287 PRO B O 1
ATOM 5720 N N . THR B 1 288 ? -9.812 6.395 -5.945 1 86.12 288 THR B N 1
ATOM 5721 C CA . THR B 1 288 ? -11.25 6.262 -6.172 1 86.12 288 THR B CA 1
ATOM 5722 C C . THR B 1 288 ? -11.547 6.062 -7.656 1 86.12 288 THR B C 1
ATOM 5724 O O . THR B 1 288 ? -12.492 5.367 -8.016 1 86.12 288 THR B O 1
ATOM 5727 N N . ILE B 1 289 ? -10.703 6.574 -8.539 1 81.88 289 ILE B N 1
ATOM 5728 C CA . ILE B 1 289 ? -10.938 6.477 -9.977 1 81.88 289 ILE B CA 1
ATOM 5729 C C . ILE B 1 289 ? -10.805 5.023 -10.422 1 81.88 289 ILE B C 1
ATOM 5731 O O . ILE B 1 289 ? -11.594 4.539 -11.234 1 81.88 289 ILE B O 1
ATOM 5735 N N . THR B 1 290 ? -9.781 4.324 -9.969 1 87.69 290 THR B N 1
ATOM 5736 C CA . THR B 1 290 ? -9.625 2.926 -10.359 1 87.69 290 THR B CA 1
ATOM 5737 C C . THR B 1 290 ? -10.742 2.07 -9.773 1 87.69 290 THR B C 1
ATOM 5739 O O . THR B 1 290 ? -11.172 1.096 -10.391 1 87.69 290 THR B O 1
ATOM 5742 N N . GLN B 1 291 ? -11.242 2.428 -8.586 1 90.38 291 GLN B N 1
ATOM 5743 C CA . GLN B 1 291 ? -12.383 1.727 -7.996 1 90.38 291 GLN B CA 1
ATOM 5744 C C . GLN B 1 291 ? -13.625 1.875 -8.867 1 90.38 291 GLN B C 1
ATOM 5746 O O . GLN B 1 291 ? -14.32 0.893 -9.141 1 90.38 291 GLN B O 1
ATOM 5751 N N . LYS B 1 292 ? -13.859 3.1 -9.258 1 83.25 292 LYS B N 1
ATOM 5752 C CA . LYS B 1 292 ? -15.023 3.359 -10.094 1 83.25 292 LYS B CA 1
ATOM 5753 C C . LYS B 1 292 ? -14.922 2.635 -11.43 1 83.25 292 LYS B C 1
ATOM 5755 O O . LYS B 1 292 ? -15.914 2.119 -11.945 1 83.25 292 LYS B O 1
ATOM 5760 N N . MET B 1 293 ? -13.75 2.617 -11.992 1 81.75 293 MET B N 1
ATOM 5761 C CA . MET B 1 293 ? -13.539 1.874 -13.234 1 81.75 293 MET B CA 1
ATOM 5762 C C . MET B 1 293 ? -13.781 0.384 -13.023 1 81.75 293 MET B C 1
ATOM 5764 O O . MET B 1 293 ? -14.328 -0.289 -13.898 1 81.75 293 MET B O 1
ATOM 5768 N N . ALA B 1 294 ? -13.359 -0.143 -11.898 1 87.56 294 ALA B N 1
ATOM 5769 C CA . ALA B 1 294 ? -13.617 -1.546 -11.578 1 87.56 294 ALA B CA 1
ATOM 5770 C C . ALA B 1 294 ? -15.117 -1.825 -11.5 1 87.56 294 ALA B C 1
ATOM 5772 O O . ALA B 1 294 ? -15.594 -2.852 -11.992 1 87.56 294 ALA B O 1
ATOM 5773 N N . LYS B 1 295 ? -15.805 -0.903 -10.836 1 86.5 295 LYS B N 1
ATOM 5774 C CA . LYS B 1 295 ? -17.266 -1.021 -10.758 1 86.5 295 LYS B CA 1
ATOM 5775 C C . LYS B 1 295 ? -17.875 -1.132 -12.156 1 86.5 295 LYS B C 1
ATOM 5777 O O . LYS B 1 295 ? -18.688 -2.02 -12.414 1 86.5 295 LYS B O 1
ATOM 5782 N N . LEU B 1 296 ? -17.453 -0.259 -13.062 1 76.5 296 LEU B N 1
ATOM 5783 C CA . LEU B 1 296 ? -17.969 -0.24 -14.43 1 76.5 296 LEU B CA 1
ATOM 5784 C C . LEU B 1 296 ? -17.594 -1.514 -15.172 1 76.5 296 LEU B C 1
ATOM 5786 O O . LEU B 1 296 ? -18.391 -2.053 -15.938 1 76.5 296 LEU B O 1
ATOM 5790 N N . TYR B 1 297 ? -16.406 -1.97 -15 1 79.62 297 TYR B N 1
ATOM 5791 C CA . TYR B 1 297 ? -15.945 -3.205 -15.625 1 79.62 297 TYR B CA 1
ATOM 5792 C C . TYR B 1 297 ? -16.859 -4.371 -15.258 1 79.62 297 TYR B C 1
ATOM 5794 O O . TYR B 1 297 ? -17.359 -5.074 -16.141 1 79.62 297 TYR B O 1
ATOM 5802 N N . TYR B 1 298 ? -17.188 -4.555 -14 1 85.88 298 TYR B N 1
ATOM 5803 C CA . TYR B 1 298 ? -17.922 -5.73 -13.547 1 85.88 298 TYR B CA 1
ATOM 5804 C C . TYR B 1 298 ? -19.406 -5.574 -13.82 1 85.88 298 TYR B C 1
ATOM 5806 O O . TYR B 1 298 ? -20.125 -6.566 -13.977 1 85.88 298 TYR B O 1
ATOM 5814 N N . GLU B 1 299 ? -19.828 -4.367 -13.906 1 80.69 299 GLU B N 1
ATOM 5815 C CA . GLU B 1 299 ? -21.234 -4.129 -14.156 1 80.69 299 GLU B CA 1
ATOM 5816 C C . GLU B 1 299 ? -21.562 -4.254 -15.641 1 80.69 299 GLU B C 1
ATOM 5818 O O . GLU B 1 299 ? -22.625 -4.773 -16.016 1 80.69 299 GLU B O 1
ATOM 5823 N N . LEU B 1 300 ? -20.594 -3.814 -16.469 1 70.62 300 LEU B N 1
ATOM 5824 C CA . LEU B 1 300 ? -21 -3.59 -17.859 1 70.62 300 LEU B CA 1
ATOM 5825 C C . LEU B 1 300 ? -20.219 -4.477 -18.812 1 70.62 300 LEU B C 1
ATOM 5827 O O . LEU B 1 300 ? -20.703 -4.832 -19.891 1 70.62 300 LEU B O 1
ATOM 5831 N N . TYR B 1 301 ? -19.016 -4.934 -18.484 1 71.5 301 TYR B N 1
ATOM 5832 C CA . TYR B 1 301 ? -18.125 -5.445 -19.516 1 71.5 301 TYR B CA 1
ATOM 5833 C C . TYR B 1 301 ? -17.719 -6.883 -19.219 1 71.5 301 TYR B C 1
ATOM 5835 O O . TYR B 1 301 ? -17.406 -7.645 -20.141 1 71.5 301 TYR B O 1
ATOM 5843 N N . PHE B 1 302 ? -17.766 -7.305 -18.031 1 79.75 302 PHE B N 1
ATOM 5844 C CA . PHE B 1 302 ? -17.125 -8.531 -17.562 1 79.75 302 PHE B CA 1
ATOM 5845 C C . PHE B 1 302 ? -17.641 -9.734 -18.344 1 79.75 302 PHE B C 1
ATOM 5847 O O . PHE B 1 302 ? -16.844 -10.5 -18.906 1 79.75 302 PHE B O 1
ATOM 5854 N N . PRO B 1 303 ? -18.922 -10.008 -18.5 1 76.69 303 PRO B N 1
ATOM 5855 C CA . PRO B 1 303 ? -19.375 -11.273 -19.094 1 76.69 303 PRO B CA 1
ATOM 5856 C C . PRO B 1 303 ? -18.875 -11.469 -20.516 1 76.69 303 PRO B C 1
ATOM 5858 O O . PRO B 1 303 ? -18.312 -12.523 -20.844 1 76.69 303 PRO B O 1
ATOM 5861 N N . LYS B 1 304 ? -18.938 -10.523 -21.359 1 70.81 304 LYS B N 1
ATOM 5862 C CA . LYS B 1 304 ? -18.516 -10.664 -22.75 1 70.81 304 LYS B CA 1
ATOM 5863 C C . LYS B 1 304 ? -17 -10.602 -22.875 1 70.81 304 LYS B C 1
ATOM 5865 O O . LYS B 1 304 ? -16.406 -11.344 -23.672 1 70.81 304 LYS B O 1
ATOM 5870 N N . PHE B 1 305 ? -16.453 -9.93 -22.078 1 74 305 PHE B N 1
ATOM 5871 C CA . PHE B 1 305 ? -15.016 -9.703 -22.156 1 74 305 PHE B CA 1
ATOM 5872 C C . PHE B 1 305 ? -14.242 -10.922 -21.656 1 74 305 PHE B C 1
ATOM 5874 O O . PHE B 1 305 ? -13.281 -11.352 -22.297 1 74 305 PHE B O 1
ATOM 5881 N N . ILE B 1 306 ? -14.703 -11.508 -20.641 1 83.69 306 ILE B N 1
ATOM 5882 C CA . ILE B 1 306 ? -13.953 -12.562 -19.969 1 83.69 306 ILE B CA 1
ATOM 5883 C C . ILE B 1 306 ? -13.906 -13.805 -20.844 1 83.69 306 ILE B C 1
ATOM 5885 O O . ILE B 1 306 ? -12.922 -14.539 -20.844 1 83.69 306 ILE B O 1
ATOM 5889 N N . GLU B 1 307 ? -14.898 -14.023 -21.656 1 83.5 307 GLU B N 1
ATOM 5890 C CA . GLU B 1 307 ? -14.93 -15.188 -22.547 1 83.5 307 GLU B CA 1
ATOM 5891 C C . GLU B 1 307 ? -13.859 -15.078 -23.625 1 83.5 307 GLU B C 1
ATOM 5893 O O . GLU B 1 307 ? -13.195 -16.062 -23.953 1 83.5 307 GLU B O 1
ATOM 5898 N N . LYS B 1 308 ? -13.734 -13.906 -24.125 1 79.31 308 LYS B N 1
ATOM 5899 C CA . LYS B 1 308 ? -12.695 -13.672 -25.125 1 79.31 308 LYS B CA 1
ATOM 5900 C C . LYS B 1 308 ? -11.305 -13.836 -24.531 1 79.31 308 LYS B C 1
ATOM 5902 O O . LYS B 1 308 ? -10.406 -14.383 -25.172 1 79.31 308 LYS B O 1
ATOM 5907 N N . VAL B 1 309 ? -11.188 -13.383 -23.391 1 83.19 309 VAL B N 1
ATOM 5908 C CA . VAL B 1 309 ? -9.914 -13.469 -22.672 1 83.19 309 VAL B CA 1
ATOM 5909 C C . VAL B 1 309 ? -9.562 -14.93 -22.422 1 83.19 309 VAL B C 1
ATOM 5911 O O . VAL B 1 309 ? -8.43 -15.359 -22.672 1 83.19 309 VAL B O 1
ATOM 5914 N N . ARG B 1 310 ? -10.5 -15.727 -22.031 1 90.69 310 ARG B N 1
ATOM 5915 C CA . ARG B 1 310 ? -10.289 -17.141 -21.734 1 90.69 310 ARG B CA 1
ATOM 5916 C C . ARG B 1 310 ? -9.852 -17.906 -22.984 1 90.69 310 ARG B C 1
ATOM 5918 O O . ARG B 1 310 ? -8.953 -18.734 -22.922 1 90.69 310 ARG B O 1
ATOM 5925 N N . GLU B 1 311 ? -10.461 -17.547 -24.078 1 90 311 GLU B N 1
ATOM 5926 C CA . GLU B 1 311 ? -10.094 -18.203 -25.328 1 90 311 GLU B CA 1
ATOM 5927 C C . GLU B 1 311 ? -8.664 -17.859 -25.734 1 90 311 GLU B C 1
ATOM 5929 O O . GLU B 1 311 ? -7.93 -18.703 -26.219 1 90 311 GLU B O 1
ATOM 5934 N N . GLY B 1 312 ? -8.297 -16.609 -25.516 1 90.5 312 GLY B N 1
ATOM 5935 C CA . GLY B 1 312 ? -6.934 -16.188 -25.781 1 90.5 312 GLY B CA 1
ATOM 5936 C C . GLY B 1 312 ? -5.906 -16.922 -24.953 1 90.5 312 GLY B C 1
ATOM 5937 O O . GLY B 1 312 ? -4.859 -17.328 -25.453 1 90.5 312 GLY B O 1
ATOM 5938 N N . TYR B 1 313 ? -6.23 -17.125 -23.719 1 93.44 313 TYR B N 1
ATOM 5939 C CA . TYR B 1 313 ? -5.309 -17.828 -22.828 1 93.44 313 TYR B CA 1
ATOM 5940 C C . TYR B 1 313 ? -5.297 -19.312 -23.125 1 93.44 313 TYR B C 1
ATOM 5942 O O . TYR B 1 313 ? -4.262 -19.969 -23 1 93.44 313 TYR B O 1
ATOM 5950 N N . ARG B 1 314 ? -6.438 -19.891 -23.531 1 96.44 314 ARG B N 1
ATOM 5951 C CA . ARG B 1 314 ? -6.496 -21.297 -23.906 1 96.44 314 ARG B CA 1
ATOM 5952 C C . ARG B 1 314 ? -5.52 -21.609 -25.047 1 96.44 314 ARG B C 1
ATOM 5954 O O . ARG B 1 314 ? -4.773 -22.578 -24.984 1 96.44 314 ARG B O 1
ATOM 5961 N N . LYS B 1 315 ? -5.504 -20.766 -26.031 1 96.12 315 LYS B N 1
ATOM 5962 C CA . LYS B 1 315 ? -4.621 -20.953 -27.172 1 96.12 315 LYS B CA 1
ATOM 5963 C C . LYS B 1 315 ? -3.154 -20.891 -26.75 1 96.12 315 LYS B C 1
ATOM 5965 O O . LYS B 1 315 ? -2.322 -21.625 -27.281 1 96.12 315 LYS B O 1
ATOM 5970 N N . ARG B 1 316 ? -2.852 -20.016 -25.891 1 96.12 316 ARG B N 1
ATOM 5971 C CA . ARG B 1 316 ? -1.487 -19.875 -25.391 1 96.12 316 ARG B CA 1
ATOM 5972 C C . ARG B 1 316 ? -1.072 -21.094 -24.578 1 96.12 316 ARG B C 1
ATOM 5974 O O . ARG B 1 316 ? 0.035 -21.609 -24.75 1 96.12 316 ARG B O 1
ATOM 5981 N N . TYR B 1 317 ? -1.985 -21.531 -23.734 1 97.44 317 TYR B N 1
ATOM 5982 C CA . TYR B 1 317 ? -1.75 -22.75 -22.953 1 97.44 317 TYR B CA 1
ATOM 5983 C C . TYR B 1 317 ? -1.499 -23.938 -23.875 1 97.44 317 TYR B C 1
ATOM 5985 O O . TYR B 1 317 ? -0.525 -24.672 -23.703 1 97.44 317 TYR B O 1
ATOM 5993 N N . GLU B 1 318 ? -2.334 -24.141 -24.844 1 98.44 318 GLU B N 1
ATOM 5994 C CA . GLU B 1 318 ? -2.234 -25.266 -25.75 1 98.44 318 GLU B CA 1
ATOM 5995 C C . GLU B 1 318 ? -0.917 -25.234 -26.531 1 98.44 318 GLU B C 1
ATOM 5997 O O . GLU B 1 318 ? -0.287 -26.281 -26.734 1 98.44 318 GLU B O 1
ATOM 6002 N N . ALA B 1 319 ? -0.56 -24.062 -26.906 1 98.44 319 ALA B N 1
ATOM 6003 C CA . ALA B 1 319 ? 0.707 -23.922 -27.625 1 98.44 319 ALA B CA 1
ATOM 6004 C C . ALA B 1 319 ? 1.88 -24.359 -26.75 1 98.44 319 ALA B C 1
ATOM 6006 O O . ALA B 1 319 ? 2.768 -25.078 -27.203 1 98.44 319 ALA B O 1
ATOM 6007 N N . MET B 1 320 ? 1.881 -23.938 -25.547 1 98.69 320 MET B N 1
ATOM 6008 C CA . MET B 1 320 ? 2.984 -24.266 -24.641 1 98.69 320 MET B CA 1
ATOM 6009 C C . MET B 1 320 ? 2.967 -25.75 -24.297 1 98.69 320 MET B C 1
ATOM 6011 O O . MET B 1 320 ? 4.004 -26.422 -24.344 1 98.69 320 MET B O 1
ATOM 6015 N N . ALA B 1 321 ? 1.828 -26.266 -23.922 1 98.69 321 ALA B N 1
ATOM 6016 C CA . ALA B 1 321 ? 1.691 -27.656 -23.531 1 98.69 321 ALA B CA 1
ATOM 6017 C C . ALA B 1 321 ? 2.143 -28.594 -24.656 1 98.69 321 ALA B C 1
ATOM 6019 O O . ALA B 1 321 ? 2.904 -29.531 -24.422 1 98.69 321 ALA B O 1
ATOM 6020 N N . LYS B 1 322 ? 1.688 -28.281 -25.797 1 98.69 322 LYS B N 1
ATOM 6021 C CA . LYS B 1 322 ? 2.049 -29.094 -26.953 1 98.69 322 LYS B CA 1
ATOM 6022 C C . LYS B 1 322 ? 3.553 -29.062 -27.203 1 98.69 322 LYS B C 1
ATOM 6024 O O . LYS B 1 322 ? 4.176 -30.094 -27.438 1 98.69 322 LYS B O 1
ATOM 6029 N N . ALA B 1 323 ? 4.074 -27.891 -27.172 1 98.75 323 ALA B N 1
ATOM 6030 C CA . ALA B 1 323 ? 5.504 -27.734 -27.438 1 98.75 323 ALA B CA 1
ATOM 6031 C C . ALA B 1 323 ? 6.336 -28.453 -26.375 1 98.75 323 ALA B C 1
ATOM 6033 O O . ALA B 1 323 ? 7.375 -29.047 -26.688 1 98.75 323 ALA B O 1
ATOM 6034 N N . ILE B 1 324 ? 5.926 -28.406 -25.156 1 98.75 324 ILE B N 1
ATOM 6035 C CA . ILE B 1 324 ? 6.617 -29.125 -24.078 1 98.75 324 ILE B CA 1
ATOM 6036 C C . ILE B 1 324 ? 6.57 -30.625 -24.344 1 98.75 324 ILE B C 1
ATOM 6038 O O . ILE B 1 324 ? 7.602 -31.297 -24.297 1 98.75 324 ILE B O 1
ATOM 6042 N N . ASP B 1 325 ? 5.449 -31.125 -24.672 1 98.38 325 ASP B N 1
ATOM 6043 C CA . ASP B 1 325 ? 5.254 -32.562 -24.875 1 98.38 325 ASP B CA 1
ATOM 6044 C C . ASP B 1 325 ? 6.094 -33.062 -26.047 1 98.38 325 ASP B C 1
ATOM 6046 O O . ASP B 1 325 ? 6.547 -34.219 -26.047 1 98.38 325 ASP B O 1
ATOM 6050 N N . GLU B 1 326 ? 6.328 -32.188 -26.922 1 98.19 326 GLU B N 1
ATOM 6051 C CA . GLU B 1 326 ? 7.008 -32.594 -28.141 1 98.19 326 GLU B CA 1
ATOM 6052 C C . GLU B 1 326 ? 8.523 -32.438 -28.016 1 98.19 326 GLU B C 1
ATOM 6054 O O . GLU B 1 326 ? 9.281 -33.125 -28.688 1 98.19 326 GLU B O 1
ATOM 6059 N N . SER B 1 327 ? 8.938 -31.594 -27.141 1 98.19 327 SER B N 1
ATOM 6060 C CA . SER B 1 327 ? 10.328 -31.203 -27.297 1 98.19 327 SER B CA 1
ATOM 6061 C C . SER B 1 327 ? 11.117 -31.406 -26.016 1 98.19 327 SER B C 1
ATOM 6063 O O . SER B 1 327 ? 12.352 -31.5 -26.047 1 98.19 327 SER B O 1
ATOM 6065 N N . PHE B 1 328 ? 10.477 -31.406 -24.875 1 98.38 328 PHE B N 1
ATOM 6066 C CA . PHE B 1 328 ? 11.203 -31.484 -23.609 1 98.38 328 PHE B CA 1
ATOM 6067 C C . PHE B 1 328 ? 11.68 -32.906 -23.344 1 98.38 328 PHE B C 1
ATOM 6069 O O . PHE B 1 328 ? 11.047 -33.875 -23.766 1 98.38 328 PHE B O 1
ATOM 6076 N N . PRO B 1 329 ? 12.859 -33.062 -22.672 1 97.81 329 PRO B N 1
ATOM 6077 C CA . PRO B 1 329 ? 13.266 -34.375 -22.25 1 97.81 329 PRO B CA 1
ATOM 6078 C C . PRO B 1 329 ? 12.336 -34.969 -21.188 1 97.81 329 PRO B C 1
ATOM 6080 O O . PRO B 1 329 ? 11.328 -34.344 -20.828 1 97.81 329 PRO B O 1
ATOM 6083 N N . ASP B 1 330 ? 12.711 -36.188 -20.688 1 97.25 330 ASP B N 1
ATOM 6084 C CA . ASP B 1 330 ? 11.859 -36.875 -19.734 1 97.25 330 ASP B CA 1
ATOM 6085 C C . ASP B 1 330 ? 11.594 -36.031 -18.5 1 97.25 330 ASP B C 1
ATOM 6087 O O . ASP B 1 330 ? 12.531 -35.531 -17.875 1 97.25 330 ASP B O 1
ATOM 6091 N N . GLY B 1 331 ? 10.383 -35.812 -18.188 1 97.19 331 GLY B N 1
ATOM 6092 C CA . GLY B 1 331 ? 9.891 -35 -17.078 1 97.19 331 GLY B CA 1
ATOM 6093 C C . GLY B 1 331 ? 8.375 -34.969 -16.984 1 97.19 331 GLY B C 1
ATOM 6094 O O . GLY B 1 331 ? 7.695 -35.719 -17.719 1 97.19 331 GLY B O 1
ATOM 6095 N N . THR B 1 332 ? 7.945 -34.281 -15.984 1 97.25 332 THR B N 1
ATOM 6096 C CA . THR B 1 332 ? 6.504 -34.125 -15.797 1 97.25 332 THR B CA 1
ATOM 6097 C C . THR B 1 332 ? 6.098 -32.656 -15.773 1 97.25 332 THR B C 1
ATOM 6099 O O . THR B 1 332 ? 6.82 -31.828 -15.234 1 97.25 332 THR B O 1
ATOM 6102 N N . ARG B 1 333 ? 5.008 -32.375 -16.375 1 98 333 ARG B N 1
ATOM 6103 C CA . ARG B 1 333 ? 4.434 -31.031 -16.297 1 98 333 ARG B CA 1
ATOM 6104 C C . ARG B 1 333 ? 3.027 -31.078 -15.703 1 98 333 ARG B C 1
ATOM 6106 O O . ARG B 1 333 ? 2.334 -32.094 -15.82 1 98 333 ARG B O 1
ATOM 6113 N N . THR B 1 334 ? 2.596 -30 -15.125 1 98.19 334 THR B N 1
ATOM 6114 C CA . THR B 1 334 ? 1.206 -29.844 -14.711 1 98.19 334 THR B CA 1
ATOM 6115 C C . THR B 1 334 ? 0.311 -29.562 -15.914 1 98.19 334 THR B C 1
ATOM 6117 O O . THR B 1 334 ? 0.804 -29.312 -17.016 1 98.19 334 THR B O 1
ATOM 6120 N N . ASP B 1 335 ? -0.928 -29.797 -15.766 1 97.62 335 ASP B N 1
ATOM 6121 C CA . ASP B 1 335 ? -1.939 -29.578 -16.797 1 97.62 335 ASP B CA 1
ATOM 6122 C C . ASP B 1 335 ? -3.008 -28.594 -16.312 1 97.62 335 ASP B C 1
ATOM 6124 O O . ASP B 1 335 ? -4.117 -29 -15.961 1 97.62 335 ASP B O 1
ATOM 6128 N N . PRO B 1 336 ? -2.703 -27.328 -16.328 1 97.44 336 PRO B N 1
ATOM 6129 C CA . PRO B 1 336 ? -3.596 -26.312 -15.766 1 97.44 336 PRO B CA 1
ATOM 6130 C C . PRO B 1 336 ? -4.941 -26.25 -16.484 1 97.44 336 PRO B C 1
ATOM 6132 O O . PRO B 1 336 ? -5.004 -26.422 -17.703 1 97.44 336 PRO B O 1
ATOM 6135 N N . THR B 1 337 ? -5.988 -25.969 -15.742 1 97.56 337 THR B N 1
ATOM 6136 C CA . THR B 1 337 ? -7.312 -25.719 -16.297 1 97.56 337 THR B CA 1
ATOM 6137 C C . THR B 1 337 ? -7.492 -24.234 -16.625 1 97.56 337 THR B C 1
ATOM 6139 O O . THR B 1 337 ? -8.453 -23.859 -17.297 1 97.56 337 THR B O 1
ATOM 6142 N N . GLY B 1 338 ? -6.637 -23.406 -16.219 1 97.44 338 GLY B N 1
ATOM 6143 C CA . GLY B 1 338 ? -6.613 -21.969 -16.375 1 97.44 338 GLY B CA 1
ATOM 6144 C C . GLY B 1 338 ? -5.324 -21.328 -15.875 1 97.44 338 GLY B C 1
ATOM 6145 O O . GLY B 1 338 ? -4.273 -21.984 -15.867 1 97.44 338 GLY B O 1
ATOM 6146 N N . GLY B 1 339 ? -5.41 -20.031 -15.578 1 96.56 339 GLY B N 1
ATOM 6147 C CA . GLY B 1 339 ? -4.266 -19.328 -15.031 1 96.56 339 GLY B CA 1
ATOM 6148 C C . GLY B 1 339 ? -3.215 -19 -16.078 1 96.56 339 GLY B C 1
ATOM 6149 O O . GLY B 1 339 ? -3.541 -18.797 -17.25 1 96.56 339 GLY B O 1
ATOM 6150 N N . PHE B 1 340 ? -1.963 -18.875 -15.586 1 96.88 340 PHE B N 1
ATOM 6151 C CA . PHE B 1 340 ? -0.943 -18.297 -16.453 1 96.88 340 PHE B CA 1
ATOM 6152 C C . PHE B 1 340 ? 0.268 -19.219 -16.547 1 96.88 340 PHE B C 1
ATOM 6154 O O . PHE B 1 340 ? 1.196 -18.938 -17.312 1 96.88 340 PHE B O 1
ATOM 6161 N N . PHE B 1 341 ? 0.275 -20.453 -15.852 1 98.12 341 PHE B N 1
ATOM 6162 C CA . PHE B 1 341 ? 1.574 -21.094 -15.672 1 98.12 341 PHE B CA 1
ATOM 6163 C C . PHE B 1 341 ? 1.468 -22.594 -15.859 1 98.12 341 PHE B C 1
ATOM 6165 O O . PHE B 1 341 ? 0.444 -23.203 -15.531 1 98.12 341 PHE B O 1
ATOM 6172 N N . ILE B 1 342 ? 2.521 -23.188 -16.391 1 98.56 342 ILE B N 1
ATOM 6173 C CA . ILE B 1 342 ? 2.807 -24.609 -16.328 1 98.56 342 ILE B CA 1
ATOM 6174 C C . ILE B 1 342 ? 4.059 -24.859 -15.5 1 98.56 342 ILE B C 1
ATOM 6176 O O . ILE B 1 342 ? 5.059 -24.156 -15.641 1 98.56 342 ILE B O 1
ATOM 6180 N N . TRP B 1 343 ? 3.941 -25.734 -14.562 1 98.62 343 TRP B N 1
ATOM 6181 C CA . TRP B 1 343 ? 5.094 -26.219 -13.812 1 98.62 343 TRP B CA 1
ATOM 6182 C C . TRP B 1 343 ? 5.688 -27.469 -14.461 1 98.62 343 TRP B C 1
ATOM 6184 O O . TRP B 1 343 ? 4.961 -28.406 -14.797 1 98.62 343 TRP B O 1
ATOM 6194 N N . TRP B 1 344 ? 6.996 -27.484 -14.711 1 98.5 344 TRP B N 1
ATOM 6195 C CA . TRP B 1 344 ? 7.676 -28.641 -15.266 1 98.5 344 TRP B CA 1
ATOM 6196 C C . TRP B 1 344 ? 8.812 -29.094 -14.352 1 98.5 344 TRP B C 1
ATOM 6198 O O . TRP B 1 344 ? 9.555 -28.266 -13.82 1 98.5 344 TRP B O 1
ATOM 6208 N N . GLU B 1 345 ? 8.938 -30.391 -14.188 1 97.69 345 GLU B N 1
ATOM 6209 C CA . GLU B 1 345 ? 10.023 -30.984 -13.422 1 97.69 345 GLU B CA 1
ATOM 6210 C C . GLU B 1 345 ? 10.758 -32.062 -14.242 1 97.69 345 GLU B C 1
ATOM 6212 O O . GLU B 1 345 ? 10.125 -32.938 -14.812 1 97.69 345 GLU B O 1
ATOM 6217 N N . SER B 1 346 ? 12.055 -31.938 -14.188 1 97.81 346 SER B N 1
ATOM 6218 C CA . SER B 1 346 ? 12.867 -32.938 -14.852 1 97.81 346 SER B CA 1
ATOM 6219 C C . SER B 1 346 ? 12.844 -34.281 -14.086 1 97.81 346 SER B C 1
ATOM 6221 O O . SER B 1 346 ? 12.836 -34.281 -12.852 1 97.81 346 SER B O 1
ATOM 6223 N N . SER B 1 347 ? 12.883 -35.344 -14.82 1 96.75 347 SER B N 1
ATOM 6224 C CA . SER B 1 347 ? 13.031 -36.656 -14.18 1 96.75 347 SER B CA 1
ATOM 6225 C C . SER B 1 347 ? 14.422 -36.812 -13.562 1 96.75 347 SER B C 1
ATOM 6227 O O . SER B 1 347 ? 14.625 -37.625 -12.672 1 96.75 347 SER B O 1
ATOM 6229 N N . ARG B 1 348 ? 15.32 -36.062 -14.039 1 96.25 348 ARG B N 1
ATOM 6230 C CA . ARG B 1 348 ? 16.656 -36 -13.445 1 96.25 348 ARG B CA 1
ATOM 6231 C C . ARG B 1 348 ? 16.672 -35.125 -12.203 1 96.25 348 ARG B C 1
ATOM 6233 O O . ARG B 1 348 ? 16.797 -33.906 -12.305 1 96.25 348 ARG B O 1
ATOM 6240 N N . LYS B 1 349 ? 16.797 -35.75 -11.141 1 93.81 349 LYS B N 1
ATOM 6241 C CA . LYS B 1 349 ? 16.688 -35.031 -9.867 1 93.81 349 LYS B CA 1
ATOM 6242 C C . LYS B 1 349 ? 17.906 -34.156 -9.625 1 93.81 349 LYS B C 1
ATOM 6244 O O . LYS B 1 349 ? 17.859 -33.219 -8.828 1 93.81 349 LYS B O 1
ATOM 6249 N N . ASP B 1 350 ? 18.984 -34.406 -10.289 1 94.31 350 ASP B N 1
ATOM 6250 C CA . ASP B 1 350 ? 20.203 -33.656 -10.109 1 94.31 350 ASP B CA 1
ATOM 6251 C C . ASP B 1 350 ? 20.234 -32.438 -11.047 1 94.31 350 ASP B C 1
ATOM 6253 O O . ASP B 1 350 ? 21.156 -31.625 -10.977 1 94.31 350 ASP B O 1
ATOM 6257 N N . PHE B 1 351 ? 19.172 -32.375 -11.859 1 96.62 351 PHE B N 1
ATOM 6258 C CA . PHE B 1 351 ? 19.078 -31.203 -12.742 1 96.62 351 PHE B CA 1
ATOM 6259 C C . PHE B 1 351 ? 18.875 -29.922 -11.93 1 96.62 351 PHE B C 1
ATOM 6261 O O . PHE B 1 351 ? 18 -29.844 -11.078 1 96.62 351 PHE B O 1
ATOM 6268 N N . ASP B 1 352 ? 19.766 -28.984 -12.195 1 97.5 352 ASP B N 1
ATOM 6269 C CA . ASP B 1 352 ? 19.688 -27.672 -11.547 1 97.5 352 ASP B CA 1
ATOM 6270 C C . ASP B 1 352 ? 19.125 -26.625 -12.492 1 97.5 352 ASP B C 1
ATOM 6272 O O . ASP B 1 352 ? 19.844 -26.047 -13.305 1 97.5 352 ASP B O 1
ATOM 6276 N N . SER B 1 353 ? 17.844 -26.375 -12.289 1 97.44 353 SER B N 1
ATOM 6277 C CA . SER B 1 353 ? 17.125 -25.484 -13.195 1 97.44 353 SER B CA 1
ATOM 6278 C C . SER B 1 353 ? 17.672 -24.078 -13.141 1 97.44 353 SER B C 1
ATOM 6280 O O . SER B 1 353 ? 17.656 -23.344 -14.141 1 97.44 353 SER B O 1
ATOM 6282 N N . LYS B 1 354 ? 18.109 -23.625 -11.977 1 96.12 354 LYS B N 1
ATOM 6283 C CA . LYS B 1 354 ? 18.656 -22.281 -11.844 1 96.12 354 LYS B CA 1
ATOM 6284 C C . LYS B 1 354 ? 19.984 -22.156 -12.594 1 96.12 354 LYS B C 1
ATOM 6286 O O . LYS B 1 354 ? 20.188 -21.188 -13.336 1 96.12 354 LYS B O 1
ATOM 6291 N N . LYS B 1 355 ? 20.875 -23.094 -12.406 1 96.75 355 LYS B N 1
ATOM 6292 C CA . LYS B 1 355 ? 22.156 -23.109 -13.117 1 96.75 355 LYS B CA 1
ATOM 6293 C C . LYS B 1 355 ? 21.938 -23.156 -14.625 1 96.75 355 LYS B C 1
ATOM 6295 O O . LYS B 1 355 ? 22.609 -22.438 -15.375 1 96.75 355 LYS B O 1
ATOM 6300 N N . PHE B 1 356 ? 21.047 -23.984 -15 1 97.75 356 PHE B N 1
ATOM 6301 C CA . PHE B 1 356 ? 20.734 -24.125 -16.422 1 97.75 356 PHE B CA 1
ATOM 6302 C C . PHE B 1 356 ? 20.219 -22.797 -16.984 1 97.75 356 PHE B C 1
ATOM 6304 O O . PHE B 1 356 ? 20.562 -22.422 -18.109 1 97.75 356 PHE B O 1
ATOM 6311 N N . LEU B 1 357 ? 19.328 -22.094 -16.281 1 97 357 LEU B N 1
ATOM 6312 C CA . LEU B 1 357 ? 18.812 -20.797 -16.688 1 97 357 LEU B CA 1
ATOM 6313 C C . LEU B 1 357 ? 19.938 -19.812 -16.953 1 97 357 LEU B C 1
ATOM 6315 O O . LEU B 1 357 ? 19.984 -19.188 -18.016 1 97 357 LEU B O 1
ATOM 6319 N N . GLU B 1 358 ? 20.844 -19.672 -16.031 1 94.81 358 GLU B N 1
ATOM 6320 C CA . GLU B 1 358 ? 21.906 -18.672 -16.062 1 94.81 358 GLU B CA 1
ATOM 6321 C C . GLU B 1 358 ? 22.953 -19 -17.109 1 94.81 358 GLU B C 1
ATOM 6323 O O . GLU B 1 358 ? 23.438 -18.125 -17.828 1 94.81 358 GLU B O 1
ATOM 6328 N N . GLU B 1 359 ? 23.266 -20.281 -17.281 1 96.75 359 GLU B N 1
ATOM 6329 C CA . GLU B 1 359 ? 24.406 -20.672 -18.109 1 96.75 359 GLU B CA 1
ATOM 6330 C C . GLU B 1 359 ? 23.969 -20.984 -19.547 1 96.75 359 GLU B C 1
ATOM 6332 O O . GLU B 1 359 ? 24.781 -20.875 -20.469 1 96.75 359 GLU B O 1
ATOM 6337 N N . VAL B 1 360 ? 22.719 -21.344 -19.656 1 97.75 360 VAL B N 1
ATOM 6338 C CA . VAL B 1 360 ? 22.344 -21.844 -20.984 1 97.75 360 VAL B CA 1
ATOM 6339 C C . VAL B 1 360 ? 21.141 -21.062 -21.516 1 97.75 360 VAL B C 1
ATOM 6341 O O . VAL B 1 360 ? 21.219 -20.469 -22.578 1 97.75 360 VAL B O 1
ATOM 6344 N N . ALA B 1 361 ? 20.031 -21.031 -20.828 1 97.88 361 ALA B N 1
ATOM 6345 C CA . ALA B 1 361 ? 18.766 -20.516 -21.359 1 97.88 361 ALA B CA 1
ATOM 6346 C C . ALA B 1 361 ? 18.875 -19.031 -21.656 1 97.88 361 ALA B C 1
ATOM 6348 O O . ALA B 1 361 ? 18.562 -18.594 -22.766 1 97.88 361 ALA B O 1
ATOM 6349 N N . ILE B 1 362 ? 19.359 -18.234 -20.656 1 96.19 362 ILE B N 1
ATOM 6350 C CA . ILE B 1 362 ? 19.422 -16.781 -20.812 1 96.19 362 ILE B CA 1
ATOM 6351 C C . ILE B 1 362 ? 20.344 -16.438 -21.969 1 96.19 362 ILE B C 1
ATOM 6353 O O . ILE B 1 362 ? 19.969 -15.656 -22.859 1 96.19 362 ILE B O 1
ATOM 6357 N N . PRO B 1 363 ? 21.531 -17.016 -22.078 1 96.06 363 PRO B N 1
ATOM 6358 C CA . PRO B 1 363 ? 22.391 -16.719 -23.219 1 96.06 363 PRO B CA 1
ATOM 6359 C C . PRO B 1 363 ? 21.734 -17.062 -24.547 1 96.06 363 PRO B C 1
ATOM 6361 O O . PRO B 1 363 ? 22.172 -16.562 -25.594 1 96.06 363 PRO B O 1
ATOM 6364 N N . ASN B 1 364 ? 20.766 -17.906 -24.5 1 97.31 364 ASN B N 1
ATOM 6365 C CA . ASN B 1 364 ? 20.062 -18.297 -25.719 1 97.31 364 ASN B CA 1
ATOM 6366 C C . ASN B 1 364 ? 18.688 -17.625 -25.797 1 97.31 364 ASN B C 1
ATOM 6368 O O . ASN B 1 364 ? 17.766 -18.156 -26.438 1 97.31 364 ASN B O 1
ATOM 6372 N N . ASP B 1 365 ? 18.375 -16.641 -25 1 96.62 365 ASP B N 1
ATOM 6373 C CA . ASP B 1 365 ? 17.266 -15.703 -25.125 1 96.62 365 ASP B CA 1
ATOM 6374 C C . ASP B 1 365 ? 15.977 -16.297 -24.578 1 96.62 365 ASP B C 1
ATOM 6376 O O . ASP B 1 365 ? 14.891 -16 -25.062 1 96.62 365 ASP B O 1
ATOM 6380 N N . VAL B 1 366 ? 16.141 -17.219 -23.688 1 97.38 366 VAL B N 1
ATOM 6381 C CA . VAL B 1 366 ? 14.969 -17.812 -23.031 1 97.38 366 VAL B CA 1
ATOM 6382 C C . VAL B 1 366 ? 15.008 -17.5 -21.531 1 97.38 366 VAL B C 1
ATOM 6384 O O . VAL B 1 366 ? 16.047 -17.688 -20.875 1 97.38 366 VAL B O 1
ATOM 6387 N N . LEU B 1 367 ? 13.891 -17.031 -21.031 1 96.38 367 LEU B N 1
ATOM 6388 C CA . LEU B 1 367 ? 13.805 -16.703 -19.609 1 96.38 367 LEU B CA 1
ATOM 6389 C C . LEU B 1 367 ? 12.617 -17.406 -18.953 1 96.38 367 LEU B C 1
ATOM 6391 O O . LEU B 1 367 ? 11.5 -17.344 -19.469 1 96.38 367 LEU B O 1
ATOM 6395 N N . TYR B 1 368 ? 12.836 -18.141 -17.969 1 96.56 368 TYR B N 1
ATOM 6396 C CA . TYR B 1 368 ? 11.828 -18.75 -17.109 1 96.56 368 TYR B CA 1
ATOM 6397 C C . TYR B 1 368 ? 12.164 -18.516 -15.633 1 96.56 368 TYR B C 1
ATOM 6399 O O . TYR B 1 368 ? 13.117 -17.797 -15.312 1 96.56 368 TYR B O 1
ATOM 6407 N N . VAL B 1 369 ? 11.352 -19.031 -14.664 1 96.06 369 VAL B N 1
ATOM 6408 C CA . VAL B 1 369 ? 11.68 -18.906 -13.25 1 96.06 369 VAL B CA 1
ATOM 6409 C C . VAL B 1 369 ? 12.047 -20.266 -12.672 1 96.06 369 VAL B C 1
ATOM 6411 O O . VAL B 1 369 ? 11.266 -21.219 -12.758 1 96.06 369 VAL B O 1
ATOM 6414 N N . PRO B 1 370 ? 13.234 -20.359 -12.125 1 96.19 370 PRO B N 1
ATOM 6415 C CA . PRO B 1 370 ? 13.602 -21.625 -11.469 1 96.19 370 PRO B CA 1
ATOM 6416 C C . PRO B 1 370 ? 12.68 -21.969 -10.312 1 96.19 370 PRO B C 1
ATOM 6418 O O . PRO B 1 370 ? 12.25 -21.094 -9.562 1 96.19 370 PRO B O 1
ATOM 6421 N N . GLY B 1 371 ? 12.445 -23.234 -10.172 1 95.94 371 GLY B N 1
ATOM 6422 C CA . GLY B 1 371 ? 11.461 -23.703 -9.203 1 95.94 371 GLY B CA 1
ATOM 6423 C C . GLY B 1 371 ? 11.844 -23.391 -7.77 1 95.94 371 GLY B C 1
ATOM 6424 O O . GLY B 1 371 ? 10.969 -23.141 -6.934 1 95.94 371 GLY B O 1
ATOM 6425 N N . GLU B 1 372 ? 13.117 -23.359 -7.461 1 93.69 372 GLU B N 1
ATOM 6426 C CA . GLU B 1 372 ? 13.617 -23.156 -6.109 1 93.69 372 GLU B CA 1
ATOM 6427 C C . GLU B 1 372 ? 13.109 -21.844 -5.527 1 93.69 372 GLU B C 1
ATOM 6429 O O . GLU B 1 372 ? 12.922 -21.719 -4.316 1 93.69 372 GLU B O 1
ATOM 6434 N N . ALA B 1 373 ? 12.828 -20.875 -6.371 1 92.31 373 ALA B N 1
ATOM 6435 C CA . ALA B 1 373 ? 12.398 -19.547 -5.945 1 92.31 373 ALA B CA 1
ATOM 6436 C C . ALA B 1 373 ? 11.023 -19.609 -5.289 1 92.31 373 ALA B C 1
ATOM 6438 O O . ALA B 1 373 ? 10.641 -18.688 -4.547 1 92.31 373 ALA B O 1
ATOM 6439 N N . PHE B 1 374 ? 10.281 -20.703 -5.523 1 95.69 374 PHE B N 1
ATOM 6440 C CA . PHE B 1 374 ? 8.898 -20.781 -5.066 1 95.69 374 PHE B CA 1
ATOM 6441 C C . PHE B 1 374 ? 8.797 -21.625 -3.795 1 95.69 374 PHE B C 1
ATOM 6443 O O . PHE B 1 374 ? 7.723 -22.125 -3.459 1 95.69 374 PHE B O 1
ATOM 6450 N N . TYR B 1 375 ? 9.906 -21.766 -3.119 1 94.62 375 TYR B N 1
ATOM 6451 C CA . TYR B 1 375 ? 9.953 -22.391 -1.801 1 94.62 375 TYR B CA 1
ATOM 6452 C C . TYR B 1 375 ? 10.398 -21.391 -0.74 1 94.62 375 TYR B C 1
ATOM 6454 O O . TYR B 1 375 ? 11.164 -20.469 -1.03 1 94.62 375 TYR B O 1
ATOM 6462 N N . PRO B 1 376 ? 9.906 -21.578 0.488 1 93.38 376 PRO B N 1
ATOM 6463 C CA . PRO B 1 376 ? 10.328 -20.656 1.54 1 93.38 376 PRO B CA 1
ATOM 6464 C C . PRO B 1 376 ? 11.844 -20.656 1.748 1 93.38 376 PRO B C 1
ATOM 6466 O O . PRO B 1 376 ? 12.5 -21.688 1.579 1 93.38 376 PRO B O 1
ATOM 6469 N N . LEU B 1 377 ? 12.375 -19.484 2.127 1 87.25 377 LEU B N 1
ATOM 6470 C CA . LEU B 1 377 ? 13.797 -19.328 2.395 1 87.25 377 LEU B CA 1
ATOM 6471 C C . LEU B 1 377 ? 14.172 -19.969 3.725 1 87.25 377 LEU B C 1
ATOM 6473 O O . LEU B 1 377 ? 15.312 -20.406 3.908 1 87.25 377 LEU B O 1
ATOM 6477 N N . THR B 1 378 ? 13.242 -19.969 4.609 1 89.75 378 THR B N 1
ATOM 6478 C CA . THR B 1 378 ? 13.406 -20.531 5.945 1 89.75 378 THR B CA 1
ATOM 6479 C C . THR B 1 378 ? 12.133 -21.266 6.379 1 89.75 378 THR B C 1
ATOM 6481 O O . THR B 1 378 ? 11.109 -21.188 5.707 1 89.75 378 THR B O 1
ATOM 6484 N N . GLY B 1 379 ? 12.242 -22.016 7.414 1 95.69 379 GLY B N 1
ATOM 6485 C CA . GLY B 1 379 ? 11.094 -22.734 7.949 1 95.69 379 GLY B CA 1
ATOM 6486 C C . GLY B 1 379 ? 11.195 -24.234 7.746 1 95.69 379 GLY B C 1
ATOM 6487 O O . GLY B 1 379 ? 12.289 -24.797 7.762 1 95.69 379 GLY B O 1
ATOM 6488 N N . ARG B 1 380 ? 10.008 -24.859 7.703 1 97.56 380 ARG B N 1
ATOM 6489 C CA . ARG B 1 380 ? 9.945 -26.328 7.652 1 97.56 380 ARG B CA 1
ATOM 6490 C C . ARG B 1 380 ? 9.094 -26.797 6.477 1 97.56 380 ARG B C 1
ATOM 6492 O O . ARG B 1 380 ? 8.367 -26 5.871 1 97.56 380 ARG B O 1
ATOM 6499 N N . ILE B 1 381 ? 9.281 -27.984 6.156 1 98 381 ILE B N 1
ATOM 6500 C CA . ILE B 1 381 ? 8.445 -28.672 5.172 1 98 381 ILE B CA 1
ATOM 6501 C C . ILE B 1 381 ? 8 -30.016 5.727 1 98 381 ILE B C 1
ATOM 6503 O O . ILE B 1 381 ? 8.773 -30.703 6.406 1 98 381 ILE B O 1
ATOM 6507 N N . TYR B 1 382 ? 6.754 -30.344 5.512 1 98.38 382 TYR B N 1
ATOM 6508 C CA . TYR B 1 382 ? 6.254 -31.656 5.895 1 98.38 382 TYR B CA 1
ATOM 6509 C C . TYR B 1 382 ? 6.777 -32.75 4.953 1 98.38 382 TYR B C 1
ATOM 6511 O O . TYR B 1 382 ? 6.582 -32.656 3.736 1 98.38 382 TYR B O 1
ATOM 6519 N N . ASP B 1 383 ? 7.449 -33.688 5.512 1 96.94 383 ASP B N 1
ATOM 6520 C CA . ASP B 1 383 ? 7.949 -34.844 4.77 1 96.94 383 ASP B CA 1
ATOM 6521 C C . ASP B 1 383 ? 7.051 -36.062 4.984 1 96.94 383 ASP B C 1
ATOM 6523 O O . ASP B 1 383 ? 7.164 -36.75 6 1 96.94 383 ASP B O 1
ATOM 6527 N N . PRO B 1 384 ? 6.293 -36.344 3.98 1 94.81 384 PRO B N 1
ATOM 6528 C CA . PRO B 1 384 ? 5.348 -37.438 4.172 1 94.81 384 PRO B CA 1
ATOM 6529 C C . PRO B 1 384 ? 6.047 -38.781 4.344 1 94.81 384 PRO B C 1
ATOM 6531 O O . PRO B 1 384 ? 5.484 -39.688 4.953 1 94.81 384 PRO B O 1
ATOM 6534 N N . SER B 1 385 ? 7.234 -38.969 3.818 1 93.25 385 SER B N 1
ATOM 6535 C CA . SER B 1 385 ? 7.957 -40.219 3.939 1 93.25 385 SER B CA 1
ATOM 6536 C C . SER B 1 385 ? 8.359 -40.5 5.383 1 93.25 385 SER B C 1
ATOM 6538 O O . SER B 1 385 ? 8.344 -41.656 5.836 1 93.25 385 SER B O 1
ATOM 6540 N N . GLU B 1 386 ? 8.586 -39.438 6.105 1 91.06 386 GLU B N 1
ATOM 6541 C CA . GLU B 1 386 ? 9.031 -39.562 7.492 1 91.06 386 GLU B CA 1
ATOM 6542 C C . GLU B 1 386 ? 7.91 -39.188 8.461 1 91.06 386 GLU B C 1
ATOM 6544 O O . GLU B 1 386 ? 7.992 -39.5 9.656 1 91.06 386 GLU B O 1
ATOM 6549 N N . GLY B 1 387 ? 6.949 -38.562 7.883 1 93.56 387 GLY B N 1
ATOM 6550 C CA . GLY B 1 387 ? 5.902 -38.031 8.75 1 93.56 387 GLY B CA 1
ATOM 6551 C C . GLY B 1 387 ? 6.402 -37 9.742 1 93.56 387 GLY B C 1
ATOM 6552 O O . GLY B 1 387 ? 6.047 -37.062 10.922 1 93.56 387 GLY B O 1
ATOM 6553 N N . SER B 1 388 ? 7.297 -36.156 9.289 1 95.88 388 SER B N 1
ATOM 6554 C CA . SER B 1 388 ? 7.922 -35.188 10.195 1 95.88 388 SER B CA 1
ATOM 6555 C C . SER B 1 388 ? 8.109 -33.812 9.516 1 95.88 388 SER B C 1
ATOM 6557 O O . SER B 1 388 ? 7.922 -33.719 8.305 1 95.88 388 SER B O 1
ATOM 6559 N N . LEU B 1 389 ? 8.359 -32.875 10.297 1 97.88 389 LEU B N 1
ATOM 6560 C CA . LEU B 1 389 ? 8.758 -31.547 9.812 1 97.88 389 LEU B CA 1
ATOM 6561 C C . LEU B 1 389 ? 10.273 -31.422 9.742 1 97.88 389 LEU B C 1
ATOM 6563 O O . LEU B 1 389 ? 10.969 -31.688 10.727 1 97.88 389 LEU B O 1
ATOM 6567 N N . VAL B 1 390 ? 10.766 -31.062 8.594 1 97 390 VAL B N 1
ATOM 6568 C CA . VAL B 1 390 ? 12.203 -30.922 8.406 1 97 390 VAL B CA 1
ATOM 6569 C C . VAL B 1 390 ? 12.516 -29.547 7.816 1 97 390 VAL B C 1
ATOM 6571 O O . VAL B 1 390 ? 11.617 -28.844 7.355 1 97 390 VAL B O 1
ATOM 6574 N N . ASP B 1 391 ? 13.742 -29.172 7.887 1 96.5 391 ASP B N 1
ATOM 6575 C CA . ASP B 1 391 ? 14.172 -27.906 7.301 1 96.5 391 ASP B CA 1
ATOM 6576 C C . ASP B 1 391 ? 13.82 -27.844 5.816 1 96.5 391 ASP B C 1
ATOM 6578 O O . ASP B 1 391 ? 14.109 -28.781 5.062 1 96.5 391 ASP B O 1
ATOM 6582 N N . VAL B 1 392 ? 13.172 -26.75 5.422 1 95.69 392 VAL B N 1
ATOM 6583 C CA . VAL B 1 392 ? 12.664 -26.641 4.059 1 95.69 392 VAL B CA 1
ATOM 6584 C C . VAL B 1 392 ? 13.828 -26.719 3.068 1 95.69 392 VAL B C 1
ATOM 6586 O O . VAL B 1 392 ? 13.688 -27.281 1.981 1 95.69 392 VAL B O 1
ATOM 6589 N N . ARG B 1 393 ? 15.047 -26.25 3.371 1 89.62 393 ARG B N 1
ATOM 6590 C CA . ARG B 1 393 ? 16.188 -26.203 2.469 1 89.62 393 ARG B CA 1
ATOM 6591 C C . ARG B 1 393 ? 16.703 -27.594 2.158 1 89.62 393 ARG B C 1
ATOM 6593 O O . ARG B 1 393 ? 17.297 -27.828 1.096 1 89.62 393 ARG B O 1
ATOM 6600 N N . LYS B 1 394 ? 16.406 -28.453 3.045 1 90.75 394 LYS B N 1
ATOM 6601 C CA . LYS B 1 394 ? 16.859 -29.828 2.871 1 90.75 394 LYS B CA 1
ATOM 6602 C C . LYS B 1 394 ? 15.992 -30.578 1.87 1 90.75 394 LYS B C 1
ATOM 6604 O O . LYS B 1 394 ? 16.375 -31.625 1.372 1 90.75 394 LYS B O 1
ATOM 6609 N N . ARG B 1 395 ? 14.875 -30.031 1.597 1 91.56 395 ARG B N 1
ATOM 6610 C CA . ARG B 1 395 ? 13.93 -30.766 0.765 1 91.56 395 ARG B CA 1
ATOM 6611 C C . ARG B 1 395 ? 13.508 -29.938 -0.448 1 91.56 395 ARG B C 1
ATOM 6613 O O . ARG B 1 395 ? 12.633 -30.344 -1.211 1 91.56 395 ARG B O 1
ATOM 6620 N N . THR B 1 396 ? 14.039 -28.797 -0.647 1 94.56 396 THR B N 1
ATOM 6621 C CA . THR B 1 396 ? 13.703 -27.953 -1.792 1 94.56 396 THR B CA 1
ATOM 6622 C C . THR B 1 396 ? 14.273 -28.531 -3.08 1 94.56 396 THR B C 1
ATOM 6624 O O . THR B 1 396 ? 15.492 -28.609 -3.246 1 94.56 396 THR B O 1
ATOM 6627 N N . PRO B 1 397 ? 13.406 -28.938 -4 1 95.62 397 PRO B N 1
ATOM 6628 C CA . PRO B 1 397 ? 13.914 -29.484 -5.262 1 95.62 397 PRO B CA 1
ATOM 6629 C C . PRO B 1 397 ? 14.516 -28.422 -6.172 1 95.62 397 PRO B C 1
ATOM 6631 O O . PRO B 1 397 ? 14.047 -27.281 -6.188 1 95.62 397 PRO B O 1
ATOM 6634 N N . LYS B 1 398 ? 15.438 -28.781 -6.977 1 96.44 398 LYS B N 1
ATOM 6635 C CA . LYS B 1 398 ? 16.109 -27.844 -7.879 1 96.44 398 LYS B CA 1
ATOM 6636 C C . LYS B 1 398 ? 15.719 -28.125 -9.328 1 96.44 398 LYS B C 1
ATOM 6638 O O . LYS B 1 398 ? 16.031 -27.328 -10.219 1 96.44 398 LYS B O 1
ATOM 6643 N N . ASN B 1 399 ? 15 -29.219 -9.578 1 97.56 399 ASN B N 1
ATOM 6644 C CA . ASN B 1 399 ? 14.812 -29.719 -10.938 1 97.56 399 ASN B CA 1
ATOM 6645 C C . ASN B 1 399 ? 13.508 -29.219 -11.547 1 97.56 399 ASN B C 1
ATOM 6647 O O . ASN B 1 399 ? 13.016 -29.781 -12.523 1 97.56 399 ASN B O 1
ATOM 6651 N N . GLY B 1 400 ? 12.875 -28.25 -10.906 1 97.19 400 GLY B N 1
ATOM 6652 C CA . GLY B 1 400 ? 11.617 -27.703 -11.406 1 97.19 400 GLY B CA 1
ATOM 6653 C C . GLY B 1 400 ? 11.75 -26.312 -11.977 1 97.19 400 GLY B C 1
ATOM 6654 O O . GLY B 1 400 ? 12.734 -25.609 -11.711 1 97.19 400 GLY B O 1
ATOM 6655 N N . MET B 1 401 ? 10.812 -25.891 -12.797 1 97.62 401 MET B N 1
ATOM 6656 C CA . MET B 1 401 ? 10.734 -24.531 -13.32 1 97.62 401 MET B CA 1
ATOM 6657 C C . MET B 1 401 ? 9.289 -24.141 -13.578 1 97.62 401 MET B C 1
ATOM 6659 O O . MET B 1 401 ? 8.438 -24.984 -13.859 1 97.62 401 MET B O 1
ATOM 6663 N N . ARG B 1 402 ? 8.969 -22.906 -13.422 1 97.75 402 ARG B N 1
ATOM 6664 C CA . ARG B 1 402 ? 7.68 -22.344 -13.805 1 97.75 402 ARG B CA 1
ATOM 6665 C C . ARG B 1 402 ? 7.766 -21.656 -15.172 1 97.75 402 ARG B C 1
ATOM 6667 O O . ARG B 1 402 ? 8.641 -20.812 -15.398 1 97.75 402 ARG B O 1
ATOM 6674 N N . LEU B 1 403 ? 6.883 -22.016 -16.016 1 98.25 403 LEU B N 1
ATOM 6675 C CA . LEU B 1 403 ? 6.793 -21.453 -17.359 1 98.25 403 LEU B CA 1
ATOM 6676 C C . LEU B 1 403 ? 5.488 -20.672 -17.531 1 98.25 403 LEU B C 1
ATOM 6678 O O . LEU B 1 403 ? 4.402 -21.266 -17.453 1 98.25 403 LEU B O 1
ATOM 6682 N N . GLY B 1 404 ? 5.617 -19.375 -17.812 1 96.69 404 GLY B N 1
ATOM 6683 C CA . GLY B 1 404 ? 4.441 -18.547 -18.016 1 96.69 404 GLY B CA 1
ATOM 6684 C C . GLY B 1 404 ? 4.031 -18.438 -19.469 1 96.69 404 GLY B C 1
ATOM 6685 O O . GLY B 1 404 ? 4.875 -18.234 -20.344 1 96.69 404 GLY B O 1
ATOM 6686 N N . TYR B 1 405 ? 2.734 -18.562 -19.781 1 96 405 TYR B N 1
ATOM 6687 C CA . TYR B 1 405 ? 2.273 -18.516 -21.172 1 96 405 TYR B CA 1
ATOM 6688 C C . TYR B 1 405 ? 1.338 -17.344 -21.391 1 96 405 TYR B C 1
ATOM 6690 O O . TYR B 1 405 ? 0.772 -17.188 -22.484 1 96 405 TYR B O 1
ATOM 6698 N N . SER B 1 406 ? 1.204 -16.469 -20.422 1 91.94 406 SER B N 1
ATOM 6699 C CA . SER B 1 406 ? 0.152 -15.461 -20.469 1 91.94 406 SER B CA 1
ATOM 6700 C C . SER B 1 406 ? 0.525 -14.312 -21.406 1 91.94 406 SER B C 1
ATOM 6702 O O . SER B 1 406 ? -0.344 -13.719 -22.047 1 91.94 406 SER B O 1
ATOM 6704 N N . TYR B 1 407 ? 1.738 -14.016 -21.578 1 86.81 407 TYR B N 1
ATOM 6705 C CA . TYR B 1 407 ? 2.135 -12.734 -22.156 1 86.81 407 TYR B CA 1
ATOM 6706 C C . TYR B 1 407 ? 2.34 -12.859 -23.656 1 86.81 407 TYR B C 1
ATOM 6708 O O . TYR B 1 407 ? 1.806 -12.062 -24.438 1 86.81 407 TYR B O 1
ATOM 6716 N N . ASN B 1 408 ? 3.088 -13.883 -24.109 1 89.75 408 ASN B N 1
ATOM 6717 C CA . ASN B 1 408 ? 3.496 -14.031 -25.5 1 89.75 408 ASN B CA 1
ATOM 6718 C C . ASN B 1 408 ? 2.369 -14.602 -26.359 1 89.75 408 ASN B C 1
ATOM 6720 O O . ASN B 1 408 ? 1.516 -15.336 -25.859 1 89.75 408 ASN B O 1
ATOM 6724 N N . ASP B 1 409 ? 2.432 -14.312 -27.625 1 90.69 409 ASP B N 1
ATOM 6725 C CA . ASP B 1 409 ? 1.509 -14.945 -28.562 1 90.69 409 ASP B CA 1
ATOM 6726 C C . ASP B 1 409 ? 1.829 -16.422 -28.734 1 90.69 409 ASP B C 1
ATOM 6728 O O . ASP B 1 409 ? 2.971 -16.844 -28.531 1 90.69 409 ASP B O 1
ATOM 6732 N N . PRO B 1 410 ? 0.858 -17.188 -29.188 1 95.19 410 PRO B N 1
ATOM 6733 C CA . PRO B 1 410 ? 1.033 -18.641 -29.297 1 95.19 410 PRO B CA 1
ATOM 6734 C C . PRO B 1 410 ? 2.217 -19.016 -30.188 1 95.19 410 PRO B C 1
ATOM 6736 O O . PRO B 1 410 ? 2.947 -19.969 -29.875 1 95.19 410 PRO B O 1
ATOM 6739 N N . ALA B 1 411 ? 2.426 -18.281 -31.234 1 96.75 411 ALA B N 1
ATOM 6740 C CA . ALA B 1 411 ? 3.516 -18.609 -32.156 1 96.75 411 ALA B CA 1
ATOM 6741 C C . ALA B 1 411 ? 4.871 -18.422 -31.469 1 96.75 411 ALA B C 1
ATOM 6743 O O . ALA B 1 411 ? 5.77 -19.25 -31.641 1 96.75 411 ALA B O 1
ATOM 6744 N N . VAL B 1 412 ? 4.988 -17.328 -30.734 1 96 412 VAL B N 1
ATOM 6745 C CA . VAL B 1 412 ? 6.223 -17.047 -30.016 1 96 412 VAL B CA 1
ATOM 6746 C C . VAL B 1 412 ? 6.426 -18.078 -28.906 1 96 412 VAL B C 1
ATOM 6748 O O . VAL B 1 412 ? 7.547 -18.531 -28.672 1 96 412 VAL B O 1
ATOM 6751 N N . ILE B 1 413 ? 5.379 -18.516 -28.297 1 97.62 413 ILE B N 1
ATOM 6752 C CA . ILE B 1 413 ? 5.43 -19.531 -27.25 1 97.62 413 ILE B CA 1
ATOM 6753 C C . ILE B 1 413 ? 5.941 -20.844 -27.828 1 97.62 413 ILE B C 1
ATOM 6755 O O . ILE B 1 413 ? 6.867 -21.453 -27.281 1 97.62 413 ILE B O 1
ATOM 6759 N N . GLU B 1 414 ? 5.371 -21.203 -28.875 1 98.44 414 GLU B N 1
ATOM 6760 C CA . GLU B 1 414 ? 5.762 -22.469 -29.5 1 98.44 414 GLU B CA 1
ATOM 6761 C C . GLU B 1 414 ? 7.242 -22.469 -29.875 1 98.44 414 GLU B C 1
ATOM 6763 O O . GLU B 1 414 ? 7.969 -23.406 -29.562 1 98.44 414 GLU B O 1
ATOM 6768 N N . GLU B 1 415 ? 7.633 -21.406 -30.5 1 98.5 415 GLU B N 1
ATOM 6769 C CA . GLU B 1 415 ? 9.023 -21.281 -30.922 1 98.5 415 GLU B CA 1
ATOM 6770 C C . GLU B 1 415 ? 9.969 -21.297 -29.734 1 98.5 415 GLU B C 1
ATOM 6772 O O . GLU B 1 415 ? 10.945 -22.047 -29.719 1 98.5 415 GLU B O 1
ATOM 6777 N N . GLY B 1 416 ? 9.672 -20.484 -28.75 1 98.56 416 GLY B N 1
ATOM 6778 C CA . GLY B 1 416 ? 10.531 -20.359 -27.578 1 98.56 416 GLY B CA 1
ATOM 6779 C C . GLY B 1 416 ? 10.602 -21.641 -26.75 1 98.56 416 GLY B C 1
ATOM 6780 O O . GLY B 1 416 ? 11.672 -22.016 -26.266 1 98.56 416 GLY B O 1
ATOM 6781 N N . ILE B 1 417 ? 9.539 -22.312 -26.609 1 98.75 417 ILE B N 1
ATOM 6782 C CA . ILE B 1 417 ? 9.484 -23.531 -25.812 1 98.75 417 ILE B CA 1
ATOM 6783 C C . ILE B 1 417 ? 10.195 -24.672 -26.531 1 98.75 417 ILE B C 1
ATOM 6785 O O . ILE B 1 417 ? 10.883 -25.484 -25.922 1 98.75 417 ILE B O 1
ATOM 6789 N N . ARG B 1 418 ? 10.062 -24.766 -27.828 1 98.62 418 ARG B N 1
ATOM 6790 C CA . ARG B 1 418 ? 10.805 -25.766 -28.594 1 98.62 418 ARG B CA 1
ATOM 6791 C C . ARG B 1 418 ? 12.312 -25.516 -28.484 1 98.62 418 ARG B C 1
ATOM 6793 O O . ARG B 1 418 ? 13.094 -26.469 -28.391 1 98.62 418 ARG B O 1
ATOM 6800 N N . LYS B 1 419 ? 12.625 -24.281 -28.547 1 98.56 419 LYS B N 1
ATOM 6801 C CA . LYS B 1 419 ? 14.031 -23.953 -28.344 1 98.56 419 LYS B CA 1
ATOM 6802 C C . LYS B 1 419 ? 14.516 -24.391 -26.969 1 98.56 419 LYS B C 1
ATOM 6804 O O . LYS B 1 419 ? 15.594 -24.984 -26.844 1 98.56 419 LYS B O 1
ATOM 6809 N N . LEU B 1 420 ? 13.773 -24.078 -25.984 1 98.69 420 LEU B N 1
ATOM 6810 C CA . LEU B 1 420 ? 14.109 -24.5 -24.625 1 98.69 420 LEU B CA 1
ATOM 6811 C C . LEU B 1 420 ? 14.227 -26.016 -24.531 1 98.69 420 LEU B C 1
ATOM 6813 O O . LEU B 1 420 ? 15.148 -26.547 -23.906 1 98.69 420 LEU B O 1
ATOM 6817 N N . GLY B 1 421 ? 13.305 -26.703 -25.156 1 98.5 421 GLY B N 1
ATOM 6818 C CA . GLY B 1 421 ? 13.359 -28.156 -25.188 1 98.5 421 GLY B CA 1
ATOM 6819 C C . GLY B 1 421 ? 14.641 -28.672 -25.812 1 98.5 421 GLY B C 1
ATOM 6820 O O . GLY B 1 421 ? 15.242 -29.625 -25.312 1 98.5 421 GLY B O 1
ATOM 6821 N N . SER B 1 422 ? 15.016 -28.062 -26.875 1 98.12 422 SER B N 1
ATOM 6822 C CA . SER B 1 422 ? 16.25 -28.453 -27.547 1 98.12 422 SER B CA 1
ATOM 6823 C C . SER B 1 422 ? 17.469 -28.234 -26.656 1 98.12 422 SER B C 1
ATOM 6825 O O . SER B 1 422 ? 18.375 -29.062 -26.609 1 98.12 422 SER B O 1
ATOM 6827 N N . LEU B 1 423 ? 17.453 -27.125 -25.984 1 98.19 423 LEU B N 1
ATOM 6828 C CA . LEU B 1 423 ? 18.547 -26.812 -25.078 1 98.19 423 LEU B CA 1
ATOM 6829 C C . LEU B 1 423 ? 18.594 -27.797 -23.922 1 98.19 423 LEU B C 1
ATOM 6831 O O . LEU B 1 423 ? 19.672 -28.234 -23.5 1 98.19 423 LEU B O 1
ATOM 6835 N N . LEU B 1 424 ? 17.484 -28.125 -23.438 1 98 424 LEU B N 1
ATOM 6836 C CA . LEU B 1 424 ? 17.375 -29.078 -22.328 1 98 424 LEU B CA 1
ATOM 6837 C C . LEU B 1 424 ? 17.875 -30.453 -22.766 1 98 424 LEU B C 1
ATOM 6839 O O . LEU B 1 424 ? 18.594 -31.125 -22 1 98 424 LEU B O 1
ATOM 6843 N N . SER B 1 425 ? 17.516 -30.859 -23.891 1 95.62 425 SER B N 1
ATOM 6844 C CA . SER B 1 425 ? 17.875 -32.188 -24.375 1 95.62 425 SER B CA 1
ATOM 6845 C C . SER B 1 425 ? 19.391 -32.312 -24.562 1 95.62 425 SER B C 1
ATOM 6847 O O . SER B 1 425 ? 19.938 -33.406 -24.391 1 95.62 425 SER B O 1
ATOM 6849 N N . LYS B 1 426 ? 20.016 -31.25 -24.781 1 93 426 LYS B N 1
ATOM 6850 C CA . LYS B 1 426 ? 21.469 -31.266 -24.938 1 93 426 LYS B CA 1
ATOM 6851 C C . LYS B 1 426 ? 22.156 -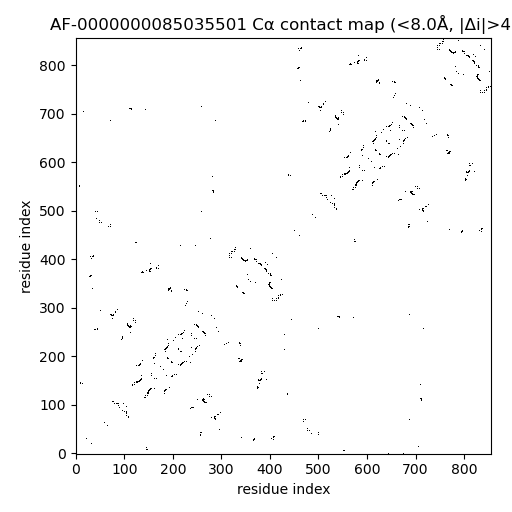31.25 -23.578 1 93 426 LYS B C 1
ATOM 6853 O O . LYS B 1 426 ? 23.297 -31.719 -23.469 1 93 426 LYS B O 1
ATOM 6858 N N . SER B 1 427 ? 21.469 -30.688 -22.641 1 83.81 427 SER B N 1
ATOM 6859 C CA . SER B 1 427 ? 22.094 -30.469 -21.344 1 83.81 427 SER B CA 1
ATOM 6860 C C . SER B 1 427 ? 21.688 -31.562 -20.344 1 83.81 427 SER B C 1
ATOM 6862 O O . SER B 1 427 ? 22.375 -31.781 -19.344 1 83.81 427 SER B O 1
ATOM 6864 N N . VAL B 1 428 ? 20.609 -32.062 -20.5 1 73.38 428 VAL B N 1
ATOM 6865 C CA . VAL B 1 428 ? 20.094 -33.062 -19.562 1 73.38 428 VAL B CA 1
ATOM 6866 C C . VAL B 1 428 ? 20.297 -34.469 -20.125 1 73.38 428 VAL B C 1
ATOM 6868 O O . VAL B 1 428 ? 20.172 -34.688 -21.328 1 73.38 428 VAL B O 1
#

Radius of gyration: 27.41 Å; Cα contacts (8 Å, |Δi|>4): 1875; chains: 2; bounding box: 55×78×68 Å

Sequence (856 aa):
MPSDVELAKWTKLIPESEIRRLLRYNVKYYFAGGKPGVIPTGAFPMILMRLALQELESVFSGREIDIIEDYNYGPTDGLPDVRKTLANFLRERDSINLDKDEGWKQVVITTGSQQMIYLTLDVLLNPGDIVIVPAPVYLGFVNVITKLYGDTIAVPGDKDGIIPDYVEDAIKKAQRDLGKKPKLIYVIPDSDNPSGTTLPESRRRKLLEIAKENGIYLLEDAAYREIQFRGERIKPIRALDEEGSTVIYMRTTSKEVSVLRVGYNLMPPEIREEVVKAKGYHDLCTPTITQKMAKLYYELYFPKFIEKVREGYRKRYEAMAKAIDESFPDGTRTDPTGGFFIWWESSRKDFDSKKFLEEVAIPNDVLYVPGEAFYPLTGRIYDPSEGSLVDVRKRTPKNGMRLGYSYNDPAVIEEGIRKLGSLLSKSVMPSDVELAKWTKLIPESEIRRLLRYNVKYYFAGGKPGVIPTGAFPMILMRLALQELESVFSGREIDIIEDYNYGPTDGLPDVRKTLANFLRERDSINLDKDEGWKQVVITTGSQQMIYLTLDVLLNPGDIVIVPAPVYLGFVNVITKLYGDTIAVPGDKDGIIPDYVEDAIKKAQRDLGKKPKLIYVIPDSDNPSGTTLPESRRRKLLEIAKENGIYLLEDAAYREIQFRGERIKPIRALDEEGSTVIYMRTTSKEVSVLRVGYNLMPPEIREEVVKAKGYHDLCTPTITQKMAKLYYELYFPKFIEKVREGYRKRYEAMAKAIDESFPDGTRTDPTGGFFIWWESSRKDFDSKKFLEEVAIPNDVLYVPGEAFYPLTGRIYDPSEGSLVDVRKRTPKNGMRLGYSYNDPAVIEEGIRKLGSLLSKSV

pLDDT: mean 90.26, std 13.69, range [31.36, 98.88]

Solvent-accessible surface area (backbone atoms only — not comparable to full-atom values): 42636 Å² total; per-residue (Å²): 99,32,81,75,56,67,59,15,69,45,69,77,72,50,70,80,54,64,67,64,59,52,66,71,59,87,49,84,29,67,16,53,58,85,48,72,37,62,57,62,42,56,58,54,53,32,50,44,37,44,48,44,28,45,52,48,39,56,51,54,75,71,46,76,59,68,71,73,83,25,44,37,82,44,50,43,43,41,49,66,72,39,30,41,51,51,37,51,46,40,31,68,76,48,54,28,76,55,55,92,87,59,32,28,76,40,39,37,37,31,46,18,45,52,24,49,54,39,36,52,47,58,41,49,41,40,72,64,38,34,32,37,33,39,48,64,27,42,50,78,57,50,53,47,37,51,56,57,42,32,34,37,37,28,26,52,49,58,87,48,28,64,41,46,68,54,48,54,50,42,46,52,47,32,38,69,77,68,69,42,68,48,54,34,38,47,47,40,49,40,20,17,60,49,49,3,23,43,48,51,66,70,50,41,52,46,42,51,50,52,24,53,76,67,31,19,34,31,39,40,41,40,54,28,58,77,37,52,60,43,84,78,90,70,76,50,57,52,35,72,38,65,83,40,54,44,37,31,36,37,29,38,36,42,66,75,46,35,35,44,28,38,10,53,24,40,44,22,74,93,50,38,64,57,33,43,56,51,39,43,46,41,34,42,37,47,44,36,59,41,45,52,38,49,37,48,38,67,73,74,42,40,79,71,48,45,54,57,46,22,52,50,46,44,50,14,46,51,28,40,53,51,24,42,74,71,33,42,58,72,54,50,64,48,82,43,42,27,43,41,31,35,22,38,32,46,68,48,72,84,40,46,34,55,60,43,37,69,72,46,33,44,80,68,31,33,40,60,35,40,34,51,67,23,46,64,93,61,47,29,24,48,36,78,92,74,69,41,76,38,58,25,77,80,66,59,58,39,23,25,30,33,39,26,39,34,49,50,54,39,70,55,36,30,53,40,41,35,49,49,11,54,53,41,48,74,71,98,98,32,79,75,56,65,59,15,68,44,68,76,71,51,70,81,54,64,66,64,59,52,67,71,58,86,50,84,27,66,16,54,58,87,50,72,36,62,57,62,43,57,57,54,54,32,52,43,39,44,48,45,28,46,51,46,42,55,50,60,76,68,51,83,60,67,75,77,79,23,44,39,82,45,50,43,43,41,48,68,71,39,29,41,50,51,37,50,46,40,31,68,76,46,54,29,76,55,55,92,86,59,31,27,74,40,40,38,38,31,46,17,44,49,25,48,55,40,37,51,47,58,42,49,40,40,74,64,38,34,32,36,34,39,49,62,27,43,48,77,57,51,52,46,38,50,57,55,42,33,34,39,37,28,27,54,49,58,88,47,29,62,41,48,70,55,49,53,51,42,44,52,46,32,36,70,77,68,69,41,69,48,54,34,40,46,47,38,49,41,19,17,60,48,48,3,24,44,49,49,67,70,51,41,52,47,41,51,49,52,24,52,77,67,32,19,32,30,39,40,42,38,55,27,58,77,37,52,61,44,84,78,90,72,77,48,57,52,36,71,37,68,83,40,56,44,38,32,36,39,30,38,36,41,66,76,46,35,35,43,29,36,10,53,23,41,44,21,74,91,51,38,63,57,33,42,54,50,41,43,46,40,34,40,36,46,43,37,59,40,44,51,38,49,36,47,38,66,74,74,42,40,78,70,48,45,56,55,47,21,52,49,47,43,49,16,46,51,29,40,54,52,24,43,73,73,34,41,57,72,54,50,65,48,82,44,41,25,44,40,30,34,22,38,33,46,67,47,72,85,39,47,33,55,59,44,36,69,72,46,34,43,80,68,31,34,40,60,36,41,33,51,67,25,46,64,92,61,47,28,22,48,36,79,93,74,69,42,75,41,56,26,78,81,67,60,60,38,24,25,31,33,40,25,38,34,48,51,54,40,69,57,37,29,53,40,41,36,49,50,11,53,52,42,47,74,71,97

InterPro domains:
  IPR004839 Aminotransferase, class I/classII, large domain [PF00155] (72-374)
  IPR015421 Pyridoxal phosphate-dependent transferase, major domain [G3DSA:3.40.640.10] (72-301)
  IPR015422 Pyridoxal phosphate-dependent transferase, small domain [G3DSA:3.90.1150.10] (31-423)
  IPR015424 Pyridoxal phosphate-dependent transferase [SSF53383] (66-425)
  IPR050859 Class-I pyridoxal-phosphate-dependent aminotransferase-like [PTHR42790] (12-426)